Protein AF-A0A7T7BI98-F1 (afdb_monomer)

Solvent-accessible surface area (backbone atoms only — not comparable to full-atom values): 76224 Å² total; per-residue (Å²): 129,89,78,90,89,87,87,90,80,85,87,84,83,88,86,87,84,90,81,88,90,86,82,90,83,86,87,81,90,84,87,88,87,83,91,82,90,87,92,83,88,89,83,87,88,83,87,87,90,88,89,89,88,86,88,81,89,86,86,87,87,84,83,90,89,86,89,82,87,89,88,84,88,87,90,85,83,88,85,88,86,83,82,86,87,86,80,90,86,86,86,84,86,90,82,92,82,85,88,87,90,86,88,87,87,87,83,88,80,91,82,90,87,87,90,81,90,88,87,77,88,83,83,88,85,84,86,85,89,82,90,83,90,83,91,91,87,79,94,84,77,86,86,80,89,82,90,83,79,89,86,81,96,76,88,88,85,91,82,87,77,86,88,85,82,88,81,89,82,87,90,88,83,86,87,86,87,83,89,86,87,88,91,88,81,89,83,91,83,81,90,83,85,88,89,87,89,84,89,85,91,89,85,90,84,90,88,79,92,83,90,86,84,87,88,81,91,82,87,83,87,86,89,86,77,89,84,81,90,83,83,88,79,92,78,83,88,85,87,86,82,82,88,84,84,89,82,88,86,85,90,89,73,59,67,65,52,52,51,54,50,50,54,50,46,51,54,50,49,52,51,50,49,51,52,44,55,50,50,50,54,50,48,50,52,48,45,65,61,62,70,75,75,82,80,87,88,86,74,68,59,66,63,48,50,57,47,47,54,51,50,52,52,48,50,52,50,51,50,52,51,51,52,48,52,49,55,49,48,54,49,48,56,50,50,52,51,51,52,48,53,51,46,55,51,49,57,48,49,56,46,53,50,32,54,51,29,54,77,71,68,37,64,66,60,31,50,54,47,49,51,51,52,51,51,54,47,54,50,49,58,46,52,52,48,51,52,51,51,52,51,52,51,50,54,52,50,54,48,51,52,52,50,54,51,52,51,54,52,50,53,49,50,53,58,52,50,50,49,51,52,51,52,49,50,51,50,53,50,51,53,51,50,48,54,50,52,50,53,50,50,55,47,53,53,50,53,50,54,50,50,58,48,52,50,49,54,51,53,54,53,51,54,51,54,56,52,56,55,59,55,55,55,60,58,54,62,63,55,65,77,69,73,85,82,86,87,90,92,91,91,89,83,72,80,45,65,70,46,46,54,56,45,50,56,48,44,54,51,47,50,49,53,49,48,55,51,47,52,55,46,52,51,52,49,50,53,49,49,52,53,48,52,51,50,50,50,50,49,54,49,52,55,49,50,53,49,52,53,50,50,51,51,53,50,50,52,50,50,54,49,52,54,51,50,54,49,53,49,52,54,52,50,49,54,51,50,51,52,51,49,51,55,49,50,53,47,55,53,47,52,51,50,48,53,52,51,51,47,52,50,52,53,52,54,48,50,55,48,53,52,50,53,49,50,51,50,58,48,48,53,53,46,54,53,49,52,48,56,49,51,50,54,47,53,54,48,53,51,49,51,49,52,53,48,53,51,51,50,52,50,51,50,52,50,48,54,51,48,53,51,48,52,51,50,48,53,51,46,50,51,51,52,49,52,51,48,54,48,48,53,50,50,48,58,47,41,64,52,41,69,60,49,47,76,68,39,64,76,52,54,78,66,53,64,80,57,52,68,66,53,54,57,66,50,57,57,53,52,52,56,54,50,55,56,51,53,53,50,52,54,52,52,49,59,50,53,52,52,52,51,50,52,51,51,52,51,49,51,52,52,52,52,49,52,52,53,52,61,46,54,50,48,54,51,47,56,53,49,54,49,52,54,46,58,50,48,53,51,51,53,50,50,55,49,52,50,53,51,49,52,50,50,50,53,53,49,52,54,49,50,54,51,49,53,50,50,49,51,54,48,50,54,50,49,51,50,55,50,49,56,46,52,51,50,51,52,51,52,53,52,48,52,51,52,51,50,51,50,48,54,54,49,50,55,52,47,52,58,48,50,56,46,53,52,49,54,50,48,52,49,50,52,52,51,53,54,50,52,49,54,56,49,53,55,48,54,62,53,54,69,70,66,73,83,76,88,83,91,84,92,82,92,92,79,68,87,72,62,55,66,70,48,58,62,55,46,57,60,52,50,58,52,50,52,55,52,51,52,50,51,50,54,53,51,50,57,49,50,53,53,49,51,50,52,53,48,52,52,52,50,53,53,48,52,52,52,54,49,52,54,48,54,51,49,51,53,51,49,53,47,51,50,51,55,50,50,52,50,49,55,51,50,52,50,50,55,53,48,53,54,48,52,52,48,52,60,75,62,60,50,59,74,60,50,51,49,50,48,56,50,51,52,53,51,50,54,47,53,55,49,51,52,49,51,47,50,53,52,49,54,50,50,49,51,53,48,48,55,52,50,49,52,52,48,54,50,47,53,50,49,53,50,50,52,52,50,53,51,51,53,49,51,50,52,53,50,54,46,50,49,53,54,48,52,52,50,49,55,50,50,53,51,50,52,48,53,53,50,54,51,49,51,50,53,52,47,53,51,51,54,49,48,55,50,50,52,52,51,50,52,52,49,52,50,53,50,52,52,48,57,50,48,56,47,52,53,48,55,48,51,60,47,49,55,53,52,52,54,51,53,52,54,50,52,54,50,55,50,50,53,52,54,49,59,48,53,49,54,52,51,52,50,55,49,53,53,58,53,58,53,52,66,66,39,66,86,74,80,61,89,66,70,68,64,61,55,54,52,53,48,51,51,52,51,53,55,48,54,49,49,56,50,51,53,49,51,52,47,51,52,53,46,53,59,42,50,76,62,56,83,58,81,86,78,89,68,97,71,82,91,67,89,76,84,82,80,80,84,90,80,79,89,85,82,88,81,94,83,86,89,75,88,80,89,80,90,130

Structure (mmCIF, N/CA/C/O backbone):
data_AF-A0A7T7BI98-F1
#
_entry.id   AF-A0A7T7BI98-F1
#
loop_
_atom_site.group_PDB
_atom_site.id
_atom_site.type_symbol
_atom_site.label_atom_id
_atom_site.label_alt_id
_atom_site.label_comp_id
_atom_site.label_asym_id
_atom_site.label_entity_id
_atom_site.label_seq_id
_atom_site.pdbx_PDB_ins_code
_atom_site.Cartn_x
_atom_site.Cartn_y
_atom_site.Cartn_z
_atom_site.occupancy
_atom_site.B_iso_or_equiv
_atom_site.auth_seq_id
_atom_site.auth_comp_id
_atom_site.auth_asym_id
_atom_site.auth_atom_id
_atom_site.pdbx_PDB_model_num
ATOM 1 N N . MET A 1 1 ? 9.635 57.128 47.567 1.00 34.16 1 MET A N 1
ATOM 2 C CA . MET A 1 1 ? 10.634 57.684 48.514 1.00 34.16 1 MET A CA 1
ATOM 3 C C . MET A 1 1 ? 10.691 56.751 49.718 1.00 34.16 1 MET A C 1
ATOM 5 O O . MET A 1 1 ? 9.684 56.095 49.921 1.00 34.16 1 MET A O 1
ATOM 9 N N . SER A 1 2 ? 11.836 56.686 50.413 1.00 34.00 2 SER A N 1
ATOM 10 C CA . SER A 1 2 ? 12.144 56.116 51.752 1.00 34.00 2 SER A CA 1
ATOM 11 C C . SER A 1 2 ? 11.163 55.150 52.455 1.00 34.00 2 SER A C 1
ATOM 13 O O . SER A 1 2 ? 9.980 55.447 52.539 1.00 34.00 2 SER A O 1
ATOM 15 N N . SER A 1 3 ? 11.604 54.101 53.162 1.00 37.25 3 SER A N 1
ATOM 16 C CA . SER A 1 3 ? 12.895 53.371 53.229 1.00 37.25 3 SER A CA 1
ATOM 17 C C . SER A 1 3 ? 12.686 52.098 54.078 1.00 37.25 3 SER A C 1
ATOM 19 O O . SER A 1 3 ? 11.679 52.033 54.768 1.00 37.25 3 SER A O 1
ATOM 21 N N . ASN A 1 4 ? 13.640 51.156 54.040 1.00 39.03 4 ASN A N 1
ATOM 22 C CA . ASN A 1 4 ? 13.934 50.070 55.005 1.00 39.03 4 ASN A CA 1
ATOM 23 C C . ASN A 1 4 ? 12.836 49.563 55.969 1.00 39.03 4 ASN A C 1
ATOM 25 O O . ASN A 1 4 ? 12.432 50.303 56.858 1.00 39.03 4 ASN A O 1
ATOM 29 N N . ASP A 1 5 ? 12.605 48.243 55.972 1.00 36.16 5 ASP A N 1
ATOM 30 C CA . ASP A 1 5 ? 12.852 47.443 57.190 1.00 36.16 5 ASP A CA 1
ATOM 31 C C . ASP A 1 5 ? 13.011 45.936 56.893 1.00 36.16 5 ASP A C 1
ATOM 33 O O . ASP A 1 5 ? 12.254 45.386 56.094 1.00 36.16 5 ASP A O 1
ATOM 37 N N . GLU A 1 6 ? 14.003 45.288 57.520 1.00 34.03 6 GLU A N 1
ATOM 38 C CA . GLU A 1 6 ? 14.258 43.829 57.532 1.00 34.03 6 GLU A CA 1
ATOM 39 C C . GLU A 1 6 ? 15.456 43.513 58.469 1.00 34.03 6 GLU A C 1
ATOM 41 O O . GLU A 1 6 ? 16.393 44.317 58.501 1.00 34.03 6 GLU A O 1
ATOM 46 N N . PRO A 1 7 ? 15.569 42.329 59.112 1.00 54.72 7 PRO A N 1
ATOM 47 C CA . PRO A 1 7 ? 14.572 41.493 59.797 1.00 54.72 7 PRO A CA 1
ATOM 48 C C . PRO A 1 7 ? 14.815 41.440 61.332 1.00 54.72 7 PRO A C 1
ATOM 50 O O . PRO A 1 7 ? 15.815 41.946 61.840 1.00 54.72 7 PRO A O 1
ATOM 53 N N . VAL A 1 8 ? 13.948 40.746 62.088 1.00 34.97 8 VAL A N 1
ATOM 54 C CA . VAL A 1 8 ? 14.184 40.385 63.508 1.00 34.97 8 VAL A CA 1
ATOM 55 C C . VAL A 1 8 ? 13.932 38.888 63.733 1.00 34.97 8 VAL A C 1
ATOM 57 O O . VAL A 1 8 ? 13.012 38.316 63.154 1.00 34.97 8 VAL A O 1
ATOM 60 N N . VAL A 1 9 ? 14.764 38.258 64.570 1.00 32.44 9 VAL A N 1
ATOM 61 C CA . VAL A 1 9 ? 14.797 36.809 64.860 1.00 32.44 9 VAL A CA 1
ATOM 62 C C . VAL A 1 9 ? 14.371 36.537 66.318 1.00 32.44 9 VAL A C 1
ATOM 64 O O . VAL A 1 9 ? 14.504 37.410 67.174 1.00 32.44 9 VAL A O 1
ATOM 67 N N . ALA A 1 10 ? 13.852 35.336 66.604 1.00 36.88 10 ALA A N 1
ATOM 68 C CA . ALA A 1 10 ? 13.504 34.868 67.957 1.00 36.88 10 ALA A CA 1
ATOM 69 C C . ALA A 1 10 ? 14.745 34.629 68.856 1.00 36.88 10 ALA A C 1
ATOM 71 O O . ALA A 1 10 ? 15.856 34.471 68.348 1.00 36.88 10 ALA A O 1
ATOM 72 N N . PRO A 1 11 ? 14.581 34.610 70.193 1.00 49.00 11 PRO A N 1
ATOM 73 C CA . PRO A 1 11 ? 14.543 33.330 70.936 1.00 49.00 11 PRO A CA 1
ATOM 74 C C . PRO A 1 11 ? 13.383 33.340 71.978 1.00 49.00 11 PRO A C 1
ATOM 76 O O . PRO A 1 11 ? 12.512 34.199 71.877 1.00 49.00 11 PRO A O 1
ATOM 79 N N . ALA A 1 12 ? 13.213 32.457 72.976 1.00 36.22 12 ALA A N 1
ATOM 80 C CA . ALA A 1 12 ? 13.980 31.330 73.550 1.00 36.22 12 ALA A CA 1
ATOM 81 C C . ALA A 1 12 ? 12.977 30.243 74.080 1.00 36.22 12 ALA A C 1
ATOM 83 O O . ALA A 1 12 ? 11.775 30.462 73.901 1.00 36.22 12 ALA A O 1
ATOM 84 N N . PRO A 1 13 ? 13.379 29.097 74.698 1.00 41.41 13 PRO A N 1
ATOM 85 C CA . PRO A 1 13 ? 14.048 29.089 76.016 1.00 41.41 13 PRO A CA 1
ATOM 86 C C . PRO A 1 13 ? 15.211 28.077 76.219 1.00 41.41 13 PRO A C 1
ATOM 88 O O . PRO A 1 13 ? 15.078 26.899 75.913 1.00 41.41 13 PRO A O 1
ATOM 91 N N . VAL A 1 14 ? 16.308 28.590 76.804 1.00 35.66 14 VAL A N 1
ATOM 92 C CA . VAL A 1 14 ? 17.232 28.031 77.840 1.00 35.66 14 VAL A CA 1
ATOM 93 C C . VAL A 1 14 ? 17.188 26.498 78.076 1.00 35.66 14 VAL A C 1
ATOM 95 O O . VAL A 1 14 ? 16.133 26.000 78.458 1.00 35.66 14 VAL A O 1
ATOM 98 N N . GLU A 1 15 ? 18.227 25.669 77.856 1.00 35.81 15 GLU A N 1
ATOM 99 C CA . GLU A 1 15 ? 19.674 25.652 78.255 1.00 35.81 15 GLU A CA 1
ATOM 100 C C . GLU A 1 15 ? 19.994 24.998 79.628 1.00 35.81 15 GLU A C 1
ATOM 102 O O . GLU A 1 15 ? 19.085 24.752 80.418 1.00 35.81 15 GLU A O 1
ATOM 107 N N . VAL A 1 16 ? 21.301 24.748 79.876 1.00 35.94 16 VAL A N 1
ATOM 108 C CA . VAL A 1 16 ? 21.979 23.952 80.942 1.00 35.94 16 VAL A CA 1
ATOM 109 C C . VAL A 1 16 ? 22.175 22.460 80.555 1.00 35.94 16 VAL A C 1
ATOM 111 O O . VAL A 1 16 ? 21.194 21.750 80.363 1.00 35.94 16 VAL A O 1
ATOM 114 N N . ASP A 1 17 ? 23.392 21.899 80.422 1.00 31.11 17 ASP A N 1
ATOM 115 C CA . ASP A 1 17 ? 24.736 22.485 80.607 1.00 31.11 17 ASP A CA 1
ATOM 116 C C . ASP A 1 17 ? 25.853 21.871 79.720 1.00 31.11 17 ASP A C 1
ATOM 118 O O . ASP A 1 17 ? 25.735 20.771 79.181 1.00 31.11 17 ASP A O 1
ATOM 122 N N . GLU A 1 18 ? 26.937 22.644 79.650 1.00 36.31 18 GLU A N 1
ATOM 123 C CA . GLU A 1 18 ? 28.333 22.455 79.195 1.00 36.31 18 GLU A CA 1
ATOM 124 C C . GLU A 1 18 ? 29.068 21.108 79.532 1.00 36.31 18 GLU A C 1
ATOM 126 O O . GLU A 1 18 ? 28.597 20.334 80.359 1.00 36.31 18 GLU A O 1
ATOM 131 N N . ASN A 1 19 ? 30.274 20.745 79.025 1.00 33.53 19 ASN A N 1
ATOM 132 C CA . ASN A 1 19 ? 31.137 21.260 77.935 1.00 33.53 19 ASN A CA 1
ATOM 133 C C . ASN A 1 19 ? 32.155 20.211 77.379 1.00 33.53 19 ASN A C 1
ATOM 135 O O . ASN A 1 19 ? 32.528 19.247 78.043 1.00 33.53 19 ASN A O 1
ATOM 139 N N . GLU A 1 20 ? 32.624 20.520 76.165 1.00 32.97 20 GLU A N 1
ATOM 140 C CA . GLU A 1 20 ? 33.885 20.254 75.417 1.00 32.97 20 GLU A CA 1
ATOM 141 C C . GLU A 1 20 ? 35.267 20.102 76.163 1.00 32.97 20 GLU A C 1
ATOM 143 O O . GLU A 1 20 ? 35.305 20.267 77.382 1.00 32.97 20 GLU A O 1
ATOM 148 N N . PRO A 1 21 ? 36.469 19.970 75.498 1.00 49.84 21 PRO A N 1
ATOM 149 C CA . PRO A 1 21 ? 36.859 19.447 74.157 1.00 49.84 21 PRO A CA 1
ATOM 150 C C . PRO A 1 21 ? 38.079 18.424 74.178 1.00 49.84 21 PRO A C 1
ATOM 152 O O . PRO A 1 21 ? 37.940 17.391 74.826 1.00 49.84 21 PRO A O 1
ATOM 155 N N . PRO A 1 22 ? 39.239 18.558 73.457 1.00 56.25 22 PRO A N 1
ATOM 156 C CA . PRO A 1 22 ? 39.509 17.932 72.141 1.00 56.25 22 PRO A CA 1
ATOM 157 C C . PRO A 1 22 ? 40.817 17.087 71.965 1.00 56.25 22 PRO A C 1
ATOM 159 O O . PRO A 1 22 ? 41.752 17.149 72.752 1.00 56.25 22 PRO A O 1
ATOM 162 N N . ALA A 1 23 ? 40.892 16.384 70.821 1.00 31.28 23 ALA A N 1
ATOM 163 C CA . ALA A 1 23 ? 42.052 16.118 69.927 1.00 31.28 23 ALA A CA 1
ATOM 164 C C . ALA A 1 23 ? 43.497 15.792 70.445 1.00 31.28 23 ALA A C 1
ATOM 166 O O . ALA A 1 23 ? 44.226 16.680 70.860 1.00 31.28 23 ALA A O 1
ATOM 167 N N . THR A 1 24 ? 43.949 14.542 70.185 1.00 35.84 24 THR A N 1
ATOM 168 C CA . THR A 1 24 ? 45.214 14.083 69.499 1.00 35.84 24 THR A CA 1
ATOM 169 C C . THR A 1 24 ? 46.609 14.738 69.739 1.00 35.84 24 THR A C 1
ATOM 171 O O . THR A 1 24 ? 46.680 15.962 69.760 1.00 35.84 24 THR A O 1
ATOM 174 N N . PRO A 1 25 ? 47.758 14.024 69.532 1.00 54.06 25 PRO A N 1
ATOM 175 C CA . PRO A 1 25 ? 48.088 12.586 69.702 1.00 54.06 25 PRO A CA 1
ATOM 176 C C . PRO A 1 25 ? 49.542 12.313 70.262 1.00 54.06 25 PRO A C 1
ATOM 178 O O . PRO A 1 25 ? 50.186 13.217 70.777 1.00 54.06 25 PRO A O 1
ATOM 181 N N . ILE A 1 26 ? 50.057 11.077 70.055 1.00 33.62 26 ILE A N 1
ATOM 182 C CA . ILE A 1 26 ? 51.463 10.542 70.020 1.00 33.62 26 ILE A CA 1
ATOM 183 C C . ILE A 1 26 ? 52.362 10.330 71.278 1.00 33.62 26 ILE A C 1
ATOM 185 O O . ILE A 1 26 ? 52.586 11.227 72.076 1.00 33.62 26 ILE A O 1
ATOM 189 N N . GLU A 1 27 ? 52.985 9.125 71.289 1.00 27.31 27 GLU A N 1
ATOM 190 C CA . GLU A 1 27 ? 54.260 8.668 71.925 1.00 27.31 27 GLU A CA 1
ATOM 191 C C . GLU A 1 27 ? 54.361 8.636 73.485 1.00 27.31 27 GLU A C 1
ATOM 193 O O . GLU A 1 27 ? 53.810 9.483 74.167 1.00 27.31 27 GLU A O 1
ATOM 198 N N . SER A 1 28 ? 55.009 7.674 74.180 1.00 28.72 28 SER A N 1
ATOM 199 C CA . SER A 1 28 ? 55.997 6.625 73.823 1.00 28.72 28 SER A CA 1
ATOM 200 C C . SER A 1 28 ? 55.852 5.289 74.605 1.00 28.72 28 SER A C 1
ATOM 202 O O . SER A 1 28 ? 55.446 5.274 75.762 1.00 28.72 28 SER A O 1
ATOM 204 N N . SER A 1 29 ? 56.284 4.190 73.963 1.00 30.19 29 SER A N 1
ATOM 205 C CA . SER A 1 29 ? 57.191 3.088 74.411 1.00 30.19 29 SER A CA 1
ATOM 206 C C . SER A 1 29 ? 57.802 3.156 75.848 1.00 30.19 29 SER A C 1
ATOM 208 O O . SER A 1 29 ? 58.178 4.243 76.275 1.00 30.19 29 SER A O 1
ATOM 210 N N . VAL A 1 30 ? 57.998 2.067 76.637 1.00 30.41 30 VAL A N 1
ATOM 211 C CA . VAL A 1 30 ? 59.111 1.064 76.531 1.00 30.41 30 VAL A CA 1
ATOM 212 C C . VAL A 1 30 ? 58.994 -0.135 77.549 1.00 30.41 30 VAL A C 1
ATOM 214 O O . VAL A 1 30 ? 58.983 0.101 78.749 1.00 30.41 30 VAL A O 1
ATOM 217 N N . VAL A 1 31 ? 59.032 -1.398 77.053 1.00 30.45 31 VAL A N 1
ATOM 218 C CA . VAL A 1 31 ? 59.733 -2.652 77.539 1.00 30.45 31 VAL A CA 1
ATOM 219 C C . VAL A 1 31 ? 59.429 -3.413 78.882 1.00 30.45 31 VAL A C 1
ATOM 221 O O . VAL A 1 31 ? 59.241 -2.827 79.938 1.00 30.45 31 VAL A O 1
ATOM 224 N N . SER A 1 32 ? 59.589 -4.763 78.803 1.00 32.44 32 SER A N 1
ATOM 225 C CA . SER A 1 32 ? 59.750 -5.839 79.841 1.00 32.44 32 SER A CA 1
ATOM 226 C C . SER A 1 32 ? 58.526 -6.309 80.658 1.00 32.44 32 SER A C 1
ATOM 228 O O . SER A 1 32 ? 57.662 -5.510 80.984 1.00 32.44 32 SER A O 1
ATOM 230 N N . GLY A 1 33 ? 58.388 -7.588 81.070 1.00 33.81 33 GLY A N 1
ATOM 231 C CA . GLY A 1 33 ? 59.203 -8.822 80.880 1.00 33.81 33 GLY A CA 1
ATOM 232 C C . GLY A 1 33 ? 59.295 -9.668 82.182 1.00 33.81 33 GLY A C 1
ATOM 233 O O . GLY A 1 33 ? 59.370 -9.069 83.248 1.00 33.81 33 GLY A O 1
ATOM 234 N N . GLY A 1 34 ? 59.295 -11.015 82.211 1.00 32.03 34 GLY A N 1
ATOM 235 C CA . GLY A 1 34 ? 59.170 -12.037 81.152 1.00 32.03 34 GLY A CA 1
ATOM 236 C C . GLY A 1 34 ? 59.202 -13.498 81.692 1.00 32.03 34 GLY A C 1
ATOM 237 O O . GLY A 1 34 ? 59.255 -13.697 82.898 1.00 32.03 34 GLY A O 1
ATOM 238 N N . GLU A 1 35 ? 59.146 -14.470 80.766 1.00 37.03 35 GLU A N 1
ATOM 239 C CA . GLU A 1 35 ? 59.653 -15.877 80.764 1.00 37.03 35 GLU A CA 1
ATOM 240 C C . GLU A 1 35 ? 59.594 -16.824 81.999 1.00 37.03 35 GLU A C 1
ATOM 242 O O . GLU A 1 35 ? 60.268 -16.595 82.994 1.00 37.03 35 GLU A O 1
ATOM 247 N N . GLU A 1 36 ? 58.994 -18.022 81.821 1.00 30.09 36 GLU A N 1
ATOM 248 C CA . GLU A 1 36 ? 59.683 -19.334 81.982 1.00 30.09 36 GLU A CA 1
ATOM 249 C C . GLU A 1 36 ? 58.912 -20.520 81.319 1.00 30.09 36 GLU A C 1
ATOM 251 O O . GLU A 1 36 ? 57.708 -20.648 81.501 1.00 30.09 36 GLU A O 1
ATOM 256 N N . LEU A 1 37 ? 59.645 -21.381 80.581 1.00 31.31 37 LEU A N 1
ATOM 257 C CA . LEU A 1 37 ? 59.506 -22.849 80.330 1.00 31.31 37 LEU A CA 1
ATOM 258 C C . LEU A 1 37 ? 58.150 -23.549 79.946 1.00 31.31 37 LEU A C 1
ATOM 260 O O . LEU A 1 37 ? 57.118 -23.280 80.539 1.00 31.31 37 LEU A O 1
ATOM 264 N N . VAL A 1 38 ? 58.068 -24.618 79.108 1.00 33.62 38 VAL A N 1
ATOM 265 C CA . VAL A 1 38 ? 58.882 -25.134 77.962 1.00 33.62 38 VAL A CA 1
ATOM 266 C C . VAL A 1 38 ? 58.188 -26.340 77.225 1.00 33.62 38 VAL A C 1
ATOM 268 O O . VAL A 1 38 ? 57.371 -27.021 77.831 1.00 33.62 38 VAL A O 1
ATOM 271 N N . MET A 1 39 ? 58.599 -26.655 75.971 1.00 32.72 39 MET A N 1
ATOM 272 C CA . MET A 1 39 ? 58.350 -27.873 75.116 1.00 32.72 39 MET A CA 1
ATOM 273 C C . MET A 1 39 ? 57.118 -28.031 74.159 1.00 32.72 39 MET A C 1
ATOM 275 O O . MET A 1 39 ? 55.968 -27.952 74.563 1.00 32.72 39 MET A O 1
ATOM 279 N N . ALA A 1 40 ? 57.446 -28.479 72.922 1.00 28.83 40 ALA A N 1
ATOM 280 C CA . ALA A 1 40 ? 56.739 -29.428 72.013 1.00 28.83 40 ALA A CA 1
ATOM 281 C C . ALA A 1 40 ? 55.593 -28.999 71.035 1.00 28.83 40 ALA A C 1
ATOM 283 O O . ALA A 1 40 ? 54.422 -29.265 71.267 1.00 28.83 40 ALA A O 1
ATOM 284 N N . SER A 1 41 ? 55.979 -28.415 69.885 1.00 38.41 41 SER A N 1
ATOM 285 C CA . SER A 1 41 ? 55.990 -28.986 68.497 1.00 38.41 41 SER A CA 1
ATOM 286 C C . SER A 1 41 ? 54.941 -30.043 68.003 1.00 38.41 41 SER A C 1
ATOM 288 O O . SER A 1 41 ? 54.504 -30.864 68.799 1.00 38.41 41 SER A O 1
ATOM 290 N N . PRO A 1 42 ? 54.782 -30.274 66.666 1.00 62.59 42 PRO A N 1
ATOM 291 C CA . PRO A 1 42 ? 54.350 -29.341 65.588 1.00 62.59 42 PRO A CA 1
ATOM 292 C C . PRO A 1 42 ? 53.453 -30.000 64.476 1.00 62.59 42 PRO A C 1
ATOM 294 O O . PRO A 1 42 ? 53.388 -31.219 64.419 1.00 62.59 42 PRO A O 1
ATOM 297 N N . GLU A 1 43 ? 52.918 -29.243 63.491 1.00 26.52 43 GLU A N 1
ATOM 298 C CA . GLU A 1 43 ? 53.109 -29.558 62.042 1.00 26.52 43 GLU A CA 1
ATOM 299 C C . GLU A 1 43 ? 52.775 -28.384 61.066 1.00 26.52 43 GLU A C 1
ATOM 301 O O . GLU A 1 43 ? 51.729 -27.755 61.164 1.00 26.52 43 GLU A O 1
ATOM 306 N N . VAL A 1 44 ? 53.726 -28.095 60.158 1.00 33.88 44 VAL A N 1
ATOM 307 C CA . VAL A 1 44 ? 53.691 -27.489 58.788 1.00 33.88 44 VAL A CA 1
ATOM 308 C C . VAL A 1 44 ? 52.481 -26.587 58.372 1.00 33.88 44 VAL A C 1
ATOM 310 O O . VAL A 1 44 ? 51.366 -27.078 58.289 1.00 33.88 44 VAL A O 1
ATOM 313 N N . SER A 1 45 ? 52.583 -25.264 58.097 1.00 32.62 45 SER A N 1
ATOM 314 C CA . SER A 1 45 ? 53.380 -24.484 57.086 1.00 32.62 45 SER A CA 1
ATOM 315 C C . SER A 1 45 ? 52.780 -24.437 55.648 1.00 32.62 45 SER A C 1
ATOM 317 O O . SER A 1 45 ? 52.292 -25.459 55.191 1.00 32.62 45 SER A O 1
ATOM 319 N N . LYS A 1 46 ? 52.845 -23.360 54.823 1.00 35.44 46 LYS A N 1
ATOM 320 C CA . LYS A 1 46 ? 53.186 -21.911 54.989 1.00 35.44 46 LYS A CA 1
ATOM 321 C C . LYS A 1 46 ? 52.948 -21.121 53.661 1.00 35.44 46 LYS A C 1
ATOM 323 O O . LYS A 1 46 ? 52.666 -21.732 52.640 1.00 35.44 46 LYS A O 1
ATOM 328 N N . GLU A 1 47 ? 53.210 -19.804 53.694 1.00 28.92 47 GLU A N 1
ATOM 329 C CA . GLU A 1 47 ? 53.599 -18.890 52.581 1.00 28.92 47 GLU A CA 1
ATOM 330 C C . GLU A 1 47 ? 52.584 -18.405 51.499 1.00 28.92 47 GLU A C 1
ATOM 332 O O . GLU A 1 47 ? 52.013 -19.169 50.728 1.00 28.92 47 GLU A O 1
ATOM 337 N N . SER A 1 48 ? 52.508 -17.070 51.373 1.00 29.36 48 SER A N 1
ATOM 338 C CA . SER A 1 48 ? 52.137 -16.268 50.175 1.00 29.36 48 SER A CA 1
ATOM 339 C C . SER A 1 48 ? 53.452 -15.801 49.466 1.00 29.36 48 SER A C 1
ATOM 341 O O . SER A 1 48 ? 54.498 -16.333 49.843 1.00 29.36 48 SER A O 1
ATOM 343 N N . PRO A 1 49 ? 53.542 -14.793 48.548 1.00 50.53 49 PRO A N 1
ATOM 344 C CA . PRO A 1 49 ? 52.554 -13.960 47.842 1.00 50.53 49 PRO A CA 1
ATOM 345 C C . PRO A 1 49 ? 52.808 -13.913 46.298 1.00 50.53 49 PRO A C 1
ATOM 347 O O . PRO A 1 49 ? 53.113 -14.937 45.697 1.00 50.53 49 PRO A O 1
ATOM 350 N N . ALA A 1 50 ? 52.644 -12.755 45.634 1.00 31.77 50 ALA A N 1
ATOM 351 C CA . ALA A 1 50 ? 52.604 -12.588 44.166 1.00 31.77 50 ALA A CA 1
ATOM 352 C C . ALA A 1 50 ? 53.752 -11.720 43.571 1.00 31.77 50 ALA A C 1
ATOM 354 O O . ALA A 1 50 ? 54.616 -11.265 44.316 1.00 31.77 50 ALA A O 1
ATOM 355 N N . VAL A 1 51 ? 53.648 -11.415 42.254 1.00 32.88 51 VAL A N 1
ATOM 356 C CA . VAL A 1 51 ? 54.193 -10.252 41.481 1.00 32.88 51 VAL A CA 1
ATOM 357 C C . VAL A 1 51 ? 55.221 -10.556 40.348 1.00 32.88 51 VAL A C 1
ATOM 359 O O . VAL A 1 51 ? 56.388 -10.831 40.605 1.00 32.88 51 VAL A O 1
ATOM 362 N N . SER A 1 52 ? 54.798 -10.297 39.088 1.00 33.66 52 SER A N 1
ATOM 363 C CA . SER A 1 52 ? 55.603 -9.797 37.929 1.00 33.66 52 SER A CA 1
ATOM 364 C C . SER A 1 52 ? 56.338 -10.770 36.941 1.00 33.66 52 SER A C 1
ATOM 366 O O . SER A 1 52 ? 56.343 -11.976 37.176 1.00 33.66 52 SER A O 1
ATOM 368 N N . PRO A 1 53 ? 56.800 -10.302 35.736 1.00 58.22 53 PRO A N 1
ATOM 369 C CA . PRO A 1 53 ? 56.556 -11.018 34.452 1.00 58.22 53 PRO A CA 1
ATOM 370 C C . PRO A 1 53 ? 57.786 -11.227 33.515 1.00 58.22 53 PRO A C 1
ATOM 372 O O . PRO A 1 53 ? 58.871 -10.750 33.842 1.00 58.22 53 PRO A O 1
ATOM 375 N N . SER A 1 54 ? 57.608 -11.799 32.293 1.00 26.72 54 SER A N 1
ATOM 376 C CA . SER A 1 54 ? 58.206 -11.287 31.013 1.00 26.72 54 SER A CA 1
ATOM 377 C C . SER A 1 54 ? 57.967 -12.093 29.703 1.00 26.72 54 SER A C 1
ATOM 379 O O . SER A 1 54 ? 57.684 -13.285 29.703 1.00 26.72 54 SER A O 1
ATOM 381 N N . LYS A 1 55 ? 58.137 -11.363 28.582 1.00 29.62 55 LYS A N 1
ATOM 382 C CA . LYS A 1 55 ? 58.286 -11.696 27.132 1.00 29.62 55 LYS A CA 1
ATOM 383 C C . LYS A 1 55 ? 59.480 -12.634 26.785 1.00 29.62 55 LYS A C 1
ATOM 385 O O . LYS A 1 55 ? 60.385 -12.712 27.603 1.00 29.62 55 LYS A O 1
ATOM 390 N N . VAL A 1 56 ? 59.689 -13.204 25.573 1.00 31.03 56 VAL A N 1
ATOM 391 C CA . VAL A 1 56 ? 58.858 -13.675 24.413 1.00 31.03 56 VAL A CA 1
ATOM 392 C C . VAL A 1 56 ? 59.786 -14.335 23.344 1.00 31.03 56 VAL A C 1
ATOM 394 O O . VAL A 1 56 ? 60.897 -13.843 23.164 1.00 31.03 56 VAL A O 1
ATOM 397 N N . SER A 1 57 ? 59.305 -15.321 22.553 1.00 29.19 57 SER A N 1
ATOM 398 C CA . SER A 1 57 ? 59.898 -15.816 21.265 1.00 29.19 57 SER A CA 1
ATOM 399 C C . SER A 1 57 ? 61.308 -16.474 21.286 1.00 29.19 57 SER A C 1
ATOM 401 O O . SER A 1 57 ? 61.940 -16.473 22.340 1.00 29.19 57 SER A O 1
ATOM 403 N N . PRO A 1 58 ? 61.858 -17.016 20.155 1.00 46.12 58 PRO A N 1
ATOM 404 C CA . PRO A 1 58 ? 61.292 -17.282 18.806 1.00 46.12 58 PRO A CA 1
ATOM 405 C C . PRO A 1 58 ? 61.520 -18.725 18.249 1.00 46.12 58 PRO A C 1
ATOM 407 O O . PRO A 1 58 ? 62.300 -19.497 18.793 1.00 46.12 58 PRO A O 1
ATOM 410 N N . GLY A 1 59 ? 60.974 -19.019 17.052 1.00 27.56 59 GLY A N 1
ATOM 411 C CA . GLY A 1 59 ? 61.707 -19.797 16.024 1.00 27.56 59 GLY A CA 1
ATOM 412 C C . GLY A 1 59 ? 61.087 -21.104 15.491 1.00 27.56 59 GLY A C 1
ATOM 413 O O . GLY A 1 59 ? 61.167 -22.142 16.135 1.00 27.56 59 GLY A O 1
ATOM 414 N N . ALA A 1 60 ? 60.586 -21.077 14.249 1.00 32.38 60 ALA A N 1
ATOM 415 C CA . ALA A 1 60 ? 60.390 -22.260 13.384 1.00 32.38 60 ALA A CA 1
ATOM 416 C C . ALA A 1 60 ? 61.566 -22.367 12.371 1.00 32.38 60 ALA A C 1
ATOM 418 O O . ALA A 1 60 ? 62.323 -21.394 12.277 1.00 32.38 60 ALA A O 1
ATOM 419 N N . PRO A 1 61 ? 61.767 -23.479 11.617 1.00 39.78 61 PRO A N 1
ATOM 420 C CA . PRO A 1 61 ? 60.926 -23.805 10.440 1.00 39.78 61 PRO A CA 1
ATOM 421 C C . PRO A 1 61 ? 60.793 -25.325 10.113 1.00 39.78 61 PRO A C 1
ATOM 423 O O . PRO A 1 61 ? 61.363 -26.160 10.805 1.00 39.78 61 PRO A O 1
ATOM 426 N N . GLY A 1 62 ? 60.132 -25.694 8.994 1.00 27.81 62 GLY A N 1
ATOM 427 C CA . GLY A 1 62 ? 60.600 -26.864 8.207 1.00 27.81 62 GLY A CA 1
ATOM 428 C C . GLY A 1 62 ? 59.656 -28.022 7.810 1.00 27.81 62 GLY A C 1
ATOM 429 O O . GLY A 1 62 ? 60.022 -29.173 7.991 1.00 27.81 62 GLY A O 1
ATOM 430 N N . THR A 1 63 ? 58.526 -27.745 7.147 1.00 26.92 63 THR A N 1
ATOM 431 C CA . THR A 1 63 ? 58.024 -28.498 5.954 1.00 26.92 63 THR A CA 1
ATOM 432 C C . THR A 1 63 ? 57.874 -30.052 5.906 1.00 26.92 63 THR A C 1
ATOM 434 O O . THR A 1 63 ? 58.848 -30.786 5.802 1.00 26.92 63 THR A O 1
ATOM 437 N N . VAL A 1 64 ? 56.631 -30.485 5.598 1.00 29.34 64 VAL A N 1
ATOM 438 C CA . VAL A 1 64 ? 56.262 -31.431 4.494 1.00 29.34 64 VAL A CA 1
ATOM 439 C C . VAL A 1 64 ? 56.428 -32.967 4.676 1.00 29.34 64 VAL A C 1
ATOM 441 O O . VAL A 1 64 ? 57.460 -33.536 4.330 1.00 29.34 64 VAL A O 1
ATOM 444 N N . LYS A 1 65 ? 55.317 -33.674 4.999 1.00 30.25 65 LYS A N 1
ATOM 445 C CA . LYS A 1 65 ? 54.622 -34.668 4.115 1.00 30.25 65 LYS A CA 1
ATOM 446 C C . LYS A 1 65 ? 53.364 -35.314 4.745 1.00 30.25 65 LYS A C 1
ATOM 448 O O . LYS A 1 65 ? 53.250 -35.422 5.958 1.00 30.25 65 LYS A O 1
ATOM 453 N N . ARG A 1 66 ? 52.445 -35.781 3.885 1.00 41.81 66 ARG A N 1
ATOM 454 C CA . ARG A 1 66 ? 51.217 -36.564 4.175 1.00 41.81 66 ARG A CA 1
ATOM 455 C C . ARG A 1 66 ? 51.293 -37.910 3.428 1.00 41.81 66 ARG A C 1
ATOM 457 O O . ARG A 1 66 ? 51.864 -37.929 2.338 1.00 41.81 66 ARG A O 1
ATOM 464 N N . PRO A 1 67 ? 50.711 -39.001 3.956 1.00 39.06 67 PRO A N 1
ATOM 465 C CA . PRO A 1 67 ? 50.008 -39.970 3.097 1.00 39.06 67 PRO A CA 1
ATOM 466 C C . PRO A 1 67 ? 48.695 -40.509 3.722 1.00 39.06 67 PRO A C 1
ATOM 468 O O . PRO A 1 67 ? 48.241 -40.013 4.752 1.00 39.06 67 PRO A O 1
ATOM 471 N N . LEU A 1 68 ? 48.064 -41.497 3.069 1.00 40.53 68 LEU A N 1
ATOM 472 C CA . LEU A 1 68 ? 46.780 -42.125 3.430 1.00 40.53 68 LEU A CA 1
ATOM 473 C C . LEU A 1 68 ? 46.814 -43.662 3.224 1.00 40.53 68 LEU A C 1
ATOM 475 O O . LEU A 1 68 ? 47.439 -44.126 2.278 1.00 40.53 68 LEU A O 1
ATOM 479 N N . SER A 1 69 ? 46.042 -44.383 4.052 1.00 32.75 69 SER A N 1
ATOM 480 C CA . SER A 1 69 ? 45.347 -45.677 3.813 1.00 32.75 69 SER A CA 1
ATOM 481 C C . SER A 1 69 ? 46.077 -47.020 3.541 1.00 32.75 69 SER A C 1
ATOM 483 O O . SER A 1 69 ? 46.778 -47.182 2.550 1.00 32.75 69 SER A O 1
ATOM 485 N N . GLY A 1 70 ? 45.662 -48.049 4.311 1.00 32.09 70 GLY A N 1
ATOM 486 C CA . GLY A 1 70 ? 45.463 -49.455 3.874 1.00 32.09 70 GLY A CA 1
ATOM 487 C C . GLY A 1 70 ? 46.541 -50.508 4.222 1.00 32.09 70 GLY A C 1
ATOM 488 O O . GLY A 1 70 ? 47.693 -50.146 4.420 1.00 32.09 70 GLY A O 1
ATOM 489 N N . THR A 1 71 ? 46.284 -51.833 4.293 1.00 32.53 71 THR A N 1
ATOM 490 C CA . THR A 1 71 ? 45.040 -52.662 4.358 1.00 32.53 71 THR A CA 1
ATOM 491 C C . THR A 1 71 ? 45.413 -54.135 4.671 1.00 32.53 71 THR A C 1
ATOM 493 O O . THR A 1 71 ? 46.338 -54.626 4.032 1.00 32.53 71 THR A O 1
ATOM 496 N N . THR A 1 72 ? 44.652 -54.889 5.495 1.00 29.62 72 THR A N 1
ATOM 497 C CA . THR A 1 72 ? 44.491 -56.368 5.335 1.00 29.62 72 THR A CA 1
ATOM 498 C C . THR A 1 72 ? 43.264 -56.980 6.050 1.00 29.62 72 THR A C 1
ATOM 500 O O . THR A 1 72 ? 42.952 -56.668 7.190 1.00 29.62 72 THR A O 1
ATOM 503 N N . THR A 1 73 ? 42.607 -57.899 5.333 1.00 32.84 73 THR A N 1
ATOM 504 C CA . THR A 1 73 ? 41.514 -58.857 5.656 1.00 32.84 73 THR A CA 1
ATOM 505 C C . THR A 1 73 ? 41.513 -59.505 7.058 1.00 32.84 73 THR A C 1
ATOM 507 O O . THR A 1 73 ? 42.581 -59.801 7.578 1.00 32.84 73 THR A O 1
ATOM 510 N N . THR A 1 74 ? 40.384 -59.905 7.682 1.00 30.11 74 THR A N 1
ATOM 511 C CA . THR A 1 74 ? 39.003 -60.254 7.199 1.00 30.11 74 THR A CA 1
ATOM 512 C C . THR A 1 74 ? 37.951 -59.983 8.334 1.00 30.11 74 THR A C 1
ATOM 514 O O . THR A 1 74 ? 38.312 -59.266 9.255 1.00 30.11 74 THR A O 1
ATOM 517 N N . LYS A 1 75 ? 36.674 -60.438 8.437 1.00 34.81 75 LYS A N 1
ATOM 518 C CA . LYS A 1 75 ? 35.845 -61.529 7.835 1.00 34.81 75 LYS A CA 1
ATOM 519 C C . LYS A 1 75 ? 34.316 -61.185 7.834 1.00 34.81 75 LYS A C 1
ATOM 521 O O . LYS A 1 75 ? 33.963 -60.018 7.754 1.00 34.81 75 LYS A O 1
ATOM 526 N N . ARG A 1 76 ? 33.425 -62.197 7.883 1.00 34.84 76 ARG A N 1
ATOM 527 C CA . ARG A 1 76 ? 31.930 -62.178 7.943 1.00 34.84 76 ARG A CA 1
ATOM 528 C C . ARG A 1 76 ? 31.433 -63.398 8.780 1.00 34.84 76 ARG A C 1
ATOM 530 O O . ARG A 1 76 ? 32.313 -64.225 9.061 1.00 34.84 76 ARG A O 1
ATOM 537 N N . PRO A 1 77 ? 30.133 -63.580 9.158 1.00 47.19 77 PRO A N 1
ATOM 538 C CA . PRO A 1 77 ? 28.907 -63.041 8.518 1.00 47.19 77 PRO A CA 1
ATOM 539 C C . PRO A 1 77 ? 27.744 -62.496 9.419 1.00 47.19 77 PRO A C 1
ATOM 541 O O . PRO A 1 77 ? 27.575 -62.940 10.544 1.00 47.19 77 PRO A O 1
ATOM 544 N N . ASP A 1 78 ? 26.944 -61.580 8.838 1.00 27.09 78 ASP A N 1
ATOM 545 C CA . ASP A 1 78 ? 25.456 -61.562 8.669 1.00 27.09 78 ASP A CA 1
ATOM 546 C C . ASP A 1 78 ? 24.485 -61.585 9.893 1.00 27.09 78 ASP A C 1
ATOM 548 O O . ASP A 1 78 ? 24.752 -62.258 10.877 1.00 27.09 78 ASP A O 1
ATOM 552 N N . SER A 1 79 ? 23.301 -60.925 9.905 1.00 27.70 79 SER A N 1
ATOM 553 C CA . SER A 1 79 ? 22.637 -59.978 8.965 1.00 27.70 79 SER A CA 1
ATOM 554 C C . SER A 1 79 ? 21.486 -59.151 9.612 1.00 27.70 79 SER A C 1
ATOM 556 O O . SER A 1 79 ? 21.009 -59.478 10.691 1.00 27.70 79 SER A O 1
ATOM 558 N N . SER A 1 80 ? 20.964 -58.177 8.839 1.00 30.64 80 SER A N 1
ATOM 559 C CA . SER A 1 80 ? 19.545 -57.735 8.719 1.00 30.64 80 SER A CA 1
ATOM 560 C C . SER A 1 80 ? 18.806 -56.899 9.801 1.00 30.64 80 SER A C 1
ATOM 562 O O . SER A 1 80 ? 18.557 -57.347 10.911 1.00 30.64 80 SER A O 1
ATOM 564 N N . SER A 1 81 ? 18.287 -55.755 9.310 1.00 29.11 81 SER A N 1
ATOM 565 C CA . SER A 1 81 ? 16.921 -55.182 9.463 1.00 29.11 81 SER A CA 1
ATOM 566 C C . SER A 1 81 ? 16.413 -54.491 10.753 1.00 29.11 81 SER A C 1
ATOM 568 O O . SER A 1 81 ? 16.008 -55.148 11.702 1.00 29.11 81 SER A O 1
ATOM 570 N N . ALA A 1 82 ? 16.204 -53.172 10.598 1.00 27.62 82 ALA A N 1
ATOM 571 C CA . ALA A 1 82 ? 14.914 -52.451 10.701 1.00 27.62 82 ALA A CA 1
ATOM 572 C C . ALA A 1 82 ? 14.303 -51.991 12.057 1.00 27.62 82 ALA A C 1
ATOM 574 O O . ALA A 1 82 ? 14.083 -52.759 12.981 1.00 27.62 82 ALA A O 1
ATOM 575 N N . SER A 1 83 ? 13.929 -50.699 12.050 1.00 27.80 83 SER A N 1
ATOM 576 C CA . SER A 1 83 ? 12.716 -50.051 12.604 1.00 27.80 83 SER A CA 1
ATOM 577 C C . SER A 1 83 ? 12.196 -50.335 14.030 1.00 27.80 83 SER A C 1
ATOM 579 O O . SER A 1 83 ? 11.656 -51.395 14.314 1.00 27.80 83 SER A O 1
ATOM 581 N N . HIS A 1 84 ? 12.140 -49.245 14.807 1.00 32.22 84 HIS A N 1
ATOM 582 C CA . HIS A 1 84 ? 11.019 -48.792 15.653 1.00 32.22 84 HIS A CA 1
ATOM 583 C C . HIS A 1 84 ? 10.376 -49.694 16.739 1.00 32.22 84 HIS A C 1
ATOM 585 O O . HIS A 1 84 ? 9.610 -50.608 16.466 1.00 32.22 84 HIS A O 1
ATOM 591 N N . SER A 1 85 ? 10.453 -49.150 17.963 1.00 28.66 85 SER A N 1
ATOM 592 C CA . SER A 1 85 ? 9.359 -49.009 18.948 1.00 28.66 85 SER A CA 1
ATOM 593 C C . SER A 1 85 ? 8.949 -50.150 19.900 1.00 28.66 85 SER A C 1
ATOM 595 O O . SER A 1 85 ? 8.343 -51.142 19.519 1.00 28.66 85 SER A O 1
ATOM 597 N N . MET A 1 86 ? 9.061 -49.790 21.189 1.00 30.27 86 MET A N 1
ATOM 598 C CA . MET A 1 86 ? 8.102 -50.003 22.291 1.00 30.27 86 MET A CA 1
ATOM 599 C C . MET A 1 86 ? 8.098 -51.272 23.176 1.00 30.27 86 MET A C 1
ATOM 601 O O . MET A 1 86 ? 8.148 -52.418 22.747 1.00 30.27 86 MET A O 1
ATOM 605 N N . THR A 1 87 ? 7.919 -50.966 24.472 1.00 31.80 87 THR A N 1
ATOM 606 C CA . THR A 1 87 ? 7.251 -51.725 25.555 1.00 31.80 87 THR A CA 1
ATOM 607 C C . THR A 1 87 ? 7.693 -53.154 25.914 1.00 31.80 87 THR A C 1
ATOM 609 O O . THR A 1 87 ? 7.166 -54.131 25.401 1.00 31.80 87 THR A O 1
ATOM 612 N N . GLY A 1 88 ? 8.470 -53.248 27.003 1.00 38.78 88 GLY A N 1
ATOM 613 C CA . GLY A 1 88 ? 7.895 -53.554 28.331 1.00 38.78 88 GLY A CA 1
ATOM 614 C C . GLY A 1 88 ? 7.643 -55.023 28.725 1.00 38.78 88 GLY A C 1
ATOM 615 O O . GLY A 1 88 ? 7.117 -55.825 27.961 1.00 38.78 88 GLY A O 1
ATOM 616 N N . THR A 1 89 ? 7.977 -55.374 29.977 1.00 29.64 89 THR A N 1
ATOM 617 C CA . THR A 1 89 ? 7.617 -56.653 30.633 1.00 29.64 89 THR A CA 1
ATOM 618 C C . THR A 1 89 ? 8.070 -56.661 32.102 1.00 29.64 89 THR A C 1
ATOM 620 O O . THR A 1 89 ? 9.082 -56.036 32.396 1.00 29.64 89 THR A O 1
ATOM 623 N N . THR A 1 90 ? 7.491 -57.372 33.084 1.00 32.69 90 THR A N 1
ATOM 624 C CA . THR A 1 90 ? 6.158 -57.985 33.359 1.00 32.69 90 THR A CA 1
ATOM 625 C C . THR A 1 90 ? 6.249 -58.556 34.797 1.00 32.69 90 THR A C 1
ATOM 627 O O . THR A 1 90 ? 7.359 -58.829 35.259 1.00 32.69 90 THR A O 1
ATOM 630 N N . ARG A 1 91 ? 5.138 -58.864 35.496 1.00 41.12 91 ARG A N 1
ATOM 631 C CA . ARG A 1 91 ? 5.178 -59.924 36.533 1.00 41.12 91 ARG A CA 1
ATOM 632 C C . ARG A 1 91 ? 4.063 -60.977 36.401 1.00 41.12 91 ARG A C 1
ATOM 634 O O . ARG A 1 91 ? 2.907 -60.715 36.699 1.00 41.12 91 ARG A O 1
ATOM 641 N N . THR A 1 92 ? 4.489 -62.192 36.036 1.00 43.62 92 THR A N 1
ATOM 642 C CA . THR A 1 92 ? 3.867 -63.515 36.300 1.00 43.62 92 THR A CA 1
ATOM 643 C C . THR A 1 92 ? 2.480 -63.886 35.718 1.00 43.62 92 THR A C 1
ATOM 645 O O . THR A 1 92 ? 1.453 -63.685 36.349 1.00 43.62 92 THR A O 1
ATOM 648 N N . THR A 1 93 ? 2.532 -64.627 34.596 1.00 37.84 93 THR A N 1
ATOM 649 C CA . THR A 1 93 ? 1.886 -65.952 34.333 1.00 37.84 93 THR A CA 1
ATOM 650 C C . THR A 1 93 ? 0.351 -66.158 34.225 1.00 37.84 93 THR A C 1
ATOM 652 O O . THR A 1 93 ? -0.355 -66.232 35.223 1.00 37.84 93 THR A O 1
ATOM 655 N N . THR A 1 94 ? -0.062 -66.527 32.994 1.00 34.72 94 THR A N 1
ATOM 656 C CA . THR A 1 94 ? -1.005 -67.616 32.579 1.00 34.72 94 THR A CA 1
ATOM 657 C C . THR A 1 94 ? -2.530 -67.567 32.848 1.00 34.72 94 THR A C 1
ATOM 659 O O . THR A 1 94 ? -2.966 -67.922 33.936 1.00 34.72 94 THR A O 1
ATOM 662 N N . SER A 1 95 ? -3.327 -67.394 31.767 1.00 36.16 95 SER A N 1
ATOM 663 C CA . SER A 1 95 ? -4.302 -68.384 31.199 1.00 36.16 95 SER A CA 1
ATOM 664 C C . SER A 1 95 ? -5.686 -67.831 30.755 1.00 36.16 95 SER A C 1
ATOM 666 O O . SER A 1 95 ? -6.447 -67.396 31.603 1.00 36.16 95 SER A O 1
ATOM 668 N N . THR A 1 96 ? -6.042 -68.000 29.458 1.00 36.75 96 THR A N 1
ATOM 669 C CA . THR A 1 96 ? -7.402 -68.246 28.848 1.00 36.75 96 THR A CA 1
ATOM 670 C C . THR A 1 96 ? -8.647 -67.384 29.204 1.00 36.75 96 THR A C 1
ATOM 672 O O . THR A 1 96 ? -8.888 -67.129 30.369 1.00 36.75 96 THR A O 1
ATOM 675 N N . LEU A 1 97 ? -9.629 -67.074 28.328 1.00 35.50 97 LEU A N 1
ATOM 676 C CA . LEU A 1 97 ? -9.788 -67.008 26.852 1.00 35.50 97 LEU A CA 1
ATOM 677 C C . LEU A 1 97 ? -11.176 -66.344 26.524 1.00 35.50 97 LEU A C 1
ATOM 679 O O . LEU A 1 97 ? -12.106 -66.518 27.298 1.00 35.50 97 LEU A O 1
ATOM 683 N N . ASN A 1 98 ? -11.346 -65.696 25.354 1.00 35.28 98 ASN A N 1
ATOM 684 C CA . ASN A 1 98 ? -12.622 -65.286 24.685 1.00 35.28 98 ASN A CA 1
ATOM 685 C C . ASN A 1 98 ? -13.524 -64.118 25.214 1.00 35.28 98 ASN A C 1
ATOM 687 O O . ASN A 1 98 ? -14.372 -64.290 26.078 1.00 35.28 98 ASN A O 1
ATOM 691 N N . LYS A 1 99 ? -13.399 -62.965 24.522 1.00 37.50 99 LYS A N 1
ATOM 692 C CA . LYS A 1 99 ? -14.396 -62.013 23.920 1.00 37.50 99 LYS A CA 1
ATOM 693 C C . LYS A 1 99 ? -15.924 -62.359 23.933 1.00 37.50 99 LYS A C 1
ATOM 695 O O . LYS A 1 99 ? -16.223 -63.548 23.844 1.00 37.50 99 LYS A O 1
ATOM 700 N N . PRO A 1 100 ? -16.872 -61.399 23.678 1.00 53.75 100 PRO A N 1
ATOM 701 C CA . PRO A 1 100 ? -16.876 -59.925 23.839 1.00 53.75 100 PRO A CA 1
ATOM 702 C C . PRO A 1 100 ? -18.126 -59.381 24.647 1.00 53.75 100 PRO A C 1
ATOM 704 O O . PRO A 1 100 ? -18.208 -59.783 25.801 1.00 53.75 100 PRO A O 1
ATOM 707 N N . PRO A 1 101 ? -19.025 -58.430 24.239 1.00 62.41 101 PRO A N 1
ATOM 708 C CA . PRO A 1 101 ? -19.339 -57.262 25.092 1.00 62.41 101 PRO A CA 1
ATOM 709 C C . PRO A 1 101 ? -20.820 -57.040 25.531 1.00 62.41 101 PRO A C 1
ATOM 711 O O . PRO A 1 101 ? -21.746 -57.683 25.048 1.00 62.41 101 PRO A O 1
ATOM 714 N N . THR A 1 102 ? -21.021 -55.979 26.337 1.00 31.97 102 THR A N 1
ATOM 715 C CA . THR A 1 102 ? -22.266 -55.222 26.672 1.00 31.97 102 THR A CA 1
ATOM 716 C C . THR A 1 102 ? -23.145 -55.610 27.891 1.00 31.97 102 THR A C 1
ATOM 718 O O . THR A 1 102 ? -23.738 -56.679 27.954 1.00 31.97 102 THR A O 1
ATOM 721 N N . ARG A 1 103 ? -23.367 -54.594 28.756 1.00 32.19 103 ARG A N 1
ATOM 722 C CA . ARG A 1 103 ? -24.581 -54.309 29.575 1.00 32.19 103 ARG A CA 1
ATOM 723 C C . ARG A 1 103 ? -24.913 -55.304 30.750 1.00 32.19 103 ARG A C 1
ATOM 725 O O . ARG A 1 103 ? -24.010 -56.046 31.118 1.00 32.19 103 ARG A O 1
ATOM 732 N N . PRO A 1 104 ? -26.004 -55.155 31.560 1.00 49.78 104 PRO A N 1
ATOM 733 C CA . PRO A 1 104 ? -25.814 -54.642 32.935 1.00 49.78 104 PRO A CA 1
ATOM 734 C C . PRO A 1 104 ? -26.528 -55.379 34.111 1.00 49.78 104 PRO A C 1
ATOM 736 O O . PRO A 1 104 ? -27.471 -56.136 33.915 1.00 49.78 104 PRO A O 1
ATOM 739 N N . SER A 1 105 ? -26.219 -54.914 35.336 1.00 28.88 105 SER A N 1
ATOM 740 C CA . SER A 1 105 ? -27.139 -54.737 36.492 1.00 28.88 105 SER A CA 1
ATOM 741 C C . SER A 1 105 ? -27.472 -55.885 37.480 1.00 28.88 105 SER A C 1
ATOM 743 O O . SER A 1 105 ? -27.512 -57.066 37.155 1.00 28.88 105 SER A O 1
ATOM 745 N N . THR A 1 106 ? -27.895 -55.425 38.672 1.00 28.45 106 THR A N 1
ATOM 746 C CA . THR A 1 106 ? -28.845 -55.995 39.666 1.00 28.45 106 THR A CA 1
ATOM 747 C C . THR A 1 106 ? -28.449 -56.990 40.790 1.00 28.45 106 THR A C 1
ATOM 749 O O . THR A 1 106 ? -27.945 -58.085 40.574 1.00 28.45 106 THR A O 1
ATOM 752 N N . THR A 1 107 ? -28.921 -56.611 41.998 1.00 30.12 107 THR A N 1
ATOM 753 C CA . THR A 1 107 ? -29.491 -57.401 43.132 1.00 30.12 107 THR A CA 1
ATOM 754 C C . THR A 1 107 ? -28.642 -58.145 44.192 1.00 30.12 107 THR A C 1
ATOM 756 O O . THR A 1 107 ? -28.080 -59.198 43.935 1.00 30.12 107 THR A O 1
ATOM 759 N N . THR A 1 108 ? -28.813 -57.680 45.451 1.00 32.25 108 THR A N 1
ATOM 760 C CA . THR A 1 108 ? -28.935 -58.420 46.750 1.00 32.25 108 THR A CA 1
ATOM 761 C C . THR A 1 108 ? -27.779 -59.293 47.292 1.00 32.25 108 THR A C 1
ATOM 763 O O . THR A 1 108 ? -27.166 -60.043 46.554 1.00 32.25 108 THR A O 1
ATOM 766 N N . GLY A 1 109 ? -27.493 -59.343 48.609 1.00 30.30 109 GLY A N 1
ATOM 767 C CA . GLY A 1 109 ? -27.996 -58.532 49.738 1.00 30.30 109 GLY A CA 1
ATOM 768 C C . GLY A 1 109 ? -27.787 -59.159 51.142 1.00 30.30 109 GLY A C 1
ATOM 769 O O . GLY A 1 109 ? -28.159 -60.306 51.355 1.00 30.30 109 GLY A O 1
ATOM 770 N N . THR A 1 110 ? -27.316 -58.367 52.128 1.00 29.97 110 THR A N 1
ATOM 771 C CA . THR A 1 110 ? -27.128 -58.692 53.583 1.00 29.97 110 THR A CA 1
ATOM 772 C C . THR A 1 110 ? -26.049 -59.768 53.918 1.00 29.97 110 THR A C 1
ATOM 774 O O . THR A 1 110 ? -25.849 -60.680 53.134 1.00 29.97 110 THR A O 1
ATOM 777 N N . ARG A 1 111 ? -25.290 -59.767 55.044 1.00 31.34 111 ARG A N 1
ATOM 778 C CA . ARG A 1 111 ? -25.525 -59.196 56.401 1.00 31.34 111 ARG A CA 1
ATOM 779 C C . ARG A 1 111 ? -24.247 -59.187 57.326 1.00 31.34 111 ARG A C 1
ATOM 781 O O . ARG A 1 111 ? -23.874 -60.254 57.790 1.00 31.34 111 ARG A O 1
ATOM 788 N N . LYS A 1 112 ? -23.712 -58.006 57.734 1.00 40.47 112 LYS A N 1
ATOM 789 C CA . LYS A 1 112 ? -22.821 -57.724 58.931 1.00 40.47 112 LYS A CA 1
ATOM 790 C C . LYS A 1 112 ? -21.434 -58.463 59.032 1.00 40.47 112 LYS A C 1
ATOM 792 O O . LYS A 1 112 ? -21.231 -59.370 58.235 1.00 40.47 112 LYS A O 1
ATOM 797 N N . PRO A 1 113 ? -20.485 -58.155 59.977 1.00 48.97 113 PRO A N 1
ATOM 798 C CA . PRO A 1 113 ? -20.402 -57.093 61.016 1.00 48.97 113 PRO A CA 1
ATOM 799 C C . PRO A 1 113 ? -19.067 -56.259 61.137 1.00 48.97 113 PRO A C 1
ATOM 801 O O . PRO A 1 113 ? -17.993 -56.726 60.794 1.00 48.97 113 PRO A O 1
ATOM 804 N N . LEU A 1 114 ? -19.173 -55.071 61.767 1.00 33.09 114 LEU A N 1
ATOM 805 C CA . LEU A 1 114 ? -18.289 -54.399 62.771 1.00 33.09 114 LEU A CA 1
ATOM 806 C C . LEU A 1 114 ? -16.761 -54.081 62.563 1.00 33.09 114 LEU A C 1
ATOM 808 O O . LEU A 1 114 ? -15.905 -54.943 62.706 1.00 33.09 114 LEU A O 1
ATOM 812 N N . SER A 1 115 ? -16.476 -52.765 62.470 1.00 32.19 115 SER A N 1
ATOM 813 C CA . SER A 1 115 ? -15.355 -51.936 63.016 1.00 32.19 115 SER A CA 1
ATOM 814 C C . SER A 1 115 ? -13.853 -52.181 62.744 1.00 32.19 115 SER A C 1
ATOM 816 O O . SER A 1 115 ? -13.261 -53.123 63.262 1.00 32.19 115 SER A O 1
ATOM 818 N N . THR A 1 116 ? -13.182 -51.149 62.192 1.00 29.14 116 THR A N 1
ATOM 819 C CA . THR A 1 116 ? -12.134 -50.301 62.846 1.00 29.14 116 THR A CA 1
ATOM 820 C C . THR A 1 116 ? -11.932 -48.997 62.019 1.00 29.14 116 THR A C 1
ATOM 822 O O . THR A 1 116 ? -12.442 -48.918 60.905 1.00 29.14 116 THR A O 1
ATOM 825 N N . SER A 1 117 ? -11.294 -47.961 62.591 1.00 26.16 117 SER A N 1
ATOM 826 C CA . SER A 1 117 ? -11.015 -46.589 62.082 1.00 26.16 117 SER A CA 1
ATOM 827 C C . SER A 1 117 ? -10.586 -46.464 60.597 1.00 26.16 117 SER A C 1
ATOM 829 O O . SER A 1 117 ? -9.995 -47.398 60.067 1.00 26.16 117 SER A O 1
ATOM 831 N N . THR A 1 118 ? -10.766 -45.333 59.887 1.00 31.53 118 THR A N 1
ATOM 832 C CA . THR A 1 118 ? -10.922 -43.913 60.312 1.00 31.53 118 THR A CA 1
ATOM 833 C C . THR A 1 118 ? -12.108 -43.140 59.675 1.00 31.53 118 THR A C 1
ATOM 835 O O . THR A 1 118 ? -12.711 -43.557 58.693 1.00 31.53 118 THR A O 1
ATOM 838 N N . VAL A 1 119 ? -12.431 -41.996 60.295 1.00 30.45 119 VAL A N 1
ATOM 839 C CA . VAL A 1 119 ? -13.516 -40.995 60.071 1.00 30.45 119 VAL A CA 1
ATOM 840 C C . VAL A 1 119 ? -12.967 -39.807 59.240 1.00 30.45 119 VAL A C 1
ATOM 842 O O . VAL A 1 119 ? -11.760 -39.593 59.320 1.00 30.45 119 VAL A O 1
ATOM 845 N N . SER A 1 120 ? -13.691 -38.936 58.505 1.00 28.58 120 SER A N 1
ATOM 846 C CA . SER A 1 120 ? -15.056 -38.825 57.900 1.00 28.58 120 SER A CA 1
ATOM 847 C C . SER A 1 120 ? -15.052 -37.522 57.035 1.00 28.58 120 SER A C 1
ATOM 849 O O . SER A 1 120 ? -14.212 -36.670 57.295 1.00 28.58 120 SER A O 1
ATOM 851 N N . SER A 1 121 ? -15.768 -37.338 55.906 1.00 32.28 121 SER A N 1
ATOM 852 C CA . SER A 1 121 ? -17.173 -36.842 55.750 1.00 32.28 121 SER A CA 1
ATOM 853 C C . SER A 1 121 ? -17.613 -35.741 56.741 1.00 32.28 121 SER A C 1
ATOM 855 O O . SER A 1 121 ? -17.224 -35.796 57.902 1.00 32.28 121 SER A O 1
ATOM 857 N N . HIS A 1 122 ? -18.456 -34.752 56.403 1.00 34.25 122 HIS A N 1
ATOM 858 C CA . HIS A 1 122 ? -19.577 -34.673 55.431 1.00 34.25 122 HIS A CA 1
ATOM 859 C C . HIS A 1 122 ? -19.569 -33.292 54.712 1.00 34.25 122 HIS A C 1
ATOM 861 O O . HIS A 1 122 ? -18.922 -32.388 55.219 1.00 34.25 122 HIS A O 1
ATOM 867 N N . ARG A 1 123 ? -20.189 -32.980 53.556 1.00 32.38 123 ARG A N 1
ATOM 868 C CA . ARG A 1 123 ? -21.229 -33.559 52.658 1.00 32.38 123 ARG A CA 1
ATOM 869 C C . ARG A 1 123 ? -22.721 -33.280 52.988 1.00 32.38 123 ARG A C 1
ATOM 871 O O . ARG A 1 123 ? -23.252 -33.838 53.942 1.00 32.38 123 ARG A O 1
ATOM 878 N N . SER A 1 124 ? -23.434 -32.648 52.032 1.00 39.22 124 SER A N 1
ATOM 879 C CA . SER A 1 124 ? -24.898 -32.335 52.012 1.00 39.22 124 SER A CA 1
ATOM 880 C C . SER A 1 124 ? -25.329 -31.287 53.067 1.00 39.22 124 SER A C 1
ATOM 882 O O . SER A 1 124 ? -24.660 -31.148 54.080 1.00 39.22 124 SER A O 1
ATOM 884 N N . HIS A 1 125 ? -26.351 -30.443 52.864 1.00 31.02 125 HIS A N 1
ATOM 885 C CA . HIS A 1 125 ? -27.761 -30.764 52.569 1.00 31.02 125 HIS A CA 1
ATOM 886 C C . HIS A 1 125 ? -28.546 -29.648 51.834 1.00 31.02 125 HIS A C 1
ATOM 888 O O . HIS A 1 125 ? -28.159 -28.484 51.855 1.00 31.02 125 HIS A O 1
ATOM 894 N N . MET A 1 126 ? -29.712 -30.016 51.286 1.00 30.14 126 MET A N 1
ATOM 895 C CA . MET A 1 126 ? -30.850 -29.129 50.976 1.00 30.14 126 MET A CA 1
ATOM 896 C C . MET A 1 126 ? -32.017 -29.365 51.972 1.00 30.14 126 MET A C 1
ATOM 898 O O . MET A 1 126 ? -32.028 -30.388 52.657 1.00 30.14 126 MET A O 1
ATOM 902 N N . SER A 1 127 ? -33.022 -28.469 51.938 1.00 32.50 127 SER A N 1
ATOM 903 C CA . SER A 1 127 ? -34.454 -28.702 52.277 1.00 32.50 127 SER A CA 1
ATOM 904 C C . SER A 1 127 ? -35.006 -28.443 53.711 1.00 32.50 127 SER A C 1
ATOM 906 O O . SER A 1 127 ? -35.009 -29.332 54.550 1.00 32.50 127 SER A O 1
ATOM 908 N N . VAL A 1 128 ? -35.630 -27.251 53.852 1.00 30.58 128 VAL A N 1
ATOM 909 C CA . VAL A 1 128 ? -36.897 -26.830 54.547 1.00 30.58 128 VAL A CA 1
ATOM 910 C C . VAL A 1 128 ? -37.216 -26.894 56.061 1.00 30.58 128 VAL A C 1
ATOM 912 O O . VAL A 1 128 ? -36.963 -27.884 56.728 1.00 30.58 128 VAL A O 1
ATOM 915 N N . SER A 1 129 ? -37.988 -25.848 56.454 1.00 27.56 129 SER A N 1
ATOM 916 C CA . SER A 1 129 ? -39.146 -25.785 57.394 1.00 27.56 129 SER A CA 1
ATOM 917 C C . SER A 1 129 ? -38.957 -26.063 58.900 1.00 27.56 129 SER A C 1
ATOM 919 O O . SER A 1 129 ? -37.999 -26.714 59.289 1.00 27.56 129 SER A O 1
ATOM 921 N N . SER A 1 130 ? -39.849 -25.652 59.827 1.00 31.58 130 SER A N 1
ATOM 922 C CA . SER A 1 130 ? -40.861 -24.557 59.930 1.00 31.58 130 SER A CA 1
ATOM 923 C C . SER A 1 130 ? -41.362 -24.464 61.404 1.00 31.58 130 SER A C 1
ATOM 925 O O . SER A 1 130 ? -41.078 -25.372 62.181 1.00 31.58 130 SER A O 1
ATOM 927 N N . SER A 1 131 ? -42.165 -23.438 61.770 1.00 32.56 131 SER A N 1
ATOM 928 C CA . SER A 1 131 ? -42.850 -23.207 63.087 1.00 32.56 131 SER A CA 1
ATOM 929 C C . SER A 1 131 ? -41.971 -22.722 64.276 1.00 32.56 131 SER A C 1
ATOM 931 O O . SER A 1 131 ? -40.784 -23.025 64.298 1.00 32.56 131 SER A O 1
ATOM 933 N N . ALA A 1 132 ? -42.451 -21.978 65.299 1.00 35.25 132 ALA A N 1
ATOM 934 C CA . ALA A 1 132 ? -43.636 -21.095 65.459 1.00 35.25 132 ALA A CA 1
ATOM 935 C C . ALA A 1 132 ? -43.534 -20.193 66.736 1.00 35.25 132 ALA A C 1
ATOM 937 O O . ALA A 1 132 ? -42.836 -20.569 67.671 1.00 35.25 132 ALA A O 1
ATOM 938 N N . ASP A 1 133 ? -44.306 -19.083 66.768 1.00 32.78 133 ASP A N 1
ATOM 939 C CA . ASP A 1 133 ? -44.583 -18.123 67.885 1.00 32.78 133 ASP A CA 1
ATOM 940 C C . ASP A 1 133 ? -43.371 -17.384 68.545 1.00 32.78 133 ASP A C 1
ATOM 942 O O . ASP A 1 133 ? -42.231 -17.812 68.422 1.00 32.78 133 ASP A O 1
ATOM 946 N N . GLU A 1 134 ? -43.488 -16.210 69.198 1.00 35.28 134 GLU A N 1
ATOM 947 C CA . GLU A 1 134 ? -44.663 -15.432 69.653 1.00 35.28 134 GLU A CA 1
ATOM 948 C C . GLU A 1 134 ? -44.740 -13.956 69.172 1.00 35.28 134 GLU A C 1
ATOM 950 O O . GLU A 1 134 ? -43.815 -13.175 69.373 1.00 35.28 134 GLU A O 1
ATOM 955 N N . LYS A 1 135 ? -45.954 -13.571 68.736 1.00 36.19 135 LYS A N 1
ATOM 956 C CA . LYS A 1 135 ? -46.718 -12.320 69.029 1.00 36.19 135 LYS A CA 1
ATOM 957 C C . LYS A 1 135 ? -46.224 -10.894 68.606 1.00 36.19 135 LYS A C 1
ATOM 959 O O . LYS A 1 135 ? -45.056 -10.687 68.300 1.00 36.19 135 LYS A O 1
ATOM 964 N N . PRO A 1 136 ? -47.145 -9.887 68.494 1.00 57.78 136 PRO A N 1
ATOM 965 C CA . PRO A 1 136 ? -46.979 -8.768 67.540 1.00 57.78 136 PRO A CA 1
ATOM 966 C C . PRO A 1 136 ? -47.276 -7.328 68.045 1.00 57.78 136 PRO A C 1
ATOM 968 O O . PRO A 1 136 ? -47.939 -7.137 69.064 1.00 57.78 136 PRO A O 1
ATOM 971 N N . ARG A 1 137 ? -46.896 -6.316 67.236 1.00 32.56 137 ARG A N 1
ATOM 972 C CA . ARG A 1 137 ? -47.513 -4.964 67.049 1.00 32.56 137 ARG A CA 1
ATOM 973 C C . ARG A 1 137 ? -46.641 -4.125 66.085 1.00 32.56 137 ARG A C 1
ATOM 975 O O . ARG A 1 137 ? -45.436 -4.324 66.079 1.00 32.56 137 ARG A O 1
ATOM 982 N N . SER A 1 138 ? -47.116 -3.141 65.310 1.00 31.02 138 SER A N 1
ATOM 983 C CA . SER A 1 138 ? -48.439 -2.869 64.701 1.00 31.02 138 SER A CA 1
ATOM 984 C C . SER A 1 138 ? -48.314 -1.702 63.694 1.00 31.02 138 SER A C 1
ATOM 986 O O . SER A 1 138 ? -47.479 -0.825 63.880 1.00 31.02 138 SER A O 1
ATOM 988 N N . VAL A 1 139 ? -49.164 -1.679 62.661 1.00 31.08 139 VAL A N 1
ATOM 989 C CA . VAL A 1 139 ? -49.217 -0.695 61.549 1.00 31.08 139 VAL A CA 1
ATOM 990 C C . VAL A 1 139 ? -49.252 0.803 61.930 1.00 31.08 139 VAL A C 1
ATOM 992 O O . VAL A 1 139 ? -50.043 1.190 62.785 1.00 31.08 139 VAL A O 1
ATOM 995 N N . ALA A 1 140 ? -48.463 1.632 61.219 1.00 26.36 140 ALA A N 1
ATOM 996 C CA . ALA A 1 140 ? -48.563 3.100 61.004 1.00 26.36 140 ALA A CA 1
ATOM 997 C C . ALA A 1 140 ? -47.284 3.601 60.269 1.00 26.36 140 ALA A C 1
ATOM 999 O O . ALA A 1 140 ? -46.299 2.869 60.260 1.00 26.36 140 ALA A O 1
ATOM 1000 N N . SER A 1 141 ? -47.140 4.825 59.732 1.00 30.00 141 SER A N 1
ATOM 1001 C CA . SER A 1 141 ? -48.029 5.790 59.036 1.00 30.00 141 SER A CA 1
ATOM 1002 C C . SER A 1 141 ? -47.170 7.013 58.617 1.00 30.00 141 SER A C 1
ATOM 1004 O O . SER A 1 141 ? -46.187 7.294 59.303 1.00 30.00 141 SER A O 1
ATOM 1006 N N . SER A 1 142 ? -47.558 7.794 57.589 1.00 33.03 142 SER A N 1
ATOM 1007 C CA . SER A 1 142 ? -46.849 9.016 57.091 1.00 33.03 142 SER A CA 1
ATOM 1008 C C . SER A 1 142 ? -45.386 8.771 56.612 1.00 33.03 142 SER A C 1
ATOM 1010 O O . SER A 1 142 ? -44.884 7.660 56.737 1.00 33.03 142 SER A O 1
ATOM 1012 N N . GLY A 1 143 ? -44.660 9.660 55.914 1.00 28.41 143 GLY A N 1
ATOM 1013 C CA . GLY A 1 143 ? -44.720 11.132 55.789 1.00 28.41 143 GLY A CA 1
ATOM 1014 C C . GLY A 1 143 ? -43.845 11.805 56.870 1.00 28.41 143 GLY A C 1
ATOM 1015 O O . GLY A 1 143 ? -43.757 11.275 57.970 1.00 28.41 143 GLY A O 1
ATOM 1016 N N . ASP A 1 144 ? -43.176 12.942 56.665 1.00 31.81 144 ASP A N 1
ATOM 1017 C CA . ASP A 1 144 ? -43.007 13.812 55.486 1.00 31.81 144 ASP A CA 1
ATOM 1018 C C . ASP A 1 144 ? -41.753 14.712 55.694 1.00 31.81 144 ASP A C 1
ATOM 1020 O O . ASP A 1 144 ? -41.290 14.868 56.824 1.00 31.81 144 ASP A O 1
ATOM 1024 N N . GLU A 1 145 ? -41.242 15.340 54.626 1.00 40.75 145 GLU A N 1
ATOM 1025 C CA . GLU A 1 145 ? -40.082 16.256 54.582 1.00 40.75 145 GLU A CA 1
ATOM 1026 C C . GLU A 1 145 ? -38.696 15.635 54.990 1.00 40.75 145 GLU A C 1
ATOM 1028 O O . GLU A 1 145 ? -38.627 14.571 55.590 1.00 40.75 145 GLU A O 1
ATOM 1033 N N . ARG A 1 146 ? -37.494 16.170 54.675 1.00 43.78 146 ARG A N 1
ATOM 1034 C CA . ARG A 1 146 ? -37.051 17.542 54.325 1.00 43.78 146 ARG A CA 1
ATOM 1035 C C . ARG A 1 146 ? -36.031 17.638 53.176 1.00 43.78 146 ARG A C 1
ATOM 1037 O O . ARG A 1 146 ? -35.259 16.734 52.891 1.00 43.78 146 ARG A O 1
ATOM 1044 N N . ARG A 1 147 ? -36.033 18.823 52.548 1.00 37.75 147 ARG A N 1
ATOM 1045 C CA . ARG A 1 147 ? -35.168 19.295 51.442 1.00 37.75 147 ARG A CA 1
ATOM 1046 C C . ARG A 1 147 ? -33.661 19.277 51.774 1.00 37.75 147 ARG A C 1
ATOM 1048 O O . ARG A 1 147 ? -33.298 19.643 52.886 1.00 37.75 147 ARG A O 1
ATOM 1055 N N . GLY A 1 148 ? -32.802 19.021 50.770 1.00 34.69 148 GLY A N 1
ATOM 1056 C CA . GLY A 1 148 ? -31.332 18.959 50.950 1.00 34.69 148 GLY A CA 1
ATOM 1057 C C . GLY A 1 148 ? -30.399 19.362 49.782 1.00 34.69 148 GLY A C 1
ATOM 1058 O O . GLY A 1 148 ? -29.211 19.125 49.901 1.00 34.69 148 GLY A O 1
ATOM 1059 N N . ILE A 1 149 ? -30.904 19.980 48.700 1.00 38.34 149 ILE A N 1
ATOM 1060 C CA . ILE A 1 149 ? -30.179 20.657 47.580 1.00 38.34 149 ILE A CA 1
ATOM 1061 C C . ILE A 1 149 ? -29.052 19.939 46.771 1.00 38.34 149 ILE A C 1
ATOM 1063 O O . ILE A 1 149 ? -28.030 19.511 47.282 1.00 38.34 149 ILE A O 1
ATOM 1067 N N . SER A 1 150 ? -29.236 19.962 45.438 1.00 37.66 150 SER A N 1
ATOM 1068 C CA . SER A 1 150 ? -28.257 20.075 44.321 1.00 37.66 150 SER A CA 1
ATOM 1069 C C . SER A 1 150 ? -26.755 20.216 44.681 1.00 37.66 150 SER A C 1
ATOM 1071 O O . SER A 1 150 ? -26.409 21.089 45.468 1.00 37.66 150 SER A O 1
ATOM 1073 N N . SER A 1 151 ? -25.775 19.535 44.063 1.00 34.09 151 SER A N 1
ATOM 1074 C CA . SER A 1 151 ? -25.706 18.788 42.781 1.00 34.09 151 SER A CA 1
ATOM 1075 C C . SER A 1 151 ? -24.568 17.718 42.854 1.00 34.09 151 SER A C 1
ATOM 1077 O O . SER A 1 151 ? -24.069 17.489 43.947 1.00 34.09 151 SER A O 1
ATOM 1079 N N . THR A 1 152 ? -24.071 16.997 41.830 1.00 33.38 152 THR A N 1
ATOM 1080 C CA . THR A 1 152 ? -24.119 17.114 40.352 1.00 33.38 152 THR A CA 1
ATOM 1081 C C . THR A 1 152 ? -23.945 15.735 39.676 1.00 33.38 152 THR A C 1
ATOM 1083 O O . THR A 1 152 ? -23.543 14.769 40.320 1.00 33.38 152 THR A O 1
ATOM 1086 N N . ALA A 1 153 ? -24.238 15.612 38.374 1.00 35.22 153 ALA A N 1
ATOM 1087 C CA . ALA A 1 153 ? -24.252 14.323 37.669 1.00 35.22 153 ALA A CA 1
ATOM 1088 C C . ALA A 1 153 ? -22.864 13.730 37.328 1.00 35.22 153 ALA A C 1
ATOM 1090 O O . ALA A 1 153 ? -22.124 14.299 36.522 1.00 35.22 153 ALA A O 1
ATOM 1091 N N . LYS A 1 154 ? -22.593 12.499 37.801 1.00 37.34 154 LYS A N 1
ATOM 1092 C CA . LYS A 1 154 ? -21.876 11.452 37.036 1.00 37.34 154 LYS A CA 1
ATOM 1093 C C . LYS A 1 154 ? -22.018 10.049 37.658 1.00 37.34 154 LYS A C 1
ATOM 1095 O O . LYS A 1 154 ? -21.582 9.821 38.773 1.00 37.34 154 LYS A O 1
ATOM 1100 N N . ARG A 1 155 ? -22.513 9.108 36.840 1.00 36.34 155 ARG A N 1
ATOM 1101 C CA . ARG A 1 155 ? -22.265 7.647 36.875 1.00 36.34 155 ARG A CA 1
ATOM 1102 C C . ARG A 1 155 ? -22.549 6.890 38.188 1.00 36.34 155 ARG A C 1
ATOM 1104 O O . ARG A 1 155 ? -21.653 6.668 38.991 1.00 36.34 155 ARG A O 1
ATOM 1111 N N . MET A 1 156 ? -23.738 6.288 38.261 1.00 28.86 156 MET A N 1
ATOM 1112 C CA . MET A 1 156 ? -23.928 4.998 38.934 1.00 28.86 156 MET A CA 1
ATOM 1113 C C . MET A 1 156 ? -24.385 3.953 37.915 1.00 28.86 156 MET A C 1
ATOM 1115 O O . MET A 1 156 ? -25.420 4.103 37.271 1.00 28.86 156 MET A O 1
ATOM 1119 N N . SER A 1 157 ? -23.596 2.894 37.761 1.00 39.28 157 SER A N 1
ATOM 1120 C CA . SER A 1 157 ? -23.985 1.648 37.097 1.00 39.28 157 SER A CA 1
ATOM 1121 C C . SER A 1 157 ? -23.170 0.538 37.753 1.00 39.28 157 SER A C 1
ATOM 1123 O O . SER A 1 157 ? -21.967 0.450 37.532 1.00 39.28 157 SER A O 1
ATOM 1125 N N . MET A 1 158 ? -23.813 -0.245 38.620 1.00 34.31 158 MET A N 1
ATOM 1126 C CA . MET A 1 158 ? -23.202 -1.359 39.348 1.00 34.31 158 MET A CA 1
ATOM 1127 C C . MET A 1 158 ? -24.043 -2.615 39.138 1.00 34.31 158 MET A C 1
ATOM 1129 O O . MET A 1 158 ? -24.954 -2.913 39.901 1.00 34.31 158 MET A O 1
ATOM 1133 N N . ALA A 1 159 ? -23.723 -3.329 38.067 1.00 32.53 159 ALA A N 1
ATOM 1134 C CA . ALA A 1 159 ? -24.084 -4.717 37.827 1.00 32.53 159 ALA A CA 1
ATOM 1135 C C . ALA A 1 159 ? -23.064 -5.253 36.819 1.00 32.53 159 ALA A C 1
ATOM 1137 O O . ALA A 1 159 ? -22.756 -4.574 35.840 1.00 32.53 159 ALA A O 1
ATOM 1138 N N . GLY A 1 160 ? -22.511 -6.436 37.060 1.00 29.62 160 GLY A N 1
ATOM 1139 C CA . GLY A 1 160 ? -21.530 -7.029 36.161 1.00 29.62 160 GLY A CA 1
ATOM 1140 C C . GLY A 1 160 ? -21.623 -8.543 36.156 1.00 29.62 160 GLY A C 1
ATOM 1141 O O . GLY A 1 160 ? -22.016 -9.152 37.147 1.00 29.62 160 GLY A O 1
ATOM 1142 N N . THR A 1 161 ? -21.231 -9.142 35.038 1.00 29.72 161 THR A N 1
ATOM 1143 C CA . THR A 1 161 ? -20.815 -10.544 34.943 1.00 29.72 161 THR A CA 1
ATOM 1144 C C . THR A 1 161 ? -19.885 -10.694 33.738 1.00 29.72 161 THR A C 1
ATOM 1146 O O . THR A 1 161 ? -20.131 -10.108 32.691 1.00 29.72 161 THR A O 1
ATOM 1149 N N . THR A 1 162 ? -18.789 -11.431 33.946 1.00 32.84 162 THR A N 1
ATOM 1150 C CA . THR A 1 162 ? -17.986 -12.199 32.964 1.00 32.84 162 THR A CA 1
ATOM 1151 C C . THR A 1 162 ? -18.031 -11.755 31.487 1.00 32.84 162 THR A C 1
ATOM 1153 O O . THR A 1 162 ? -19.025 -11.969 30.805 1.00 32.84 162 THR A O 1
ATOM 1156 N N . SER A 1 163 ? -16.996 -11.132 30.915 1.00 31.27 163 SER A N 1
ATOM 1157 C CA . SER A 1 163 ? -15.624 -11.645 30.692 1.00 31.27 163 SER A CA 1
ATOM 1158 C C . SER A 1 163 ? -15.525 -12.823 29.711 1.00 31.27 163 SER A C 1
ATOM 1160 O O . SER A 1 163 ? -15.766 -13.973 30.074 1.00 31.27 163 SER A O 1
ATOM 1162 N N . THR A 1 164 ? -15.033 -12.546 28.500 1.00 32.69 164 THR A N 1
ATOM 1163 C CA . THR A 1 164 ? -14.089 -13.425 27.781 1.00 32.69 164 THR A CA 1
ATOM 1164 C C . THR A 1 164 ? -13.188 -12.569 26.873 1.00 32.69 164 THR A C 1
ATOM 1166 O O . THR A 1 164 ? -13.466 -11.391 26.646 1.00 32.69 164 THR A O 1
ATOM 1169 N N . ARG A 1 165 ? -12.052 -13.121 26.430 1.00 29.62 165 ARG A N 1
ATOM 1170 C CA . ARG A 1 165 ? -10.885 -12.400 25.882 1.00 29.62 165 ARG A CA 1
ATOM 1171 C C . ARG A 1 165 ? -10.716 -12.662 24.376 1.00 29.62 165 ARG A C 1
ATOM 1173 O O . ARG A 1 165 ? -11.024 -13.751 23.908 1.00 29.62 165 ARG A O 1
ATOM 1180 N N . ALA A 1 166 ? -10.211 -11.674 23.635 1.00 32.53 166 ALA A N 1
ATOM 1181 C CA . ALA A 1 166 ? -9.928 -11.779 22.196 1.00 32.53 166 ALA A CA 1
ATOM 1182 C C . ALA A 1 166 ? -8.688 -12.642 21.875 1.00 32.53 166 ALA A C 1
ATOM 1184 O O . ALA A 1 166 ? -7.837 -12.840 22.748 1.00 32.53 166 ALA A O 1
ATOM 1185 N N . PRO A 1 167 ? -8.526 -13.033 20.597 1.00 44.88 167 PRO A N 1
ATOM 1186 C CA . PRO A 1 167 ? -7.248 -12.757 19.927 1.00 44.88 167 PRO A CA 1
ATOM 1187 C C . PRO A 1 167 ? -7.359 -12.167 18.496 1.00 44.88 167 PRO A C 1
ATOM 1189 O O . PRO A 1 167 ? -8.319 -12.407 17.773 1.00 44.88 167 PRO A O 1
ATOM 1192 N N . LEU A 1 168 ? -6.356 -11.342 18.152 1.00 29.27 168 LEU A N 1
ATOM 1193 C CA . LEU A 1 168 ? -5.466 -11.340 16.959 1.00 29.27 168 LEU A CA 1
ATOM 1194 C C . LEU A 1 168 ? -5.917 -12.122 15.682 1.00 29.27 168 LEU A C 1
ATOM 1196 O O . LEU A 1 168 ? -6.440 -13.219 15.802 1.00 29.27 168 LEU A O 1
ATOM 1200 N N . LYS A 1 169 ? -5.646 -11.707 14.422 1.00 31.03 169 LYS A N 1
ATOM 1201 C CA . LYS A 1 169 ? -4.822 -10.607 13.837 1.00 31.03 169 LYS A CA 1
ATOM 1202 C C . LYS A 1 169 ? -5.116 -10.431 12.315 1.00 31.03 169 LYS A C 1
ATOM 1204 O O . LYS A 1 169 ? -5.861 -11.219 11.751 1.00 31.03 169 LYS A O 1
ATOM 1209 N N . SER A 1 170 ? -4.425 -9.481 11.659 1.00 25.19 170 SER A N 1
ATOM 1210 C CA . SER A 1 170 ? -4.120 -9.422 10.198 1.00 25.19 170 SER A CA 1
ATOM 1211 C C . SER A 1 170 ? -5.286 -9.179 9.202 1.00 25.19 170 SER A C 1
ATOM 1213 O O . SER A 1 170 ? -6.053 -10.081 8.907 1.00 25.19 170 SER A O 1
ATOM 1215 N N . THR A 1 171 ? -5.562 -7.956 8.712 1.00 29.05 171 THR A N 1
ATOM 1216 C CA . THR A 1 171 ? -4.854 -7.109 7.700 1.00 29.05 171 THR A CA 1
ATOM 1217 C C . THR A 1 171 ? -5.116 -7.428 6.216 1.00 29.05 171 THR A C 1
ATOM 1219 O O . THR A 1 171 ? -4.525 -8.353 5.667 1.00 29.05 171 THR A O 1
ATOM 1222 N N . SER A 1 172 ? -5.815 -6.530 5.511 1.00 28.22 172 SER A N 1
ATOM 1223 C CA . SER A 1 172 ? -5.235 -5.731 4.405 1.00 28.22 172 SER A CA 1
ATOM 1224 C C . SER A 1 172 ? -6.257 -4.740 3.822 1.00 28.22 172 SER A C 1
ATOM 1226 O O . SER A 1 172 ? -7.437 -5.044 3.690 1.00 28.22 172 SER A O 1
ATOM 1228 N N . SER A 1 173 ? -5.800 -3.538 3.468 1.00 32.22 173 SER A N 1
ATOM 1229 C CA . SER A 1 173 ? -6.572 -2.541 2.717 1.00 32.22 173 SER A CA 1
ATOM 1230 C C . SER A 1 173 ? -5.658 -1.928 1.659 1.00 32.22 173 SER A C 1
ATOM 1232 O O . SER A 1 173 ? -4.605 -1.394 2.014 1.00 32.22 173 SER A O 1
ATOM 1234 N N . SER A 1 174 ? -6.031 -2.005 0.382 1.00 32.06 174 SER A N 1
ATOM 1235 C CA . SER A 1 174 ? -5.250 -1.383 -0.693 1.00 32.06 174 SER A CA 1
ATOM 1236 C C . SER A 1 174 ? -5.585 0.104 -0.873 1.00 32.06 174 SER A C 1
ATOM 1238 O O . SER A 1 174 ? -6.639 0.580 -0.456 1.00 32.06 174 SER A O 1
ATOM 1240 N N . SER A 1 175 ? -4.652 0.831 -1.488 1.00 38.56 175 SER A N 1
ATOM 1241 C CA . SER A 1 175 ? -4.769 2.249 -1.877 1.00 38.56 175 SER A CA 1
ATOM 1242 C C . SER A 1 175 ? -5.645 2.386 -3.156 1.00 38.56 175 SER A C 1
ATOM 1244 O O . SER A 1 175 ? -6.097 1.379 -3.688 1.00 38.56 175 SER A O 1
ATOM 1246 N N . ASP A 1 176 ? -5.957 3.553 -3.737 1.00 31.19 176 ASP A N 1
ATOM 1247 C CA . ASP A 1 176 ? -5.190 4.807 -3.822 1.00 31.19 176 ASP A CA 1
ATOM 1248 C C . ASP A 1 176 ? -6.058 6.004 -4.331 1.00 31.19 176 ASP A C 1
ATOM 1250 O O . ASP A 1 176 ? -7.119 5.813 -4.917 1.00 31.19 176 ASP A O 1
ATOM 1254 N N . ARG A 1 177 ? -5.499 7.224 -4.224 1.00 34.62 177 ARG A N 1
ATOM 1255 C CA . ARG A 1 177 ? -5.732 8.463 -5.022 1.00 34.62 177 ARG A CA 1
ATOM 1256 C C . ARG A 1 177 ? -6.722 9.560 -4.567 1.00 34.62 177 ARG A C 1
ATOM 1258 O O . ARG A 1 177 ? -7.882 9.576 -4.949 1.00 34.62 177 ARG A O 1
ATOM 1265 N N . ARG A 1 178 ? -6.074 10.649 -4.093 1.00 33.59 178 ARG A N 1
ATOM 1266 C CA . ARG A 1 178 ? -6.346 12.106 -4.304 1.00 33.59 178 ARG A CA 1
ATOM 1267 C C . ARG A 1 178 ? -7.377 12.766 -3.352 1.00 33.59 178 ARG A C 1
ATOM 1269 O O . ARG A 1 178 ? -8.482 12.279 -3.226 1.00 33.59 178 ARG A O 1
ATOM 1276 N N . SER A 1 179 ? -7.042 13.796 -2.546 1.00 30.52 179 SER A N 1
ATOM 1277 C CA . SER A 1 179 ? -6.465 15.155 -2.804 1.00 30.52 179 SER A CA 1
ATOM 1278 C C . SER A 1 179 ? -7.575 16.209 -3.044 1.00 30.52 179 SER A C 1
ATOM 1280 O O . SER A 1 179 ? -8.395 15.973 -3.918 1.00 30.52 179 SER A O 1
ATOM 1282 N N . SER A 1 180 ? -7.655 17.390 -2.392 1.00 36.88 180 SER A N 1
ATOM 1283 C CA . SER A 1 180 ? -6.804 18.059 -1.367 1.00 36.88 180 SER A CA 1
ATOM 1284 C C . SER A 1 180 ? -7.449 19.358 -0.781 1.00 36.88 180 SER A C 1
ATOM 1286 O O . SER A 1 180 ? -8.493 19.778 -1.264 1.00 36.88 180 SER A O 1
ATOM 1288 N N . VAL A 1 181 ? -6.746 20.029 0.165 1.00 31.09 181 VAL A N 1
ATOM 1289 C CA . VAL A 1 181 ? -6.811 21.473 0.578 1.00 31.09 181 VAL A CA 1
ATOM 1290 C C . VAL A 1 181 ? -7.635 21.894 1.831 1.00 31.09 181 VAL A C 1
ATOM 1292 O O . VAL A 1 181 ? -8.842 21.729 1.879 1.00 31.09 181 VAL A O 1
ATOM 1295 N N . ALA A 1 182 ? -6.926 22.586 2.755 1.00 31.12 182 ALA A N 1
ATOM 1296 C CA . ALA A 1 182 ? -7.332 23.507 3.854 1.00 31.12 182 ALA A CA 1
ATOM 1297 C C . ALA A 1 182 ? -8.228 23.011 5.031 1.00 31.12 182 ALA A C 1
ATOM 1299 O O . ALA A 1 182 ? -9.177 22.273 4.826 1.00 31.12 182 ALA A O 1
ATOM 1300 N N . GLY A 1 183 ? -8.045 23.434 6.302 1.00 30.42 183 GLY A N 1
ATOM 1301 C CA . GLY A 1 183 ? -6.868 24.031 6.979 1.00 30.42 183 GLY A CA 1
ATOM 1302 C C . GLY A 1 183 ? -7.137 25.195 7.967 1.00 30.42 183 GLY A C 1
ATOM 1303 O O . GLY A 1 183 ? -7.580 26.240 7.517 1.00 30.42 183 GLY A O 1
ATOM 1304 N N . ILE A 1 184 ? -6.781 25.038 9.261 1.00 36.50 184 ILE A N 1
ATOM 1305 C CA . ILE A 1 184 ? -6.496 26.047 10.338 1.00 36.50 184 ILE A CA 1
ATOM 1306 C C . ILE A 1 184 ? -6.053 25.290 11.629 1.00 36.50 184 ILE A C 1
ATOM 1308 O O . ILE A 1 184 ? -6.350 24.104 11.715 1.00 36.50 184 ILE A O 1
ATOM 1312 N N . THR A 1 185 ? -5.430 25.818 12.704 1.00 28.88 185 THR A N 1
ATOM 1313 C CA . THR A 1 185 ? -4.336 26.808 12.935 1.00 28.88 185 THR A CA 1
ATOM 1314 C C . THR A 1 185 ? -3.774 26.610 14.367 1.00 28.88 185 THR A C 1
ATOM 1316 O O . THR A 1 185 ? -4.575 26.445 15.279 1.00 28.88 185 THR A O 1
ATOM 1319 N N . ALA A 1 186 ? -2.453 26.787 14.570 1.00 32.91 186 ALA A N 1
ATOM 1320 C CA . ALA A 1 186 ? -1.729 26.842 15.869 1.00 32.91 186 ALA A CA 1
ATOM 1321 C C . ALA A 1 186 ? -1.677 25.524 16.706 1.00 32.91 186 ALA A C 1
ATOM 1323 O O . ALA A 1 186 ? -2.547 24.677 16.572 1.00 32.91 186 ALA A O 1
ATOM 1324 N N . GLU A 1 187 ? -0.668 25.244 17.553 1.00 32.41 187 GLU A N 1
ATOM 1325 C CA . GLU A 1 187 ? 0.577 25.972 17.886 1.00 32.41 187 GLU A CA 1
ATOM 1326 C C . GLU A 1 187 ? 1.766 25.008 18.192 1.00 32.41 187 GLU A C 1
ATOM 1328 O O . GLU A 1 187 ? 1.558 23.866 18.586 1.00 32.41 187 GLU A O 1
ATOM 1333 N N . ARG A 1 188 ? 3.008 25.526 18.102 1.00 35.22 188 ARG A N 1
ATOM 1334 C CA . ARG A 1 188 ? 4.311 24.973 18.577 1.00 35.22 188 ARG A CA 1
ATOM 1335 C C . ARG A 1 188 ? 4.999 23.822 17.794 1.00 35.22 188 ARG A C 1
ATOM 1337 O O . ARG A 1 188 ? 4.401 23.048 17.061 1.00 35.22 188 ARG A O 1
ATOM 1344 N N . LYS A 1 189 ? 6.336 23.805 17.930 1.00 30.72 189 LYS A N 1
ATOM 1345 C CA . LYS A 1 189 ? 7.409 22.953 17.338 1.00 30.72 189 LYS A CA 1
ATOM 1346 C C . LYS A 1 189 ? 8.490 22.736 18.433 1.00 30.72 189 LYS A C 1
ATOM 1348 O O . LYS A 1 189 ? 8.400 23.479 19.417 1.00 30.72 189 LYS A O 1
ATOM 1353 N N . PRO A 1 190 ? 9.553 21.899 18.280 1.00 37.97 190 PRO A N 1
ATOM 1354 C CA . PRO A 1 190 ? 10.014 21.039 17.154 1.00 37.97 190 PRO A CA 1
ATOM 1355 C C . PRO A 1 190 ? 9.778 19.516 17.420 1.00 37.97 190 PRO A C 1
ATOM 1357 O O . PRO A 1 190 ? 9.270 19.189 18.481 1.00 37.97 190 PRO A O 1
ATOM 1360 N N . ALA A 1 191 ? 9.903 18.549 16.486 1.00 28.34 191 ALA A N 1
ATOM 1361 C CA . ALA A 1 191 ? 11.090 17.983 15.778 1.00 28.34 191 ALA A CA 1
ATOM 1362 C C . ALA A 1 191 ? 12.166 17.390 16.740 1.00 28.34 191 ALA A C 1
ATOM 1364 O O . ALA A 1 191 ? 12.444 18.032 17.746 1.00 28.34 191 ALA A O 1
ATOM 1365 N N . THR A 1 192 ? 12.805 16.216 16.558 1.00 26.42 192 THR A N 1
ATOM 1366 C CA . THR A 1 192 ? 13.058 15.298 15.403 1.00 26.42 192 THR A CA 1
ATOM 1367 C C . THR A 1 192 ? 13.315 13.868 15.967 1.00 26.42 192 THR A C 1
ATOM 1369 O O . THR A 1 192 ? 14.017 13.775 16.963 1.00 26.42 192 THR A O 1
ATOM 1372 N N . THR A 1 193 ? 12.636 12.772 15.585 1.00 28.72 193 THR A N 1
ATOM 1373 C CA . THR A 1 193 ? 12.889 11.791 14.481 1.00 28.72 193 THR A CA 1
ATOM 1374 C C . THR A 1 193 ? 14.204 10.961 14.525 1.00 28.72 193 THR A C 1
ATOM 1376 O O . THR A 1 193 ? 15.274 11.545 14.387 1.00 28.72 193 THR A O 1
ATOM 1379 N N . THR A 1 194 ? 14.103 9.611 14.443 1.00 29.48 194 THR A N 1
ATOM 1380 C CA . THR A 1 194 ? 15.134 8.605 13.984 1.00 29.48 194 THR A CA 1
ATOM 1381 C C . THR A 1 194 ? 16.424 8.396 14.827 1.00 29.48 194 THR A C 1
ATOM 1383 O O . THR A 1 194 ? 16.852 9.343 15.465 1.00 29.48 194 THR A O 1
ATOM 1386 N N . ALA A 1 195 ? 17.139 7.241 14.844 1.00 31.25 195 ALA A N 1
ATOM 1387 C CA . ALA A 1 195 ? 17.026 5.930 14.130 1.00 31.25 195 ALA A CA 1
ATOM 1388 C C . ALA A 1 195 ? 17.575 4.749 15.009 1.00 31.25 195 ALA A C 1
ATOM 1390 O O . ALA A 1 195 ? 17.150 4.680 16.142 1.00 31.25 195 ALA A O 1
ATOM 1391 N N . ARG A 1 196 ? 18.429 3.746 14.675 1.00 35.75 196 ARG A N 1
ATOM 1392 C CA . ARG A 1 196 ? 19.435 3.424 13.611 1.00 35.75 196 ARG A CA 1
ATOM 1393 C C . ARG A 1 196 ? 19.886 1.935 13.789 1.00 35.75 196 ARG A C 1
ATOM 1395 O O . ARG A 1 196 ? 19.655 1.382 14.848 1.00 35.75 196 ARG A O 1
ATOM 1402 N N . THR A 1 197 ? 20.576 1.184 12.906 1.00 31.92 197 THR A N 1
ATOM 1403 C CA . THR A 1 197 ? 21.252 1.460 11.613 1.00 31.92 197 THR A CA 1
ATOM 1404 C C . THR A 1 197 ? 20.801 0.496 10.463 1.00 31.92 197 THR A C 1
ATOM 1406 O O . THR A 1 197 ? 19.774 0.809 9.886 1.00 31.92 197 THR A O 1
ATOM 1409 N N . ALA A 1 198 ? 21.423 -0.619 9.998 1.00 30.27 198 ALA A N 1
ATOM 1410 C CA . ALA A 1 198 ? 22.704 -1.312 10.284 1.00 30.27 198 ALA A CA 1
ATOM 1411 C C . ALA A 1 198 ? 23.307 -2.154 9.104 1.00 30.27 198 ALA A C 1
ATOM 1413 O O . ALA A 1 198 ? 23.095 -3.351 8.994 1.00 30.27 198 ALA A O 1
ATOM 1414 N N . THR A 1 199 ? 24.145 -1.505 8.279 1.00 32.72 199 THR A N 1
ATOM 1415 C CA . THR A 1 199 ? 25.476 -1.957 7.762 1.00 32.72 199 THR A CA 1
ATOM 1416 C C . THR A 1 199 ? 25.704 -3.336 7.090 1.00 32.72 199 THR A C 1
ATOM 1418 O O . THR A 1 199 ? 25.754 -4.348 7.781 1.00 32.72 199 THR A O 1
ATOM 1421 N N . THR A 1 200 ? 26.194 -3.349 5.830 1.00 34.44 200 THR A N 1
ATOM 1422 C CA . THR A 1 200 ? 27.648 -3.534 5.508 1.00 34.44 200 THR A CA 1
ATOM 1423 C C . THR A 1 200 ? 28.044 -3.375 4.010 1.00 34.44 200 THR A C 1
ATOM 1425 O O . THR A 1 200 ? 27.390 -3.877 3.109 1.00 34.44 200 THR A O 1
ATOM 1428 N N . THR A 1 201 ? 29.155 -2.653 3.784 1.00 31.48 201 THR A N 1
ATOM 1429 C CA . THR A 1 201 ? 30.194 -2.720 2.710 1.00 31.48 201 THR A CA 1
ATOM 1430 C C . THR A 1 201 ? 29.941 -3.257 1.277 1.00 31.48 201 THR A C 1
ATOM 1432 O O . THR A 1 201 ? 29.817 -4.462 1.078 1.00 31.48 201 THR A O 1
ATOM 1435 N N . SER A 1 202 ? 30.219 -2.421 0.257 1.00 31.92 202 SER A N 1
ATOM 1436 C CA . SER A 1 202 ? 31.355 -2.578 -0.707 1.00 31.92 202 SER A CA 1
ATOM 1437 C C . SER A 1 202 ? 31.480 -1.366 -1.682 1.00 31.92 202 SER A C 1
ATOM 1439 O O . SER A 1 202 ? 30.666 -0.449 -1.619 1.00 31.92 202 SER A O 1
ATOM 1441 N N . LYS A 1 203 ? 32.556 -1.284 -2.494 1.00 31.67 203 LYS A N 1
ATOM 1442 C CA . LYS A 1 203 ? 32.920 -0.194 -3.460 1.00 31.67 203 LYS A CA 1
ATOM 1443 C C . LYS A 1 203 ? 33.290 -0.832 -4.841 1.00 31.67 203 LYS A C 1
ATOM 1445 O O . LYS A 1 203 ? 33.339 -2.063 -4.844 1.00 31.67 203 LYS A O 1
ATOM 1450 N N . PRO A 1 204 ? 33.703 -0.125 -5.941 1.00 55.75 204 PRO A N 1
ATOM 1451 C CA . PRO A 1 204 ? 33.868 1.332 -6.198 1.00 55.75 204 PRO A CA 1
ATOM 1452 C C . PRO A 1 204 ? 33.407 1.849 -7.613 1.00 55.75 204 PRO A C 1
ATOM 1454 O O . PRO A 1 204 ? 32.860 1.095 -8.405 1.00 55.75 204 PRO A O 1
ATOM 1457 N N . VAL A 1 205 ? 33.778 3.111 -7.945 1.00 30.34 205 VAL A N 1
ATOM 1458 C CA . VAL A 1 205 ? 34.115 3.698 -9.291 1.00 30.34 205 VAL A CA 1
ATOM 1459 C C . VAL A 1 205 ? 33.174 4.767 -9.921 1.00 30.34 205 VAL A C 1
ATOM 1461 O O . VAL A 1 205 ? 32.313 4.440 -10.721 1.00 30.34 205 VAL A O 1
ATOM 1464 N N . SER A 1 206 ? 33.541 6.057 -9.726 1.00 28.67 206 SER A N 1
ATOM 1465 C CA . SER A 1 206 ? 33.365 7.229 -10.648 1.00 28.67 206 SER A CA 1
ATOM 1466 C C . SER A 1 206 ? 31.922 7.707 -10.990 1.00 28.67 206 SER A C 1
ATOM 1468 O O . SER A 1 206 ? 30.998 6.920 -10.894 1.00 28.67 206 SER A O 1
ATOM 1470 N N . ARG A 1 207 ? 31.582 8.941 -11.428 1.00 31.42 207 ARG A N 1
ATOM 1471 C CA . ARG A 1 207 ? 32.126 10.339 -11.556 1.00 31.42 207 ARG A CA 1
ATOM 1472 C C . ARG A 1 207 ? 30.892 11.217 -12.005 1.00 31.42 207 ARG A C 1
ATOM 1474 O O . ARG A 1 207 ? 29.858 10.628 -12.280 1.00 31.42 207 ARG A O 1
ATOM 1481 N N . LEU A 1 208 ? 30.796 12.558 -12.122 1.00 32.66 208 LEU A N 1
ATOM 1482 C CA . LEU A 1 208 ? 31.639 13.769 -11.975 1.00 32.66 208 LEU A CA 1
ATOM 1483 C C . LEU A 1 208 ? 30.701 15.030 -11.858 1.00 32.66 208 LEU A C 1
ATOM 1485 O O . LEU A 1 208 ? 29.767 15.110 -12.639 1.00 32.66 208 LEU A O 1
ATOM 1489 N N . THR A 1 209 ? 30.994 16.021 -10.982 1.00 33.91 209 THR A N 1
ATOM 1490 C CA . THR A 1 209 ? 30.767 17.519 -11.096 1.00 33.91 209 THR A CA 1
ATOM 1491 C C . THR A 1 209 ? 29.418 18.172 -11.549 1.00 33.91 209 THR A C 1
ATOM 1493 O O . THR A 1 209 ? 28.761 17.673 -12.445 1.00 33.91 209 THR A O 1
ATOM 1496 N N . SER A 1 210 ? 28.987 19.381 -11.104 1.00 36.53 210 SER A N 1
ATOM 1497 C CA . SER A 1 210 ? 29.493 20.355 -10.089 1.00 36.53 210 SER A CA 1
ATOM 1498 C C . SER A 1 210 ? 28.589 21.604 -9.844 1.00 36.53 210 SER A C 1
ATOM 1500 O O . SER A 1 210 ? 28.085 22.155 -10.814 1.00 36.53 210 SER A O 1
ATOM 1502 N N . SER A 1 211 ? 28.604 22.128 -8.593 1.00 34.94 211 SER A N 1
ATOM 1503 C CA . SER A 1 211 ? 28.562 23.569 -8.158 1.00 34.94 211 SER A CA 1
ATOM 1504 C C . SER A 1 211 ? 27.296 24.447 -8.442 1.00 34.94 211 SER A C 1
ATOM 1506 O O . SER A 1 211 ? 26.433 24.024 -9.194 1.00 34.94 211 SER A O 1
ATOM 1508 N N . THR A 1 212 ? 27.010 25.626 -7.825 1.00 32.16 212 THR A N 1
ATOM 1509 C CA . THR A 1 212 ? 27.736 26.607 -6.948 1.00 32.16 212 THR A CA 1
ATOM 1510 C C . THR A 1 212 ? 26.855 27.341 -5.877 1.00 32.16 212 THR A C 1
ATOM 1512 O O . THR A 1 212 ? 25.710 27.678 -6.146 1.00 32.16 212 THR A O 1
ATOM 1515 N N . THR A 1 213 ? 27.472 27.740 -4.742 1.00 30.75 213 THR A N 1
ATOM 1516 C CA . THR A 1 213 ? 27.279 28.980 -3.903 1.00 30.75 213 THR A CA 1
ATOM 1517 C C . THR A 1 213 ? 25.941 29.419 -3.238 1.00 30.75 213 THR A C 1
ATOM 1519 O O . THR A 1 213 ? 25.086 30.034 -3.860 1.00 30.75 213 THR A O 1
ATOM 1522 N N . SER A 1 214 ? 25.921 29.331 -1.897 1.00 28.78 214 SER A N 1
ATOM 1523 C CA . SER A 1 214 ? 25.858 30.433 -0.891 1.00 28.78 214 SER A CA 1
ATOM 1524 C C . SER A 1 214 ? 24.826 31.603 -0.905 1.00 28.78 214 SER A C 1
ATOM 1526 O O . SER A 1 214 ? 25.050 32.631 -1.530 1.00 28.78 214 SER A O 1
ATOM 1528 N N . ALA A 1 215 ? 23.901 31.536 0.072 1.00 30.50 215 ALA A N 1
ATOM 1529 C CA . ALA A 1 215 ? 23.630 32.525 1.152 1.00 30.50 215 ALA A CA 1
ATOM 1530 C C . ALA A 1 215 ? 22.826 33.858 0.972 1.00 30.50 215 ALA A C 1
ATOM 1532 O O . ALA A 1 215 ? 23.226 34.780 0.273 1.00 30.50 215 ALA A O 1
ATOM 1533 N N . SER A 1 216 ? 21.847 34.017 1.893 1.00 29.33 216 SER A N 1
ATOM 1534 C CA . SER A 1 216 ? 21.336 35.254 2.555 1.00 29.33 216 SER A CA 1
ATOM 1535 C C . SER A 1 216 ? 20.062 35.984 2.050 1.00 29.33 216 SER A C 1
ATOM 1537 O O . SER A 1 216 ? 20.092 36.672 1.042 1.00 29.33 216 SER A O 1
ATOM 1539 N N . ARG A 1 217 ? 18.999 35.930 2.891 1.00 32.25 217 ARG A N 1
ATOM 1540 C CA . ARG A 1 217 ? 18.029 36.989 3.336 1.00 32.25 217 ARG A CA 1
ATOM 1541 C C . ARG A 1 217 ? 17.688 38.119 2.315 1.00 32.25 217 ARG A C 1
ATOM 1543 O O . ARG A 1 217 ? 18.587 38.859 1.949 1.00 32.25 217 ARG A O 1
ATOM 1550 N N . THR A 1 218 ? 16.437 38.429 1.923 1.00 28.89 218 THR A N 1
ATOM 1551 C CA . THR A 1 218 ? 15.196 38.635 2.726 1.00 28.89 218 THR A CA 1
ATOM 1552 C C . THR A 1 218 ? 13.889 38.730 1.889 1.00 28.89 218 THR A C 1
ATOM 1554 O O . THR A 1 218 ? 13.907 39.368 0.846 1.00 28.89 218 THR A O 1
ATOM 1557 N N . ALA A 1 219 ? 12.753 38.307 2.478 1.00 29.66 219 ALA A N 1
ATOM 1558 C CA . ALA A 1 219 ? 11.390 38.904 2.412 1.00 29.66 219 ALA A CA 1
ATOM 1559 C C . ALA A 1 219 ? 10.544 39.018 1.100 1.00 29.66 219 ALA A C 1
ATOM 1561 O O . ALA A 1 219 ? 11.029 39.238 -0.000 1.00 29.66 219 ALA A O 1
ATOM 1562 N N . THR A 1 220 ? 9.212 38.990 1.313 1.00 30.08 220 THR A N 1
ATOM 1563 C CA . THR A 1 220 ? 8.097 39.549 0.493 1.00 30.08 220 THR A CA 1
ATOM 1564 C C . THR A 1 220 ? 7.762 38.999 -0.913 1.00 30.08 220 THR A C 1
ATOM 1566 O O . THR A 1 220 ? 8.052 39.612 -1.930 1.00 30.08 220 THR A O 1
ATOM 1569 N N . THR A 1 221 ? 6.954 37.928 -0.912 1.00 31.86 221 THR A N 1
ATOM 1570 C CA . THR A 1 221 ? 5.591 37.824 -1.515 1.00 31.86 221 THR A CA 1
ATOM 1571 C C . THR A 1 221 ? 5.266 38.154 -2.991 1.00 31.86 221 THR A C 1
ATOM 1573 O O . THR A 1 221 ? 5.380 39.290 -3.437 1.00 31.86 221 THR A O 1
ATOM 1576 N N . ARG A 1 222 ? 4.497 37.202 -3.559 1.00 32.12 222 ARG A N 1
ATOM 1577 C CA . ARG A 1 222 ? 3.543 37.229 -4.700 1.00 32.12 222 ARG A CA 1
ATOM 1578 C C . ARG A 1 222 ? 4.093 37.058 -6.134 1.00 32.12 222 ARG A C 1
ATOM 1580 O O . ARG A 1 222 ? 5.207 37.480 -6.418 1.00 32.12 222 ARG A O 1
ATOM 1587 N N . PRO A 1 223 ? 3.324 36.376 -7.018 1.00 32.94 223 PRO A N 1
ATOM 1588 C CA . PRO A 1 223 ? 3.835 35.843 -8.280 1.00 32.94 223 PRO A CA 1
ATOM 1589 C C . PRO A 1 223 ? 3.528 36.720 -9.500 1.00 32.94 223 PRO A C 1
ATOM 1591 O O . PRO A 1 223 ? 2.614 37.546 -9.482 1.00 32.94 223 PRO A O 1
ATOM 1594 N N . THR A 1 224 ? 4.208 36.402 -10.600 1.00 28.38 224 THR A N 1
ATOM 1595 C CA . THR A 1 224 ? 3.808 36.745 -11.970 1.00 28.38 224 THR A CA 1
ATOM 1596 C C . THR A 1 224 ? 3.632 35.452 -12.763 1.00 28.38 224 THR A C 1
ATOM 1598 O O . THR A 1 224 ? 4.533 34.616 -12.789 1.00 28.38 224 THR A O 1
ATOM 1601 N N . SER A 1 225 ? 2.499 35.295 -13.442 1.00 31.14 225 SER A N 1
ATOM 1602 C CA . SER A 1 225 ? 2.293 34.293 -14.492 1.00 31.14 225 SER A CA 1
ATOM 1603 C C . SER A 1 225 ? 2.308 34.978 -15.863 1.00 31.14 225 SER A C 1
ATOM 1605 O O . SER A 1 225 ? 1.855 36.113 -15.948 1.00 31.14 225 SER A O 1
ATOM 1607 N N . THR A 1 226 ? 2.817 34.283 -16.894 1.00 31.14 226 THR A N 1
ATOM 1608 C CA . THR A 1 226 ? 2.405 34.330 -18.328 1.00 31.14 226 THR A CA 1
ATOM 1609 C C . THR A 1 226 ? 1.908 35.676 -18.899 1.00 31.14 226 THR A C 1
ATOM 1611 O O . THR A 1 226 ? 0.904 36.213 -18.452 1.00 31.14 226 THR A O 1
ATOM 1614 N N . THR A 1 227 ? 2.425 36.244 -19.993 1.00 30.42 227 THR A N 1
ATOM 1615 C CA . THR A 1 227 ? 3.047 35.703 -21.233 1.00 30.42 227 THR A CA 1
ATOM 1616 C C . THR A 1 227 ? 3.596 36.931 -22.012 1.00 30.42 227 THR A C 1
ATOM 1618 O O . THR A 1 227 ? 3.254 38.050 -21.652 1.00 30.42 227 THR A O 1
ATOM 1621 N N . GLY A 1 228 ? 4.397 36.897 -23.083 1.00 33.28 228 GLY A N 1
ATOM 1622 C CA . GLY A 1 228 ? 4.985 35.839 -23.911 1.00 33.28 228 GLY A CA 1
ATOM 1623 C C . GLY A 1 228 ? 5.465 36.430 -25.263 1.00 33.28 228 GLY A C 1
ATOM 1624 O O . GLY A 1 228 ? 4.987 37.484 -25.670 1.00 33.28 228 GLY A O 1
ATOM 1625 N N . THR A 1 229 ? 6.331 35.702 -25.984 1.00 29.80 229 THR A N 1
ATOM 1626 C CA . THR A 1 229 ? 6.555 35.814 -27.454 1.00 29.80 229 THR A CA 1
ATOM 1627 C C . THR A 1 229 ? 7.402 36.991 -28.020 1.00 29.80 229 THR A C 1
ATOM 1629 O O . THR A 1 229 ? 7.424 38.097 -27.503 1.00 29.80 229 THR A O 1
ATOM 1632 N N . VAL A 1 230 ? 8.029 36.721 -29.185 1.00 32.91 230 VAL A N 1
ATOM 1633 C CA . VAL A 1 230 ? 8.656 37.632 -30.189 1.00 32.91 230 VAL A CA 1
ATOM 1634 C C . VAL A 1 230 ? 10.149 38.025 -30.037 1.00 32.91 230 VAL A C 1
ATOM 1636 O O . VAL A 1 230 ? 10.503 39.067 -29.509 1.00 32.91 230 VAL A O 1
ATOM 1639 N N . ARG A 1 231 ? 10.999 37.198 -30.677 1.00 31.92 231 ARG A N 1
ATOM 1640 C CA . ARG A 1 231 ? 12.138 37.515 -31.587 1.00 31.92 231 ARG A CA 1
ATOM 1641 C C . ARG A 1 231 ? 13.098 38.705 -31.328 1.00 31.92 231 ARG A C 1
ATOM 1643 O O . ARG A 1 231 ? 12.713 39.852 -31.506 1.00 31.92 231 ARG A O 1
ATOM 1650 N N . SER A 1 232 ? 14.397 38.351 -31.341 1.00 29.91 232 SER A N 1
ATOM 1651 C CA . SER A 1 232 ? 15.512 39.048 -32.040 1.00 29.91 232 SER A CA 1
ATOM 1652 C C . SER A 1 232 ? 15.970 40.435 -31.539 1.00 29.91 232 SER A C 1
ATOM 1654 O O . SER A 1 232 ? 15.199 41.183 -30.964 1.00 29.91 232 SER A O 1
ATOM 1656 N N . ALA A 1 233 ? 17.196 40.911 -31.805 1.00 28.88 233 ALA A N 1
ATOM 1657 C CA . ALA A 1 233 ? 18.517 40.293 -32.048 1.00 28.88 233 ALA A CA 1
ATOM 1658 C C . ALA A 1 233 ? 19.572 41.432 -32.093 1.00 28.88 233 ALA A C 1
ATOM 1660 O O . ALA A 1 233 ? 19.209 42.538 -32.480 1.00 28.88 233 ALA A O 1
ATOM 1661 N N . THR A 1 234 ? 20.866 41.148 -31.837 1.00 31.16 234 THR A N 1
ATOM 1662 C CA . THR A 1 234 ? 22.037 42.063 -32.039 1.00 31.16 234 THR A CA 1
ATOM 1663 C C . THR A 1 234 ? 22.043 43.358 -31.178 1.00 31.16 234 THR A C 1
ATOM 1665 O O . THR A 1 234 ? 20.992 43.801 -30.741 1.00 31.16 234 THR A O 1
ATOM 1668 N N . THR A 1 235 ? 23.148 44.036 -30.813 1.00 29.42 235 THR A N 1
ATOM 1669 C CA . THR A 1 235 ? 24.621 43.802 -30.847 1.00 29.42 235 THR A CA 1
ATOM 1670 C C . THR A 1 235 ? 25.316 44.786 -29.875 1.00 29.42 235 THR A C 1
ATOM 1672 O O . THR A 1 235 ? 24.721 45.812 -29.572 1.00 29.42 235 THR A O 1
ATOM 1675 N N . THR A 1 236 ? 26.588 44.530 -29.500 1.00 37.72 236 THR A N 1
ATOM 1676 C CA . THR A 1 236 ? 27.616 45.489 -28.970 1.00 37.72 236 THR A CA 1
ATOM 1677 C C . THR A 1 236 ? 27.249 46.353 -27.745 1.00 37.72 236 THR A C 1
ATOM 1679 O O . THR A 1 236 ? 26.325 47.148 -27.783 1.00 37.72 236 THR A O 1
ATOM 1682 N N . GLU A 1 237 ? 27.893 46.217 -26.581 1.00 30.48 237 GLU A N 1
ATOM 1683 C CA . GLU A 1 237 ? 29.299 46.539 -26.220 1.00 30.48 237 GLU A CA 1
ATOM 1684 C C . GLU A 1 237 ? 29.621 48.056 -26.081 1.00 30.48 237 GLU A C 1
ATOM 1686 O O . GLU A 1 237 ? 29.113 48.892 -26.814 1.00 30.48 237 GLU A O 1
ATOM 1691 N N . ALA A 1 238 ? 30.543 48.356 -25.147 1.00 35.34 238 ALA A N 1
ATOM 1692 C CA . ALA A 1 238 ? 31.202 49.620 -24.790 1.00 35.34 238 ALA A CA 1
ATOM 1693 C C . ALA A 1 238 ? 30.434 50.466 -23.752 1.00 35.34 238 ALA A C 1
ATOM 1695 O O . ALA A 1 238 ? 29.420 51.080 -24.042 1.00 35.34 238 ALA A O 1
ATOM 1696 N N . LYS A 1 239 ? 30.766 50.398 -22.454 1.00 35.31 239 LYS A N 1
ATOM 1697 C CA . LYS A 1 239 ? 31.997 50.806 -21.722 1.00 35.31 239 LYS A CA 1
ATOM 1698 C C . LYS A 1 239 ? 32.030 52.292 -21.317 1.00 35.31 239 LYS A C 1
ATOM 1700 O O . LYS A 1 239 ? 32.249 53.170 -22.136 1.00 35.31 239 LYS A O 1
ATOM 1705 N N . LYS A 1 240 ? 32.105 52.465 -19.988 1.00 38.94 240 LYS A N 1
ATOM 1706 C CA . LYS A 1 240 ? 32.808 53.519 -19.222 1.00 38.94 240 LYS A CA 1
ATOM 1707 C C . LYS A 1 240 ? 32.149 54.902 -19.005 1.00 38.94 240 LYS A C 1
ATOM 1709 O O . LYS A 1 240 ? 32.339 55.825 -19.779 1.00 38.94 240 LYS A O 1
ATOM 1714 N N . ARG A 1 241 ? 31.752 55.061 -17.730 1.00 34.03 241 ARG A N 1
ATOM 1715 C CA . ARG A 1 241 ? 32.203 56.100 -16.766 1.00 34.03 241 ARG A CA 1
ATOM 1716 C C . ARG A 1 241 ? 31.452 57.446 -16.682 1.00 34.03 241 ARG A C 1
ATOM 1718 O O . ARG A 1 241 ? 31.709 58.359 -17.448 1.00 34.03 241 ARG A O 1
ATOM 1725 N N . LEU A 1 242 ? 30.818 57.587 -15.509 1.00 29.72 242 LEU A N 1
ATOM 1726 C CA . LEU A 1 242 ? 31.118 58.618 -14.494 1.00 29.72 242 LEU A CA 1
ATOM 1727 C C . LEU A 1 242 ? 30.485 60.017 -14.681 1.00 29.72 242 LEU A C 1
ATOM 1729 O O . LEU A 1 242 ? 30.954 60.813 -15.478 1.00 29.72 242 LEU A O 1
ATOM 1733 N N . SER A 1 243 ? 29.464 60.277 -13.847 1.00 30.53 243 SER A N 1
ATOM 1734 C CA . SER A 1 243 ? 29.072 61.537 -13.160 1.00 30.53 243 SER A CA 1
ATOM 1735 C C . SER A 1 243 ? 29.735 62.865 -13.593 1.00 30.53 243 SER A C 1
ATOM 1737 O O . SER A 1 243 ? 30.954 62.926 -13.702 1.00 30.53 243 SER A O 1
ATOM 1739 N N . THR A 1 244 ? 29.024 64.002 -13.640 1.00 30.47 244 THR A N 1
ATOM 1740 C CA . THR A 1 244 ? 28.371 64.616 -12.454 1.00 30.47 244 THR A CA 1
ATOM 1741 C C . THR A 1 244 ? 27.242 65.632 -12.750 1.00 30.47 244 THR A C 1
ATOM 1743 O O . THR A 1 244 ? 27.161 66.200 -13.831 1.00 30.47 244 THR A O 1
ATOM 1746 N N . THR A 1 245 ? 26.496 65.970 -11.681 1.00 27.92 245 THR A N 1
ATOM 1747 C CA . THR A 1 245 ? 25.867 67.283 -11.362 1.00 27.92 245 THR A CA 1
ATOM 1748 C C . THR A 1 245 ? 24.657 67.823 -12.152 1.00 27.92 245 THR A C 1
ATOM 1750 O O . THR A 1 245 ? 24.796 68.369 -13.237 1.00 27.92 245 THR A O 1
ATOM 1753 N N . SER A 1 246 ? 23.533 67.891 -11.416 1.00 25.77 246 SER A N 1
ATOM 1754 C CA . SER A 1 246 ? 22.665 69.078 -11.229 1.00 25.77 246 SER A CA 1
ATOM 1755 C C . SER A 1 246 ? 21.692 69.545 -12.327 1.00 25.77 246 SER A C 1
ATOM 1757 O O . SER A 1 246 ? 22.105 70.152 -13.307 1.00 25.77 246 SER A O 1
ATOM 1759 N N . GLY A 1 247 ? 20.383 69.511 -12.012 1.00 28.23 247 GLY A N 1
ATOM 1760 C CA . GLY A 1 247 ? 19.473 70.607 -12.400 1.00 28.23 247 GLY A CA 1
ATOM 1761 C C . GLY A 1 247 ? 18.009 70.278 -12.743 1.00 28.23 247 GLY A C 1
ATOM 1762 O O . GLY A 1 247 ? 17.691 70.095 -13.905 1.00 28.23 247 GLY A O 1
ATOM 1763 N N . SER A 1 248 ? 17.115 70.403 -11.752 1.00 33.53 248 SER A N 1
ATOM 1764 C CA . SER A 1 248 ? 15.767 71.011 -11.874 1.00 33.53 248 SER A CA 1
ATOM 1765 C C . SER A 1 248 ? 14.623 70.432 -12.754 1.00 33.53 248 SER A C 1
ATOM 1767 O O . SER A 1 248 ? 14.653 70.477 -13.974 1.00 33.53 248 SER A O 1
ATOM 1769 N N . ILE A 1 249 ? 13.484 70.214 -12.066 1.00 36.53 249 ILE A N 1
ATOM 1770 C CA . ILE A 1 249 ? 12.122 70.720 -12.406 1.00 36.53 249 ILE A CA 1
ATOM 1771 C C . ILE A 1 249 ? 11.219 69.902 -13.380 1.00 36.53 249 ILE A C 1
ATOM 1773 O O . ILE A 1 249 ? 11.111 70.174 -14.567 1.00 36.53 249 ILE A O 1
ATOM 1777 N N . SER A 1 250 ? 10.402 69.039 -12.748 1.00 38.38 250 SER A N 1
ATOM 1778 C CA . SER A 1 250 ? 8.915 69.031 -12.787 1.00 38.38 250 SER A CA 1
ATOM 1779 C C . SER A 1 250 ? 8.074 68.396 -13.920 1.00 38.38 250 SER A C 1
ATOM 1781 O O . SER A 1 250 ? 8.308 68.568 -15.107 1.00 38.38 250 SER A O 1
ATOM 1783 N N . ARG A 1 251 ? 6.924 67.847 -13.470 1.00 48.72 251 ARG A N 1
ATOM 1784 C CA . ARG A 1 251 ? 5.622 67.700 -14.171 1.00 48.72 251 ARG A CA 1
ATOM 1785 C C . ARG A 1 251 ? 5.492 66.717 -15.354 1.00 48.72 251 ARG A C 1
ATOM 1787 O O . ARG A 1 251 ? 4.987 67.082 -16.409 1.00 48.72 251 ARG A O 1
ATOM 1794 N N . VAL A 1 252 ? 5.716 65.425 -15.093 1.00 47.31 252 VAL A N 1
ATOM 1795 C CA . VAL A 1 252 ? 4.970 64.324 -15.752 1.00 47.31 252 VAL A CA 1
ATOM 1796 C C . VAL A 1 252 ? 4.661 63.247 -14.699 1.00 47.31 252 VAL A C 1
ATOM 1798 O O . VAL A 1 252 ? 5.469 62.360 -14.466 1.00 47.31 252 VAL A O 1
ATOM 1801 N N . GLY A 1 253 ? 3.547 63.373 -13.965 1.00 49.50 253 GLY A N 1
ATOM 1802 C CA . GLY A 1 253 ? 3.240 62.430 -12.867 1.00 49.50 253 GLY A CA 1
ATOM 1803 C C . GLY A 1 253 ? 1.896 62.586 -12.140 1.00 49.50 253 GLY A C 1
ATOM 1804 O O . GLY A 1 253 ? 1.647 61.877 -11.165 1.00 49.50 253 GLY A O 1
ATOM 1805 N N . GLU A 1 254 ? 1.033 63.504 -12.584 1.00 55.28 254 GLU A N 1
ATOM 1806 C CA . GLU A 1 254 ? -0.329 63.686 -12.050 1.00 55.28 254 GLU A CA 1
ATOM 1807 C C . GLU A 1 254 ? -1.390 63.087 -12.993 1.00 55.28 254 GLU A C 1
ATOM 1809 O O . GLU A 1 254 ? -2.360 62.502 -12.521 1.00 55.28 254 GLU A O 1
ATOM 1814 N N . SER A 1 255 ? -1.167 63.124 -14.316 1.00 63.03 255 SER A N 1
ATOM 1815 C CA . SER A 1 255 ? -2.093 62.561 -15.317 1.00 63.03 255 SER A CA 1
ATOM 1816 C C . SER A 1 255 ? -2.248 61.041 -15.196 1.00 63.03 255 SER A C 1
ATOM 1818 O O . SER A 1 255 ? -3.367 60.537 -15.180 1.00 63.03 255 SER A O 1
ATOM 1820 N N . GLU A 1 256 ? -1.142 60.307 -15.042 1.00 68.88 256 GLU A N 1
ATOM 1821 C CA . GLU A 1 256 ? -1.168 58.847 -14.853 1.00 68.88 256 GLU A CA 1
ATOM 1822 C C . GLU A 1 256 ? -1.842 58.456 -13.533 1.00 68.88 256 GLU A C 1
ATOM 1824 O O . GLU A 1 256 ? -2.540 57.450 -13.467 1.00 68.88 256 GLU A O 1
ATOM 1829 N N . LYS A 1 257 ? -1.700 59.278 -12.482 1.00 73.31 257 LYS A N 1
ATOM 1830 C CA . LYS A 1 257 ? -2.393 59.061 -11.204 1.00 73.31 257 LYS A CA 1
ATOM 1831 C C . LYS A 1 257 ? -3.892 59.309 -11.322 1.00 73.31 257 LYS A C 1
ATOM 1833 O O . LYS A 1 257 ? -4.656 58.553 -10.735 1.00 73.31 257 LYS A O 1
ATOM 1838 N N . LEU A 1 258 ? -4.318 60.311 -12.093 1.00 75.25 258 LEU A N 1
ATOM 1839 C CA . LEU A 1 258 ? -5.735 60.530 -12.387 1.00 75.25 258 LEU A CA 1
ATOM 1840 C C . LEU A 1 258 ? -6.322 59.377 -13.211 1.00 75.25 258 LEU A C 1
ATOM 1842 O O . LEU A 1 258 ? -7.373 58.870 -12.839 1.00 75.25 258 LEU A O 1
ATOM 1846 N N . GLN A 1 259 ? -5.628 58.884 -14.244 1.00 74.75 259 GLN A N 1
ATOM 1847 C CA . GLN A 1 259 ? -6.077 57.696 -14.985 1.00 74.75 259 GLN A CA 1
ATOM 1848 C C . GLN A 1 259 ? -6.091 56.426 -14.121 1.00 74.75 259 GLN A C 1
ATOM 1850 O O . GLN A 1 259 ? -7.052 55.668 -14.190 1.00 74.75 259 GLN A O 1
ATOM 1855 N N . ALA A 1 260 ? -5.091 56.207 -13.263 1.00 74.31 260 ALA A N 1
ATOM 1856 C CA . ALA A 1 260 ? -5.069 55.063 -12.349 1.00 74.31 260 ALA A CA 1
ATOM 1857 C C . ALA A 1 260 ? -6.161 55.139 -11.265 1.00 74.31 260 ALA A C 1
ATOM 1859 O O . ALA A 1 260 ? -6.689 54.108 -10.855 1.00 74.31 260 ALA A O 1
ATOM 1860 N N . LEU A 1 261 ? -6.526 56.343 -10.808 1.00 77.62 261 LEU A N 1
ATOM 1861 C CA . LEU A 1 261 ? -7.667 56.550 -9.913 1.00 77.62 261 LEU A CA 1
ATOM 1862 C C . LEU A 1 261 ? -9.003 56.381 -10.646 1.00 77.62 261 LEU A C 1
ATOM 1864 O O . LEU A 1 261 ? -9.914 55.798 -10.076 1.00 77.62 261 LEU A O 1
ATOM 1868 N N . GLN A 1 262 ? -9.113 56.825 -11.900 1.00 80.31 262 GLN A N 1
ATOM 1869 C CA . GLN A 1 262 ? -10.317 56.643 -12.712 1.00 80.31 262 GLN A CA 1
ATOM 1870 C C . GLN A 1 262 ? -10.548 55.168 -13.069 1.00 80.31 262 GLN A C 1
ATOM 1872 O O . GLN A 1 262 ? -11.670 54.695 -12.946 1.00 80.31 262 GLN A O 1
ATOM 1877 N N . ALA A 1 263 ? -9.494 54.422 -13.418 1.00 77.06 263 ALA A N 1
ATOM 1878 C CA . ALA A 1 263 ? -9.572 52.979 -13.653 1.00 77.06 263 ALA A CA 1
ATOM 1879 C C . ALA A 1 263 ? -9.992 52.211 -12.386 1.00 77.06 263 ALA A C 1
ATOM 1881 O O . ALA A 1 263 ? -10.817 51.303 -12.454 1.00 77.06 263 ALA A O 1
ATOM 1882 N N . LYS A 1 264 ? -9.484 52.620 -11.214 1.00 82.31 264 LYS A N 1
ATOM 1883 C CA . LYS A 1 264 ? -9.922 52.074 -9.920 1.00 82.31 264 LYS A CA 1
ATOM 1884 C C . LYS A 1 264 ? -11.330 52.501 -9.522 1.00 82.31 264 LYS A C 1
ATOM 1886 O O . LYS A 1 264 ? -11.995 51.757 -8.811 1.00 82.31 264 LYS A O 1
ATOM 1891 N N . LEU A 1 265 ? -11.792 53.669 -9.971 1.00 83.56 265 LEU A N 1
ATOM 1892 C CA . LEU A 1 265 ? -13.180 54.073 -9.792 1.00 83.56 265 LEU A CA 1
ATOM 1893 C C . LEU A 1 265 ? -14.089 53.151 -10.609 1.00 83.56 265 LEU A C 1
ATOM 1895 O O . LEU A 1 265 ? -14.985 52.561 -10.022 1.00 83.56 265 LEU A O 1
ATOM 1899 N N . THR A 1 266 ? -13.794 52.916 -11.892 1.00 80.31 266 THR A N 1
ATOM 1900 C CA . THR A 1 266 ? -14.577 51.984 -12.722 1.00 80.31 266 THR A CA 1
ATOM 1901 C C . THR A 1 266 ? -14.516 50.541 -12.209 1.00 80.31 266 THR A C 1
ATOM 1903 O O . THR A 1 266 ? -15.543 49.881 -12.157 1.00 80.31 266 THR A O 1
ATOM 1906 N N . GLU A 1 267 ? -13.363 50.071 -11.716 1.00 81.62 267 GLU A N 1
ATOM 1907 C CA . GLU A 1 267 ? -13.223 48.764 -11.040 1.00 81.62 267 GLU A CA 1
ATOM 1908 C C . GLU A 1 267 ? -14.077 48.694 -9.750 1.00 81.62 267 GLU A C 1
ATOM 1910 O O . GLU A 1 267 ? -14.708 47.676 -9.451 1.00 81.62 267 GLU A O 1
ATOM 1915 N N . SER A 1 268 ? -14.169 49.800 -8.997 1.00 77.88 268 SER A N 1
ATOM 1916 C CA . SER A 1 268 ? -15.060 49.908 -7.832 1.00 77.88 268 SER A CA 1
ATOM 1917 C C . SER A 1 268 ? -16.544 50.018 -8.210 1.00 77.88 268 SER A C 1
ATOM 1919 O O . SER A 1 268 ? -17.399 49.525 -7.482 1.00 77.88 268 SER A O 1
ATOM 1921 N N . GLU A 1 269 ? -16.868 50.612 -9.359 1.00 85.06 269 GLU A N 1
ATOM 1922 C CA . GLU A 1 269 ? -18.234 50.730 -9.876 1.00 85.06 269 GLU A CA 1
ATOM 1923 C C . GLU A 1 269 ? -18.734 49.389 -10.432 1.00 85.06 269 GLU A C 1
ATOM 1925 O O . GLU A 1 269 ? -19.868 49.011 -10.147 1.00 85.06 269 GLU A O 1
ATOM 1930 N N . GLU A 1 270 ? -17.887 48.620 -11.127 1.00 80.62 270 GLU A N 1
ATOM 1931 C CA . GLU A 1 270 ? -18.192 47.253 -11.572 1.00 80.62 270 GLU A CA 1
ATOM 1932 C C . GLU A 1 270 ? -18.342 46.288 -10.388 1.00 80.62 270 GLU A C 1
ATOM 1934 O O . GLU A 1 270 ? -19.293 45.507 -10.349 1.00 80.62 270 GLU A O 1
ATOM 1939 N N . THR A 1 271 ? -17.477 46.369 -9.370 1.00 78.31 271 THR A N 1
ATOM 1940 C CA . THR A 1 271 ? -17.642 45.545 -8.157 1.00 78.31 271 THR A CA 1
ATOM 1941 C C . THR A 1 271 ? -18.860 45.957 -7.325 1.00 78.31 271 THR A C 1
ATOM 1943 O O . THR A 1 271 ? -19.554 45.083 -6.810 1.00 78.31 271 THR A O 1
ATOM 1946 N N . VAL A 1 272 ? -19.214 47.246 -7.255 1.00 82.75 272 VAL A N 1
ATOM 1947 C CA . VAL A 1 272 ? -20.486 47.699 -6.654 1.00 82.75 272 VAL A CA 1
ATOM 1948 C C . VAL A 1 272 ? -21.700 47.292 -7.498 1.00 82.75 272 VAL A C 1
ATOM 1950 O O . VAL A 1 272 ? -22.749 47.000 -6.927 1.00 82.75 272 VAL A O 1
ATOM 1953 N N . ALA A 1 273 ? -21.591 47.219 -8.827 1.00 81.88 273 ALA A N 1
ATOM 1954 C CA . ALA A 1 273 ? -22.643 46.677 -9.686 1.00 81.88 273 ALA A CA 1
ATOM 1955 C C . ALA A 1 273 ? -22.826 45.165 -9.463 1.00 81.88 273 ALA A C 1
ATOM 1957 O O . ALA A 1 273 ? -23.954 44.720 -9.266 1.00 81.88 273 ALA A O 1
ATOM 1958 N N . SER A 1 274 ? -21.729 44.404 -9.380 1.00 80.75 274 SER A N 1
ATOM 1959 C CA . SER A 1 274 ? -21.742 42.976 -9.038 1.00 80.75 274 SER A CA 1
ATOM 1960 C C . SER A 1 274 ? -22.383 42.734 -7.668 1.00 80.75 274 SER A C 1
ATOM 1962 O O . SER A 1 274 ? -23.318 41.944 -7.557 1.00 80.75 274 SER A O 1
ATOM 1964 N N . LEU A 1 275 ? -21.955 43.473 -6.637 1.00 81.75 275 LEU A N 1
ATOM 1965 C CA . LEU A 1 275 ? -22.529 43.390 -5.290 1.00 81.75 275 LEU A CA 1
ATOM 1966 C C . LEU A 1 275 ? -23.995 43.841 -5.244 1.00 81.75 275 LEU A C 1
ATOM 1968 O O . LEU A 1 275 ? -24.754 43.331 -4.426 1.00 81.75 275 LEU A O 1
ATOM 1972 N N . LYS A 1 276 ? -24.432 44.750 -6.127 1.00 86.56 276 LYS A N 1
ATOM 1973 C CA . LYS A 1 276 ? -25.859 45.056 -6.296 1.00 86.56 276 LYS A CA 1
ATOM 1974 C C . LYS A 1 276 ? -26.619 43.882 -6.895 1.00 86.56 276 LYS A C 1
ATOM 1976 O O . LYS A 1 276 ? -27.622 43.508 -6.311 1.00 86.56 276 LYS A O 1
ATOM 1981 N N . THR A 1 277 ? -26.144 43.261 -7.976 1.00 82.69 277 THR A N 1
ATOM 1982 C CA . THR A 1 277 ? -26.811 42.073 -8.546 1.00 82.69 277 THR A CA 1
ATOM 1983 C C . THR A 1 277 ? -26.811 40.878 -7.585 1.00 82.69 277 THR A C 1
ATOM 1985 O O . THR A 1 277 ? -27.760 40.097 -7.559 1.00 82.69 277 THR A O 1
ATOM 1988 N N . GLU A 1 278 ? -25.787 40.755 -6.740 1.00 78.38 278 GLU A N 1
ATOM 1989 C CA . GLU A 1 278 ? -25.706 39.729 -5.698 1.00 78.38 278 GLU A CA 1
ATOM 1990 C C . GLU A 1 278 ? -26.665 40.029 -4.532 1.00 78.38 278 GLU A C 1
ATOM 1992 O O . GLU A 1 278 ? -27.398 39.145 -4.099 1.00 78.38 278 GLU A O 1
ATOM 1997 N N . LEU A 1 279 ? -26.773 41.288 -4.088 1.00 82.62 279 LEU A N 1
ATOM 1998 C CA . LEU A 1 279 ? -27.799 41.712 -3.125 1.00 82.62 279 LEU A CA 1
ATOM 1999 C C . LEU A 1 279 ? -29.222 41.601 -3.687 1.00 82.62 279 LEU A C 1
ATOM 2001 O O . LEU A 1 279 ? -30.132 41.252 -2.945 1.00 82.62 279 LEU A O 1
ATOM 2005 N N . GLU A 1 280 ? -29.428 41.879 -4.971 1.00 81.69 280 GLU A N 1
ATOM 2006 C CA . GLU A 1 280 ? -30.737 41.838 -5.627 1.00 81.69 280 GLU A CA 1
ATOM 2007 C C . GLU A 1 280 ? -31.208 40.387 -5.809 1.00 81.69 280 GLU A C 1
ATOM 2009 O O . GLU A 1 280 ? -32.340 40.074 -5.451 1.00 81.69 280 GLU A O 1
ATOM 2014 N N . THR A 1 281 ? -30.315 39.463 -6.191 1.00 79.00 281 THR A N 1
ATOM 2015 C CA . THR A 1 281 ? -30.612 38.015 -6.218 1.00 79.00 281 THR A CA 1
ATOM 2016 C C . THR A 1 281 ? -30.707 37.379 -4.824 1.00 79.00 281 THR A C 1
ATOM 2018 O O . THR A 1 281 ? -31.475 36.433 -4.636 1.00 79.00 281 THR A O 1
ATOM 2021 N N . VAL A 1 282 ? -29.994 37.886 -3.810 1.00 76.69 282 VAL A N 1
ATOM 2022 C CA . VAL A 1 282 ? -30.216 37.495 -2.402 1.00 76.69 282 VAL A CA 1
ATOM 2023 C C . VAL A 1 282 ? -31.563 38.018 -1.894 1.00 76.69 282 VAL A C 1
ATOM 2025 O O . VAL A 1 282 ? -32.273 37.281 -1.217 1.00 76.69 282 VAL A O 1
ATOM 2028 N N . ASN A 1 283 ? -31.957 39.240 -2.253 1.00 74.12 283 ASN A N 1
ATOM 2029 C CA . ASN A 1 283 ? -33.252 39.822 -1.899 1.00 74.12 283 ASN A CA 1
ATOM 2030 C C . ASN A 1 283 ? -34.418 39.128 -2.626 1.00 74.12 283 ASN A C 1
ATOM 2032 O O . ASN A 1 283 ? -35.473 38.931 -2.034 1.00 74.12 283 ASN A O 1
ATOM 2036 N N . GLU A 1 284 ? -34.225 38.686 -3.869 1.00 76.56 284 GLU A N 1
ATOM 2037 C CA . GLU A 1 284 ? -35.189 37.869 -4.616 1.00 76.56 284 GLU A CA 1
ATOM 2038 C C . GLU A 1 284 ? -35.382 36.487 -3.964 1.00 76.56 284 GLU A C 1
ATOM 2040 O O . GLU A 1 284 ? -36.516 36.073 -3.721 1.00 76.56 284 GLU A O 1
ATOM 2045 N N . LYS A 1 285 ? -34.292 35.822 -3.551 1.00 78.00 285 LYS A N 1
ATOM 2046 C CA . LYS A 1 285 ? -34.349 34.589 -2.738 1.00 78.00 285 LYS A CA 1
ATOM 2047 C C . LYS A 1 285 ? -35.009 34.820 -1.372 1.00 78.00 285 LYS A C 1
ATOM 2049 O O . LYS A 1 285 ? -35.792 33.986 -0.920 1.00 78.00 285 LYS A O 1
ATOM 2054 N N . LEU A 1 286 ? -34.743 35.957 -0.725 1.00 71.62 286 LEU A N 1
ATOM 2055 C CA . LEU A 1 286 ? -35.402 36.340 0.526 1.00 71.62 286 LEU A CA 1
ATOM 2056 C C . LEU A 1 286 ? -36.899 36.615 0.317 1.00 71.62 286 LEU A C 1
ATOM 2058 O O . LEU A 1 286 ? -37.693 36.306 1.198 1.00 71.62 286 LEU A O 1
ATOM 2062 N N . GLY A 1 287 ? -37.292 37.125 -0.853 1.00 69.88 287 GLY A N 1
ATOM 2063 C CA . GLY A 1 287 ? -38.684 37.273 -1.278 1.00 69.88 287 GLY A CA 1
ATOM 2064 C C . GLY A 1 287 ? -39.380 35.923 -1.458 1.00 69.88 287 GLY A C 1
ATOM 2065 O O . GLY A 1 287 ? -40.450 35.716 -0.895 1.00 69.88 287 GLY A O 1
ATOM 2066 N N . GLN A 1 288 ? -38.744 34.975 -2.154 1.00 62.03 288 GLN A N 1
ATOM 2067 C CA . GLN A 1 288 ? -39.256 33.605 -2.323 1.00 62.03 288 GLN A CA 1
ATOM 2068 C C . GLN A 1 288 ? -39.474 32.896 -0.970 1.00 62.03 288 GLN A C 1
ATOM 2070 O O . GLN A 1 288 ? -40.495 32.237 -0.770 1.00 62.03 288 GLN A O 1
ATOM 2075 N N . LEU A 1 289 ? -38.565 33.096 -0.008 1.00 51.25 289 LEU A N 1
ATOM 2076 C CA . LEU A 1 289 ? -38.709 32.602 1.368 1.00 51.25 289 LEU A CA 1
ATOM 2077 C C . LEU A 1 289 ? -39.782 33.356 2.178 1.00 51.25 289 LEU A C 1
ATOM 2079 O O . LEU A 1 289 ? -40.525 32.731 2.930 1.00 51.25 289 LEU A O 1
ATOM 2083 N N . SER A 1 290 ? -39.892 34.678 2.020 1.00 52.38 290 SER A N 1
ATOM 2084 C CA . SER A 1 290 ? -40.815 35.525 2.799 1.00 52.38 290 SER A CA 1
ATOM 2085 C C . SER A 1 290 ? -42.277 35.464 2.338 1.00 52.38 290 SER A C 1
ATOM 2087 O O . SER A 1 290 ? -43.168 35.761 3.126 1.00 52.38 290 SER A O 1
ATOM 2089 N N . VAL A 1 291 ? -42.553 35.079 1.088 1.00 46.78 291 VAL A N 1
ATOM 2090 C CA . VAL A 1 291 ? -43.929 34.984 0.547 1.00 46.78 291 VAL A CA 1
ATOM 2091 C C . VAL A 1 291 ? -44.660 33.706 0.999 1.00 46.78 291 VAL A C 1
ATOM 2093 O O . VAL A 1 291 ? -45.884 33.643 0.927 1.00 46.78 291 VAL A O 1
ATOM 2096 N N . SER A 1 292 ? -43.946 32.708 1.531 1.00 46.38 292 SER A N 1
ATOM 2097 C CA . SER A 1 292 ? -44.494 31.368 1.813 1.00 46.38 292 SER A CA 1
ATOM 2098 C C . SER A 1 292 ? -44.949 31.128 3.268 1.00 46.38 292 SER A C 1
ATOM 2100 O O . SER A 1 292 ? -45.145 29.976 3.649 1.00 46.38 292 SER A O 1
ATOM 2102 N N . VAL A 1 293 ? -45.073 32.169 4.110 1.00 47.53 293 VAL A N 1
ATOM 2103 C CA . VAL A 1 293 ? -45.232 32.004 5.580 1.00 47.53 293 VAL A CA 1
ATOM 2104 C C . VAL A 1 293 ? -46.492 32.660 6.187 1.00 47.53 293 VAL A C 1
ATOM 2106 O O . VAL A 1 293 ? -46.857 32.312 7.307 1.00 47.53 293 VAL A O 1
ATOM 2109 N N . GLU A 1 294 ? -47.231 33.523 5.474 1.00 42.91 294 GLU A N 1
ATOM 2110 C CA . GLU A 1 294 ? -48.460 34.156 6.007 1.00 42.91 294 GLU A CA 1
ATOM 2111 C C . GLU A 1 294 ? -49.679 34.049 5.068 1.00 42.91 294 GLU A C 1
ATOM 2113 O O . GLU A 1 294 ? -49.937 34.906 4.225 1.00 42.91 294 GLU A O 1
ATOM 2118 N N . GLY A 1 295 ? -50.483 32.998 5.272 1.00 33.19 295 GLY A N 1
ATOM 2119 C CA . GLY A 1 295 ? -51.796 32.793 4.645 1.00 33.19 295 GLY A CA 1
ATOM 2120 C C . GLY A 1 295 ? -52.505 31.552 5.223 1.00 33.19 295 GLY A C 1
ATOM 2121 O O . GLY A 1 295 ? -51.872 30.502 5.319 1.00 33.19 295 GLY A O 1
ATOM 2122 N N . PRO A 1 296 ? -53.776 31.626 5.671 1.00 45.59 296 PRO A N 1
ATOM 2123 C CA . PRO A 1 296 ? -54.394 30.531 6.421 1.00 45.59 296 PRO A CA 1
ATOM 2124 C C . PRO A 1 296 ? -55.055 29.456 5.539 1.00 45.59 296 PRO A C 1
ATOM 2126 O O . PRO A 1 296 ? -55.921 29.762 4.728 1.00 45.59 296 PRO A O 1
ATOM 2129 N N . LEU A 1 297 ? -54.710 28.192 5.815 1.00 52.88 297 LEU A N 1
ATOM 2130 C CA . LEU A 1 297 ? -55.507 26.968 5.607 1.00 52.88 297 LEU A CA 1
ATOM 2131 C C . LEU A 1 297 ? -56.424 26.902 4.362 1.00 52.88 297 LEU A C 1
ATOM 2133 O O . LEU A 1 297 ? -57.622 27.173 4.462 1.00 52.88 297 LEU A O 1
ATOM 2137 N N . GLY A 1 298 ? -55.917 26.313 3.269 1.00 47.00 298 GLY A N 1
ATOM 2138 C CA . GLY A 1 298 ? -56.744 25.392 2.473 1.00 47.00 298 GLY A CA 1
ATOM 2139 C C . GLY A 1 298 ? -56.636 25.433 0.948 1.00 47.00 298 GLY A C 1
ATOM 2140 O O . GLY A 1 298 ? -57.569 25.888 0.298 1.00 47.00 298 GLY A O 1
ATOM 2141 N N . ASP A 1 299 ? -55.618 24.774 0.389 1.00 41.69 299 ASP A N 1
ATOM 2142 C CA . ASP A 1 299 ? -55.830 23.807 -0.700 1.00 41.69 299 ASP A CA 1
ATOM 2143 C C . ASP A 1 299 ? -54.791 22.672 -0.575 1.00 41.69 299 ASP A C 1
ATOM 2145 O O . ASP A 1 299 ? -53.694 22.870 -0.051 1.00 41.69 299 ASP A O 1
ATOM 2149 N N . ALA A 1 300 ? -55.141 21.464 -1.013 1.00 54.47 300 ALA A N 1
ATOM 2150 C CA . ALA A 1 300 ? -54.201 20.357 -1.165 1.00 54.47 300 ALA A CA 1
ATOM 2151 C C . ALA A 1 300 ? -53.397 20.466 -2.477 1.00 54.47 300 ALA A C 1
ATOM 2153 O O . ALA A 1 300 ? -52.265 19.974 -2.535 1.00 54.47 300 ALA A O 1
ATOM 2154 N N . GLY A 1 301 ? -53.967 21.126 -3.497 1.00 57.25 301 GLY A N 1
ATOM 2155 C CA . GLY A 1 301 ? -53.448 21.189 -4.866 1.00 57.25 301 GLY A CA 1
ATOM 2156 C C . GLY A 1 301 ? -52.012 21.700 -4.987 1.00 57.25 301 GLY A C 1
ATOM 2157 O O . GLY A 1 301 ? -51.203 21.053 -5.644 1.00 57.25 301 GLY A O 1
ATOM 2158 N N . ASP A 1 302 ? -51.649 22.786 -4.302 1.00 54.88 302 ASP A N 1
ATOM 2159 C CA . ASP A 1 302 ? -50.304 23.376 -4.430 1.00 54.88 302 ASP A CA 1
ATOM 2160 C C . ASP A 1 302 ? -49.206 22.457 -3.868 1.00 54.88 302 ASP A C 1
ATOM 2162 O O . ASP A 1 302 ? -48.105 22.366 -4.414 1.00 54.88 302 ASP A O 1
ATOM 2166 N N . THR A 1 303 ? -49.520 21.690 -2.817 1.00 60.69 303 THR A N 1
ATOM 2167 C CA . THR A 1 303 ? -48.594 20.668 -2.302 1.00 60.69 303 THR A CA 1
ATOM 2168 C C . THR A 1 303 ? -48.482 19.467 -3.240 1.00 60.69 303 THR A C 1
ATOM 2170 O O . THR A 1 303 ? -47.441 18.814 -3.261 1.00 60.69 303 THR A O 1
ATOM 2173 N N . GLU A 1 304 ? -49.527 19.181 -4.021 1.00 68.06 304 GLU A N 1
ATOM 2174 C CA . GLU A 1 304 ? -49.519 18.136 -5.045 1.00 68.06 304 GLU A CA 1
ATOM 2175 C C . GLU A 1 304 ? -48.741 18.583 -6.289 1.00 68.06 304 GLU A C 1
ATOM 2177 O O . GLU A 1 304 ? -47.988 17.788 -6.836 1.00 68.06 304 GLU A O 1
ATOM 2182 N N . ALA A 1 305 ? -48.829 19.859 -6.679 1.00 72.50 305 ALA A N 1
ATOM 2183 C CA . ALA A 1 305 ? -48.038 20.439 -7.765 1.00 72.50 305 ALA A CA 1
ATOM 2184 C C . ALA A 1 305 ? -46.532 20.418 -7.451 1.00 72.50 305 ALA A C 1
ATOM 2186 O O . ALA A 1 305 ? -45.748 19.904 -8.243 1.00 72.50 305 ALA A O 1
ATOM 2187 N N . ILE A 1 306 ? -46.125 20.868 -6.256 1.00 72.44 306 ILE A N 1
ATOM 2188 C CA . ILE A 1 306 ? -44.713 20.821 -5.833 1.00 72.44 306 ILE A CA 1
ATOM 2189 C C . ILE A 1 306 ? -44.219 19.367 -5.712 1.00 72.44 306 ILE A C 1
ATOM 2191 O O . ILE A 1 306 ? -43.078 19.070 -6.066 1.00 72.44 306 ILE A O 1
ATOM 2195 N N . ARG A 1 307 ? -45.071 18.430 -5.261 1.00 77.12 307 ARG A N 1
ATOM 2196 C CA . ARG A 1 307 ? -44.751 16.991 -5.306 1.00 77.12 307 ARG A CA 1
ATOM 2197 C C . ARG A 1 307 ? -44.586 16.495 -6.743 1.00 77.12 307 ARG A C 1
ATOM 2199 O O . ARG A 1 307 ? -43.610 15.800 -6.998 1.00 77.12 307 ARG A O 1
ATOM 2206 N N . ALA A 1 308 ? -45.485 16.865 -7.655 1.00 80.12 308 ALA A N 1
ATOM 2207 C CA . ALA A 1 308 ? -45.456 16.457 -9.057 1.00 80.12 308 ALA A CA 1
ATOM 2208 C C . ALA A 1 308 ? -44.181 16.940 -9.765 1.00 80.12 308 ALA A C 1
ATOM 2210 O O . ALA A 1 308 ? -43.481 16.121 -10.361 1.00 80.12 308 ALA A O 1
ATOM 2211 N N . ASP A 1 309 ? -43.825 18.220 -9.620 1.00 78.88 309 ASP A N 1
ATOM 2212 C CA . ASP A 1 309 ? -42.603 18.799 -10.190 1.00 78.88 309 ASP A CA 1
ATOM 2213 C C . ASP A 1 309 ? -41.341 18.136 -9.614 1.00 78.88 309 ASP A C 1
ATOM 2215 O O . ASP A 1 309 ? -40.433 17.769 -10.362 1.00 78.88 309 ASP A O 1
ATOM 2219 N N . HIS A 1 310 ? -41.294 17.888 -8.298 1.00 78.56 310 HIS A N 1
ATOM 2220 C CA . HIS A 1 310 ? -40.190 17.138 -7.692 1.00 78.56 310 HIS A CA 1
ATOM 2221 C C . HIS A 1 310 ? -40.129 15.683 -8.180 1.00 78.56 310 HIS A C 1
ATOM 2223 O O . HIS A 1 310 ? -39.034 15.187 -8.436 1.00 78.56 310 HIS A O 1
ATOM 2229 N N . THR A 1 311 ? -41.259 14.987 -8.353 1.00 85.75 311 THR A N 1
ATOM 2230 C CA . THR A 1 311 ? -41.252 13.626 -8.918 1.00 85.75 311 THR A CA 1
ATOM 2231 C C . THR A 1 311 ? -40.839 13.606 -10.385 1.00 85.75 311 THR A C 1
ATOM 2233 O O . THR A 1 311 ? -40.094 12.712 -10.768 1.00 85.75 311 THR A O 1
ATOM 2236 N N . ALA A 1 312 ? -41.232 14.605 -11.181 1.00 85.50 312 ALA A N 1
ATOM 2237 C CA . ALA A 1 312 ? -40.829 14.727 -12.578 1.00 85.50 312 ALA A CA 1
ATOM 2238 C C . ALA A 1 312 ? -39.328 15.031 -12.715 1.00 85.50 312 ALA A C 1
ATOM 2240 O O . ALA A 1 312 ? -38.661 14.451 -13.569 1.00 85.50 312 ALA A O 1
ATOM 2241 N N . GLU A 1 313 ? -38.764 15.882 -11.851 1.00 87.38 313 GLU A N 1
ATOM 2242 C CA . GLU A 1 313 ? -37.320 16.143 -11.838 1.00 87.38 313 GLU A CA 1
ATOM 2243 C C . GLU A 1 313 ? -36.523 14.936 -11.306 1.00 87.38 313 GLU A C 1
ATOM 2245 O O . GLU A 1 313 ? -35.450 14.641 -11.826 1.00 87.38 313 GLU A O 1
ATOM 2250 N N . ILE A 1 314 ? -37.059 14.171 -10.344 1.00 82.25 314 ILE A N 1
ATOM 2251 C CA . ILE A 1 314 ? -36.472 12.893 -9.899 1.00 82.25 314 ILE A CA 1
ATOM 2252 C C . ILE A 1 314 ? -36.523 11.838 -11.015 1.00 82.25 314 ILE A C 1
ATOM 2254 O O . ILE A 1 314 ? -35.528 11.151 -11.232 1.00 82.25 314 ILE A O 1
ATOM 2258 N N . GLU A 1 315 ? -37.633 11.716 -11.747 1.00 87.75 315 GLU A N 1
ATOM 2259 C CA . GLU A 1 315 ? -37.765 10.796 -12.887 1.00 87.75 315 GLU A CA 1
ATOM 2260 C C . GLU A 1 315 ? -36.809 11.183 -14.027 1.00 87.75 315 GLU A C 1
ATOM 2262 O O . GLU A 1 315 ? -36.130 10.322 -14.582 1.00 87.75 315 GLU A O 1
ATOM 2267 N N . LYS A 1 316 ? -36.659 12.485 -14.296 1.00 89.81 316 LYS A N 1
ATOM 2268 C CA . LYS A 1 316 ? -35.698 13.057 -15.252 1.00 89.81 316 LYS A CA 1
ATOM 2269 C C . LYS A 1 316 ? -34.234 12.860 -14.839 1.00 89.81 316 LYS A C 1
ATOM 2271 O O . LYS A 1 316 ? -33.390 12.591 -15.691 1.00 89.81 316 LYS A O 1
ATOM 2276 N N . LEU A 1 317 ? -33.912 12.957 -13.548 1.00 85.12 317 LEU A N 1
ATOM 2277 C CA . LEU A 1 317 ? -32.583 12.610 -13.030 1.00 85.12 317 LEU A CA 1
ATOM 2278 C C . LEU A 1 317 ? -32.336 11.097 -13.100 1.00 85.12 317 LEU A C 1
ATOM 2280 O O . LEU A 1 317 ? -31.245 10.674 -13.472 1.00 85.12 317 LEU A O 1
ATOM 2284 N N . ALA A 1 318 ? -33.346 10.273 -12.815 1.00 86.81 318 ALA A N 1
ATOM 2285 C CA . ALA A 1 318 ? -33.257 8.822 -12.949 1.00 86.81 318 ALA A CA 1
ATOM 2286 C C . ALA A 1 318 ? -33.074 8.386 -14.414 1.00 86.81 318 ALA A C 1
ATOM 2288 O O . ALA A 1 318 ? -32.255 7.506 -14.678 1.00 86.81 318 ALA A O 1
ATOM 2289 N N . SER A 1 319 ? -33.761 9.021 -15.372 1.00 86.94 319 SER A N 1
ATOM 2290 C CA . SER A 1 319 ? -33.560 8.758 -16.800 1.00 86.94 319 SER A CA 1
ATOM 2291 C C . SER A 1 319 ? -32.184 9.231 -17.272 1.00 86.94 319 SER A C 1
ATOM 2293 O O . SER A 1 319 ? -31.505 8.482 -17.964 1.00 86.94 319 SER A O 1
ATOM 2295 N N . ALA A 1 320 ? -31.718 10.408 -16.835 1.00 89.38 320 ALA A N 1
ATOM 2296 C CA . ALA A 1 320 ? -30.373 10.894 -17.149 1.00 89.38 320 ALA A CA 1
ATOM 2297 C C . ALA A 1 320 ? -29.272 9.969 -16.595 1.00 89.38 320 ALA A C 1
ATOM 2299 O O . ALA A 1 320 ? -28.330 9.640 -17.313 1.00 89.38 320 ALA A O 1
ATOM 2300 N N . HIS A 1 321 ? -29.409 9.479 -15.358 1.00 85.50 321 HIS A N 1
ATOM 2301 C CA . HIS A 1 321 ? -28.486 8.487 -14.795 1.00 85.50 321 HIS A CA 1
ATOM 2302 C C . HIS A 1 321 ? -28.574 7.132 -15.520 1.00 85.50 321 HIS A C 1
ATOM 2304 O O . HIS A 1 321 ? -27.555 6.467 -15.689 1.00 85.50 321 HIS A O 1
ATOM 2310 N N . ALA A 1 322 ? -29.758 6.709 -15.978 1.00 90.00 322 ALA A N 1
ATOM 2311 C CA . ALA A 1 322 ? -29.909 5.485 -16.768 1.00 90.00 322 ALA A CA 1
ATOM 2312 C C . ALA A 1 322 ? -29.261 5.608 -18.161 1.00 90.00 322 ALA A C 1
ATOM 2314 O O . ALA A 1 322 ? -28.603 4.671 -18.612 1.00 90.00 322 ALA A O 1
ATOM 2315 N N . GLU A 1 323 ? -29.394 6.763 -18.819 1.00 91.94 323 GLU A N 1
ATOM 2316 C CA . GLU A 1 323 ? -28.706 7.085 -20.075 1.00 91.94 323 GLU A CA 1
ATOM 2317 C C . GLU A 1 323 ? -27.183 7.166 -19.882 1.00 91.94 323 GLU A C 1
ATOM 2319 O O . GLU A 1 323 ? -26.437 6.614 -20.692 1.00 91.94 323 GLU A O 1
ATOM 2324 N N . GLU A 1 324 ? -26.700 7.771 -18.791 1.00 92.06 324 GLU A N 1
ATOM 2325 C CA . GLU A 1 324 ? -25.268 7.813 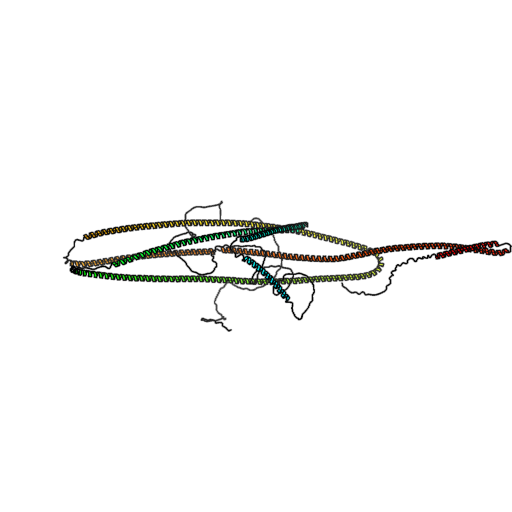-18.468 1.00 92.06 324 GLU A CA 1
ATOM 2326 C C . GLU A 1 324 ? -24.706 6.413 -18.175 1.00 92.06 324 GLU A C 1
ATOM 2328 O O . GLU A 1 324 ? -23.651 6.059 -18.702 1.00 92.06 324 GLU A O 1
ATOM 2333 N N . LEU A 1 325 ? -25.427 5.570 -17.427 1.00 89.19 325 LEU A N 1
ATOM 2334 C CA . LEU A 1 325 ? -25.042 4.173 -17.200 1.00 89.19 325 LEU A CA 1
ATOM 2335 C C . LEU A 1 325 ? -25.012 3.362 -18.505 1.00 89.19 325 LEU A C 1
ATOM 2337 O O . LEU A 1 325 ? -24.074 2.594 -18.711 1.00 89.19 325 LEU A O 1
ATOM 2341 N N . GLN A 1 326 ? -25.967 3.559 -19.420 1.00 90.31 326 GLN A N 1
ATOM 2342 C CA . GLN A 1 326 ? -25.929 2.926 -20.745 1.00 90.31 326 GLN A CA 1
ATOM 2343 C C . GLN A 1 326 ? -24.766 3.444 -21.606 1.00 90.31 326 GLN A C 1
ATOM 2345 O O . GLN A 1 326 ? -24.114 2.655 -22.289 1.00 90.31 326 GLN A O 1
ATOM 2350 N N . ALA A 1 327 ? -24.450 4.740 -21.546 1.00 89.44 327 ALA A N 1
ATOM 2351 C CA . ALA A 1 327 ? -23.307 5.321 -22.250 1.00 89.44 327 ALA A CA 1
ATOM 2352 C C . ALA A 1 327 ? -21.955 4.849 -21.678 1.00 89.44 327 ALA A C 1
ATOM 2354 O O . ALA A 1 327 ? -20.993 4.679 -22.429 1.00 89.44 327 ALA A O 1
ATOM 2355 N N . LEU A 1 328 ? -21.873 4.612 -20.365 1.00 88.50 328 LEU A N 1
ATOM 2356 C CA . LEU A 1 328 ? -20.710 4.010 -19.711 1.00 88.50 328 LEU A CA 1
ATOM 2357 C C . LEU A 1 328 ? -20.577 2.520 -20.049 1.00 88.50 328 LEU A C 1
ATOM 2359 O O . LEU A 1 328 ? -19.471 2.086 -20.358 1.00 88.50 328 LEU A O 1
ATOM 2363 N N . GLN A 1 329 ? -21.680 1.765 -20.078 1.00 89.00 329 GLN A N 1
ATOM 2364 C CA . GLN A 1 329 ? -21.688 0.365 -20.513 1.00 89.00 329 GLN A CA 1
ATOM 2365 C C . GLN A 1 329 ? -21.226 0.235 -21.971 1.00 89.00 329 GLN A C 1
ATOM 2367 O O . GLN A 1 329 ? -20.296 -0.510 -22.251 1.00 89.00 329 GLN A O 1
ATOM 2372 N N . ALA A 1 330 ? -21.779 1.035 -22.889 1.00 89.88 330 ALA A N 1
ATOM 2373 C CA . ALA A 1 330 ? -21.372 1.019 -24.295 1.00 89.88 330 ALA A CA 1
ATOM 2374 C C . ALA A 1 330 ? -19.886 1.388 -24.490 1.00 89.88 330 ALA A C 1
ATOM 2376 O O . ALA A 1 330 ? -19.216 0.814 -25.346 1.00 89.88 330 ALA A O 1
ATOM 2377 N N . ARG A 1 331 ? -19.346 2.307 -23.674 1.00 87.19 331 ARG A N 1
ATOM 2378 C CA . ARG A 1 331 ? -17.907 2.629 -23.655 1.00 87.19 331 ARG A CA 1
ATOM 2379 C C . ARG A 1 331 ? -17.046 1.515 -23.067 1.00 87.19 331 ARG A C 1
ATOM 2381 O O . ARG A 1 331 ? -15.904 1.373 -23.496 1.00 87.19 331 ARG A O 1
ATOM 2388 N N . LEU A 1 332 ? -17.556 0.753 -22.099 1.00 87.75 332 LEU A N 1
ATOM 2389 C CA . LEU A 1 332 ? -16.882 -0.437 -21.582 1.00 87.75 332 LEU A CA 1
ATOM 2390 C C . LEU A 1 332 ? -16.788 -1.491 -22.690 1.00 87.75 332 LEU A C 1
ATOM 2392 O O . LEU A 1 332 ? -15.688 -1.923 -23.017 1.00 87.75 332 LEU A O 1
ATOM 2396 N N . ASP A 1 333 ? -17.916 -1.818 -23.322 1.00 89.75 333 ASP A N 1
ATOM 2397 C CA . ASP A 1 333 ? -18.008 -2.811 -24.395 1.00 89.75 333 ASP A CA 1
ATOM 2398 C C . ASP A 1 333 ? -17.120 -2.422 -25.603 1.00 89.75 333 ASP A C 1
ATOM 2400 O O . ASP A 1 333 ? -16.406 -3.260 -26.160 1.00 89.75 333 ASP A O 1
ATOM 2404 N N . GLU A 1 334 ? -17.090 -1.134 -25.978 1.00 89.50 334 GLU A N 1
ATOM 2405 C CA . GLU A 1 334 ? -16.191 -0.607 -27.016 1.00 89.50 334 GLU A CA 1
ATOM 2406 C C . GLU A 1 334 ? -14.710 -0.710 -26.608 1.00 89.50 334 GLU A C 1
ATOM 2408 O O . GLU A 1 334 ? -13.882 -1.156 -27.406 1.00 89.50 334 GLU A O 1
ATOM 2413 N N . ALA A 1 335 ? -14.359 -0.357 -25.366 1.00 80.88 335 ALA A N 1
ATOM 2414 C CA . ALA A 1 335 ? -12.989 -0.460 -24.865 1.00 80.88 335 ALA A CA 1
ATOM 2415 C C . ALA A 1 335 ? -12.510 -1.918 -24.746 1.00 80.88 335 ALA A C 1
ATOM 2417 O O . ALA A 1 335 ? -11.345 -2.203 -25.031 1.00 80.88 335 ALA A O 1
ATOM 2418 N N . GLU A 1 336 ? -13.384 -2.859 -24.378 1.00 86.94 336 GLU A N 1
ATOM 2419 C CA . GLU A 1 336 ? -13.067 -4.291 -24.383 1.00 86.94 336 GLU A CA 1
ATOM 2420 C C . GLU A 1 336 ? -12.888 -4.827 -25.808 1.00 86.94 336 GLU A C 1
ATOM 2422 O O . GLU A 1 336 ? -11.942 -5.578 -26.060 1.00 86.94 336 GLU A O 1
ATOM 2427 N N . SER A 1 337 ? -13.713 -4.384 -26.765 1.00 85.25 337 SER A N 1
ATOM 2428 C CA . SER A 1 337 ? -13.532 -4.717 -28.183 1.00 85.25 337 SER A CA 1
ATOM 2429 C C . SER A 1 337 ? -12.200 -4.185 -28.728 1.00 85.25 337 SER A C 1
ATOM 2431 O O . SER A 1 337 ? -11.476 -4.926 -29.393 1.00 85.25 337 SER A O 1
ATOM 2433 N N . GLN A 1 338 ? -11.831 -2.939 -28.410 1.00 85.44 338 GLN A N 1
ATOM 2434 C CA . GLN A 1 338 ? -10.540 -2.354 -28.802 1.00 85.44 338 GLN A CA 1
ATOM 2435 C C . GLN A 1 338 ? -9.355 -3.060 -28.124 1.00 85.44 338 GLN A C 1
ATOM 2437 O O . GLN A 1 338 ? -8.339 -3.311 -28.775 1.00 85.44 338 GLN A O 1
ATOM 2442 N N . ARG A 1 339 ? -9.479 -3.442 -26.840 1.00 81.19 339 ARG A N 1
ATOM 2443 C CA . ARG A 1 339 ? -8.466 -4.246 -26.130 1.00 81.19 339 ARG A CA 1
ATOM 2444 C C . ARG A 1 339 ? -8.248 -5.582 -26.834 1.00 81.19 339 ARG A C 1
ATOM 2446 O O . ARG A 1 339 ? -7.103 -5.968 -27.049 1.00 81.19 339 ARG A O 1
ATOM 2453 N N . LYS A 1 340 ? -9.332 -6.254 -27.229 1.00 85.62 340 LYS A N 1
ATOM 2454 C CA . LYS A 1 340 ? -9.281 -7.548 -27.912 1.00 85.62 340 LYS A CA 1
ATOM 2455 C C . LYS A 1 340 ? -8.699 -7.451 -29.326 1.00 85.62 340 LYS A C 1
ATOM 2457 O O . LYS A 1 340 ? -7.882 -8.286 -29.694 1.00 85.62 340 LYS A O 1
ATOM 2462 N N . GLU A 1 341 ? -9.058 -6.428 -30.102 1.00 89.44 341 GLU A N 1
ATOM 2463 C CA . GLU A 1 341 ? -8.470 -6.199 -31.431 1.00 89.44 341 GLU A CA 1
ATOM 2464 C C . GLU A 1 341 ? -6.962 -5.907 -31.336 1.00 89.44 341 GLU A C 1
ATOM 2466 O O . GLU A 1 341 ? -6.168 -6.470 -32.094 1.00 89.44 341 GLU A O 1
ATOM 2471 N N . LEU A 1 342 ? -6.540 -5.099 -30.354 1.00 80.38 342 LEU A N 1
ATOM 2472 C CA . LEU A 1 342 ? -5.122 -4.881 -30.058 1.00 80.38 342 LEU A CA 1
ATOM 2473 C C . LEU A 1 342 ? -4.421 -6.183 -29.653 1.00 80.38 342 LEU A C 1
ATOM 2475 O O . LEU A 1 342 ? -3.343 -6.470 -30.176 1.00 80.38 342 LEU A O 1
ATOM 2479 N N . GLU A 1 343 ? -5.034 -6.993 -28.789 1.00 81.31 343 GLU A N 1
ATOM 2480 C CA . GLU A 1 343 ? -4.497 -8.287 -28.367 1.00 81.31 343 GLU A CA 1
ATOM 2481 C C . GLU A 1 343 ? -4.311 -9.236 -29.563 1.00 81.31 343 GLU A C 1
ATOM 2483 O O . GLU A 1 343 ? -3.184 -9.665 -29.820 1.00 81.31 343 GLU A O 1
ATOM 2488 N N . GLU A 1 344 ? -5.362 -9.479 -30.356 1.00 86.94 344 GLU A N 1
ATOM 2489 C CA . GLU A 1 344 ? -5.316 -10.312 -31.568 1.00 86.94 344 GLU A CA 1
ATOM 2490 C C . GLU A 1 344 ? -4.271 -9.785 -32.575 1.00 86.94 344 GLU A C 1
ATOM 2492 O O . GLU A 1 344 ? -3.510 -10.568 -33.153 1.00 86.94 344 GLU A O 1
ATOM 2497 N N . SER A 1 345 ? -4.149 -8.459 -32.739 1.00 84.12 345 SER A N 1
ATOM 2498 C CA . SER A 1 345 ? -3.125 -7.855 -33.604 1.00 84.12 345 SER A CA 1
ATOM 2499 C C . SER A 1 345 ? -1.696 -8.075 -33.087 1.00 84.12 345 SER A C 1
ATOM 2501 O O . SER A 1 345 ? -0.795 -8.358 -33.880 1.00 84.12 345 SER A O 1
ATOM 2503 N N . SER A 1 346 ? -1.483 -8.014 -31.768 1.00 78.62 346 SER A N 1
ATOM 2504 C CA . SER A 1 346 ? -0.172 -8.207 -31.136 1.00 78.62 346 SER A CA 1
ATOM 2505 C C . SER A 1 346 ? 0.266 -9.673 -31.158 1.00 78.62 346 SER A C 1
ATOM 2507 O O . SER A 1 346 ? 1.407 -9.969 -31.514 1.00 78.62 346 SER A O 1
ATOM 2509 N N . GLN A 1 347 ? -0.655 -10.607 -30.890 1.00 83.69 347 GLN A N 1
ATOM 2510 C CA . GLN A 1 347 ? -0.416 -12.044 -31.022 1.00 83.69 347 GLN A CA 1
ATOM 2511 C C . GLN A 1 347 ? -0.058 -12.395 -32.471 1.00 83.69 347 GLN A C 1
ATOM 2513 O O . GLN A 1 347 ? 0.906 -13.125 -32.709 1.00 83.69 347 GLN A O 1
ATOM 2518 N N . LYS A 1 348 ? -0.769 -11.811 -33.447 1.00 87.31 348 LYS A N 1
ATOM 2519 C CA . LYS A 1 348 ? -0.479 -11.980 -34.875 1.00 87.31 348 LYS A CA 1
ATOM 2520 C C . LYS A 1 348 ? 0.892 -11.424 -35.270 1.00 87.31 348 LYS A C 1
ATOM 2522 O O . LYS A 1 348 ? 1.623 -12.114 -35.970 1.00 87.31 348 LYS A O 1
ATOM 2527 N N . GLN A 1 349 ? 1.280 -10.238 -34.797 1.00 84.38 349 GLN A N 1
ATOM 2528 C CA . GLN A 1 349 ? 2.615 -9.676 -35.060 1.00 84.38 349 GLN A CA 1
ATOM 2529 C C . GLN A 1 349 ? 3.734 -10.520 -34.430 1.00 84.38 349 GLN A C 1
ATOM 2531 O O . GLN A 1 349 ? 4.747 -10.771 -35.077 1.00 84.38 349 GLN A O 1
ATOM 2536 N N . LEU A 1 350 ? 3.542 -11.030 -33.208 1.00 82.00 350 LEU A N 1
ATOM 2537 C CA . LEU A 1 350 ? 4.483 -11.955 -32.562 1.00 82.00 350 LEU A CA 1
ATOM 2538 C C . LEU A 1 350 ? 4.528 -13.335 -33.248 1.00 82.00 350 LEU A C 1
ATOM 2540 O O . LEU A 1 350 ? 5.501 -14.076 -33.097 1.00 82.00 350 LEU A O 1
ATOM 2544 N N . GLU A 1 351 ? 3.492 -13.720 -33.992 1.00 85.06 351 GLU A N 1
ATOM 2545 C CA . GLU A 1 351 ? 3.471 -14.933 -34.815 1.00 85.06 351 GLU A CA 1
ATOM 2546 C C . GLU A 1 351 ? 4.131 -14.722 -36.185 1.00 85.06 351 GLU A C 1
ATOM 2548 O O . GLU A 1 351 ? 4.940 -15.542 -36.607 1.00 85.06 351 GLU A O 1
ATOM 2553 N N . GLU A 1 352 ? 3.906 -13.580 -36.830 1.00 87.25 352 GLU A N 1
ATOM 2554 C CA . GLU A 1 352 ? 4.571 -13.194 -38.080 1.00 87.25 352 GLU A CA 1
ATOM 2555 C C . GLU A 1 352 ? 6.081 -12.950 -37.874 1.00 87.25 352 GLU A C 1
ATOM 2557 O O . GLU A 1 352 ? 6.905 -13.398 -38.677 1.00 87.25 352 GLU A O 1
ATOM 2562 N N . ALA A 1 353 ? 6.473 -12.351 -36.742 1.00 82.88 353 ALA A N 1
ATOM 2563 C CA . ALA A 1 353 ? 7.870 -12.230 -36.320 1.00 82.88 353 ALA A CA 1
ATOM 2564 C C . ALA A 1 353 ? 8.512 -13.602 -36.046 1.00 82.88 353 ALA A C 1
ATOM 2566 O O . ALA A 1 353 ? 9.622 -13.863 -36.510 1.00 82.88 353 ALA A O 1
ATOM 2567 N N . ARG A 1 354 ? 7.798 -14.512 -35.366 1.00 86.94 354 ARG A N 1
ATOM 2568 C CA . ARG A 1 354 ? 8.245 -15.898 -35.131 1.00 86.94 354 ARG A CA 1
ATOM 2569 C C . ARG A 1 354 ? 8.464 -16.655 -36.437 1.00 86.94 354 ARG A C 1
ATOM 2571 O O . ARG A 1 354 ? 9.490 -17.307 -36.598 1.00 86.94 354 ARG A O 1
ATOM 2578 N N . GLN A 1 355 ? 7.515 -16.575 -37.366 1.00 85.56 355 GLN A N 1
ATOM 2579 C CA . GLN A 1 355 ? 7.612 -17.252 -38.660 1.00 85.56 355 GLN A CA 1
ATOM 2580 C C . GLN A 1 355 ? 8.739 -16.657 -39.515 1.00 85.56 355 GLN A C 1
ATOM 2582 O O . GLN A 1 355 ? 9.447 -17.401 -40.190 1.00 85.56 355 GLN A O 1
ATOM 2587 N N . SER A 1 356 ? 8.980 -15.347 -39.412 1.00 81.06 356 SER A N 1
ATOM 2588 C CA . SER A 1 356 ? 10.124 -14.677 -40.044 1.00 81.06 356 SER A CA 1
ATOM 2589 C C . SER A 1 356 ? 11.469 -15.129 -39.460 1.00 81.06 356 SER A C 1
ATOM 2591 O O . SER A 1 356 ? 12.396 -15.389 -40.223 1.00 81.06 356 SER A O 1
ATOM 2593 N N . ALA A 1 357 ? 11.570 -15.270 -38.135 1.00 81.31 357 ALA A N 1
ATOM 2594 C CA . ALA A 1 357 ? 12.755 -15.787 -37.447 1.00 81.31 357 ALA A CA 1
ATOM 2595 C C . ALA A 1 357 ? 13.043 -17.256 -37.806 1.00 81.31 357 ALA A C 1
ATOM 2597 O O . ALA A 1 357 ? 14.161 -17.600 -38.193 1.00 81.31 357 ALA A O 1
ATOM 2598 N N . ALA A 1 358 ? 12.013 -18.108 -37.784 1.00 81.12 358 ALA A N 1
ATOM 2599 C CA . ALA A 1 358 ? 12.116 -19.512 -38.181 1.00 81.12 358 ALA A CA 1
ATOM 2600 C C . ALA A 1 358 ? 12.512 -19.669 -39.662 1.00 81.12 358 ALA A C 1
ATOM 2602 O O . ALA A 1 358 ? 13.336 -20.516 -39.997 1.00 81.12 358 ALA A O 1
ATOM 2603 N N . ALA A 1 359 ? 11.993 -18.815 -40.552 1.00 81.25 359 ALA A N 1
ATOM 2604 C CA . ALA A 1 359 ? 12.386 -18.784 -41.963 1.00 81.25 359 ALA A CA 1
ATOM 2605 C C . ALA A 1 359 ? 13.829 -18.285 -42.195 1.00 81.25 359 ALA A C 1
ATOM 2607 O O . ALA A 1 359 ? 14.396 -18.543 -43.257 1.00 81.25 359 ALA A O 1
ATOM 2608 N N . GLN A 1 360 ? 14.425 -17.590 -41.221 1.00 82.00 360 GLN A N 1
ATOM 2609 C CA . GLN A 1 360 ? 15.832 -17.167 -41.228 1.00 82.00 360 GLN A CA 1
ATOM 2610 C C . GLN A 1 360 ? 16.767 -18.172 -40.528 1.00 82.00 360 GLN A C 1
ATOM 2612 O O . GLN A 1 360 ? 17.983 -18.043 -40.649 1.00 82.00 360 GLN A O 1
ATOM 2617 N N . GLY A 1 361 ? 16.222 -19.190 -39.850 1.00 75.19 361 GLY A N 1
ATOM 2618 C CA . GLY A 1 361 ? 16.992 -20.203 -39.123 1.00 75.19 361 GLY A CA 1
ATOM 2619 C C . GLY A 1 361 ? 17.553 -19.730 -37.777 1.00 75.19 361 GLY A C 1
ATOM 2620 O O . GLY A 1 361 ? 18.507 -20.324 -37.281 1.00 75.19 361 GLY A O 1
ATOM 2621 N N . ASP A 1 362 ? 16.997 -18.665 -37.190 1.00 81.62 362 ASP A N 1
ATOM 2622 C CA . ASP A 1 362 ? 17.392 -18.187 -35.861 1.00 81.62 362 ASP A CA 1
ATOM 2623 C C . ASP A 1 362 ? 16.519 -18.832 -34.772 1.00 81.62 362 ASP A C 1
ATOM 2625 O O . ASP A 1 362 ? 15.589 -18.229 -34.228 1.00 81.62 362 ASP A O 1
ATOM 2629 N N . ASP A 1 363 ? 16.846 -20.083 -34.441 1.00 83.00 363 ASP A N 1
ATOM 2630 C CA . ASP A 1 363 ? 16.172 -20.857 -33.390 1.00 83.00 363 ASP A CA 1
ATOM 2631 C C . ASP A 1 363 ? 16.200 -20.152 -32.015 1.00 83.00 363 ASP A C 1
ATOM 2633 O O . ASP A 1 363 ? 15.329 -20.387 -31.174 1.00 83.00 363 ASP A O 1
ATOM 2637 N N . THR A 1 364 ? 17.165 -19.252 -31.776 1.00 82.25 364 THR A N 1
ATOM 2638 C CA . THR A 1 364 ? 17.288 -18.534 -30.497 1.00 82.25 364 THR A CA 1
ATOM 2639 C C . THR A 1 364 ? 16.205 -17.469 -30.346 1.00 82.25 364 THR A C 1
ATOM 2641 O O . THR A 1 364 ? 15.527 -17.414 -29.319 1.00 82.25 364 THR A O 1
ATOM 2644 N N . THR A 1 365 ? 15.955 -16.680 -31.393 1.00 80.62 365 THR A N 1
ATOM 2645 C CA . THR A 1 365 ? 14.858 -15.701 -31.406 1.00 80.62 365 THR A CA 1
ATOM 2646 C C . THR A 1 365 ? 13.488 -16.376 -31.484 1.00 80.62 365 THR A C 1
ATOM 2648 O O . THR A 1 365 ? 12.543 -15.892 -30.863 1.00 80.62 365 THR A O 1
ATOM 2651 N N . VAL A 1 366 ? 13.375 -17.534 -32.149 1.00 85.75 366 VAL A N 1
ATOM 2652 C CA . VAL A 1 366 ? 12.163 -18.375 -32.117 1.00 85.75 366 VAL A CA 1
ATOM 2653 C C . VAL A 1 366 ? 11.844 -18.816 -30.682 1.00 85.75 366 VAL A C 1
ATOM 2655 O O . VAL A 1 366 ? 10.702 -18.649 -30.250 1.00 85.75 366 VAL A O 1
ATOM 2658 N N . SER A 1 367 ? 12.839 -19.295 -29.925 1.00 84.25 367 SER A N 1
ATOM 2659 C CA . SER A 1 367 ? 12.672 -19.700 -28.520 1.00 84.25 367 SER A CA 1
ATOM 2660 C C . SER A 1 367 ? 12.301 -18.527 -27.605 1.00 84.25 367 SER A C 1
ATOM 2662 O O . SER A 1 367 ? 11.390 -18.652 -26.791 1.00 84.25 367 SER A O 1
ATOM 2664 N N . LEU A 1 368 ? 12.947 -17.366 -27.760 1.00 85.50 368 LEU A N 1
ATOM 2665 C CA . LEU A 1 368 ? 12.617 -16.164 -26.978 1.00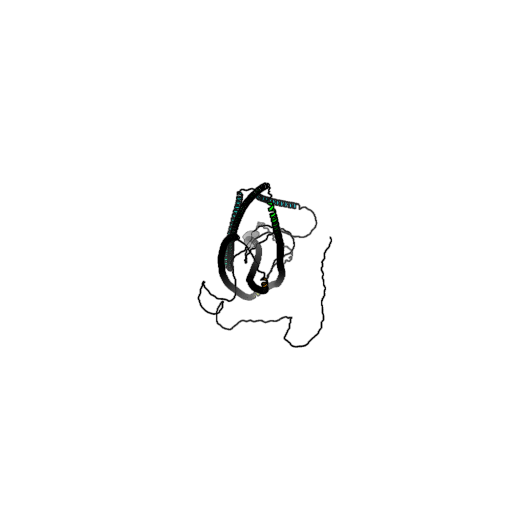 85.50 368 LEU A CA 1
ATOM 2666 C C . LEU A 1 368 ? 11.201 -15.638 -27.285 1.00 85.50 368 LEU A C 1
ATOM 2668 O O . LEU A 1 368 ? 10.538 -15.092 -26.404 1.00 85.50 368 LEU A O 1
ATOM 2672 N N . LEU A 1 369 ? 10.702 -15.832 -28.512 1.00 86.62 369 LEU A N 1
ATOM 2673 C CA . LEU A 1 369 ? 9.326 -15.490 -28.891 1.00 86.62 369 LEU A CA 1
ATOM 2674 C C . LEU A 1 369 ? 8.283 -16.515 -28.404 1.00 86.62 369 LEU A C 1
ATOM 2676 O O . LEU A 1 369 ? 7.129 -16.130 -28.214 1.00 86.62 369 LEU A O 1
ATOM 2680 N N . ASP A 1 370 ? 8.650 -17.783 -28.176 1.00 85.75 370 ASP A N 1
ATOM 2681 C CA . ASP A 1 370 ? 7.811 -18.729 -27.416 1.00 85.75 370 ASP A CA 1
ATOM 2682 C C . ASP A 1 370 ? 7.741 -18.331 -25.940 1.00 85.75 370 ASP A C 1
ATOM 2684 O O . ASP A 1 370 ? 6.654 -18.252 -25.369 1.00 85.75 370 ASP A O 1
ATOM 2688 N N . GLU A 1 371 ? 8.891 -18.043 -25.328 1.00 88.19 371 GLU A N 1
ATOM 2689 C CA . GLU A 1 371 ? 8.989 -17.682 -23.913 1.00 88.19 371 GLU A CA 1
ATOM 2690 C C . GLU A 1 371 ? 8.216 -16.391 -23.607 1.00 88.19 371 GLU A C 1
ATOM 2692 O O . GLU A 1 371 ? 7.428 -16.356 -22.662 1.00 88.19 371 GLU A O 1
ATOM 2697 N N . LEU A 1 372 ? 8.319 -15.372 -24.470 1.00 85.75 372 LEU A N 1
ATOM 2698 C CA . LEU A 1 372 ? 7.538 -14.136 -24.357 1.00 85.75 372 LEU A CA 1
ATOM 2699 C C . LEU A 1 372 ? 6.023 -14.374 -24.503 1.00 85.75 372 LEU A C 1
ATOM 2701 O O . LEU A 1 372 ? 5.239 -13.804 -23.744 1.00 85.75 372 LEU A O 1
ATOM 2705 N N . LYS A 1 373 ? 5.588 -15.242 -25.430 1.00 86.00 373 LYS A N 1
ATOM 2706 C CA . LYS A 1 373 ? 4.166 -15.625 -25.558 1.00 86.00 373 LYS A CA 1
ATOM 2707 C C . LYS A 1 373 ? 3.672 -16.393 -24.335 1.00 86.00 373 LYS A C 1
ATOM 2709 O O . LYS A 1 373 ? 2.557 -16.151 -23.883 1.00 86.00 373 LYS A O 1
ATOM 2714 N N . SER A 1 374 ? 4.497 -17.284 -23.788 1.00 86.00 374 SER A N 1
ATOM 2715 C CA . SER A 1 374 ? 4.206 -18.025 -22.557 1.00 86.00 374 SER A CA 1
ATOM 2716 C C . SER A 1 374 ? 4.074 -17.080 -21.355 1.00 86.00 374 SER A C 1
ATOM 2718 O O . SER A 1 374 ? 3.106 -17.167 -20.601 1.00 86.00 374 SER A O 1
ATOM 2720 N N . ALA A 1 375 ? 4.981 -16.108 -21.222 1.00 85.31 375 ALA A N 1
ATOM 2721 C CA . ALA A 1 375 ? 4.937 -15.085 -20.178 1.00 85.31 375 ALA A CA 1
ATOM 2722 C C . ALA A 1 375 ? 3.703 -14.173 -20.296 1.00 85.31 375 ALA A C 1
ATOM 2724 O O . ALA A 1 375 ? 3.004 -13.961 -19.309 1.00 85.31 375 ALA A O 1
ATOM 2725 N N . HIS A 1 376 ? 3.371 -13.687 -21.498 1.00 85.88 376 HIS A N 1
ATOM 2726 C CA . HIS A 1 376 ? 2.140 -12.914 -21.712 1.00 85.88 376 HIS A CA 1
ATOM 2727 C C . HIS A 1 376 ? 0.888 -13.747 -21.402 1.00 85.88 376 HIS A C 1
ATOM 2729 O O . HIS A 1 376 ? -0.062 -13.240 -20.811 1.00 85.88 376 HIS A O 1
ATOM 2735 N N . ARG A 1 377 ? 0.888 -15.041 -21.749 1.00 88.12 377 ARG A N 1
ATOM 2736 C CA . ARG A 1 377 ? -0.231 -15.940 -21.453 1.00 88.12 377 ARG A CA 1
ATOM 2737 C C . ARG A 1 377 ? -0.413 -16.169 -19.952 1.00 88.12 377 ARG A C 1
ATOM 2739 O O . ARG A 1 377 ? -1.537 -16.070 -19.475 1.00 88.12 377 ARG A O 1
ATOM 2746 N N . THR A 1 378 ? 0.659 -16.427 -19.203 1.00 87.75 378 THR A N 1
ATOM 2747 C CA . THR A 1 378 ? 0.563 -16.605 -17.742 1.00 87.75 378 THR A CA 1
ATOM 2748 C C . THR A 1 378 ? 0.196 -15.306 -17.022 1.00 87.75 378 THR A C 1
ATOM 2750 O O . THR A 1 378 ? -0.518 -15.355 -16.025 1.00 87.75 378 THR A O 1
ATOM 2753 N N . GLN A 1 379 ? 0.587 -14.142 -17.553 1.00 87.50 379 GLN A N 1
ATOM 2754 C CA . GLN A 1 379 ? 0.115 -12.837 -17.070 1.00 87.50 379 GLN A CA 1
ATOM 2755 C C . GLN A 1 379 ? -1.385 -12.622 -17.325 1.00 87.50 379 GLN A C 1
ATOM 2757 O O . GLN A 1 379 ? -2.081 -12.137 -16.436 1.00 87.50 379 GLN A O 1
ATOM 2762 N N . LEU A 1 380 ? -1.909 -13.016 -18.492 1.00 84.12 380 LEU A N 1
ATOM 2763 C CA . LEU A 1 380 ? -3.351 -12.973 -18.770 1.00 84.12 380 LEU A CA 1
ATOM 2764 C C . LEU A 1 380 ? -4.130 -13.932 -17.859 1.00 84.12 380 LEU A C 1
ATOM 2766 O O . LEU A 1 380 ? -5.094 -13.513 -17.227 1.00 84.12 380 LEU A O 1
ATOM 2770 N N . GLU A 1 381 ? -3.679 -15.181 -17.713 1.00 88.94 381 GLU A N 1
ATOM 2771 C CA . GLU A 1 381 ? -4.313 -16.177 -16.833 1.00 88.94 381 GLU A CA 1
ATOM 2772 C C . GLU A 1 381 ? -4.255 -15.755 -15.342 1.00 88.94 381 GLU A C 1
ATOM 2774 O O . GLU A 1 381 ? -5.180 -16.043 -14.578 1.00 88.94 381 GLU A O 1
ATOM 2779 N N . ALA A 1 382 ? -3.232 -14.995 -14.925 1.00 88.38 382 ALA A N 1
ATOM 2780 C CA . ALA A 1 382 ? -3.174 -14.364 -13.604 1.00 88.38 382 ALA A CA 1
ATOM 2781 C C . ALA A 1 382 ? -4.173 -13.199 -13.453 1.00 88.38 382 ALA A C 1
ATOM 2783 O O . ALA A 1 382 ? -4.910 -13.158 -12.468 1.00 88.38 382 ALA A O 1
ATOM 2784 N N . LEU A 1 383 ? -4.259 -12.290 -14.431 1.00 86.38 383 LEU A N 1
ATOM 2785 C CA . LEU A 1 383 ? -5.201 -11.160 -14.410 1.00 86.38 383 LEU A CA 1
ATOM 2786 C C . LEU A 1 383 ? -6.670 -11.611 -14.502 1.00 86.38 383 LEU A C 1
ATOM 2788 O O . LEU A 1 383 ? -7.540 -11.015 -13.868 1.00 86.38 383 LEU A O 1
ATOM 2792 N N . GLU A 1 384 ? -6.966 -12.687 -15.238 1.00 88.50 384 GLU A N 1
ATOM 2793 C CA . GLU A 1 384 ? -8.291 -13.319 -15.236 1.00 88.50 384 GLU A CA 1
ATOM 2794 C C . GLU A 1 384 ? -8.644 -13.889 -13.854 1.00 88.50 384 GLU A C 1
ATOM 2796 O O . GLU A 1 384 ? -9.782 -13.737 -13.399 1.00 88.50 384 GLU A O 1
ATOM 2801 N N . LYS A 1 385 ? -7.671 -14.486 -13.151 1.00 90.50 385 LYS A N 1
ATOM 2802 C CA . LYS A 1 385 ? -7.847 -14.973 -11.776 1.00 90.50 385 LYS A CA 1
ATOM 2803 C C . LYS A 1 385 ? -8.057 -13.827 -10.784 1.00 90.50 385 LYS A C 1
ATOM 2805 O O . LYS A 1 385 ? -8.984 -13.908 -9.983 1.00 90.50 385 LYS A O 1
ATOM 2810 N N . GLU A 1 386 ? -7.283 -12.746 -10.870 1.00 89.31 386 GLU A N 1
ATOM 2811 C CA . GLU A 1 386 ? -7.498 -11.539 -10.057 1.00 89.31 386 GLU A CA 1
ATOM 2812 C C . GLU A 1 386 ? -8.891 -10.938 -10.306 1.00 89.31 386 GLU A C 1
ATOM 2814 O O . GLU A 1 386 ? -9.609 -10.624 -9.358 1.00 89.31 386 GLU A O 1
ATOM 2819 N N . LEU A 1 387 ? -9.344 -10.851 -11.564 1.00 88.25 387 LEU A N 1
ATOM 2820 C CA . LEU A 1 387 ? -10.702 -10.399 -11.892 1.00 88.25 387 LEU A CA 1
ATOM 2821 C C . LEU A 1 387 ? -11.798 -11.344 -11.372 1.00 88.25 387 LEU A C 1
ATOM 2823 O O . LEU A 1 387 ? -12.876 -10.871 -11.003 1.00 88.25 387 LEU A O 1
ATOM 2827 N N . ALA A 1 388 ? -11.559 -12.656 -11.329 1.00 87.44 388 ALA A N 1
ATOM 2828 C CA . ALA A 1 388 ? -12.479 -13.613 -10.715 1.00 87.44 388 ALA A CA 1
ATOM 2829 C C . ALA A 1 388 ? -12.537 -13.443 -9.185 1.00 87.44 388 ALA A C 1
ATOM 2831 O O . ALA A 1 388 ? -13.626 -13.438 -8.608 1.00 87.44 388 ALA A O 1
ATOM 2832 N N . GLU A 1 389 ? -11.392 -13.221 -8.537 1.00 89.12 389 GLU A N 1
ATOM 2833 C CA . GLU A 1 389 ? -11.303 -12.938 -7.102 1.00 89.12 389 GLU A CA 1
ATOM 2834 C C . GLU A 1 389 ? -12.001 -11.616 -6.750 1.00 89.12 389 GLU A C 1
ATOM 2836 O O . GLU A 1 389 ? -12.869 -11.610 -5.874 1.00 89.12 389 GLU A O 1
ATOM 2841 N N . TYR A 1 390 ? -11.759 -10.534 -7.501 1.00 86.38 390 TYR A N 1
ATOM 2842 C CA . TYR A 1 390 ? -12.482 -9.265 -7.346 1.00 86.38 390 TYR A CA 1
ATOM 2843 C C . TYR A 1 390 ? -13.997 -9.409 -7.546 1.00 86.38 390 TYR A C 1
ATOM 2845 O O . TYR A 1 390 ? -14.766 -8.828 -6.779 1.00 86.38 390 TYR A O 1
ATOM 2853 N N . LYS A 1 391 ? -14.452 -10.207 -8.523 1.00 90.00 391 LYS A N 1
ATOM 2854 C CA . LYS A 1 391 ? -15.887 -10.494 -8.712 1.00 90.00 391 LYS A CA 1
ATOM 2855 C C . LYS A 1 391 ? -16.477 -11.258 -7.522 1.00 90.00 391 LYS A C 1
ATOM 2857 O O . LYS A 1 391 ? -17.566 -10.908 -7.078 1.00 90.00 391 LYS A O 1
ATOM 2862 N N . SER A 1 392 ? -15.751 -12.232 -6.966 1.00 88.75 392 SER A N 1
ATOM 2863 C CA . SER A 1 392 ? -16.189 -12.975 -5.773 1.00 88.75 392 SER A CA 1
ATOM 2864 C C . SER A 1 392 ? -16.256 -12.095 -4.515 1.00 88.75 392 SER A C 1
ATOM 2866 O O . SER A 1 392 ? -17.210 -12.186 -3.739 1.00 88.75 392 SER A O 1
ATOM 2868 N N . ALA A 1 393 ? -15.303 -11.170 -4.356 1.00 86.38 393 ALA A N 1
ATOM 2869 C CA . ALA A 1 393 ? -15.317 -10.179 -3.287 1.00 86.38 393 ALA A CA 1
ATOM 2870 C C . ALA A 1 393 ? -16.494 -9.202 -3.442 1.00 86.38 393 ALA A C 1
ATOM 2872 O O . ALA A 1 393 ? -17.175 -8.907 -2.462 1.00 86.38 393 ALA A O 1
ATOM 2873 N N . ALA A 1 394 ? -16.789 -8.755 -4.668 1.00 85.56 394 ALA A N 1
ATOM 2874 C CA . ALA A 1 394 ? -17.946 -7.908 -4.951 1.00 85.56 394 ALA A CA 1
ATOM 2875 C C . ALA A 1 394 ? -19.274 -8.603 -4.598 1.00 85.56 394 ALA A C 1
ATOM 2877 O O . ALA A 1 394 ? -20.102 -7.999 -3.919 1.00 85.56 394 ALA A O 1
ATOM 2878 N N . THR A 1 395 ? -19.461 -9.880 -4.961 1.00 90.19 395 THR A N 1
ATOM 2879 C CA . THR A 1 395 ? -20.663 -10.638 -4.562 1.00 90.19 395 THR A CA 1
ATOM 2880 C C . THR A 1 395 ? -20.770 -10.817 -3.047 1.00 90.19 395 THR A C 1
ATOM 2882 O O . THR A 1 395 ? -21.857 -10.679 -2.497 1.00 90.19 395 THR A O 1
ATOM 2885 N N . HIS A 1 396 ? -19.653 -11.031 -2.348 1.00 90.12 396 HIS A N 1
ATOM 2886 C CA . HIS A 1 396 ? -19.637 -11.106 -0.885 1.00 90.12 396 HIS A CA 1
ATOM 2887 C C . HIS A 1 396 ? -20.006 -9.760 -0.227 1.00 90.12 396 HIS A C 1
ATOM 2889 O O . HIS A 1 396 ? -20.737 -9.740 0.763 1.00 90.12 396 HIS A O 1
ATOM 2895 N N . PHE A 1 397 ? -19.583 -8.621 -0.789 1.00 87.81 397 PHE A N 1
ATOM 2896 C CA . PHE A 1 397 ? -20.031 -7.305 -0.315 1.00 87.81 397 PHE A CA 1
ATOM 2897 C C . PHE A 1 397 ? -21.516 -7.035 -0.622 1.00 87.81 397 PHE A C 1
ATOM 2899 O O . PHE A 1 397 ? -22.210 -6.485 0.231 1.00 87.81 397 PHE A O 1
ATOM 2906 N N . GLU A 1 398 ? -22.036 -7.463 -1.776 1.00 91.81 398 GLU A N 1
ATOM 2907 C CA . GLU A 1 398 ? -23.474 -7.406 -2.106 1.00 91.81 398 GLU A CA 1
ATOM 2908 C C . GLU A 1 398 ? -24.312 -8.218 -1.093 1.00 91.81 398 GLU A C 1
ATOM 2910 O O . GLU A 1 398 ? -25.328 -7.741 -0.576 1.00 91.81 398 GLU A O 1
ATOM 2915 N N . GLU A 1 399 ? -23.848 -9.418 -0.727 1.00 92.50 399 GLU A N 1
ATOM 2916 C CA . GLU A 1 399 ? -24.459 -10.255 0.311 1.00 92.50 399 GLU A CA 1
ATOM 2917 C C . GLU A 1 399 ? -24.415 -9.588 1.694 1.00 92.50 399 GLU A C 1
ATOM 2919 O O . GLU A 1 399 ? -25.450 -9.513 2.362 1.00 92.50 399 GLU A O 1
ATOM 2924 N N . GLN A 1 400 ? -23.272 -9.024 2.107 1.00 92.12 400 GLN A N 1
ATOM 2925 C CA . GLN A 1 400 ? -23.168 -8.257 3.357 1.00 92.12 400 GLN A CA 1
ATOM 2926 C C . GLN A 1 400 ? -24.122 -7.055 3.376 1.00 92.12 400 GLN A C 1
ATOM 2928 O O . GLN A 1 400 ? -24.796 -6.819 4.380 1.00 92.12 400 GLN A O 1
ATOM 2933 N N . ILE A 1 401 ? -24.249 -6.328 2.263 1.00 87.94 401 ILE A N 1
ATOM 2934 C CA . ILE A 1 401 ? -25.206 -5.223 2.115 1.00 87.94 401 ILE A CA 1
ATOM 2935 C C . ILE A 1 401 ? -26.653 -5.737 2.221 1.00 87.94 401 ILE A C 1
ATOM 2937 O O . ILE A 1 401 ? -27.487 -5.074 2.840 1.00 87.94 401 ILE A O 1
ATOM 2941 N N . SER A 1 402 ? -26.974 -6.919 1.680 1.00 91.75 402 SER A N 1
ATOM 2942 C CA . SER A 1 402 ? -28.297 -7.547 1.842 1.00 91.75 402 SER A CA 1
ATOM 2943 C C . SER A 1 402 ? -28.585 -7.953 3.292 1.00 91.75 402 SER A C 1
ATOM 2945 O O . SER A 1 402 ? -29.704 -7.754 3.769 1.00 91.75 402 SER A O 1
ATOM 2947 N N . VAL A 1 403 ? -27.594 -8.491 4.009 1.00 93.31 403 VAL A N 1
ATOM 2948 C CA . VAL A 1 403 ? -27.722 -8.860 5.429 1.00 93.31 403 VAL A CA 1
ATOM 2949 C C . VAL A 1 403 ? -27.908 -7.614 6.295 1.00 93.31 403 VAL A C 1
ATOM 2951 O O . VAL A 1 403 ? -28.862 -7.556 7.065 1.00 93.31 403 VAL A O 1
ATOM 2954 N N . LEU A 1 404 ? -27.082 -6.580 6.112 1.00 89.50 404 LEU A N 1
ATOM 2955 C CA . LEU A 1 404 ? -27.192 -5.320 6.855 1.00 89.50 404 LEU A CA 1
ATOM 2956 C C . LEU A 1 404 ? -28.515 -4.586 6.583 1.00 89.50 404 LEU A C 1
ATOM 2958 O O . LEU A 1 404 ? -29.080 -4.002 7.504 1.00 89.50 404 LEU A O 1
ATOM 2962 N N . LYS A 1 405 ? -29.056 -4.645 5.356 1.00 92.06 405 LYS A N 1
ATOM 2963 C CA . LYS A 1 405 ? -30.400 -4.121 5.048 1.00 92.06 405 LYS A CA 1
ATOM 2964 C C . LYS A 1 405 ? -31.491 -4.857 5.837 1.00 92.06 405 LYS A C 1
ATOM 2966 O O . LYS A 1 405 ? -32.318 -4.196 6.458 1.00 92.06 405 LYS A O 1
ATOM 2971 N N . LYS A 1 406 ? -31.459 -6.196 5.865 1.00 91.94 406 LYS A N 1
ATOM 2972 C CA . LYS A 1 406 ? -32.426 -7.023 6.616 1.00 91.94 406 LYS A CA 1
ATOM 2973 C C . LYS A 1 406 ? -32.329 -6.805 8.126 1.00 91.94 406 LYS A C 1
ATOM 2975 O O . LYS A 1 406 ? -33.357 -6.720 8.784 1.00 91.94 406 LYS A O 1
ATOM 2980 N N . GLU A 1 407 ? -31.118 -6.668 8.660 1.00 89.38 407 GLU A N 1
ATOM 2981 C CA . GLU A 1 407 ? -30.888 -6.350 10.074 1.00 89.38 407 GLU A CA 1
ATOM 2982 C C . GLU A 1 407 ? -31.451 -4.965 10.437 1.00 89.38 407 GLU A C 1
ATOM 2984 O O . GLU A 1 407 ? -32.132 -4.812 11.446 1.00 89.38 407 GLU A O 1
ATOM 2989 N N . LEU A 1 408 ? -31.256 -3.958 9.579 1.00 87.62 408 LEU A N 1
ATOM 2990 C CA . LEU A 1 408 ? -31.798 -2.609 9.781 1.00 87.62 408 LEU A CA 1
ATOM 2991 C C . LEU A 1 408 ? -33.340 -2.594 9.691 1.00 87.62 408 LEU A C 1
ATOM 2993 O O . LEU A 1 408 ? -34.001 -1.884 10.449 1.00 87.62 408 LEU A O 1
ATOM 2997 N N . GLU A 1 409 ? -33.937 -3.400 8.809 1.00 91.06 409 GLU A N 1
ATOM 2998 C CA . GLU A 1 409 ? -35.392 -3.615 8.759 1.00 91.06 409 GLU A CA 1
ATOM 2999 C C . GLU A 1 409 ? -35.916 -4.359 9.999 1.00 91.06 409 GLU A C 1
ATOM 3001 O O . GLU A 1 409 ? -36.934 -3.955 10.561 1.00 91.06 409 GLU A O 1
ATOM 3006 N N . PHE A 1 410 ? -35.200 -5.375 10.489 1.00 90.94 410 PHE A N 1
ATOM 3007 C CA . PHE A 1 410 ? -35.546 -6.095 11.716 1.00 90.94 410 PHE A CA 1
ATOM 3008 C C . PHE A 1 410 ? -35.476 -5.191 12.956 1.00 90.94 410 PHE A C 1
ATOM 3010 O O . PHE A 1 410 ? -36.429 -5.143 13.732 1.00 90.94 410 PHE A O 1
ATOM 3017 N N . GLN A 1 411 ? -34.411 -4.396 13.106 1.00 87.25 411 GLN A N 1
ATOM 3018 C CA . GLN A 1 411 ? -34.275 -3.426 14.200 1.00 87.25 411 GLN A CA 1
ATOM 3019 C C . GLN A 1 411 ? -35.353 -2.334 14.155 1.00 87.25 411 GLN A C 1
ATOM 3021 O O . GLN A 1 411 ? -35.836 -1.912 15.205 1.00 87.25 411 GLN A O 1
ATOM 3026 N N . LYS A 1 412 ? -35.780 -1.896 12.960 1.00 89.44 412 LYS A N 1
ATOM 3027 C CA . LYS A 1 412 ? -36.932 -0.989 12.814 1.00 89.44 412 LYS A CA 1
ATOM 3028 C C . LYS A 1 412 ? -38.225 -1.626 13.313 1.00 89.44 412 LYS A C 1
ATOM 3030 O O . LYS A 1 412 ? -38.927 -0.990 14.089 1.00 89.44 412 LYS A O 1
ATOM 3035 N N . LEU A 1 413 ? -38.517 -2.861 12.896 1.00 89.06 413 LEU A N 1
ATOM 3036 C CA . LEU A 1 413 ? -39.717 -3.585 13.323 1.00 89.06 413 LEU A CA 1
ATOM 3037 C C . LEU A 1 413 ? -39.724 -3.817 14.839 1.00 89.06 413 LEU A C 1
ATOM 3039 O O . LEU A 1 413 ? -40.724 -3.518 15.483 1.00 89.06 413 LEU A O 1
ATOM 3043 N N . ALA A 1 414 ? -38.601 -4.246 15.421 1.00 88.25 414 ALA A N 1
ATOM 3044 C CA . ALA A 1 414 ? -38.469 -4.440 16.865 1.00 88.25 414 ALA A CA 1
ATOM 3045 C C . ALA A 1 414 ? -38.688 -3.136 17.659 1.00 88.25 414 ALA A C 1
ATOM 3047 O O . ALA A 1 414 ? -39.387 -3.137 18.667 1.00 88.25 414 ALA A O 1
ATOM 3048 N N . LEU A 1 415 ? -38.151 -2.008 17.179 1.00 87.56 415 LEU A N 1
ATOM 3049 C CA . LEU A 1 415 ? -38.310 -0.690 17.808 1.00 87.56 415 LEU A CA 1
ATOM 3050 C C . LEU A 1 415 ? -39.717 -0.088 17.602 1.00 87.56 415 LEU A C 1
ATOM 3052 O O . LEU A 1 415 ? -40.148 0.780 18.362 1.00 87.56 415 LEU A O 1
ATOM 3056 N N . GLU A 1 416 ? -40.452 -0.526 16.579 1.00 86.06 416 GLU A N 1
ATOM 3057 C CA . GLU A 1 416 ? -41.856 -0.162 16.356 1.00 86.06 416 GLU A CA 1
ATOM 3058 C C . GLU A 1 416 ? -42.812 -1.038 17.193 1.00 86.06 416 GLU A C 1
ATOM 3060 O O . GLU A 1 416 ? -43.787 -0.525 17.745 1.00 86.06 416 GLU A O 1
ATOM 3065 N N . GLU A 1 417 ? -42.476 -2.315 17.402 1.00 87.62 417 GLU A N 1
ATOM 3066 C CA . GLU A 1 417 ? -43.146 -3.220 18.348 1.00 87.62 417 GLU A CA 1
ATOM 3067 C C . GLU A 1 417 ? -42.920 -2.795 19.812 1.00 87.62 417 GLU A C 1
ATOM 3069 O O . GLU A 1 417 ? -43.878 -2.718 20.582 1.00 87.62 417 GLU A O 1
ATOM 3074 N N . GLU A 1 418 ? -41.695 -2.409 20.189 1.00 87.19 418 GLU A N 1
ATOM 3075 C CA . GLU A 1 418 ? -41.372 -1.855 21.514 1.00 87.19 418 GLU A CA 1
ATOM 3076 C C . GLU A 1 418 ? -42.230 -0.619 21.830 1.00 87.19 418 GLU A C 1
ATOM 3078 O O . GLU A 1 418 ? -42.862 -0.550 22.886 1.00 87.19 418 GLU A O 1
ATOM 3083 N N . LYS A 1 419 ? -42.353 0.318 20.880 1.00 87.75 419 LYS A N 1
ATOM 3084 C CA . LYS A 1 419 ? -43.233 1.493 21.013 1.00 87.75 419 LYS A CA 1
ATOM 3085 C C . LYS A 1 419 ? -44.710 1.124 21.121 1.00 87.75 419 LYS A C 1
ATOM 3087 O O . LYS A 1 419 ? -45.444 1.790 21.851 1.00 87.75 419 LYS A O 1
ATOM 3092 N N . ALA A 1 420 ? -45.168 0.094 20.409 1.00 87.50 420 ALA A N 1
ATOM 3093 C CA . ALA A 1 420 ? -46.545 -0.380 20.525 1.00 87.50 420 ALA A CA 1
ATOM 3094 C C . ALA A 1 420 ? -46.823 -0.947 21.930 1.00 87.50 420 ALA A C 1
ATOM 3096 O O . ALA A 1 420 ? -47.851 -0.622 22.529 1.00 87.50 420 ALA A O 1
ATOM 3097 N N . LEU A 1 421 ? -45.882 -1.717 22.487 1.00 88.44 421 LEU A N 1
ATOM 3098 C CA . LEU A 1 421 ? -45.951 -2.250 23.851 1.00 88.44 421 LEU A CA 1
ATOM 3099 C C . LEU A 1 421 ? -45.860 -1.144 24.916 1.00 88.44 421 LEU A C 1
ATOM 3101 O O . LEU A 1 421 ? -46.600 -1.181 25.900 1.00 88.44 421 LEU A O 1
ATOM 3105 N N . GLU A 1 422 ? -45.006 -0.136 24.725 1.00 88.81 422 GLU A N 1
ATOM 3106 C CA . GLU A 1 422 ? -44.896 1.014 25.632 1.00 88.81 422 GLU A CA 1
ATOM 3107 C C . GLU A 1 422 ? -46.181 1.862 25.627 1.00 88.81 422 GLU A C 1
ATOM 3109 O O . GLU A 1 422 ? -46.701 2.203 26.692 1.00 88.81 422 GLU A O 1
ATOM 3114 N N . LEU A 1 423 ? -46.776 2.109 24.451 1.00 88.06 423 LEU A N 1
ATOM 3115 C CA . LEU A 1 423 ? -48.082 2.766 24.323 1.00 88.06 423 LEU A CA 1
ATOM 3116 C C . LEU A 1 423 ? -49.221 1.949 24.952 1.00 88.06 423 LEU A C 1
ATOM 3118 O O . LEU A 1 423 ? -50.110 2.526 25.586 1.00 88.06 423 LEU A O 1
ATOM 3122 N N . GLU A 1 424 ? -49.215 0.620 24.813 1.00 89.81 424 GLU A N 1
ATOM 3123 C CA . GLU A 1 424 ? -50.209 -0.242 25.461 1.00 89.81 424 GLU A CA 1
ATOM 3124 C C . GLU A 1 424 ? -50.058 -0.223 26.990 1.00 89.81 424 GLU A C 1
ATOM 3126 O O . GLU A 1 424 ? -51.053 -0.110 27.710 1.00 89.81 424 GLU A O 1
ATOM 3131 N N . ASN A 1 425 ? -48.824 -0.260 27.497 1.00 89.69 425 ASN A N 1
ATOM 3132 C CA . ASN A 1 425 ? -48.539 -0.166 28.926 1.00 89.69 425 ASN A CA 1
ATOM 3133 C C . ASN A 1 425 ? -48.916 1.202 29.504 1.00 89.69 425 ASN A C 1
ATOM 3135 O O . ASN A 1 425 ? -49.567 1.246 30.546 1.00 89.69 425 ASN A O 1
ATOM 3139 N N . PHE A 1 426 ? -48.616 2.303 28.811 1.00 89.12 426 PHE A N 1
ATOM 3140 C CA . PHE A 1 426 ? -49.060 3.637 29.219 1.00 89.12 426 PHE A CA 1
ATOM 3141 C C . PHE A 1 426 ? -50.593 3.740 29.242 1.00 89.12 426 PHE A C 1
ATOM 3143 O O . PHE A 1 426 ? -51.172 4.250 30.199 1.00 89.12 426 PHE A O 1
ATOM 3150 N N . LYS A 1 427 ? -51.280 3.182 28.235 1.00 91.00 427 LYS A N 1
ATOM 3151 C CA . LYS A 1 427 ? -52.750 3.123 28.192 1.00 91.00 427 LYS A CA 1
ATOM 3152 C C . LYS A 1 427 ? -53.333 2.300 29.349 1.00 91.00 427 LYS A C 1
ATOM 3154 O O . LYS A 1 427 ? -54.292 2.740 29.980 1.00 91.00 427 LYS A O 1
ATOM 3159 N N . ARG A 1 428 ? -52.740 1.142 29.654 1.00 90.50 428 ARG A N 1
ATOM 3160 C CA . ARG A 1 428 ? -53.097 0.271 30.788 1.00 90.50 428 ARG A CA 1
ATOM 3161 C C . ARG A 1 428 ? -52.883 0.976 32.131 1.00 90.50 428 ARG A C 1
ATOM 3163 O O . ARG A 1 428 ? -53.745 0.898 33.002 1.00 90.50 428 ARG A O 1
ATOM 3170 N N . GLU A 1 429 ? -51.774 1.695 32.292 1.00 90.56 429 GLU A N 1
ATOM 3171 C CA . GLU A 1 429 ? -51.481 2.483 33.493 1.00 90.56 429 GLU A CA 1
ATOM 3172 C C . GLU A 1 429 ? -52.468 3.652 33.658 1.00 90.56 429 GLU A C 1
ATOM 3174 O O . GLU A 1 429 ? -52.953 3.903 34.761 1.00 90.56 429 GLU A O 1
ATOM 3179 N N . LEU A 1 430 ? -52.820 4.338 32.566 1.00 90.19 430 LEU A N 1
ATOM 3180 C CA . LEU A 1 430 ? -53.777 5.445 32.571 1.00 90.19 430 LEU A CA 1
ATOM 3181 C C . LEU A 1 430 ? -55.191 4.963 32.940 1.00 90.19 430 LEU A C 1
ATOM 3183 O O . LEU A 1 430 ? -55.824 5.573 33.798 1.00 90.19 430 LEU A O 1
ATOM 3187 N N . GLN A 1 431 ? -55.634 3.817 32.409 1.00 91.69 431 GLN A N 1
ATOM 3188 C CA . GLN A 1 431 ? -56.879 3.156 32.833 1.00 91.69 431 GLN A CA 1
ATOM 3189 C C . GLN A 1 431 ? -56.839 2.706 34.304 1.00 91.69 431 GLN A C 1
ATOM 3191 O O . GLN A 1 431 ? -57.830 2.838 35.020 1.00 91.69 431 GLN A O 1
ATOM 3196 N N . GLY A 1 432 ? -55.690 2.223 34.791 1.00 91.38 432 GLY A N 1
ATOM 3197 C CA . GLY A 1 432 ? -55.496 1.904 36.208 1.00 91.38 432 GLY A CA 1
ATOM 3198 C C . GLY A 1 432 ? -55.604 3.137 37.114 1.00 91.38 432 GLY A C 1
ATOM 3199 O O . GLY A 1 432 ? -56.263 3.085 38.152 1.00 91.38 432 GLY A O 1
ATOM 3200 N N . ARG A 1 433 ? -55.021 4.273 36.704 1.00 89.56 433 ARG A N 1
ATOM 3201 C CA . ARG A 1 433 ? -55.173 5.566 37.396 1.00 89.56 433 ARG A CA 1
ATOM 3202 C C . ARG A 1 433 ? -56.625 6.041 37.398 1.00 89.56 433 ARG A C 1
ATOM 3204 O O . ARG A 1 433 ? -57.099 6.486 38.437 1.00 89.56 433 ARG A O 1
ATOM 3211 N N . GLU A 1 434 ? -57.324 5.925 36.273 1.00 92.56 434 GLU A N 1
ATOM 3212 C CA . GLU A 1 434 ? -58.745 6.272 36.136 1.00 92.56 434 GLU A CA 1
ATOM 3213 C C . GLU A 1 434 ? -59.612 5.448 37.103 1.00 92.56 434 GLU A C 1
ATOM 3215 O O . GLU A 1 434 ? -60.324 6.020 37.926 1.00 92.56 434 GLU A O 1
ATOM 3220 N N . GLN A 1 435 ? -59.431 4.122 37.139 1.00 92.38 435 GLN A N 1
ATOM 3221 C CA . GLN A 1 435 ? -60.126 3.241 38.084 1.00 92.38 435 GLN A CA 1
ATOM 3222 C C . GLN A 1 435 ? -59.806 3.560 39.559 1.00 92.38 435 GLN A C 1
ATOM 3224 O O . GLN A 1 435 ? -60.679 3.461 40.423 1.00 92.38 435 GLN A O 1
ATOM 3229 N N . VAL A 1 436 ? -58.566 3.951 39.879 1.00 93.25 436 VAL A N 1
ATOM 3230 C CA . VAL A 1 436 ? -58.188 4.385 41.237 1.00 93.25 436 VAL A CA 1
ATOM 3231 C C . VAL A 1 436 ? -58.843 5.721 41.604 1.00 93.25 436 VAL A C 1
ATOM 3233 O O . VAL A 1 436 ? -59.306 5.863 42.736 1.00 93.25 436 VAL A O 1
ATOM 3236 N N . MET A 1 437 ? -58.940 6.673 40.669 1.00 89.12 437 MET A N 1
ATOM 3237 C CA . MET A 1 437 ? -59.652 7.940 40.885 1.00 89.12 437 MET A CA 1
ATOM 3238 C C . MET A 1 437 ? -61.154 7.721 41.092 1.00 89.12 437 MET A C 1
ATOM 3240 O O . MET A 1 437 ? -61.710 8.292 42.029 1.00 89.12 437 MET A O 1
ATOM 3244 N N . ASP A 1 438 ? -61.792 6.853 40.304 1.00 91.69 438 ASP A N 1
ATOM 3245 C CA . ASP A 1 438 ? -63.198 6.480 40.494 1.00 91.69 438 ASP A CA 1
ATOM 3246 C C . ASP A 1 438 ? -63.429 5.819 41.857 1.00 91.69 438 ASP A C 1
ATOM 3248 O O . ASP A 1 438 ? -64.307 6.242 42.611 1.00 91.69 438 ASP A O 1
ATOM 3252 N N . ASN A 1 439 ? -62.603 4.835 42.229 1.00 92.12 439 ASN A N 1
ATOM 3253 C CA . ASN A 1 439 ? -62.685 4.188 43.540 1.00 92.12 439 ASN A CA 1
ATOM 3254 C C . ASN A 1 439 ? -62.558 5.213 44.681 1.00 92.12 439 ASN A C 1
ATOM 3256 O O . ASN A 1 439 ? -63.415 5.241 45.569 1.00 92.12 439 ASN A O 1
ATOM 3260 N N . LEU A 1 440 ? -61.552 6.096 44.625 1.00 92.88 440 LEU A N 1
ATOM 3261 C CA . LEU A 1 440 ? -61.347 7.167 45.606 1.00 92.88 440 LEU A CA 1
ATOM 3262 C C . LEU A 1 440 ? -62.558 8.111 45.674 1.00 92.88 440 LEU A C 1
ATOM 3264 O O . LEU A 1 440 ? -63.010 8.456 46.763 1.00 92.88 440 LEU A O 1
ATOM 3268 N N . ASN A 1 441 ? -63.120 8.490 44.525 1.00 92.25 441 ASN A N 1
ATOM 3269 C CA . ASN A 1 441 ? -64.291 9.357 44.437 1.00 92.25 441 ASN A CA 1
ATOM 3270 C C . ASN A 1 441 ? -65.539 8.693 45.051 1.00 92.25 441 ASN A C 1
ATOM 3272 O O . ASN A 1 441 ? -66.248 9.328 45.833 1.00 92.25 441 ASN A O 1
ATOM 3276 N N . THR A 1 442 ? -65.779 7.397 44.800 1.00 92.88 442 THR A N 1
ATOM 3277 C CA . THR A 1 442 ? -66.880 6.677 45.473 1.00 92.88 442 THR A CA 1
ATOM 3278 C C . THR A 1 442 ? -66.684 6.597 46.986 1.00 92.88 442 THR A C 1
ATOM 3280 O O . THR A 1 442 ? -67.667 6.664 47.723 1.00 92.88 442 THR A O 1
ATOM 3283 N N . GLU A 1 443 ? -65.444 6.483 47.471 1.00 90.44 443 GLU A N 1
ATOM 3284 C CA . GLU A 1 443 ? -65.161 6.449 48.907 1.00 90.44 443 GLU A CA 1
ATOM 3285 C C . GLU A 1 443 ? -65.329 7.830 49.552 1.00 90.44 443 GLU A C 1
ATOM 3287 O O . GLU A 1 443 ? -65.933 7.931 50.614 1.00 90.44 443 GLU A O 1
ATOM 3292 N N . ILE A 1 444 ? -64.921 8.912 48.879 1.00 90.44 444 ILE A N 1
ATOM 3293 C CA . ILE A 1 444 ? -65.195 10.295 49.310 1.00 90.44 444 ILE A CA 1
ATOM 3294 C C . ILE A 1 444 ? -66.710 10.542 49.419 1.00 90.44 444 ILE A C 1
ATOM 3296 O O . ILE A 1 444 ? -67.172 11.130 50.398 1.00 90.44 444 ILE A O 1
ATOM 3300 N N . VAL A 1 445 ? -67.504 10.053 48.459 1.00 93.25 445 VAL A N 1
ATOM 3301 C CA . VAL A 1 445 ? -68.975 10.139 48.509 1.00 93.25 445 VAL A CA 1
ATOM 3302 C C . VAL A 1 445 ? -69.551 9.334 49.684 1.00 93.25 445 VAL A C 1
ATOM 3304 O O . VAL A 1 445 ? -70.400 9.858 50.406 1.00 93.25 445 VAL A O 1
ATOM 3307 N N . LYS A 1 446 ? -69.066 8.108 49.940 1.00 92.50 446 LYS A N 1
ATOM 3308 C CA . LYS A 1 446 ? -69.462 7.309 51.120 1.00 92.50 446 LYS A CA 1
ATOM 3309 C C . LYS A 1 446 ? -69.104 8.005 52.434 1.00 92.50 446 LYS A C 1
ATOM 3311 O O . LYS A 1 446 ? -69.942 8.066 53.330 1.00 92.50 446 LYS A O 1
ATOM 3316 N N . LEU A 1 447 ? -67.894 8.555 52.544 1.00 90.88 447 LEU A N 1
ATOM 3317 C CA . LEU A 1 447 ? -67.407 9.218 53.754 1.00 90.88 447 LEU A CA 1
ATOM 3318 C C . LEU A 1 447 ? -68.232 10.472 54.079 1.00 90.88 447 LEU A C 1
ATOM 3320 O O . LEU A 1 447 ? -68.582 10.699 55.236 1.00 90.88 447 LEU A O 1
ATOM 3324 N N . ASN A 1 448 ? -68.604 11.250 53.057 1.00 89.44 448 ASN A N 1
ATOM 3325 C CA . ASN A 1 448 ? -69.510 12.388 53.214 1.00 89.44 448 ASN A CA 1
ATOM 3326 C C . ASN A 1 448 ? -70.919 11.941 53.639 1.00 89.44 448 ASN A C 1
ATOM 3328 O O . ASN A 1 448 ? -71.465 12.507 54.581 1.00 89.44 448 ASN A O 1
ATOM 3332 N N . ALA A 1 449 ? -71.480 10.894 53.023 1.00 90.88 449 ALA A N 1
ATOM 3333 C CA . ALA A 1 449 ? -72.797 10.368 53.396 1.00 90.88 449 ALA A CA 1
ATOM 3334 C C . ALA A 1 449 ? -72.838 9.822 54.839 1.00 90.88 449 ALA A C 1
ATOM 3336 O O . ALA A 1 449 ? -73.805 10.066 55.563 1.00 90.88 449 ALA A O 1
ATOM 3337 N N . LEU A 1 450 ? -71.776 9.137 55.282 1.00 92.56 450 LEU A N 1
ATOM 3338 C CA . LEU A 1 450 ? -71.611 8.690 56.670 1.00 92.56 450 LEU A CA 1
ATOM 3339 C C . LEU A 1 450 ? -71.515 9.876 57.634 1.00 92.56 450 LEU A C 1
ATOM 3341 O O . LEU A 1 450 ? -72.219 9.899 58.640 1.00 92.56 450 LEU A O 1
ATOM 3345 N N . LYS A 1 451 ? -70.717 10.897 57.302 1.00 90.25 451 LYS A N 1
ATOM 3346 C CA . LYS A 1 451 ? -70.594 12.119 58.108 1.00 90.25 451 LYS A CA 1
ATOM 3347 C C . LYS A 1 451 ? -71.922 12.875 58.223 1.00 90.25 451 LYS A C 1
ATOM 3349 O O . LYS A 1 451 ? -72.276 13.331 59.305 1.00 90.25 451 LYS A O 1
ATOM 3354 N N . GLU A 1 452 ? -72.688 12.980 57.138 1.00 90.62 452 GLU A N 1
ATOM 3355 C CA . GLU A 1 452 ? -74.036 13.563 57.163 1.00 90.62 452 GLU A CA 1
ATOM 3356 C C . GLU A 1 452 ? -75.029 12.732 57.986 1.00 90.62 452 GLU A C 1
ATOM 3358 O O . GLU A 1 452 ? -75.993 13.286 58.511 1.00 90.62 452 GLU A O 1
ATOM 3363 N N . GLN A 1 453 ? -74.843 11.413 58.088 1.00 88.69 453 GLN A N 1
ATOM 3364 C CA . GLN A 1 453 ? -75.656 10.546 58.946 1.00 88.69 453 GLN A CA 1
ATOM 3365 C C . GLN A 1 453 ? -75.268 10.685 60.427 1.00 88.69 453 GLN A C 1
ATOM 3367 O O . GLN A 1 453 ? -76.152 10.788 61.273 1.00 88.69 453 GLN A O 1
ATOM 3372 N N . GLU A 1 454 ? -73.971 10.734 60.736 1.00 87.38 454 GLU A N 1
ATOM 3373 C CA . GLU A 1 454 ?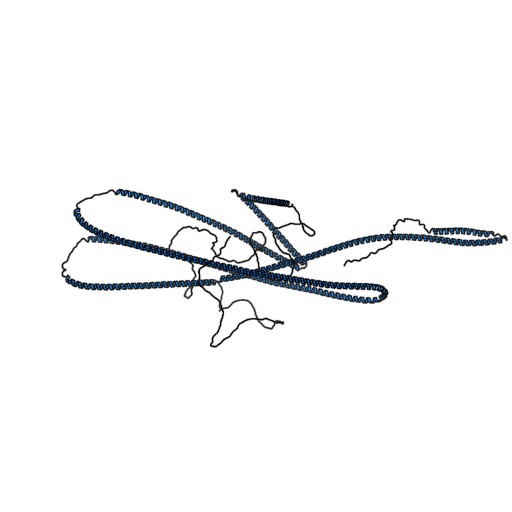 -73.448 10.917 62.096 1.00 87.38 454 GLU A CA 1
ATOM 3374 C C . GLU A 1 454 ? -73.842 12.282 62.680 1.00 87.38 454 GLU A C 1
ATOM 3376 O O . GLU A 1 454 ? -74.318 12.348 63.812 1.00 87.38 454 GLU A O 1
ATOM 3381 N N . VAL A 1 455 ? -73.743 13.360 61.888 1.00 87.31 455 VAL A N 1
ATOM 3382 C CA . VAL A 1 455 ? -74.197 14.702 62.297 1.00 87.31 455 VAL A CA 1
ATOM 3383 C C . VAL A 1 455 ? -75.690 14.702 62.638 1.00 87.31 455 VAL A C 1
ATOM 3385 O O . VAL A 1 455 ? -76.054 15.184 63.706 1.00 87.31 455 VAL A O 1
ATOM 3388 N N . ARG A 1 456 ? -76.547 14.097 61.802 1.00 89.25 456 ARG A N 1
ATOM 3389 C CA . ARG A 1 456 ? -77.992 14.006 62.084 1.00 89.25 456 ARG A CA 1
ATOM 3390 C C . ARG A 1 456 ? -78.298 13.191 63.342 1.00 89.25 456 ARG A C 1
ATOM 3392 O O . ARG A 1 456 ? -79.103 13.627 64.155 1.00 89.25 456 ARG A O 1
ATOM 3399 N N . ALA A 1 457 ? -77.621 12.062 63.550 1.00 87.75 457 ALA A N 1
ATOM 3400 C CA . ALA A 1 457 ? -77.789 11.262 64.765 1.00 87.75 457 ALA A CA 1
ATOM 3401 C C . ALA A 1 457 ? -77.349 12.023 66.036 1.00 87.75 457 ALA A C 1
ATOM 3403 O O . ALA A 1 457 ? -77.970 11.886 67.092 1.00 87.75 457 ALA A O 1
ATOM 3404 N N . ALA A 1 458 ? -76.308 12.857 65.939 1.00 83.94 458 ALA A N 1
ATOM 3405 C CA . ALA A 1 458 ? -75.873 13.728 67.028 1.00 83.94 458 ALA A CA 1
ATOM 3406 C C . ALA A 1 458 ? -76.865 14.880 67.297 1.00 83.94 458 ALA A C 1
ATOM 3408 O O . ALA A 1 458 ? -77.127 15.194 68.458 1.00 83.94 458 ALA A O 1
ATOM 3409 N N . GLU A 1 459 ? -77.449 15.479 66.253 1.00 85.06 459 GLU A N 1
ATOM 3410 C CA . GLU A 1 459 ? -78.507 16.497 66.368 1.00 85.06 459 GLU A CA 1
ATOM 3411 C C . GLU A 1 459 ? -79.777 15.925 67.026 1.00 85.06 459 GLU A C 1
ATOM 3413 O O . GLU A 1 459 ? -80.294 16.514 67.977 1.00 85.06 459 GLU A O 1
ATOM 3418 N N . GLU A 1 460 ? -80.231 14.745 66.590 1.00 87.31 460 GLU A N 1
ATOM 3419 C CA . GLU A 1 460 ? -81.382 14.032 67.162 1.00 87.31 460 GLU A CA 1
ATOM 3420 C C . GLU A 1 460 ? -81.157 13.705 68.652 1.00 87.31 460 GLU A C 1
ATOM 3422 O O . GLU A 1 460 ? -81.983 14.056 69.499 1.00 87.31 460 GLU A O 1
ATOM 3427 N N . SER A 1 461 ? -79.998 13.132 69.003 1.00 84.69 461 SER A N 1
ATOM 3428 C CA . SER A 1 461 ? -79.644 12.806 70.394 1.00 84.69 461 SER A CA 1
ATOM 3429 C C . SER A 1 461 ? -79.532 14.048 71.294 1.00 84.69 461 SER A C 1
ATOM 3431 O O . SER A 1 461 ? -80.005 14.047 72.437 1.00 84.69 461 SER A O 1
ATOM 3433 N N . ALA A 1 462 ? -78.969 15.148 70.782 1.00 82.69 462 ALA A N 1
ATOM 3434 C CA . ALA A 1 462 ? -78.930 16.414 71.506 1.00 82.69 462 ALA A CA 1
ATOM 3435 C C . ALA A 1 462 ? -80.350 16.939 71.791 1.00 82.69 462 ALA A C 1
ATOM 3437 O O . ALA A 1 462 ? -80.633 17.372 72.913 1.00 82.69 462 ALA A O 1
ATOM 3438 N N . GLN A 1 463 ? -81.259 16.848 70.817 1.00 85.19 463 GLN A N 1
ATOM 3439 C CA . GLN A 1 463 ? -82.635 17.329 70.939 1.00 85.19 463 GLN A CA 1
ATOM 3440 C C . GLN A 1 463 ? -83.479 16.508 71.937 1.00 85.19 463 GLN A C 1
ATOM 3442 O O . GLN A 1 463 ? -84.283 17.088 72.678 1.00 85.19 463 GLN A O 1
ATOM 3447 N N . GLU A 1 464 ? -83.254 15.194 72.046 1.00 85.75 464 GLU A N 1
ATOM 3448 C CA . GLU A 1 464 ? -83.831 14.376 73.127 1.00 85.75 464 GLU A CA 1
ATOM 3449 C C . GLU A 1 464 ? -83.336 14.832 74.512 1.00 85.75 464 GLU A C 1
ATOM 3451 O O . GLU A 1 464 ? -84.141 15.044 75.425 1.00 85.75 464 GLU A O 1
ATOM 3456 N N . SER A 1 465 ? -82.025 15.062 74.668 1.00 80.94 465 SER A N 1
ATOM 3457 C CA . SER A 1 465 ? -81.431 15.443 75.961 1.00 80.94 465 SER A CA 1
ATOM 3458 C C . SER A 1 465 ? -81.944 16.790 76.497 1.00 80.94 465 SER A C 1
ATOM 3460 O O . SER A 1 465 ? -82.233 16.917 77.690 1.00 80.94 465 SER A O 1
ATOM 3462 N N . VAL A 1 466 ? -82.139 17.777 75.613 1.00 83.94 466 VAL A N 1
ATOM 3463 C CA . VAL A 1 466 ? -82.720 19.087 75.957 1.00 83.94 466 VAL A CA 1
ATOM 3464 C C . VAL A 1 466 ? -84.167 18.933 76.431 1.00 83.94 466 VAL A C 1
ATOM 3466 O O . VAL A 1 466 ? -84.560 19.547 77.425 1.00 83.94 466 VAL A O 1
ATOM 3469 N N . SER A 1 467 ? -84.940 18.070 75.767 1.00 83.06 467 SER A N 1
ATOM 3470 C CA . SER A 1 467 ? -86.344 17.815 76.106 1.00 83.06 467 SER A CA 1
ATOM 3471 C C . SER A 1 467 ? -86.490 17.202 77.507 1.00 83.06 467 SER A C 1
ATOM 3473 O O . SER A 1 467 ? -87.313 17.658 78.302 1.00 83.06 467 SER A O 1
ATOM 3475 N N . GLY A 1 468 ? -85.643 16.224 77.855 1.00 84.56 468 GLY A N 1
ATOM 3476 C CA . GLY A 1 468 ? -85.660 15.578 79.175 1.00 84.56 468 GLY A CA 1
ATOM 3477 C C . GLY A 1 468 ? -85.276 16.510 80.334 1.00 84.56 468 GLY A C 1
ATOM 3478 O O . GLY A 1 468 ? -85.853 16.420 81.419 1.00 84.56 468 GLY A O 1
ATOM 3479 N N . LEU A 1 469 ? -84.348 17.450 80.116 1.00 83.69 469 LEU A N 1
ATOM 3480 C CA . LEU A 1 469 ? -84.003 18.468 81.120 1.00 83.69 469 LEU A CA 1
ATOM 3481 C C . LEU A 1 469 ? -85.168 19.436 81.380 1.00 83.69 469 LEU A C 1
ATOM 3483 O O . LEU A 1 469 ? -85.399 19.833 82.523 1.00 83.69 469 LEU A O 1
ATOM 3487 N N . GLN A 1 470 ? -85.924 19.790 80.338 1.00 82.69 470 GLN A N 1
ATOM 3488 C CA . GLN A 1 470 ? -87.048 20.721 80.433 1.00 82.69 470 GLN A CA 1
ATOM 3489 C C . GLN A 1 470 ? -88.208 20.164 81.283 1.00 82.69 470 GLN A C 1
ATOM 3491 O O . GLN A 1 470 ? -88.853 20.919 82.012 1.00 82.69 470 GLN A O 1
ATOM 3496 N N . GLU A 1 471 ? -88.434 18.847 81.260 1.00 83.19 471 GLU A N 1
ATOM 3497 C CA . GLU A 1 471 ? -89.455 18.177 82.080 1.00 83.19 471 GLU A CA 1
ATOM 3498 C C . GLU A 1 471 ? -89.074 18.110 83.575 1.00 83.19 471 GLU A C 1
ATOM 3500 O O . GLU A 1 471 ? -89.924 18.293 84.452 1.00 83.19 471 GLU A O 1
ATOM 3505 N N . GLN A 1 472 ? -87.785 17.929 83.894 1.00 82.12 472 GLN A N 1
ATOM 3506 C CA . GLN A 1 472 ? -87.312 17.879 85.286 1.00 82.12 472 GLN A CA 1
ATOM 3507 C C . GLN A 1 472 ? -87.513 19.206 86.033 1.00 82.12 472 GLN A C 1
ATOM 3509 O O . GLN A 1 472 ? -87.884 19.189 87.210 1.00 82.12 472 GLN A O 1
ATOM 3514 N N . VAL A 1 473 ? -87.323 20.345 85.354 1.00 81.00 473 VAL A N 1
ATOM 3515 C CA . VAL A 1 473 ? -87.536 21.686 85.931 1.00 81.00 473 VAL A CA 1
ATOM 3516 C C . VAL A 1 473 ? -88.973 21.833 86.446 1.00 81.00 473 VAL A C 1
ATOM 3518 O O . VAL A 1 473 ? -89.175 22.184 87.610 1.00 81.00 473 VAL A O 1
ATOM 3521 N N . ALA A 1 474 ? -89.966 21.454 85.635 1.00 79.06 474 ALA A N 1
ATOM 3522 C CA . ALA A 1 474 ? -91.382 21.539 86.002 1.00 79.06 474 ALA A CA 1
ATOM 3523 C C . ALA A 1 474 ? -91.754 20.667 87.224 1.00 79.06 474 ALA A C 1
ATOM 3525 O O . ALA A 1 474 ? -92.632 21.029 88.011 1.00 79.06 474 ALA A O 1
ATOM 3526 N N . SER A 1 475 ? -91.073 19.531 87.437 1.00 81.19 475 SER A N 1
ATOM 3527 C CA . SER A 1 475 ? -91.316 18.659 88.601 1.00 81.19 475 SER A CA 1
ATOM 3528 C C . SER A 1 475 ? -90.840 19.259 89.933 1.00 81.19 475 SER A C 1
ATOM 3530 O O . SER A 1 475 ? -91.368 18.907 90.993 1.00 81.19 475 SER A O 1
ATOM 3532 N N . LEU A 1 476 ? -89.833 20.138 89.908 1.00 80.06 476 LEU A N 1
ATOM 3533 C CA . LEU A 1 476 ? -89.261 20.732 91.120 1.00 80.06 476 LEU A CA 1
ATOM 3534 C C . LEU A 1 476 ? -90.111 21.897 91.638 1.00 80.06 476 LEU A C 1
ATOM 3536 O O . LEU A 1 476 ? -90.369 21.968 92.842 1.00 80.06 476 LEU A O 1
ATOM 3540 N N . GLU A 1 477 ? -90.619 22.744 90.740 1.00 74.69 477 GLU A N 1
ATOM 3541 C CA . GLU A 1 477 ? -91.512 23.862 91.081 1.00 74.69 477 GLU A CA 1
ATOM 3542 C C . GLU A 1 477 ? -92.774 23.379 91.820 1.00 74.69 477 GLU A C 1
ATOM 3544 O O . GLU A 1 477 ? -93.167 23.949 92.840 1.00 74.69 477 GLU A O 1
ATOM 3549 N N . ALA A 1 478 ? -93.355 22.258 91.378 1.00 74.00 478 ALA A N 1
ATOM 3550 C CA . ALA A 1 478 ? -94.554 21.674 91.980 1.00 74.00 478 ALA A CA 1
ATOM 3551 C C . ALA A 1 478 ? -94.363 21.171 93.428 1.00 74.00 478 ALA A C 1
ATOM 3553 O O . ALA A 1 478 ? -95.328 21.127 94.193 1.00 74.00 478 ALA A O 1
ATOM 3554 N N . LYS A 1 479 ? -93.143 20.778 93.826 1.00 76.19 479 LYS A N 1
ATOM 3555 C CA . LYS A 1 479 ? -92.878 20.193 95.157 1.00 76.19 479 LYS A CA 1
ATOM 3556 C C . LYS A 1 479 ? -92.725 21.244 96.254 1.00 76.19 479 LYS A C 1
ATOM 3558 O O . LYS A 1 479 ? -93.123 20.987 97.388 1.00 76.19 479 LYS A O 1
ATOM 3563 N N . LEU A 1 480 ? -92.195 22.423 95.925 1.00 66.06 480 LEU A N 1
ATOM 3564 C CA . LEU A 1 480 ? -92.041 23.527 96.881 1.00 66.06 480 LEU A CA 1
ATOM 3565 C C . LEU A 1 480 ? -93.396 24.033 97.401 1.00 66.06 480 LEU A C 1
ATOM 3567 O O . LEU A 1 480 ? -93.537 24.280 98.595 1.00 66.06 480 LEU A O 1
ATOM 3571 N N . ALA A 1 481 ? -94.414 24.086 96.538 1.00 60.38 481 ALA A N 1
ATOM 3572 C CA . ALA A 1 481 ? -95.755 24.567 96.883 1.00 60.38 481 ALA A CA 1
ATOM 3573 C C . ALA A 1 481 ? -96.523 23.694 97.904 1.00 60.38 481 ALA A C 1
ATOM 3575 O O . ALA A 1 481 ? -97.560 24.121 98.407 1.00 60.38 481 ALA A O 1
ATOM 3576 N N . ALA A 1 482 ? -96.055 22.476 98.206 1.00 58.19 482 ALA A N 1
ATOM 3577 C CA . ALA A 1 482 ? -96.768 21.516 99.056 1.00 58.19 482 ALA A CA 1
ATOM 3578 C C . ALA A 1 482 ? -96.291 21.474 100.524 1.00 58.19 482 ALA A C 1
ATOM 3580 O O . ALA A 1 482 ? -96.935 20.834 101.355 1.00 58.19 482 ALA A O 1
ATOM 3581 N N . ALA A 1 483 ? -95.164 22.112 100.858 1.00 56.00 483 ALA A N 1
ATOM 3582 C CA . ALA A 1 483 ? -94.497 21.935 102.154 1.00 56.00 483 ALA A CA 1
ATOM 3583 C C . ALA A 1 483 ? -94.969 22.894 103.272 1.00 56.00 483 ALA A C 1
ATOM 3585 O O . ALA A 1 483 ? -94.601 22.718 104.432 1.00 56.00 483 ALA A O 1
ATOM 3586 N N . GLU A 1 484 ? -95.767 23.914 102.953 1.00 45.38 484 GLU A N 1
ATOM 3587 C CA . GLU A 1 484 ? -95.868 25.148 103.754 1.00 45.38 484 GLU A CA 1
ATOM 3588 C C . GLU A 1 484 ? -97.139 25.243 104.644 1.00 45.38 484 GLU A C 1
ATOM 3590 O O . GLU A 1 484 ? -97.645 26.335 104.891 1.00 45.38 484 GLU A O 1
ATOM 3595 N N . SER A 1 485 ? -97.739 24.118 105.082 1.00 41.69 485 SER A N 1
ATOM 3596 C CA . SER A 1 485 ? -99.176 24.092 105.478 1.00 41.69 485 SER A CA 1
ATOM 3597 C C . SER A 1 485 ? -99.608 23.367 106.790 1.00 41.69 485 SER A C 1
ATOM 3599 O O . SER A 1 485 ? -100.785 23.024 106.901 1.00 41.69 485 SER A O 1
ATOM 3601 N N . ALA A 1 486 ? -98.748 23.117 107.799 1.00 43.50 486 ALA A N 1
ATOM 3602 C CA . ALA A 1 486 ? -99.107 22.365 109.040 1.00 43.50 486 ALA A CA 1
ATOM 3603 C C . ALA A 1 486 ? -98.162 22.629 110.254 1.00 43.50 486 ALA A C 1
ATOM 3605 O O . ALA A 1 486 ? -97.044 23.078 110.030 1.00 43.50 486 ALA A O 1
ATOM 3606 N N . SER A 1 487 ? -98.436 22.296 111.539 1.00 41.03 487 SER A N 1
ATOM 3607 C CA . SER A 1 487 ? -99.665 22.120 112.373 1.00 41.03 487 SER A CA 1
ATOM 3608 C C . SER A 1 487 ? -99.267 21.926 113.878 1.00 41.03 487 SER A C 1
ATOM 3610 O O . SER A 1 487 ? -98.088 21.702 114.150 1.00 41.03 487 SER A O 1
ATOM 3612 N N . GLN A 1 488 ? -100.186 22.008 114.868 1.00 42.97 488 GLN A N 1
ATOM 3613 C CA . GLN A 1 488 ? -99.910 21.880 116.334 1.00 42.97 488 GLN A CA 1
ATOM 3614 C C . GLN A 1 488 ? -101.117 21.368 117.191 1.00 42.97 488 GLN A C 1
ATOM 3616 O O . GLN A 1 488 ? -102.256 21.639 116.819 1.00 42.97 488 GLN A O 1
ATOM 3621 N N . GLY A 1 489 ? -100.889 20.740 118.377 1.00 40.31 489 GLY A N 1
ATOM 3622 C CA . GLY A 1 489 ? -101.886 20.624 119.495 1.00 40.31 489 GLY A CA 1
ATOM 3623 C C . GLY A 1 489 ? -101.939 19.322 120.373 1.00 40.31 489 GLY A C 1
ATOM 3624 O O . GLY A 1 489 ? -102.106 18.249 119.798 1.00 40.31 489 GLY A O 1
ATOM 3625 N N . PRO A 1 490 ? -101.848 19.383 121.738 1.00 53.97 490 PRO A N 1
ATOM 3626 C CA . PRO A 1 490 ? -101.991 18.221 122.679 1.00 53.97 490 PRO A CA 1
ATOM 3627 C C . PRO A 1 490 ? -102.705 18.468 124.064 1.00 53.97 490 PRO A C 1
ATOM 3629 O O . PRO A 1 490 ? -102.840 19.622 124.453 1.00 53.97 490 PRO A O 1
ATOM 3632 N N . GLU A 1 491 ? -103.051 17.424 124.869 1.00 42.28 491 GLU A N 1
ATOM 3633 C CA . GLU A 1 491 ? -103.155 17.462 126.377 1.00 42.28 491 GLU A CA 1
ATOM 3634 C C . GLU A 1 491 ? -103.440 16.088 127.088 1.00 42.28 491 GLU A C 1
ATOM 3636 O O . GLU A 1 491 ? -104.073 15.236 126.469 1.00 42.28 491 GLU A O 1
ATOM 3641 N N . GLN A 1 492 ? -103.020 15.868 128.367 1.00 39.78 492 GLN A N 1
ATOM 3642 C CA . GLN A 1 492 ? -103.871 15.562 129.573 1.00 39.78 492 GLN A CA 1
ATOM 3643 C C . GLN A 1 492 ? -103.111 15.014 130.839 1.00 39.78 492 GLN A C 1
ATOM 3645 O O . GLN A 1 492 ? -102.415 14.003 130.808 1.00 39.78 492 GLN A O 1
ATOM 3650 N N . ASN A 1 493 ? -103.375 15.648 131.997 1.00 50.22 493 ASN A N 1
ATOM 3651 C CA . ASN A 1 493 ? -102.635 15.704 133.285 1.00 50.22 493 ASN A CA 1
ATOM 3652 C C . ASN A 1 493 ? -102.252 14.485 134.195 1.00 50.22 493 ASN A C 1
ATOM 3654 O O . ASN A 1 493 ? -101.194 14.540 134.816 1.00 50.22 493 ASN A O 1
ATOM 3658 N N . THR A 1 494 ? -103.130 13.506 134.495 1.00 52.12 494 THR A N 1
ATOM 3659 C CA . THR A 1 494 ? -103.181 12.943 135.890 1.00 52.12 494 THR A CA 1
ATOM 3660 C C . THR A 1 494 ? -102.760 11.491 136.149 1.00 52.12 494 THR A C 1
ATOM 3662 O O . THR A 1 494 ? -102.447 11.173 137.295 1.00 52.12 494 THR A O 1
ATOM 3665 N N . LEU A 1 495 ? -102.652 10.619 135.139 1.00 58.06 495 LEU A N 1
ATOM 3666 C CA . LEU A 1 495 ? -102.018 9.284 135.296 1.00 58.06 495 LEU A CA 1
ATOM 3667 C C . LEU A 1 495 ? -100.511 9.412 135.636 1.00 58.06 495 LEU A C 1
ATOM 3669 O O . LEU A 1 495 ? -99.839 8.458 136.016 1.00 58.06 495 LEU A O 1
ATOM 3673 N N . ILE A 1 496 ? -99.997 10.633 135.496 1.00 57.88 496 ILE A N 1
ATOM 3674 C CA . ILE A 1 496 ? -98.601 11.031 135.564 1.00 57.88 496 ILE A CA 1
ATOM 3675 C C . ILE A 1 496 ? -98.033 11.044 136.987 1.00 57.88 496 ILE A C 1
ATOM 3677 O O . ILE A 1 496 ? -96.841 10.869 137.099 1.00 57.88 496 ILE A O 1
ATOM 3681 N N . ALA A 1 497 ? -98.801 11.144 138.080 1.00 57.53 497 ALA A N 1
ATOM 3682 C CA . ALA A 1 497 ? -98.191 11.271 139.420 1.00 57.53 497 ALA A CA 1
ATOM 3683 C C . ALA A 1 497 ? -97.496 9.987 139.938 1.00 57.53 497 ALA A C 1
ATOM 3685 O O . ALA A 1 497 ? -96.347 10.035 140.372 1.00 57.53 497 ALA A O 1
ATOM 3686 N N . GLU A 1 498 ? -98.157 8.824 139.878 1.00 57.25 498 GLU A N 1
ATOM 3687 C CA . GLU A 1 498 ? -97.510 7.541 140.221 1.00 57.25 498 GLU A CA 1
ATOM 3688 C C . GLU A 1 498 ? -96.558 7.089 139.112 1.00 57.25 498 GLU A C 1
ATOM 3690 O O . GLU A 1 498 ? -95.477 6.563 139.390 1.00 57.25 498 GLU A O 1
ATOM 3695 N N . LYS A 1 499 ? -96.922 7.370 137.851 1.00 67.12 499 LYS A N 1
ATOM 3696 C CA . LYS A 1 499 ? -96.012 7.168 136.727 1.00 67.12 499 LYS A CA 1
ATOM 3697 C C . LYS A 1 499 ? -94.753 8.006 136.866 1.00 67.12 499 LYS A C 1
ATOM 3699 O O . LYS A 1 499 ? -93.718 7.482 136.513 1.00 67.12 499 LYS A O 1
ATOM 3704 N N . ASP A 1 500 ? -94.787 9.220 137.407 1.00 70.81 500 ASP A N 1
ATOM 3705 C CA . ASP A 1 500 ? -93.618 10.088 137.570 1.00 70.81 500 ASP A CA 1
ATOM 3706 C C . ASP A 1 500 ? -92.619 9.477 138.543 1.00 70.81 500 ASP A C 1
ATOM 3708 O O . ASP A 1 500 ? -91.431 9.511 138.253 1.00 70.81 500 ASP A O 1
ATOM 3712 N N . GLN A 1 501 ? -93.055 8.859 139.645 1.00 75.12 501 GLN A N 1
ATOM 3713 C CA . GLN A 1 501 ? -92.116 8.195 140.553 1.00 75.12 501 GLN A CA 1
ATOM 3714 C C . GLN A 1 501 ? -91.449 6.993 139.867 1.00 75.12 501 GLN A C 1
ATOM 3716 O O . GLN A 1 501 ? -90.220 6.937 139.807 1.00 75.12 501 GLN A O 1
ATOM 3721 N N . GLU A 1 502 ? -92.236 6.100 139.255 1.00 76.00 502 GLU A N 1
ATOM 3722 C CA . GLU A 1 502 ? -91.719 4.962 138.478 1.00 76.00 502 GLU A CA 1
ATOM 3723 C C . GLU A 1 502 ? -90.827 5.432 137.310 1.00 76.00 502 GLU A C 1
ATOM 3725 O O . GLU A 1 502 ? -89.762 4.871 137.067 1.00 76.00 502 GLU A O 1
ATOM 3730 N N . ILE A 1 503 ? -91.199 6.528 136.646 1.00 72.25 503 ILE A N 1
ATOM 3731 C CA . ILE A 1 503 ? -90.430 7.208 135.601 1.00 72.25 503 ILE A CA 1
ATOM 3732 C C . ILE A 1 503 ? -89.179 7.876 136.176 1.00 72.25 503 ILE A C 1
ATOM 3734 O O . ILE A 1 503 ? -88.207 7.947 135.446 1.00 72.25 503 ILE A O 1
ATOM 3738 N N . THR A 1 504 ? -89.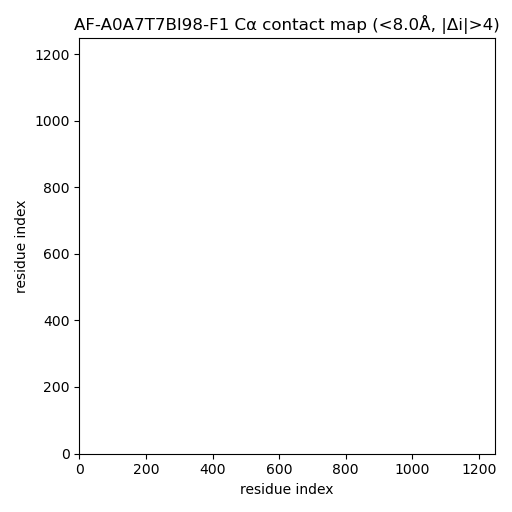117 8.354 137.423 1.00 78.38 504 THR A N 1
ATOM 3739 C CA . THR A 1 504 ? -87.866 8.901 137.991 1.00 78.38 504 THR A CA 1
ATOM 3740 C C . THR A 1 504 ? -86.868 7.800 138.317 1.00 78.38 504 THR A C 1
ATOM 3742 O O . THR A 1 504 ? -85.673 7.986 138.101 1.00 78.38 504 THR A O 1
ATOM 3745 N N . ASP A 1 505 ? -87.336 6.642 138.781 1.00 79.56 505 ASP A N 1
ATOM 3746 C CA . ASP A 1 505 ? -86.473 5.496 139.062 1.00 79.56 505 ASP A CA 1
ATOM 3747 C C . ASP A 1 505 ? -86.044 4.792 137.760 1.00 79.56 505 ASP A C 1
ATOM 3749 O O . ASP A 1 505 ? -84.861 4.482 137.595 1.00 79.56 505 ASP A O 1
ATOM 3753 N N . LEU A 1 506 ? -86.944 4.668 136.774 1.00 81.19 506 LEU A N 1
ATOM 3754 C CA . LEU A 1 506 ? -86.607 4.236 135.413 1.00 81.19 506 LEU A CA 1
ATOM 3755 C C . LEU A 1 506 ? -85.749 5.262 134.660 1.00 81.19 506 LEU A C 1
ATOM 3757 O O . LEU A 1 506 ? -84.847 4.844 133.946 1.00 81.19 506 LEU A O 1
ATOM 3761 N N . LYS A 1 507 ? -85.950 6.577 134.834 1.00 82.94 507 LYS A N 1
ATOM 3762 C CA . LYS A 1 507 ? -85.050 7.619 134.299 1.00 82.94 507 LYS A CA 1
ATOM 3763 C C . LYS A 1 507 ? -83.670 7.474 134.907 1.00 82.94 507 LYS A C 1
ATOM 3765 O O . LYS A 1 507 ? -82.724 7.451 134.150 1.00 82.94 507 LYS A O 1
ATOM 3770 N N . ARG A 1 508 ? -83.534 7.281 136.222 1.00 84.69 508 ARG A N 1
ATOM 3771 C CA . ARG A 1 508 ? -82.216 7.101 136.857 1.00 84.69 508 ARG A CA 1
ATOM 3772 C C . ARG A 1 508 ? -81.510 5.825 136.385 1.00 84.69 508 ARG A C 1
ATOM 3774 O O . ARG A 1 508 ? -80.292 5.815 136.227 1.00 84.69 508 ARG A O 1
ATOM 3781 N N . ALA A 1 509 ? -82.265 4.752 136.134 1.00 81.19 509 ALA A N 1
ATOM 3782 C CA . ALA A 1 509 ? -81.738 3.530 135.529 1.00 81.19 509 ALA A CA 1
ATOM 3783 C C . ALA A 1 509 ? -81.346 3.733 134.053 1.00 81.19 509 ALA A C 1
ATOM 3785 O O . ALA A 1 509 ? -80.272 3.298 133.646 1.00 81.19 509 ALA A O 1
ATOM 3786 N N . LEU A 1 510 ? -82.174 4.431 133.268 1.00 79.69 510 LEU A N 1
ATOM 3787 C CA . LEU A 1 510 ? -81.897 4.779 131.874 1.00 79.69 510 LEU A CA 1
ATOM 3788 C C . LEU A 1 510 ? -80.738 5.768 131.748 1.00 79.69 510 LEU A C 1
ATOM 3790 O O . LEU A 1 510 ? -79.912 5.567 130.882 1.00 79.69 510 LEU A O 1
ATOM 3794 N N . GLU A 1 511 ? -80.617 6.768 132.618 1.00 85.88 511 GLU A N 1
ATOM 3795 C CA . GLU A 1 511 ? -79.490 7.705 132.695 1.00 85.88 511 GLU A CA 1
ATOM 3796 C C . GLU A 1 511 ? -78.194 6.963 133.021 1.00 85.88 511 GLU A C 1
ATOM 3798 O O . GLU A 1 511 ? -77.174 7.235 132.396 1.00 85.88 511 GLU A O 1
ATOM 3803 N N . LYS A 1 512 ? -78.226 5.976 133.929 1.00 86.19 512 LYS A N 1
ATOM 3804 C CA . LYS A 1 512 ? -77.064 5.123 134.215 1.00 86.19 512 LYS A CA 1
ATOM 3805 C C . LYS A 1 512 ? -76.687 4.246 133.017 1.00 86.19 512 LYS A C 1
ATOM 3807 O O . LYS A 1 512 ? -75.528 4.245 132.625 1.00 86.19 512 LYS A O 1
ATOM 3812 N N . ILE A 1 513 ? -77.651 3.558 132.403 1.00 81.81 513 ILE A N 1
ATOM 3813 C CA . ILE A 1 513 ? -77.416 2.725 131.209 1.00 81.81 513 ILE A CA 1
ATOM 3814 C C . ILE A 1 513 ? -76.990 3.588 130.012 1.00 81.81 513 ILE A C 1
ATOM 3816 O O . ILE A 1 513 ? -76.153 3.172 129.221 1.00 81.81 513 ILE A O 1
ATOM 3820 N N . GLN A 1 514 ? -77.529 4.798 129.874 1.00 83.19 514 GLN A N 1
ATOM 3821 C CA . GLN A 1 514 ? -77.184 5.748 128.821 1.00 83.19 514 GLN A CA 1
ATOM 3822 C C . GLN A 1 514 ? -75.804 6.362 129.057 1.00 83.19 514 GLN A C 1
ATOM 3824 O O . GLN A 1 514 ? -75.094 6.563 128.082 1.00 83.19 514 GLN A O 1
ATOM 3829 N N . ALA A 1 515 ? -75.392 6.598 130.306 1.00 84.62 515 ALA A N 1
ATOM 3830 C CA . ALA A 1 515 ? -74.021 6.976 130.643 1.00 84.62 515 ALA A CA 1
ATOM 3831 C C . ALA A 1 515 ? -73.039 5.835 130.339 1.00 84.62 515 ALA A C 1
ATOM 3833 O O . ALA A 1 515 ? -72.070 6.061 129.628 1.00 84.62 515 ALA A O 1
ATOM 3834 N N . GLU A 1 516 ? -73.330 4.602 130.766 1.00 85.25 516 GLU A N 1
ATOM 3835 C CA . GLU A 1 516 ? -72.512 3.413 130.465 1.00 85.25 516 GLU A CA 1
ATOM 3836 C C . GLU A 1 516 ? -72.422 3.142 128.951 1.00 85.25 516 GLU A C 1
ATOM 3838 O O . GLU A 1 516 ? -71.367 2.784 128.434 1.00 85.25 516 GLU A O 1
ATOM 3843 N N . LEU A 1 517 ? -73.509 3.365 128.207 1.00 84.25 517 LEU A N 1
ATOM 3844 C CA . LEU A 1 517 ? -73.556 3.223 126.749 1.00 84.25 517 LEU A CA 1
ATOM 3845 C C . LEU A 1 517 ? -72.870 4.394 126.024 1.00 84.25 517 LEU A C 1
ATOM 3847 O O . LEU A 1 517 ? -72.304 4.194 124.950 1.00 84.25 517 LEU A O 1
ATOM 3851 N N . GLN A 1 518 ? -72.892 5.599 126.594 1.00 86.50 518 GLN A N 1
ATOM 3852 C CA . GLN A 1 518 ? -72.150 6.759 126.096 1.00 86.50 518 GLN A CA 1
ATOM 3853 C C . GLN A 1 518 ? -70.642 6.574 126.328 1.00 86.50 518 GLN A C 1
ATOM 3855 O O . GLN A 1 518 ? -69.869 6.751 125.395 1.00 86.50 518 GLN A O 1
ATOM 3860 N N . GLU A 1 519 ? -70.232 6.105 127.507 1.00 86.81 519 GLU A N 1
ATOM 3861 C CA . GLU A 1 519 ? -68.849 5.741 127.840 1.00 86.81 519 GLU A CA 1
ATOM 3862 C C . GLU A 1 519 ? -68.346 4.598 126.938 1.00 86.81 519 GLU A C 1
ATOM 3864 O O . GLU A 1 519 ? -67.262 4.692 126.359 1.00 86.81 519 GLU A O 1
ATOM 3869 N N . ALA A 1 520 ? -69.167 3.566 126.698 1.00 82.44 520 ALA A N 1
ATOM 3870 C CA . ALA A 1 520 ? -68.865 2.494 125.743 1.00 82.44 520 ALA A CA 1
ATOM 3871 C C . ALA A 1 520 ? -68.757 2.991 124.285 1.00 82.44 520 ALA A C 1
ATOM 3873 O O . ALA A 1 520 ? -67.991 2.444 123.494 1.00 82.44 520 ALA A O 1
ATOM 3874 N N . ARG A 1 521 ? -69.501 4.041 123.908 1.00 82.38 521 ARG A N 1
ATOM 3875 C CA . ARG A 1 521 ? -69.382 4.688 122.591 1.00 82.38 521 ARG A CA 1
ATOM 3876 C C . ARG A 1 521 ? -68.149 5.573 122.482 1.00 82.38 521 ARG A C 1
ATOM 3878 O O . ARG A 1 521 ? -67.517 5.564 121.435 1.00 82.38 521 ARG A O 1
ATOM 3885 N N . GLU A 1 522 ? -67.802 6.322 123.520 1.00 87.81 522 GLU A N 1
ATOM 3886 C CA . GLU A 1 522 ? -66.646 7.226 123.526 1.00 87.81 522 GLU A CA 1
ATOM 3887 C C . GLU A 1 522 ? -65.325 6.443 123.593 1.00 87.81 522 GLU A C 1
ATOM 3889 O O . GLU A 1 522 ? -64.377 6.773 122.879 1.00 87.81 522 GLU A O 1
ATOM 3894 N N . THR A 1 523 ? -65.285 5.328 124.328 1.00 86.25 523 THR A N 1
ATOM 3895 C CA . THR A 1 523 ? -64.170 4.362 124.282 1.00 86.25 523 THR A CA 1
ATOM 3896 C C . THR A 1 523 ? -64.067 3.665 122.920 1.00 86.25 523 THR A C 1
ATOM 3898 O O . THR A 1 523 ? -62.992 3.659 122.324 1.00 86.25 523 THR A O 1
ATOM 3901 N N . ALA A 1 524 ? -65.172 3.176 122.343 1.00 83.38 524 ALA A N 1
ATOM 3902 C CA . ALA A 1 524 ? -65.146 2.602 120.992 1.00 83.38 524 ALA A CA 1
ATOM 3903 C C . ALA A 1 524 ? -64.764 3.629 119.902 1.00 83.38 524 ALA A C 1
ATOM 3905 O O . ALA A 1 524 ? -64.071 3.284 118.944 1.00 83.38 524 ALA A O 1
ATOM 3906 N N . ALA A 1 525 ? -65.183 4.891 120.040 1.00 84.62 525 ALA A N 1
ATOM 3907 C CA . ALA A 1 525 ? -64.844 5.970 119.113 1.00 84.62 525 ALA A CA 1
ATOM 3908 C C . ALA A 1 525 ? -63.372 6.391 119.222 1.00 84.62 525 ALA A C 1
ATOM 3910 O O . ALA A 1 525 ? -62.738 6.634 118.198 1.00 84.62 525 ALA A O 1
ATOM 3911 N N . THR A 1 526 ? -62.808 6.437 120.433 1.00 84.94 526 THR A N 1
ATOM 3912 C CA . THR A 1 526 ? -61.377 6.725 120.633 1.00 84.94 526 THR A CA 1
ATOM 3913 C C . THR A 1 526 ? -60.492 5.570 120.160 1.00 84.94 526 THR A C 1
ATOM 3915 O O . THR A 1 526 ? -59.496 5.825 119.485 1.00 84.94 526 THR A O 1
ATOM 3918 N N . GLU A 1 527 ? -60.889 4.309 120.374 1.00 88.12 527 GLU A N 1
ATOM 3919 C CA . GLU A 1 527 ? -60.228 3.154 119.748 1.00 88.12 527 GLU A CA 1
ATOM 3920 C C . GLU A 1 527 ? -60.271 3.204 118.213 1.00 88.12 527 GLU A C 1
ATOM 3922 O O . GLU A 1 527 ? -59.266 2.915 117.562 1.00 88.12 527 GLU A O 1
ATOM 3927 N N . LEU A 1 528 ? -61.417 3.559 117.620 1.00 86.62 528 LEU A N 1
ATOM 3928 C CA . LEU A 1 528 ? -61.536 3.721 116.169 1.00 86.62 528 LEU A CA 1
ATOM 3929 C C . LEU A 1 528 ? -60.675 4.879 115.655 1.00 86.62 528 LEU A C 1
ATOM 3931 O O . LEU A 1 528 ? -60.020 4.712 114.631 1.00 86.62 528 LEU A O 1
ATOM 3935 N N . SER A 1 529 ? -60.615 6.006 116.370 1.00 87.50 529 SER A N 1
ATOM 3936 C CA . SER A 1 529 ? -59.738 7.132 116.020 1.00 87.50 529 SER A CA 1
ATOM 3937 C C . SER A 1 529 ? -58.264 6.720 116.044 1.00 87.50 529 SER A C 1
ATOM 3939 O O . SER A 1 529 ? -57.559 6.972 115.072 1.00 87.50 529 SER A O 1
ATOM 3941 N N . SER A 1 530 ? -57.815 5.999 117.084 1.00 89.44 530 SER A N 1
ATOM 3942 C CA . SER A 1 530 ? -56.444 5.460 117.162 1.00 89.44 530 SER A CA 1
ATOM 3943 C C . SER A 1 530 ? -56.134 4.545 115.977 1.00 89.44 530 SER A C 1
ATOM 3945 O O . SER A 1 530 ? -55.130 4.726 115.297 1.00 89.44 530 SER A O 1
ATOM 3947 N N . LYS A 1 531 ? -57.040 3.612 115.655 1.00 89.88 531 LYS A N 1
ATOM 3948 C CA . LYS A 1 531 ? -56.875 2.676 114.528 1.00 89.88 531 LYS A CA 1
ATOM 3949 C C . LYS A 1 531 ? -56.885 3.384 113.166 1.00 89.88 531 LYS A C 1
ATOM 3951 O O . LYS A 1 531 ? -56.188 2.948 112.254 1.00 89.88 531 LYS A O 1
ATOM 3956 N N . VAL A 1 532 ? -57.633 4.479 113.016 1.00 86.81 532 VAL A N 1
ATOM 3957 C CA . VAL A 1 532 ? -57.604 5.324 111.809 1.00 86.81 532 VAL A CA 1
ATOM 3958 C C . VAL A 1 532 ? -56.292 6.107 111.714 1.00 86.81 532 VAL A C 1
ATOM 3960 O O . VAL A 1 532 ? -55.702 6.138 110.639 1.00 86.81 532 VAL A O 1
ATOM 3963 N N . GLU A 1 533 ? -55.781 6.674 112.809 1.00 89.75 533 GLU A N 1
ATOM 3964 C CA . GLU A 1 533 ? -54.485 7.371 112.828 1.00 89.75 533 GLU A CA 1
ATOM 3965 C C . GLU A 1 533 ? -53.300 6.412 112.591 1.00 89.75 533 GLU A C 1
ATOM 3967 O O . GLU A 1 533 ? -52.370 6.744 111.850 1.00 89.75 533 GLU A O 1
ATOM 3972 N N . GLU A 1 534 ? -53.352 5.192 113.131 1.00 89.12 534 GLU A N 1
ATOM 3973 C CA . GLU A 1 534 ? -52.399 4.107 112.854 1.00 89.12 534 GLU A CA 1
ATOM 3974 C C . GLU A 1 534 ? -52.425 3.691 111.373 1.00 89.12 534 GLU A C 1
ATOM 3976 O O . GLU A 1 534 ? -51.374 3.596 110.738 1.00 89.12 534 GLU A O 1
ATOM 3981 N N . LEU A 1 535 ? -53.609 3.514 110.774 1.00 86.56 535 LEU A N 1
ATOM 3982 C CA . LEU A 1 535 ? -53.737 3.203 109.345 1.00 86.56 535 LEU A CA 1
ATOM 3983 C C . LEU A 1 535 ? -53.314 4.376 108.449 1.00 86.56 535 LEU A C 1
ATOM 3985 O O . LEU A 1 535 ? -52.646 4.167 107.437 1.00 86.56 535 LEU A O 1
ATOM 3989 N N . GLU A 1 536 ? -53.639 5.617 108.815 1.00 90.06 536 GLU A N 1
ATOM 3990 C CA . GLU A 1 536 ? -53.189 6.804 108.089 1.00 90.06 536 GLU A CA 1
ATOM 3991 C C . GLU A 1 536 ? -51.668 6.973 108.147 1.00 90.06 536 GLU A C 1
ATOM 3993 O O . GLU A 1 536 ? -51.057 7.333 107.140 1.00 90.06 536 GLU A O 1
ATOM 3998 N N . THR A 1 537 ? -51.039 6.734 109.299 1.00 90.31 537 THR A N 1
ATOM 3999 C CA . THR A 1 537 ? -49.577 6.810 109.431 1.00 90.31 537 THR A CA 1
ATOM 4000 C C . THR A 1 537 ? -48.893 5.660 108.695 1.00 90.31 537 THR A C 1
ATOM 4002 O O . THR A 1 537 ? -47.949 5.921 107.948 1.00 90.31 537 THR A O 1
ATOM 4005 N N . ALA A 1 538 ? -49.417 4.433 108.772 1.00 89.50 538 ALA A N 1
ATOM 4006 C CA . ALA A 1 538 ? -48.947 3.303 107.970 1.00 89.50 538 ALA A CA 1
ATOM 4007 C C . ALA A 1 538 ? -49.054 3.574 106.456 1.00 89.50 538 ALA A C 1
ATOM 4009 O O . ALA A 1 538 ? -48.084 3.369 105.726 1.00 89.50 538 ALA A O 1
ATOM 4010 N N . HIS A 1 539 ? -50.180 4.114 105.973 1.00 86.88 539 HIS A N 1
ATOM 4011 C CA . HIS A 1 539 ? -50.337 4.509 104.568 1.00 86.88 539 HIS A CA 1
ATOM 4012 C C . HIS A 1 539 ? -49.392 5.651 104.165 1.00 86.88 539 HIS A C 1
ATOM 4014 O O . HIS A 1 539 ? -48.801 5.596 103.087 1.00 86.88 539 HIS A O 1
ATOM 4020 N N . LYS A 1 540 ? -49.188 6.667 105.016 1.00 92.19 540 LYS A N 1
ATOM 4021 C CA . LYS A 1 540 ? -48.223 7.754 104.753 1.00 92.19 540 LYS A CA 1
ATOM 4022 C C . LYS A 1 540 ? -46.787 7.222 104.653 1.00 92.19 540 LYS A C 1
ATOM 4024 O O . LYS A 1 540 ? -46.049 7.668 103.778 1.00 92.19 540 LYS A O 1
ATOM 4029 N N . ILE A 1 541 ? -46.415 6.239 105.479 1.00 90.56 541 ILE A N 1
ATOM 4030 C CA . ILE A 1 541 ? -45.115 5.550 105.419 1.00 90.56 541 ILE A CA 1
ATOM 4031 C C . ILE A 1 541 ? -44.996 4.701 104.143 1.00 90.56 541 ILE A C 1
ATOM 4033 O O . ILE A 1 541 ? -44.000 4.818 103.435 1.00 90.56 541 ILE A O 1
ATOM 4037 N N . ALA A 1 542 ? -46.015 3.912 103.788 1.00 89.12 542 ALA A N 1
ATOM 4038 C CA . ALA A 1 542 ? -46.008 3.097 102.569 1.00 89.12 542 ALA A CA 1
ATOM 4039 C C . ALA A 1 542 ? -45.906 3.952 101.289 1.00 89.12 542 ALA A C 1
ATOM 4041 O O . ALA A 1 542 ? -45.125 3.643 100.391 1.00 89.12 542 ALA A O 1
ATOM 4042 N N . ILE A 1 543 ? -46.629 5.078 101.231 1.00 88.19 543 ILE A N 1
ATOM 4043 C CA . ILE A 1 543 ? -46.543 6.052 100.131 1.00 88.19 543 ILE A CA 1
ATOM 4044 C C . ILE A 1 543 ? -45.162 6.729 100.090 1.00 88.19 543 ILE A C 1
ATOM 4046 O O . ILE A 1 543 ? -44.682 7.057 99.005 1.00 88.19 543 ILE A O 1
ATOM 4050 N N . ALA A 1 544 ? -44.508 6.941 101.236 1.00 89.62 544 ALA A N 1
ATOM 4051 C CA . ALA A 1 544 ? -43.141 7.459 101.280 1.00 89.62 544 ALA A CA 1
ATOM 4052 C C . ALA A 1 544 ? -42.112 6.426 100.783 1.00 89.62 544 ALA A C 1
ATOM 4054 O O . ALA A 1 544 ? -41.218 6.806 100.029 1.00 89.62 544 ALA A O 1
ATOM 4055 N N . SER A 1 545 ? -42.274 5.142 101.131 1.00 90.25 545 SER A N 1
ATOM 4056 C CA . SER A 1 545 ? -41.432 4.043 100.628 1.00 90.25 545 SER A CA 1
ATOM 4057 C C . SER A 1 545 ? -41.535 3.927 99.108 1.00 90.25 545 SER A C 1
ATOM 4059 O O . SER A 1 545 ? -40.538 4.115 98.418 1.00 90.25 545 SER A O 1
ATOM 4061 N N . LEU A 1 546 ? -42.756 3.799 98.571 1.00 87.88 546 LEU A N 1
ATOM 4062 C CA . LEU A 1 546 ? -42.995 3.744 97.124 1.00 87.88 546 LEU A CA 1
ATOM 4063 C C . LEU A 1 546 ? -42.433 4.963 96.380 1.00 87.88 546 LEU A C 1
ATOM 4065 O O . LEU A 1 546 ? -41.898 4.821 95.286 1.00 87.88 546 LEU A O 1
ATOM 4069 N N . LYS A 1 547 ? -42.508 6.168 96.960 1.00 90.56 547 LYS A N 1
ATOM 4070 C CA . LYS A 1 547 ? -41.889 7.360 96.358 1.00 90.56 547 LYS A CA 1
ATOM 4071 C C . LYS A 1 547 ? -40.364 7.299 96.361 1.00 90.56 547 LYS A C 1
ATOM 4073 O O . LYS A 1 547 ? -39.769 7.684 95.363 1.00 90.56 547 LYS A O 1
ATOM 4078 N N . ALA A 1 548 ? -39.741 6.819 97.436 1.00 88.12 548 ALA A N 1
ATOM 4079 C CA . ALA A 1 548 ? -38.293 6.634 97.487 1.00 88.12 548 ALA A CA 1
ATOM 4080 C C . ALA A 1 548 ? -37.829 5.558 96.490 1.00 88.12 548 ALA A C 1
ATOM 4082 O O . ALA A 1 548 ? -36.890 5.797 95.740 1.00 88.12 548 ALA A O 1
ATOM 4083 N N . GLU A 1 549 ? -38.534 4.426 96.423 1.00 89.00 549 GLU A N 1
ATOM 40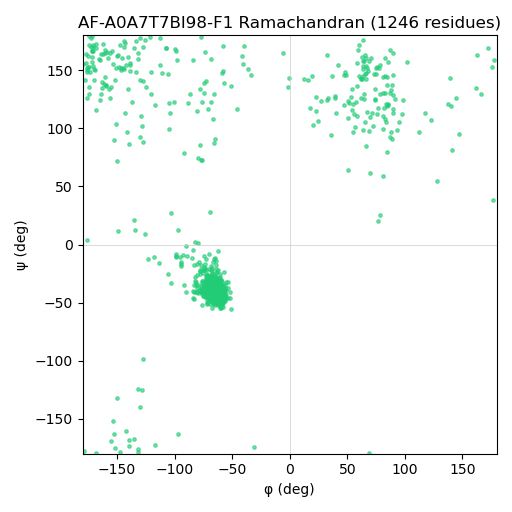84 C CA . GLU A 1 549 ? -38.285 3.330 95.478 1.00 89.00 549 GLU A CA 1
ATOM 4085 C C . GLU A 1 549 ? -38.403 3.804 94.019 1.00 89.00 549 GLU A C 1
ATOM 4087 O O . GLU A 1 549 ? -37.506 3.560 93.209 1.00 89.00 549 GLU A O 1
ATOM 4092 N N . HIS A 1 550 ? -39.464 4.552 93.691 1.00 87.19 550 HIS A N 1
ATOM 4093 C CA . HIS A 1 550 ? -39.643 5.152 92.367 1.00 87.19 550 HIS A CA 1
ATOM 4094 C C . HIS A 1 550 ? -38.549 6.176 92.036 1.00 87.19 550 HIS A C 1
ATOM 4096 O O . HIS A 1 550 ? -38.041 6.158 90.917 1.00 87.19 550 HIS A O 1
ATOM 4102 N N . GLU A 1 551 ? -38.154 7.037 92.980 1.00 91.06 551 GLU A N 1
ATOM 4103 C CA . GLU A 1 551 ? -37.068 8.001 92.766 1.00 91.06 551 GLU A CA 1
ATOM 4104 C C . GLU A 1 551 ? -35.738 7.274 92.508 1.00 91.06 551 GLU A C 1
ATOM 4106 O O . GLU A 1 551 ? -35.048 7.601 91.545 1.00 91.06 551 GLU A O 1
ATOM 4111 N N . THR A 1 552 ? -35.418 6.222 93.278 1.00 88.81 552 THR A N 1
ATOM 4112 C CA . THR A 1 552 ? -34.216 5.401 93.038 1.00 88.81 552 THR A CA 1
ATOM 4113 C C . THR A 1 552 ? -34.251 4.689 91.686 1.00 88.81 552 THR A C 1
ATOM 4115 O O . THR A 1 552 ? -33.260 4.697 90.961 1.00 88.81 552 THR A O 1
ATOM 4118 N N . ALA A 1 553 ? -35.404 4.153 91.273 1.00 88.12 553 ALA A N 1
ATOM 4119 C CA . ALA A 1 553 ? -35.551 3.549 89.951 1.00 88.12 553 ALA A CA 1
ATOM 4120 C C . ALA A 1 553 ? -35.372 4.584 88.823 1.00 88.12 553 ALA A C 1
ATOM 4122 O O . ALA A 1 553 ? -34.763 4.281 87.798 1.00 88.12 553 ALA A O 1
ATOM 4123 N N . ILE A 1 554 ? -35.851 5.819 89.012 1.00 87.06 554 ILE A N 1
ATOM 4124 C CA . ILE A 1 554 ? -35.653 6.922 88.063 1.00 87.06 554 ILE A CA 1
ATOM 4125 C C . ILE A 1 554 ? -34.176 7.336 88.005 1.00 87.06 554 ILE A C 1
ATOM 4127 O O . ILE A 1 554 ? -33.661 7.540 86.900 1.00 87.06 554 ILE A O 1
ATOM 4131 N N . THR A 1 555 ? -33.463 7.418 89.136 1.00 88.44 555 THR A N 1
ATOM 4132 C CA . THR A 1 555 ? -32.021 7.719 89.129 1.00 88.44 555 THR A CA 1
ATOM 4133 C C . THR A 1 555 ? -31.202 6.604 88.488 1.00 88.44 555 THR A C 1
ATOM 4135 O O . THR A 1 555 ? -30.322 6.906 87.687 1.00 88.44 555 THR A O 1
ATOM 4138 N N . ASP A 1 556 ? -31.527 5.337 88.748 1.00 86.44 556 ASP A N 1
ATOM 4139 C CA . ASP A 1 556 ? -30.798 4.184 88.205 1.00 86.44 556 ASP A CA 1
ATOM 4140 C C . ASP A 1 556 ? -31.031 4.020 86.695 1.00 86.44 556 ASP A C 1
ATOM 4142 O O . ASP A 1 556 ? -30.090 3.780 85.934 1.00 86.44 556 ASP A O 1
ATOM 4146 N N . ILE A 1 557 ? -32.265 4.234 86.222 1.00 85.31 557 ILE A N 1
ATOM 4147 C CA . ILE A 1 557 ? -32.579 4.283 84.785 1.00 85.31 557 ILE A CA 1
ATOM 4148 C C . ILE A 1 557 ? -31.859 5.463 84.118 1.00 85.31 557 ILE A C 1
ATOM 4150 O O . ILE A 1 557 ? -31.298 5.297 83.034 1.00 85.31 557 ILE A O 1
ATOM 4154 N N . SER A 1 558 ? -31.818 6.632 84.765 1.00 86.56 558 SER A N 1
ATOM 4155 C CA . SER A 1 558 ? -31.118 7.815 84.241 1.00 86.56 558 SER A CA 1
ATOM 4156 C C . SER A 1 558 ? -29.601 7.607 84.178 1.00 86.56 558 SER A C 1
ATOM 4158 O O . SER A 1 558 ? -28.978 7.968 83.179 1.00 86.56 558 SER A O 1
ATOM 4160 N N . ALA A 1 559 ? -29.009 6.975 85.196 1.00 87.19 559 ALA A N 1
ATOM 4161 C CA . ALA A 1 559 ? -27.596 6.610 85.227 1.00 87.19 559 ALA A CA 1
ATOM 4162 C C . ALA A 1 559 ? -27.261 5.570 84.147 1.00 87.19 559 ALA A C 1
ATOM 4164 O O . ALA A 1 559 ? -26.339 5.782 83.363 1.00 87.19 559 ALA A O 1
ATOM 4165 N N . SER A 1 560 ? -28.062 4.505 84.024 1.00 86.00 560 SER A N 1
ATOM 4166 C CA . SER A 1 560 ? -27.881 3.491 82.978 1.00 86.00 560 SER A CA 1
ATOM 4167 C C . SER A 1 560 ? -28.065 4.064 81.569 1.00 86.00 560 SER A C 1
ATOM 4169 O O . SER A 1 560 ? -27.388 3.635 80.636 1.00 86.00 560 SER A O 1
ATOM 4171 N N . HIS A 1 561 ? -28.959 5.041 81.386 1.00 82.75 561 HIS A N 1
ATOM 4172 C CA . HIS A 1 561 ? -29.100 5.746 80.113 1.00 82.75 561 HIS A CA 1
ATOM 4173 C C . HIS A 1 561 ? -27.876 6.623 79.816 1.00 82.75 561 HIS A C 1
ATOM 4175 O O . HIS A 1 561 ? -27.380 6.592 78.694 1.00 82.75 561 HIS A O 1
ATOM 4181 N N . ALA A 1 562 ? -27.355 7.358 80.804 1.00 86.00 562 ALA A N 1
ATOM 4182 C CA . ALA A 1 562 ? -26.141 8.161 80.648 1.00 86.00 562 ALA A CA 1
ATOM 4183 C C . ALA A 1 562 ? -24.911 7.298 80.307 1.00 86.00 562 ALA A C 1
ATOM 4185 O O . ALA A 1 562 ? -24.175 7.639 79.385 1.00 86.00 562 ALA A O 1
ATOM 4186 N N . GLU A 1 563 ? -24.736 6.159 80.983 1.00 87.19 563 GLU A N 1
ATOM 4187 C CA . GLU A 1 563 ? -23.658 5.191 80.732 1.00 87.19 563 GLU A CA 1
ATOM 4188 C C . GLU A 1 563 ? -23.755 4.548 79.337 1.00 87.19 563 GLU A C 1
ATOM 4190 O O . GLU A 1 563 ? -22.754 4.408 78.637 1.00 87.19 563 GLU A O 1
ATOM 4195 N N . LYS A 1 564 ? -24.970 4.221 78.874 1.00 84.50 564 LYS A N 1
ATOM 4196 C CA . LYS A 1 564 ? -25.195 3.753 77.494 1.00 84.50 564 LYS A CA 1
ATOM 4197 C C . LYS A 1 564 ? -24.904 4.838 76.458 1.00 84.50 564 LYS A C 1
ATOM 4199 O O . LYS A 1 564 ? -24.401 4.522 75.384 1.00 84.50 564 LYS A O 1
ATOM 4204 N N . LEU A 1 565 ? -25.188 6.102 76.774 1.00 84.25 565 LEU A N 1
ATOM 4205 C CA . LEU A 1 565 ? -24.892 7.233 75.894 1.00 84.25 565 LEU A CA 1
ATOM 4206 C C . LEU A 1 565 ? -23.379 7.463 75.777 1.00 84.25 565 LEU A C 1
ATOM 4208 O O . LEU A 1 565 ? -22.877 7.601 74.665 1.00 84.25 565 LEU A O 1
ATOM 4212 N N . THR A 1 566 ? -22.632 7.433 76.887 1.00 84.31 566 THR A N 1
ATOM 4213 C CA . THR A 1 566 ? -21.165 7.561 76.847 1.00 84.31 566 THR A CA 1
ATOM 4214 C C . THR A 1 566 ? -20.495 6.362 76.178 1.00 84.31 566 THR A C 1
ATOM 4216 O O . THR A 1 566 ? -19.545 6.561 75.426 1.00 84.31 566 THR A O 1
ATOM 4219 N N . ALA A 1 567 ? -21.006 5.140 76.370 1.00 83.62 567 ALA A N 1
ATOM 4220 C CA . ALA A 1 567 ? -20.532 3.958 75.650 1.00 83.62 567 ALA A CA 1
ATOM 4221 C C . ALA A 1 567 ? -20.743 4.086 74.129 1.00 83.62 567 ALA A C 1
ATOM 4223 O O . ALA A 1 567 ? -19.793 3.922 73.366 1.00 83.62 567 ALA A O 1
ATOM 4224 N N . ALA A 1 568 ? -21.949 4.464 73.688 1.00 76.94 568 ALA A N 1
ATOM 4225 C CA . ALA A 1 568 ? -22.252 4.663 72.269 1.00 76.94 568 ALA A CA 1
ATOM 4226 C C . ALA A 1 568 ? -21.443 5.815 71.640 1.00 76.94 568 ALA A C 1
ATOM 4228 O O . ALA A 1 568 ? -21.039 5.727 70.482 1.00 76.94 568 ALA A O 1
ATOM 4229 N N . MET A 1 569 ? -21.162 6.884 72.396 1.00 80.44 569 MET A N 1
ATOM 4230 C CA . MET A 1 569 ? -20.271 7.957 71.941 1.00 80.44 569 MET A CA 1
ATOM 4231 C C . MET A 1 569 ? -18.819 7.478 71.812 1.00 80.44 569 MET A C 1
ATOM 4233 O O . MET A 1 569 ? -18.191 7.767 70.800 1.00 80.44 569 MET A O 1
ATOM 4237 N N . ALA A 1 570 ? -18.302 6.690 72.759 1.00 78.88 570 ALA A N 1
ATOM 4238 C CA . ALA A 1 570 ? -16.951 6.131 72.671 1.00 78.88 570 ALA A CA 1
ATOM 4239 C C . ALA A 1 570 ? -16.792 5.137 71.500 1.00 78.88 570 ALA A C 1
ATOM 4241 O O . ALA A 1 570 ? -15.771 5.140 70.817 1.00 78.88 570 ALA A O 1
ATOM 4242 N N . GLU A 1 571 ? -17.812 4.321 71.220 1.00 77.56 571 GLU A N 1
ATOM 4243 C CA . GLU A 1 571 ? -17.842 3.399 70.074 1.00 77.56 571 GLU A CA 1
ATOM 4244 C C . GLU A 1 571 ? -17.937 4.159 68.730 1.00 77.56 571 GLU A C 1
ATOM 4246 O O . GLU A 1 571 ? -17.246 3.834 67.757 1.00 77.56 571 GLU A O 1
ATOM 4251 N N . SER A 1 572 ? -18.703 5.258 68.696 1.00 73.38 572 SER A N 1
ATOM 4252 C CA . SER A 1 572 ? -18.728 6.208 67.575 1.00 73.38 572 SER A CA 1
ATOM 4253 C C . SER A 1 572 ? -17.379 6.910 67.364 1.00 73.38 572 SER A C 1
ATOM 4255 O O . SER A 1 572 ? -16.961 7.101 66.223 1.00 73.38 572 SER A O 1
ATOM 4257 N N . GLU A 1 573 ? -16.688 7.317 68.429 1.00 79.31 573 GLU A N 1
ATOM 4258 C CA . GLU A 1 573 ? -15.376 7.969 68.336 1.00 79.31 573 GLU A CA 1
ATOM 4259 C C . GLU A 1 573 ? -14.280 6.975 67.918 1.00 79.31 573 GLU A C 1
ATOM 4261 O O . GLU A 1 573 ? -13.427 7.326 67.101 1.00 79.31 573 GLU A O 1
ATOM 4266 N N . SER A 1 574 ? -14.346 5.717 68.375 1.00 76.81 574 SER A N 1
ATOM 4267 C CA . SER A 1 574 ? -13.433 4.646 67.947 1.00 76.81 574 SER A CA 1
ATOM 4268 C C . SER A 1 574 ? -13.577 4.337 66.454 1.00 76.81 574 SER A C 1
ATOM 4270 O O . SER A 1 574 ? -12.589 4.369 65.722 1.00 76.81 574 SER A O 1
ATOM 4272 N N . SER A 1 575 ? -14.804 4.126 65.965 1.00 77.81 575 SER A N 1
ATOM 4273 C CA . SER A 1 575 ? -15.053 3.892 64.530 1.00 77.81 575 SER A CA 1
ATOM 4274 C C . SER A 1 575 ? -14.693 5.110 63.663 1.00 77.81 575 SER A C 1
ATOM 4276 O O . SER A 1 575 ? -14.165 4.959 62.558 1.00 77.81 575 SER A O 1
ATOM 4278 N N . GLY A 1 576 ? -14.876 6.332 64.179 1.00 80.38 576 GLY A N 1
ATOM 4279 C CA . GLY A 1 576 ? -14.379 7.557 63.549 1.00 80.38 576 GLY A CA 1
ATOM 4280 C C . GLY A 1 576 ? -12.848 7.614 63.458 1.00 80.38 576 GLY A C 1
ATOM 4281 O O . GLY A 1 576 ? -12.302 7.998 62.418 1.00 80.38 576 GLY A O 1
ATOM 4282 N N . ALA A 1 577 ? -12.138 7.192 64.508 1.00 78.62 577 ALA A N 1
ATOM 4283 C CA . ALA A 1 577 ? -10.680 7.099 64.517 1.00 78.62 577 ALA A CA 1
ATOM 4284 C C . ALA A 1 577 ? -10.164 6.024 63.542 1.00 78.62 577 ALA A C 1
ATOM 4286 O O . ALA A 1 577 ? -9.224 6.289 62.792 1.00 78.62 577 ALA A O 1
ATOM 4287 N N . GLU A 1 578 ? -10.812 4.859 63.478 1.00 80.00 578 GLU A N 1
ATOM 4288 C CA . GLU A 1 578 ? -10.489 3.779 62.534 1.00 80.00 578 GLU A CA 1
ATOM 4289 C C . GLU A 1 578 ? -10.671 4.213 61.072 1.00 80.00 578 GLU A C 1
ATOM 4291 O O . GLU A 1 578 ? -9.755 4.049 60.263 1.00 80.00 578 GLU A O 1
ATOM 4296 N N . HIS A 1 579 ? -11.791 4.855 60.725 1.00 78.69 579 HIS A N 1
ATOM 4297 C CA . HIS A 1 579 ? -11.972 5.426 59.385 1.00 78.69 579 HIS A CA 1
ATOM 4298 C C . HIS A 1 579 ? -10.963 6.540 59.074 1.00 78.69 579 HIS A C 1
ATOM 4300 O O . HIS A 1 579 ? -10.499 6.656 57.937 1.00 78.69 579 HIS A O 1
ATOM 4306 N N . THR A 1 580 ? -10.569 7.340 60.068 1.00 83.44 580 THR A N 1
ATOM 4307 C CA . THR A 1 580 ? -9.526 8.364 59.892 1.00 83.44 580 THR A CA 1
ATOM 4308 C C . THR A 1 580 ? -8.155 7.725 59.639 1.00 83.44 580 THR A C 1
ATOM 4310 O O . THR A 1 580 ? -7.416 8.197 58.774 1.00 83.44 580 THR A O 1
ATOM 4313 N N . ALA A 1 581 ? -7.836 6.619 60.319 1.00 86.75 581 ALA A N 1
ATOM 4314 C CA . ALA A 1 581 ? -6.619 5.842 60.091 1.00 86.75 581 ALA A CA 1
ATOM 4315 C C . ALA A 1 581 ? -6.600 5.200 58.692 1.00 86.75 581 ALA A C 1
ATOM 4317 O O . ALA A 1 581 ? -5.612 5.355 57.979 1.00 86.75 581 ALA A O 1
ATOM 4318 N N . GLN A 1 582 ? -7.704 4.585 58.250 1.00 86.75 582 GLN A N 1
ATOM 4319 C CA . GLN A 1 582 ? -7.845 4.034 56.891 1.00 86.75 582 GLN A CA 1
ATOM 4320 C C . GLN A 1 582 ? -7.669 5.113 55.809 1.00 86.75 582 GLN A C 1
ATOM 4322 O O . GLN A 1 582 ? -6.975 4.899 54.816 1.00 86.75 582 GLN A O 1
ATOM 4327 N N . LEU A 1 583 ? -8.243 6.307 56.004 1.00 85.81 583 LEU A N 1
ATOM 4328 C CA . LEU A 1 583 ? -8.046 7.442 55.094 1.00 85.81 583 LEU A CA 1
ATOM 4329 C C . LEU A 1 583 ? -6.598 7.952 55.082 1.00 85.81 583 LEU A C 1
ATOM 4331 O O . LEU A 1 583 ? -6.149 8.472 54.061 1.00 85.81 583 LEU A O 1
ATOM 4335 N N . GLN A 1 584 ? -5.864 7.816 56.187 1.00 89.06 584 GLN A N 1
ATOM 4336 C CA . GLN A 1 584 ? -4.447 8.165 56.244 1.00 89.06 584 GLN A CA 1
ATOM 4337 C C . GLN A 1 584 ? -3.571 7.095 55.576 1.00 89.06 584 GLN A C 1
ATOM 4339 O O . GLN A 1 584 ? -2.666 7.438 54.822 1.00 89.06 584 GLN A O 1
ATOM 4344 N N . GLU A 1 585 ? -3.872 5.812 55.775 1.00 89.62 585 GLU A N 1
ATOM 4345 C CA . GLU A 1 585 ? -3.192 4.694 55.112 1.00 89.62 585 GLU A CA 1
ATOM 4346 C C . GLU A 1 585 ? -3.369 4.747 53.588 1.00 89.62 585 GLU A C 1
ATOM 4348 O O . GLU A 1 585 ? -2.386 4.665 52.853 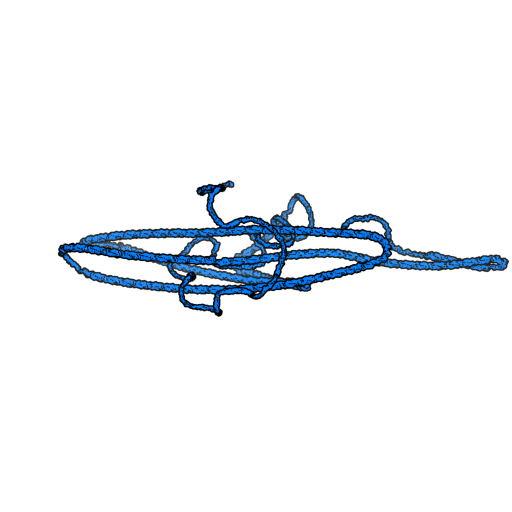1.00 89.62 585 GLU A O 1
ATOM 4353 N N . LEU A 1 586 ? -4.590 5.001 53.101 1.00 88.69 586 LEU A N 1
ATOM 4354 C CA . LEU A 1 586 ? -4.866 5.171 51.671 1.00 88.69 586 LEU A CA 1
ATOM 4355 C C . LEU A 1 586 ? -4.146 6.387 51.062 1.00 88.69 586 LEU A C 1
ATOM 4357 O O . LEU A 1 586 ? -3.716 6.315 49.912 1.00 88.69 586 LEU A O 1
ATOM 4361 N N . ARG A 1 587 ? -3.964 7.484 51.815 1.00 89.56 587 ARG A N 1
ATOM 4362 C CA . ARG A 1 587 ? -3.136 8.624 51.374 1.00 89.56 587 ARG A CA 1
ATOM 4363 C C . ARG A 1 587 ? -1.662 8.250 51.290 1.00 89.56 587 ARG A C 1
ATOM 4365 O O . ARG A 1 587 ? -1.051 8.499 50.259 1.00 89.56 587 ARG A O 1
ATOM 4372 N N . ASN A 1 588 ? -1.118 7.608 52.323 1.00 91.12 588 ASN A N 1
ATOM 4373 C CA . ASN A 1 588 ? 0.277 7.167 52.340 1.00 91.12 588 ASN A CA 1
ATOM 4374 C C . ASN A 1 588 ? 0.562 6.165 51.199 1.00 91.12 588 ASN A C 1
ATOM 4376 O O . ASN A 1 588 ? 1.619 6.218 50.573 1.00 91.12 588 ASN A O 1
ATOM 4380 N N . ALA A 1 589 ? -0.388 5.272 50.898 1.00 87.94 589 ALA A N 1
ATOM 4381 C CA . ALA A 1 589 ? -0.299 4.326 49.786 1.00 87.94 589 ALA A CA 1
ATOM 4382 C C . ALA A 1 589 ? -0.377 5.019 48.413 1.00 87.94 589 ALA A C 1
ATOM 4384 O O . ALA A 1 589 ? 0.373 4.655 47.506 1.00 87.94 589 ALA A O 1
ATOM 4385 N N . LEU A 1 590 ? -1.235 6.037 48.264 1.00 87.06 590 LEU A N 1
ATOM 4386 C CA . LEU A 1 590 ? -1.296 6.866 47.057 1.00 87.06 590 LEU A CA 1
ATOM 4387 C C . LEU A 1 590 ? 0.017 7.632 46.848 1.00 87.06 590 LEU A C 1
ATOM 4389 O O . LEU A 1 590 ? 0.600 7.538 45.776 1.00 87.06 590 LEU A O 1
ATOM 4393 N N . GLU A 1 591 ? 0.523 8.313 47.876 1.00 91.31 591 GLU A N 1
ATOM 4394 C CA . GLU A 1 591 ? 1.768 9.093 47.823 1.00 91.31 591 GLU A CA 1
ATOM 4395 C C . GLU A 1 591 ? 2.989 8.200 47.527 1.00 91.31 591 GLU A C 1
ATOM 4397 O O . GLU A 1 591 ? 3.843 8.555 46.715 1.00 91.31 591 GLU A O 1
ATOM 4402 N N . ALA A 1 592 ? 3.037 6.980 48.077 1.00 89.88 592 ALA A N 1
ATOM 4403 C CA . ALA A 1 592 ? 4.044 5.979 47.716 1.00 89.88 592 ALA A CA 1
ATOM 4404 C C . ALA A 1 592 ? 3.899 5.473 46.264 1.00 89.88 592 ALA A C 1
ATOM 4406 O O . ALA A 1 592 ? 4.904 5.242 45.580 1.00 89.88 592 ALA A O 1
ATOM 4407 N N . SER A 1 593 ? 2.669 5.320 45.763 1.00 81.81 593 SER A N 1
ATOM 4408 C CA . SER A 1 593 ? 2.406 4.961 44.363 1.00 81.81 593 SER A CA 1
ATOM 4409 C C . SER A 1 593 ? 2.776 6.093 43.398 1.00 81.81 593 SER A C 1
ATOM 4411 O O . SER A 1 593 ? 3.302 5.827 42.320 1.00 81.81 593 SER A O 1
ATOM 4413 N N . GLU A 1 594 ? 2.539 7.350 43.771 1.00 88.12 594 GLU A N 1
ATOM 4414 C CA . GLU A 1 594 ? 2.925 8.523 42.983 1.00 88.12 594 GLU A CA 1
ATOM 4415 C C . GLU A 1 594 ? 4.448 8.700 42.982 1.00 88.12 594 GLU A C 1
ATOM 4417 O O . GLU A 1 594 ? 5.036 8.851 41.914 1.00 88.12 594 GLU A O 1
ATOM 4422 N N . ALA A 1 595 ? 5.117 8.554 44.131 1.00 88.19 595 ALA A N 1
ATOM 4423 C CA . ALA A 1 595 ? 6.576 8.610 44.223 1.00 88.19 595 ALA A CA 1
ATOM 4424 C C . ALA A 1 595 ? 7.271 7.498 43.412 1.00 88.19 595 ALA A C 1
ATOM 4426 O O . ALA A 1 595 ? 8.289 7.744 42.762 1.00 88.19 595 ALA A O 1
ATOM 4427 N N . THR A 1 596 ? 6.725 6.275 43.403 1.00 86.69 596 THR A N 1
ATOM 4428 C CA . THR A 1 596 ? 7.267 5.174 42.583 1.00 86.69 596 THR A CA 1
ATOM 4429 C C . THR A 1 596 ? 6.982 5.357 41.091 1.00 86.69 596 THR A C 1
ATOM 4431 O O . THR A 1 596 ? 7.874 5.108 40.279 1.00 86.69 596 THR A O 1
ATOM 4434 N N . ALA A 1 597 ? 5.803 5.863 40.713 1.00 82.56 597 ALA A N 1
ATOM 4435 C CA . ALA A 1 597 ? 5.487 6.202 39.326 1.00 82.56 597 ALA A CA 1
ATOM 4436 C C . ALA A 1 597 ? 6.346 7.365 38.797 1.00 82.56 597 ALA A C 1
ATOM 4438 O O . ALA A 1 597 ? 6.880 7.278 37.690 1.00 82.56 597 ALA A O 1
ATOM 4439 N N . GLN A 1 598 ? 6.532 8.424 39.591 1.00 88.94 598 GLN A N 1
ATOM 4440 C CA . GLN A 1 598 ? 7.383 9.560 39.241 1.00 88.94 598 GLN A CA 1
ATOM 4441 C C . GLN A 1 598 ? 8.847 9.130 39.116 1.00 88.94 598 GLN A C 1
ATOM 4443 O O . GLN A 1 598 ? 9.485 9.455 38.117 1.00 88.94 598 GLN A O 1
ATOM 4448 N N . LYS A 1 599 ? 9.361 8.320 40.051 1.00 88.94 599 LYS A N 1
ATOM 4449 C CA . LYS A 1 599 ? 10.707 7.751 39.924 1.00 88.94 599 LYS A CA 1
ATOM 4450 C C . LYS A 1 599 ? 10.852 6.913 38.648 1.00 88.94 599 LYS A C 1
ATOM 4452 O O . LYS A 1 599 ? 11.833 7.077 37.934 1.00 88.94 599 LYS A O 1
ATOM 4457 N N . GLY A 1 600 ? 9.868 6.073 38.318 1.00 86.44 600 GLY A N 1
ATOM 4458 C CA . GLY A 1 600 ? 9.870 5.301 37.071 1.00 86.44 600 GLY A CA 1
ATOM 4459 C C . GLY A 1 600 ? 9.905 6.178 35.811 1.00 86.44 600 GLY A C 1
ATOM 4460 O O . GLY A 1 600 ? 10.566 5.826 34.837 1.00 86.44 600 GLY A O 1
ATOM 4461 N N . GLN A 1 601 ? 9.256 7.349 35.835 1.00 84.94 601 GLN A N 1
ATOM 4462 C CA . GLN A 1 601 ? 9.361 8.342 34.760 1.00 84.94 601 GLN A CA 1
ATOM 4463 C C . GLN A 1 601 ? 10.740 9.017 34.723 1.00 84.94 601 GLN A C 1
ATOM 4465 O O . GLN A 1 601 ? 11.287 9.211 33.640 1.00 84.94 601 GLN A O 1
ATOM 4470 N N . GLU A 1 602 ? 11.321 9.361 35.874 1.00 90.12 602 GLU A N 1
ATOM 4471 C CA . GLU A 1 602 ? 12.654 9.971 35.962 1.00 90.12 602 GLU A CA 1
ATOM 4472 C C . GLU A 1 602 ? 13.761 9.008 35.496 1.00 90.12 602 GLU A C 1
ATOM 4474 O O . GLU A 1 602 ? 14.603 9.408 34.687 1.00 90.12 602 GLU A O 1
ATOM 4479 N N . ASP A 1 603 ? 13.708 7.738 35.910 1.00 90.31 603 ASP A N 1
ATOM 4480 C CA . ASP A 1 603 ? 14.621 6.673 35.475 1.00 90.31 603 ASP A CA 1
ATOM 4481 C C . ASP A 1 603 ? 14.491 6.425 33.953 1.00 90.31 603 ASP A C 1
ATOM 4483 O O . ASP A 1 603 ? 15.496 6.432 33.238 1.00 90.31 603 ASP A O 1
ATOM 4487 N N . ALA A 1 604 ? 13.267 6.327 33.412 1.00 86.62 604 ALA A N 1
ATOM 4488 C CA . ALA A 1 604 ? 13.041 6.177 31.968 1.00 86.62 604 ALA A CA 1
ATOM 4489 C C . ALA A 1 604 ? 13.502 7.405 31.153 1.00 86.62 604 ALA A C 1
ATOM 4491 O O . ALA A 1 604 ? 14.044 7.271 30.055 1.00 86.62 604 ALA A O 1
ATOM 4492 N N . VAL A 1 605 ? 13.336 8.622 31.683 1.00 89.06 605 VAL A N 1
ATOM 4493 C CA . VAL A 1 605 ? 13.844 9.857 31.059 1.00 89.06 605 VAL A CA 1
ATOM 4494 C C . VAL A 1 605 ? 15.373 9.947 31.144 1.00 89.06 605 VAL A C 1
ATOM 4496 O O . VAL A 1 605 ? 15.991 10.547 30.261 1.00 89.06 605 VAL A O 1
ATOM 4499 N N . ALA A 1 606 ? 16.006 9.366 32.165 1.00 90.06 606 ALA A N 1
ATOM 4500 C CA . ALA A 1 606 ? 17.459 9.237 32.233 1.00 90.06 606 ALA A CA 1
ATOM 4501 C C . ALA A 1 606 ? 17.978 8.231 31.191 1.00 90.06 606 ALA A C 1
ATOM 4503 O O . ALA A 1 606 ? 18.903 8.557 30.445 1.00 90.06 606 ALA A O 1
ATOM 4504 N N . GLU A 1 607 ? 17.343 7.064 31.065 1.00 90.81 607 GLU A N 1
ATOM 4505 C CA . GLU A 1 607 ? 17.689 6.055 30.058 1.00 90.81 607 GLU A CA 1
ATOM 4506 C C . GLU A 1 607 ? 17.527 6.595 28.627 1.00 90.81 607 GLU A C 1
ATOM 4508 O O . GLU A 1 607 ? 18.467 6.517 27.836 1.00 90.81 607 GLU A O 1
ATOM 4513 N N . LEU A 1 608 ? 16.408 7.266 28.319 1.00 88.19 608 LEU A N 1
ATOM 4514 C CA . LEU A 1 608 ? 16.176 7.916 27.018 1.00 88.19 608 LEU A CA 1
ATOM 4515 C C . LEU A 1 608 ? 17.184 9.034 26.692 1.00 88.19 608 LEU A C 1
ATOM 4517 O O . LEU A 1 608 ? 17.470 9.288 25.521 1.00 88.19 608 LEU A O 1
ATOM 4521 N N . LYS A 1 609 ? 17.750 9.712 27.700 1.00 93.06 609 LYS A N 1
ATOM 4522 C CA . LYS A 1 609 ? 18.853 10.667 27.486 1.00 93.06 609 LYS A CA 1
ATOM 4523 C C . LYS A 1 609 ? 20.160 9.944 27.168 1.00 93.06 609 LYS A C 1
ATOM 4525 O O . LYS A 1 609 ? 20.874 10.378 26.268 1.00 93.06 609 LYS A O 1
ATOM 4530 N N . ILE A 1 610 ? 20.458 8.850 27.869 1.00 92.69 610 ILE A N 1
ATOM 4531 C CA . ILE A 1 610 ? 21.677 8.055 27.669 1.00 92.69 610 ILE A CA 1
ATOM 4532 C C . ILE A 1 610 ? 21.677 7.396 26.282 1.00 92.69 610 ILE A C 1
ATOM 4534 O O . ILE A 1 610 ? 22.690 7.463 25.582 1.00 92.69 610 ILE A O 1
ATOM 4538 N N . THR A 1 611 ? 20.552 6.819 25.845 1.00 89.75 611 THR A N 1
ATOM 4539 C CA . THR A 1 611 ? 20.428 6.226 24.502 1.00 89.75 611 THR A CA 1
ATOM 4540 C C . THR A 1 611 ? 20.540 7.285 23.407 1.00 89.75 611 THR A C 1
ATOM 4542 O O . THR A 1 611 ? 21.337 7.110 22.488 1.00 89.75 611 THR A O 1
ATOM 4545 N N . HIS A 1 612 ? 19.861 8.430 23.539 1.00 88.62 612 HIS A N 1
ATOM 4546 C CA . HIS A 1 612 ? 19.983 9.533 22.581 1.00 88.62 612 HIS A CA 1
ATOM 4547 C C . HIS A 1 612 ? 21.412 10.111 22.521 1.00 88.62 612 HIS A C 1
ATOM 4549 O O . HIS A 1 612 ? 21.922 10.377 21.433 1.00 88.62 612 HIS A O 1
ATOM 4555 N N . GLU A 1 613 ? 22.114 10.255 23.652 1.00 92.81 613 GLU A N 1
ATOM 4556 C CA . GLU A 1 613 ? 23.511 10.715 23.656 1.00 92.81 613 GLU A CA 1
ATOM 4557 C C . GLU A 1 613 ? 24.468 9.680 23.026 1.00 92.81 613 GLU A C 1
ATOM 4559 O O . GLU A 1 613 ? 25.428 10.051 22.344 1.00 92.81 613 GLU A O 1
ATOM 4564 N N . ALA A 1 614 ? 24.195 8.381 23.193 1.00 91.75 614 ALA A N 1
ATOM 4565 C CA . ALA A 1 614 ? 24.919 7.312 22.506 1.00 91.75 614 ALA A CA 1
ATOM 4566 C C . ALA A 1 614 ? 24.638 7.305 20.990 1.00 91.75 614 ALA A C 1
ATOM 4568 O O . ALA A 1 614 ? 25.573 7.199 20.194 1.00 91.75 614 ALA A O 1
ATOM 4569 N N . GLU A 1 615 ? 23.383 7.492 20.572 1.00 91.25 615 GLU A N 1
ATOM 4570 C CA . GLU A 1 615 ? 23.003 7.624 19.162 1.00 91.25 615 GLU A CA 1
ATOM 4571 C C . GLU A 1 615 ? 23.649 8.841 18.497 1.00 91.25 615 GLU A C 1
ATOM 4573 O O . GLU A 1 615 ? 24.128 8.720 17.369 1.00 91.25 615 GLU A O 1
ATOM 4578 N N . LEU A 1 616 ? 23.730 9.982 19.189 1.00 91.88 616 LEU A N 1
ATOM 4579 C CA . LEU A 1 616 ? 24.417 11.184 18.706 1.00 91.88 616 LEU A CA 1
ATOM 4580 C C . LEU A 1 616 ? 25.922 10.948 18.512 1.00 91.88 616 LEU A C 1
ATOM 4582 O O . LEU A 1 616 ? 26.468 11.322 17.473 1.00 91.88 616 LEU A O 1
ATOM 4586 N N . LYS A 1 617 ? 26.591 10.259 19.445 1.00 93.38 617 LYS A N 1
ATOM 4587 C CA . LYS A 1 617 ? 28.009 9.877 19.295 1.00 93.38 617 LYS A CA 1
ATOM 4588 C C . LYS A 1 617 ? 28.213 8.911 18.123 1.00 93.38 617 LYS A C 1
ATOM 4590 O O . LYS A 1 617 ? 29.116 9.107 17.318 1.00 93.38 617 LYS A O 1
ATOM 4595 N N . LEU A 1 618 ? 27.319 7.937 17.955 1.00 92.69 618 LEU A N 1
ATOM 4596 C CA . LEU A 1 618 ? 27.328 6.961 16.855 1.00 92.69 618 LEU A CA 1
ATOM 4597 C C . LEU A 1 618 ? 26.879 7.584 15.508 1.00 92.69 618 LEU A C 1
ATOM 4599 O O . LEU A 1 618 ? 27.156 7.056 14.425 1.00 92.69 618 LEU A O 1
ATOM 4603 N N . LEU A 1 619 ? 26.169 8.717 15.529 1.00 89.69 619 LEU A N 1
ATOM 4604 C CA . LEU A 1 619 ? 25.920 9.595 14.378 1.00 89.69 619 LEU A CA 1
ATOM 4605 C C . LEU A 1 619 ? 27.196 10.336 13.983 1.00 89.69 619 LEU A C 1
ATOM 4607 O O . LEU A 1 619 ? 27.581 10.253 12.816 1.00 89.69 619 LEU A O 1
ATOM 4611 N N . GLN A 1 620 ? 27.863 10.975 14.945 1.00 91.75 620 GLN A N 1
ATOM 4612 C CA . GLN A 1 620 ? 29.096 11.728 14.732 1.00 91.75 620 GLN A CA 1
ATOM 4613 C C . GLN A 1 620 ? 30.253 10.834 14.255 1.00 91.75 620 GLN A C 1
ATOM 4615 O O . GLN A 1 620 ? 30.852 11.134 13.229 1.00 91.75 620 GLN A O 1
ATOM 4620 N N . GLU A 1 621 ? 30.503 9.690 14.897 1.00 93.31 621 GLU A N 1
ATOM 4621 C CA . GLU A 1 621 ? 31.538 8.731 14.477 1.00 93.31 621 GLU A CA 1
ATOM 4622 C C . GLU A 1 621 ? 31.326 8.263 13.027 1.00 93.31 621 GLU A C 1
ATOM 4624 O O . GLU A 1 621 ? 32.266 8.187 12.237 1.00 93.31 621 GLU A O 1
ATOM 4629 N N . LYS A 1 622 ? 30.072 8.002 12.628 1.00 92.19 622 LYS A N 1
ATOM 4630 C CA . LYS A 1 622 ? 29.749 7.613 11.245 1.00 92.19 622 LYS A CA 1
ATOM 4631 C C . LYS A 1 622 ? 29.852 8.774 10.254 1.00 92.19 622 LYS A C 1
ATOM 4633 O O . LYS A 1 622 ? 30.126 8.514 9.084 1.00 92.19 622 LYS A O 1
ATOM 4638 N N . LEU A 1 623 ? 29.666 10.021 10.693 1.00 90.50 623 LEU A N 1
ATOM 4639 C CA . LEU A 1 623 ? 29.952 11.202 9.878 1.00 90.50 623 LEU A CA 1
ATOM 4640 C C . LEU A 1 623 ? 31.465 11.321 9.652 1.00 90.50 623 LEU A C 1
ATOM 4642 O O . LEU A 1 623 ? 31.895 11.281 8.502 1.00 90.50 623 LEU A O 1
ATOM 4646 N N . GLU A 1 624 ? 32.262 11.338 10.720 1.00 93.56 624 GLU A N 1
ATOM 4647 C CA . GLU A 1 624 ? 33.729 11.420 10.668 1.00 93.56 624 GLU A CA 1
ATOM 4648 C C . GLU A 1 624 ? 34.337 10.268 9.842 1.00 93.56 624 GLU A C 1
ATOM 4650 O O . GLU A 1 624 ? 35.188 10.491 8.981 1.00 93.56 624 GLU A O 1
ATOM 4655 N N . ALA A 1 625 ? 33.847 9.034 10.005 1.00 92.12 625 ALA A N 1
ATOM 4656 C CA . ALA A 1 625 ? 34.252 7.895 9.179 1.00 92.12 625 ALA A CA 1
ATOM 4657 C C . ALA A 1 625 ? 33.887 8.071 7.690 1.00 92.12 625 ALA A C 1
ATOM 4659 O O . ALA A 1 625 ? 34.658 7.667 6.816 1.00 92.12 625 ALA A O 1
ATOM 4660 N N . SER A 1 626 ? 32.740 8.689 7.380 1.00 86.31 626 SER A N 1
ATOM 4661 C CA . SER A 1 626 ? 32.334 8.970 5.996 1.00 86.31 626 SER A CA 1
ATOM 4662 C C . SER A 1 626 ? 33.153 10.096 5.356 1.00 86.31 626 SER A C 1
ATOM 4664 O O . SER A 1 626 ? 33.531 9.984 4.189 1.00 86.31 626 SER A O 1
ATOM 4666 N N . GLU A 1 627 ? 33.504 11.136 6.117 1.00 92.44 627 GLU A N 1
ATOM 4667 C CA . GLU A 1 627 ? 34.368 12.231 5.666 1.00 92.44 627 GLU A CA 1
ATOM 4668 C C . GLU A 1 627 ? 35.804 11.744 5.439 1.00 92.44 627 GLU A C 1
ATOM 4670 O O . GLU A 1 627 ? 36.405 12.056 4.407 1.00 92.44 627 GLU A O 1
ATOM 4675 N N . ASN A 1 628 ? 36.316 10.883 6.323 1.00 92.12 628 ASN A N 1
ATOM 4676 C CA . ASN A 1 628 ? 37.599 10.209 6.140 1.00 92.12 628 ASN A CA 1
ATOM 4677 C C . ASN A 1 628 ? 37.594 9.329 4.878 1.00 92.12 628 ASN A C 1
ATOM 4679 O O . ASN A 1 628 ? 38.431 9.539 4.001 1.00 92.12 628 ASN A O 1
ATOM 4683 N N . ALA A 1 629 ? 36.603 8.447 4.698 1.00 91.62 629 ALA A N 1
ATOM 4684 C CA . ALA A 1 629 ? 36.482 7.616 3.493 1.00 91.62 629 ALA A CA 1
ATOM 4685 C C . ALA A 1 629 ? 36.330 8.436 2.191 1.00 91.62 629 ALA A C 1
ATOM 4687 O O . ALA A 1 629 ? 36.793 8.014 1.125 1.00 91.62 629 ALA A O 1
ATOM 4688 N N . LEU A 1 630 ? 35.702 9.615 2.261 1.00 89.44 630 LEU A N 1
ATOM 4689 C CA . LEU A 1 630 ? 35.558 10.543 1.138 1.00 89.44 630 LEU A CA 1
ATOM 4690 C C . LEU A 1 630 ? 36.870 11.289 0.846 1.00 89.44 630 LEU A C 1
ATOM 4692 O O . LEU A 1 630 ? 37.219 11.460 -0.323 1.00 89.44 630 LEU A O 1
ATOM 4696 N N . SER A 1 631 ? 37.624 11.693 1.872 1.00 89.69 631 SER A N 1
ATOM 4697 C CA . SER A 1 631 ? 38.948 12.309 1.705 1.00 89.69 631 SER A CA 1
ATOM 4698 C C . SER A 1 631 ? 39.981 11.316 1.158 1.00 89.69 631 SER A C 1
ATOM 4700 O O . SER A 1 631 ? 40.694 11.656 0.215 1.00 89.69 631 SER A O 1
ATOM 4702 N N . GLU A 1 632 ? 39.981 10.063 1.625 1.00 91.81 632 GLU A N 1
ATOM 4703 C CA . GLU A 1 632 ? 40.751 8.961 1.034 1.00 91.81 632 GLU A CA 1
ATOM 4704 C C . GLU A 1 632 ? 40.387 8.745 -0.437 1.00 91.81 632 GLU A C 1
ATOM 4706 O O . GLU A 1 632 ? 41.272 8.623 -1.283 1.00 91.81 632 GLU A O 1
ATOM 4711 N N . SER A 1 633 ? 39.089 8.734 -0.765 1.00 87.31 633 SER A N 1
ATOM 4712 C CA . SER A 1 633 ? 38.631 8.544 -2.145 1.00 87.31 633 SER A CA 1
ATOM 4713 C C . SER A 1 633 ? 38.980 9.717 -3.064 1.00 87.31 633 SER A C 1
ATOM 4715 O O . SER A 1 633 ? 39.114 9.501 -4.268 1.00 87.31 633 SER A O 1
ATOM 4717 N N . ARG A 1 634 ? 39.131 10.939 -2.533 1.00 91.56 634 ARG A N 1
ATOM 4718 C CA . ARG A 1 634 ? 39.705 12.073 -3.276 1.00 91.56 634 ARG A CA 1
ATOM 4719 C C . ARG A 1 634 ? 41.201 11.876 -3.470 1.00 91.56 634 ARG A C 1
ATOM 4721 O O . ARG A 1 634 ? 41.647 11.863 -4.607 1.00 91.56 634 ARG A O 1
ATOM 4728 N N . ARG A 1 635 ? 41.939 11.595 -2.391 1.00 91.00 635 ARG A N 1
ATOM 4729 C CA . ARG A 1 635 ? 43.390 11.350 -2.406 1.00 91.00 635 ARG A CA 1
ATOM 4730 C C . ARG A 1 635 ? 43.779 10.279 -3.433 1.00 91.00 635 ARG A C 1
ATOM 4732 O O . ARG A 1 635 ? 44.668 10.513 -4.238 1.00 91.00 635 ARG A O 1
ATOM 4739 N N . ALA A 1 636 ? 43.055 9.158 -3.471 1.00 88.88 636 ALA A N 1
ATOM 4740 C CA . ALA A 1 636 ? 43.268 8.080 -4.439 1.00 88.88 636 ALA A CA 1
ATOM 4741 C C . ALA A 1 636 ? 42.885 8.459 -5.886 1.00 88.88 636 ALA A C 1
ATOM 4743 O O . ALA A 1 636 ? 43.494 7.969 -6.835 1.00 88.88 636 ALA A O 1
ATOM 4744 N N . LEU A 1 637 ? 41.890 9.333 -6.078 1.00 89.19 637 LEU A N 1
ATOM 4745 C CA . LEU A 1 637 ? 41.531 9.859 -7.398 1.00 89.19 637 LEU A CA 1
ATOM 4746 C C . LEU A 1 637 ? 42.558 10.887 -7.892 1.00 89.19 637 LEU A C 1
ATOM 4748 O O . LEU A 1 637 ? 42.862 10.896 -9.080 1.00 89.19 637 LEU A O 1
ATOM 4752 N N . ASP A 1 638 ? 43.124 11.698 -7.001 1.00 89.19 638 ASP A N 1
ATOM 4753 C CA . ASP A 1 638 ? 44.186 12.655 -7.313 1.00 89.19 638 ASP A CA 1
ATOM 4754 C C . ASP A 1 638 ? 45.519 11.938 -7.596 1.00 89.19 638 ASP A C 1
ATOM 4756 O O . ASP A 1 638 ? 46.176 12.254 -8.586 1.00 89.19 638 ASP A O 1
ATOM 4760 N N . GLU A 1 639 ? 45.869 10.899 -6.827 1.00 91.25 639 GLU A N 1
ATOM 4761 C CA . GLU A 1 639 ? 46.987 9.986 -7.128 1.00 91.25 639 GLU A CA 1
ATOM 4762 C C . GLU A 1 639 ? 46.789 9.256 -8.467 1.00 91.25 639 GLU A C 1
ATOM 4764 O O . GLU A 1 639 ? 47.719 9.166 -9.268 1.00 91.25 639 GLU A O 1
ATOM 4769 N N . GLY A 1 640 ? 45.571 8.782 -8.754 1.00 90.38 640 GLY A N 1
ATOM 4770 C CA . GLY A 1 640 ? 45.232 8.153 -10.033 1.00 90.38 640 GLY A CA 1
ATOM 4771 C C . GLY A 1 640 ? 45.301 9.121 -11.219 1.00 90.38 640 GLY A C 1
ATOM 4772 O O . GLY A 1 640 ? 45.819 8.760 -12.273 1.00 90.38 640 GLY A O 1
ATOM 4773 N N . ASN A 1 641 ? 44.837 10.364 -11.048 1.00 89.12 641 ASN A N 1
ATOM 4774 C CA . ASN A 1 641 ? 44.963 11.419 -12.057 1.00 89.12 641 ASN A CA 1
ATOM 4775 C C . ASN A 1 641 ? 46.440 11.777 -12.303 1.00 89.12 641 ASN A C 1
ATOM 4777 O O . ASN A 1 641 ? 46.840 11.902 -13.457 1.00 89.12 641 ASN A O 1
ATOM 4781 N N . ALA A 1 642 ? 47.249 11.902 -11.244 1.00 88.56 642 ALA A N 1
ATOM 4782 C CA . ALA A 1 642 ? 48.682 12.178 -11.351 1.00 88.56 642 ALA A CA 1
ATOM 4783 C C . ALA A 1 642 ? 49.423 11.037 -12.066 1.00 88.56 642 ALA A C 1
ATOM 4785 O O . ALA A 1 642 ? 50.144 11.287 -13.026 1.00 88.56 642 ALA A O 1
ATOM 4786 N N . SER A 1 643 ? 49.168 9.779 -11.692 1.00 87.31 643 SER A N 1
ATOM 4787 C CA . SER A 1 643 ? 49.768 8.619 -12.363 1.00 87.31 643 SER A CA 1
ATOM 4788 C C . SER A 1 643 ? 49.342 8.501 -13.832 1.00 87.31 643 SER A C 1
ATOM 4790 O O . SER A 1 643 ? 50.173 8.178 -14.678 1.00 87.31 643 SER A O 1
ATOM 4792 N N . ALA A 1 644 ? 48.083 8.806 -14.166 1.00 86.06 644 ALA A N 1
ATOM 4793 C CA . ALA A 1 644 ? 47.624 8.857 -15.555 1.00 86.06 644 ALA A CA 1
ATOM 4794 C C . ALA A 1 644 ? 48.277 10.010 -16.343 1.00 86.06 644 ALA A C 1
ATOM 4796 O O . ALA A 1 644 ? 48.603 9.843 -17.518 1.00 86.06 644 ALA A O 1
ATOM 4797 N N . GLN A 1 645 ? 48.511 11.158 -15.701 1.00 88.94 645 GLN A N 1
ATOM 4798 C CA . GLN A 1 645 ? 49.235 12.284 -16.291 1.00 88.94 645 GLN A CA 1
ATOM 4799 C C . GLN A 1 645 ? 50.717 11.945 -16.525 1.00 88.94 645 GLN A C 1
ATOM 4801 O O . GLN A 1 645 ? 51.230 12.233 -17.604 1.00 88.94 645 GLN A O 1
ATOM 4806 N N . ASP A 1 646 ? 51.386 11.284 -15.578 1.00 90.31 646 ASP A N 1
ATOM 4807 C CA . ASP A 1 646 ? 52.774 10.827 -15.725 1.00 90.31 646 ASP A CA 1
ATOM 4808 C C . ASP A 1 646 ? 52.918 9.780 -16.841 1.00 90.31 646 ASP A C 1
ATOM 4810 O O . ASP A 1 646 ? 53.872 9.837 -17.617 1.00 90.31 646 ASP A O 1
ATOM 4814 N N . LEU A 1 647 ? 51.959 8.855 -16.973 1.00 89.44 647 LEU A N 1
ATOM 4815 C CA . LEU A 1 647 ? 51.914 7.896 -18.084 1.00 89.44 647 LEU A CA 1
ATOM 4816 C C . LEU A 1 647 ? 51.695 8.594 -19.434 1.00 89.44 647 LEU A C 1
ATOM 4818 O O . LEU A 1 647 ? 52.393 8.281 -20.397 1.00 89.44 647 LEU A O 1
ATOM 4822 N N . ALA A 1 648 ? 50.795 9.579 -19.505 1.00 87.56 648 ALA A N 1
ATOM 4823 C CA . ALA A 1 648 ? 50.586 10.371 -20.717 1.00 87.56 648 ALA A CA 1
ATOM 4824 C C . ALA A 1 648 ? 51.829 11.201 -21.095 1.00 87.56 648 ALA A C 1
ATOM 4826 O O . ALA A 1 648 ? 52.141 11.335 -22.277 1.00 87.56 648 ALA A O 1
ATOM 4827 N N . ILE A 1 649 ? 52.575 11.723 -20.114 1.00 90.12 649 ILE A N 1
ATOM 4828 C CA . ILE A 1 649 ? 53.864 12.396 -20.345 1.00 90.12 649 ILE A CA 1
ATOM 4829 C C . ILE A 1 649 ? 54.897 11.402 -20.897 1.00 90.12 649 ILE A C 1
ATOM 4831 O O . ILE A 1 649 ? 55.539 11.698 -21.902 1.00 90.12 649 ILE A O 1
ATOM 4835 N N . GLN A 1 650 ? 55.009 10.204 -20.313 1.00 91.62 650 GLN A N 1
ATOM 4836 C CA . GLN A 1 650 ? 55.911 9.152 -20.803 1.00 91.62 650 GLN A CA 1
ATOM 4837 C C . GLN A 1 650 ? 55.568 8.701 -22.233 1.00 91.62 650 GLN A C 1
ATOM 4839 O O . GLN A 1 650 ? 56.475 8.502 -23.041 1.00 91.62 650 GLN A O 1
ATOM 4844 N N . GLU A 1 651 ? 54.283 8.582 -22.580 1.00 91.00 651 GLU A N 1
ATOM 4845 C CA . GLU A 1 651 ? 53.852 8.274 -23.948 1.00 91.00 651 GLU A CA 1
ATOM 4846 C C . GLU A 1 651 ? 54.174 9.422 -24.919 1.00 91.00 651 GLU A C 1
ATOM 4848 O O . GLU A 1 651 ? 54.715 9.181 -25.999 1.00 91.00 651 GLU A O 1
ATOM 4853 N N . ILE A 1 652 ? 53.927 10.677 -24.526 1.00 89.50 652 ILE A N 1
ATOM 4854 C CA . ILE A 1 652 ? 54.294 11.863 -25.314 1.00 89.50 652 ILE A CA 1
ATOM 4855 C C . ILE A 1 652 ? 55.809 11.919 -25.559 1.00 89.50 652 ILE A C 1
ATOM 4857 O O . ILE A 1 652 ? 56.226 12.208 -26.682 1.00 89.50 652 ILE A O 1
ATOM 4861 N N . ASP A 1 653 ? 56.637 11.615 -24.561 1.00 93.12 653 ASP A N 1
ATOM 4862 C CA . ASP A 1 653 ? 58.097 11.612 -24.700 1.00 93.12 653 ASP A CA 1
ATOM 4863 C C . ASP A 1 653 ? 58.608 10.423 -25.531 1.00 93.12 653 ASP A C 1
ATOM 4865 O O . ASP A 1 653 ? 59.510 10.594 -26.355 1.00 93.12 653 ASP A O 1
ATOM 4869 N N . ALA A 1 654 ? 57.985 9.245 -25.429 1.00 91.69 654 ALA A N 1
ATOM 4870 C CA . ALA A 1 654 ? 58.269 8.117 -26.319 1.00 91.69 654 ALA A CA 1
ATOM 4871 C C . ALA A 1 654 ? 57.890 8.423 -27.783 1.00 91.69 654 ALA A C 1
ATOM 4873 O O . ALA A 1 654 ? 58.635 8.090 -28.710 1.00 91.69 654 ALA A O 1
ATOM 4874 N N . LEU A 1 655 ? 56.762 9.107 -28.009 1.00 91.69 655 LEU A N 1
ATOM 4875 C CA . LEU A 1 655 ? 56.353 9.581 -29.332 1.00 91.69 655 LEU A CA 1
ATOM 4876 C C . LEU A 1 655 ? 57.296 10.671 -29.865 1.00 91.69 655 LEU A C 1
ATOM 4878 O O . LEU A 1 655 ? 57.660 10.615 -31.038 1.00 91.69 655 LEU A O 1
ATOM 4882 N N . ARG A 1 656 ? 57.767 11.599 -29.019 1.00 92.12 656 ARG A N 1
ATOM 4883 C CA . ARG A 1 656 ? 58.792 12.599 -29.380 1.00 92.12 656 ARG A CA 1
ATOM 4884 C C . ARG A 1 656 ? 60.094 11.939 -29.820 1.00 92.12 656 ARG A C 1
ATOM 4886 O O . ARG A 1 656 ? 60.545 12.211 -30.927 1.00 92.12 656 ARG A O 1
ATOM 4893 N N . GLN A 1 657 ? 60.637 11.005 -29.037 1.00 92.75 657 GLN A N 1
ATOM 4894 C CA . GLN A 1 657 ? 61.846 10.253 -29.409 1.00 92.75 657 GLN A CA 1
ATOM 4895 C C . GLN A 1 657 ? 61.663 9.471 -30.721 1.00 92.75 657 GLN A C 1
ATOM 4897 O O . GLN A 1 657 ? 62.585 9.375 -31.534 1.00 92.75 657 GLN A O 1
ATOM 4902 N N . LYS A 1 658 ? 60.459 8.941 -30.976 1.00 92.56 658 LYS A N 1
ATOM 4903 C CA . LYS A 1 658 ? 60.124 8.287 -32.248 1.00 92.56 658 LYS A CA 1
ATOM 4904 C C . LYS A 1 658 ? 60.074 9.281 -33.415 1.00 92.56 658 LYS A C 1
ATOM 4906 O O . LYS A 1 658 ? 60.583 8.957 -34.486 1.00 92.56 658 LYS A O 1
ATOM 4911 N N . CYS A 1 659 ? 59.521 10.478 -33.221 1.00 90.00 659 CYS A N 1
ATOM 4912 C CA . CYS A 1 659 ? 59.560 11.560 -34.208 1.00 90.00 659 CYS A CA 1
ATOM 4913 C C . CYS A 1 659 ? 60.996 12.026 -34.483 1.00 90.00 659 CYS A C 1
ATOM 4915 O O . CYS A 1 659 ? 61.392 12.050 -35.641 1.00 90.00 659 CYS A O 1
ATOM 4917 N N . GLU A 1 660 ? 61.808 12.275 -33.455 1.00 91.62 660 GLU A N 1
ATOM 4918 C CA . GLU A 1 660 ? 63.230 12.632 -33.587 1.00 91.62 660 GLU A CA 1
ATOM 4919 C C . GLU A 1 660 ? 64.031 11.541 -34.323 1.00 91.62 660 GLU A C 1
ATOM 4921 O O . GLU A 1 660 ? 64.859 11.837 -35.186 1.00 91.62 660 GLU A O 1
ATOM 4926 N N . SER A 1 661 ? 63.744 10.260 -34.058 1.00 89.19 661 SER A N 1
ATOM 4927 C CA . SER A 1 661 ? 64.338 9.137 -34.796 1.00 89.19 661 SER A CA 1
ATOM 4928 C C . SER A 1 661 ? 63.909 9.114 -36.268 1.00 89.19 661 SER A C 1
ATOM 4930 O O . SER A 1 661 ? 64.743 8.883 -37.145 1.00 89.19 661 SER A O 1
ATOM 4932 N N . LEU A 1 662 ? 62.635 9.384 -36.566 1.00 89.12 662 LEU A N 1
ATOM 4933 C CA . LEU A 1 662 ? 62.133 9.475 -37.939 1.00 89.12 662 LEU A CA 1
ATOM 4934 C C . LEU A 1 662 ? 62.699 10.698 -38.674 1.00 89.12 662 LEU A C 1
ATOM 4936 O O . LEU A 1 662 ? 63.084 10.570 -39.831 1.00 89.12 662 LEU A O 1
ATOM 4940 N N . GLU A 1 663 ? 62.840 11.847 -38.016 1.00 89.38 663 GLU A N 1
ATOM 4941 C CA . GLU A 1 663 ? 63.498 13.040 -38.563 1.00 89.38 663 GLU A CA 1
ATOM 4942 C C . GLU A 1 663 ? 64.995 12.798 -38.805 1.00 89.38 663 GLU A C 1
ATOM 4944 O O . GLU A 1 663 ? 65.526 13.196 -39.843 1.00 89.38 663 GLU A O 1
ATOM 4949 N N . SER A 1 664 ? 65.676 12.062 -37.921 1.00 85.12 664 SER A N 1
ATOM 4950 C CA . SER A 1 664 ? 67.058 11.606 -38.126 1.00 85.12 664 SER A CA 1
ATOM 4951 C C . SER A 1 664 ? 67.180 10.646 -39.321 1.00 85.12 664 SER A C 1
ATOM 4953 O O . SER A 1 664 ? 68.091 10.774 -40.143 1.00 85.12 664 SER A O 1
ATOM 4955 N N . GLN A 1 665 ? 66.228 9.724 -39.492 1.00 88.56 665 GLN A N 1
ATOM 4956 C CA . GLN A 1 665 ? 66.166 8.838 -40.660 1.00 88.56 665 GLN A CA 1
ATOM 4957 C C . GLN A 1 665 ? 65.852 9.602 -41.953 1.00 88.56 665 GLN A C 1
ATOM 4959 O O . GLN A 1 665 ? 66.457 9.315 -42.985 1.00 88.56 665 GLN A O 1
ATOM 4964 N N . LEU A 1 666 ? 64.958 10.594 -41.908 1.00 85.12 666 LEU A N 1
ATOM 4965 C CA . LEU A 1 666 ? 64.544 11.394 -43.062 1.00 85.12 666 LEU A CA 1
ATOM 4966 C C . LEU A 1 666 ? 65.661 12.359 -43.482 1.00 85.12 666 LEU A C 1
ATOM 4968 O O . LEU A 1 666 ? 65.995 12.411 -44.659 1.00 85.12 666 LEU A O 1
ATOM 4972 N N . THR A 1 667 ? 66.338 13.025 -42.544 1.00 82.94 667 THR A N 1
ATOM 4973 C CA . THR A 1 667 ? 67.547 13.824 -42.832 1.00 82.94 667 THR A CA 1
ATOM 4974 C C . THR A 1 667 ? 68.701 12.961 -43.351 1.00 82.94 667 THR A C 1
ATOM 4976 O O . THR A 1 667 ? 69.354 13.348 -44.319 1.00 82.94 667 THR A O 1
ATOM 4979 N N . THR A 1 668 ? 68.901 11.752 -42.811 1.00 84.75 668 THR A N 1
ATOM 4980 C CA . THR A 1 668 ? 69.853 10.766 -43.362 1.00 84.75 668 THR A CA 1
ATOM 4981 C C . THR A 1 668 ? 69.457 10.318 -44.776 1.00 84.75 668 THR A C 1
ATOM 4983 O O . THR A 1 668 ? 70.319 10.159 -45.641 1.00 84.75 668 THR A O 1
ATOM 4986 N N . GLY A 1 669 ? 68.161 10.133 -45.038 1.00 83.38 669 GLY A N 1
ATOM 4987 C CA . GLY A 1 669 ? 67.609 9.833 -46.359 1.00 83.38 669 GLY A CA 1
ATOM 4988 C C . GLY A 1 669 ? 67.848 10.967 -47.355 1.00 83.38 669 GLY A C 1
ATOM 4989 O O . GLY A 1 669 ? 68.370 10.723 -48.437 1.00 83.38 669 GLY A O 1
ATOM 4990 N N . THR A 1 670 ? 67.574 12.210 -46.961 1.00 85.19 670 THR A N 1
ATOM 4991 C CA . THR A 1 670 ? 67.859 13.421 -47.743 1.00 85.19 670 THR A CA 1
ATOM 4992 C C . THR A 1 670 ? 69.356 13.575 -48.014 1.00 85.19 670 THR A C 1
ATOM 4994 O O . THR A 1 670 ? 69.740 13.886 -49.136 1.00 85.19 670 THR A O 1
ATOM 4997 N N . GLY A 1 671 ? 70.221 13.278 -47.039 1.00 85.56 671 GLY A N 1
ATOM 4998 C CA . GLY A 1 671 ? 71.674 13.243 -47.233 1.00 85.56 671 GLY A CA 1
ATOM 4999 C C . GLY A 1 671 ? 72.107 12.211 -48.281 1.00 85.56 671 GLY A C 1
ATOM 5000 O O . GLY A 1 671 ? 72.913 12.526 -49.153 1.00 85.56 671 GLY A O 1
ATOM 5001 N N . LYS A 1 672 ? 71.520 11.006 -48.260 1.00 85.12 672 LYS A N 1
ATOM 5002 C CA . LYS A 1 672 ? 71.742 9.974 -49.291 1.00 85.12 672 LYS A CA 1
ATOM 5003 C C . LYS A 1 672 ? 71.210 10.398 -50.662 1.00 85.12 672 LYS A C 1
ATOM 5005 O O . LYS A 1 672 ? 71.886 10.166 -51.656 1.00 85.12 672 LYS A O 1
ATOM 5010 N N . ILE A 1 673 ? 70.038 11.032 -50.724 1.00 79.44 673 ILE A N 1
ATOM 5011 C CA . ILE A 1 673 ? 69.464 11.565 -51.970 1.00 79.44 673 ILE A CA 1
ATOM 5012 C C . ILE A 1 673 ? 70.380 12.645 -52.552 1.00 79.44 673 ILE A C 1
ATOM 5014 O O . ILE A 1 673 ? 70.694 12.581 -53.734 1.00 79.44 673 ILE A O 1
ATOM 5018 N N . ASN A 1 674 ? 70.872 13.579 -51.735 1.00 84.50 674 ASN A N 1
ATOM 5019 C CA . ASN A 1 674 ? 71.800 14.621 -52.178 1.00 84.50 674 ASN A CA 1
ATOM 5020 C C . ASN A 1 674 ? 73.132 14.030 -52.663 1.00 84.50 674 ASN A C 1
ATOM 5022 O O . ASN A 1 674 ? 73.601 14.420 -53.727 1.00 84.50 674 ASN A O 1
ATOM 5026 N N . ALA A 1 675 ? 73.693 13.043 -51.956 1.00 81.88 675 ALA A N 1
ATOM 5027 C CA . ALA A 1 675 ? 74.899 12.338 -52.396 1.00 81.88 675 ALA A CA 1
ATOM 5028 C C . ALA A 1 675 ? 74.690 11.597 -53.732 1.00 81.88 675 ALA A C 1
ATOM 5030 O O . ALA A 1 675 ? 75.555 11.651 -54.600 1.00 81.88 675 ALA A O 1
ATOM 5031 N N . LEU A 1 676 ? 73.525 10.971 -53.941 1.00 78.25 676 LEU A N 1
ATOM 5032 C CA . LEU A 1 676 ? 73.147 10.369 -55.226 1.00 78.25 676 LEU A CA 1
ATOM 5033 C C . LEU A 1 676 ? 72.902 11.418 -56.325 1.00 78.25 676 LEU A C 1
ATOM 5035 O O . LEU A 1 676 ? 73.079 11.117 -57.500 1.00 78.25 676 LEU A O 1
ATOM 5039 N N . LEU A 1 677 ? 72.512 12.646 -55.971 1.00 82.12 677 LEU A N 1
ATOM 5040 C CA . LEU A 1 677 ? 72.314 13.755 -56.910 1.00 82.12 677 LEU A CA 1
ATOM 5041 C C . LEU A 1 677 ? 73.663 14.361 -57.339 1.00 82.12 677 LEU A C 1
ATOM 5043 O O . LEU A 1 677 ? 73.865 14.625 -58.523 1.00 82.12 677 LEU A O 1
ATOM 5047 N N . GLU A 1 678 ? 74.614 14.500 -56.412 1.00 82.94 678 GLU A N 1
ATOM 5048 C CA . GLU A 1 678 ? 76.015 14.829 -56.711 1.00 82.94 678 GLU A CA 1
ATOM 5049 C C . GLU A 1 678 ? 76.693 13.713 -57.521 1.00 82.94 678 GLU A C 1
ATOM 5051 O O . GLU A 1 678 ? 77.355 14.000 -58.520 1.00 82.94 678 GLU A O 1
ATOM 5056 N N . GLU A 1 679 ? 76.474 12.439 -57.171 1.00 78.94 679 GLU A N 1
ATOM 5057 C CA . GLU A 1 679 ? 76.950 11.302 -57.965 1.00 78.94 679 GLU A CA 1
ATOM 5058 C C . GLU A 1 679 ? 76.320 11.304 -59.363 1.00 78.94 679 GLU A C 1
ATOM 5060 O O . GLU A 1 679 ? 77.040 11.139 -60.339 1.00 78.94 679 GLU A O 1
ATOM 5065 N N . MET A 1 680 ? 75.020 11.581 -59.504 1.00 78.81 680 MET A N 1
ATOM 5066 C CA . MET A 1 680 ? 74.353 11.709 -60.805 1.00 78.81 680 MET A CA 1
ATOM 5067 C C . MET A 1 680 ? 74.929 12.862 -61.642 1.00 78.81 680 MET A C 1
ATOM 5069 O O . MET A 1 680 ? 75.139 12.689 -62.840 1.00 78.81 680 MET A O 1
ATOM 5073 N N . GLN A 1 681 ? 75.225 14.022 -61.047 1.00 78.88 681 GLN A N 1
ATOM 5074 C CA . GLN A 1 681 ? 75.860 15.140 -61.761 1.00 78.88 681 GLN A CA 1
ATOM 5075 C C . GLN A 1 681 ? 77.308 14.816 -62.162 1.00 78.88 681 GLN A C 1
ATOM 5077 O O . GLN A 1 681 ? 77.719 15.107 -63.286 1.00 78.88 681 GLN A O 1
ATOM 5082 N N . SER A 1 682 ? 78.057 14.138 -61.288 1.00 75.75 682 SER A N 1
ATOM 5083 C CA . SER A 1 682 ? 79.388 13.604 -61.592 1.00 75.75 682 SER A CA 1
ATOM 5084 C C . SER A 1 682 ? 79.328 12.582 -62.735 1.00 75.75 682 SER A C 1
ATOM 5086 O O . SER A 1 682 ? 80.066 12.694 -63.712 1.00 75.75 682 SER A O 1
ATOM 5088 N N . LYS A 1 683 ? 78.362 11.655 -62.692 1.00 70.38 683 LYS A N 1
ATOM 5089 C CA . LYS A 1 683 ? 78.092 10.658 -63.737 1.00 70.38 683 LYS A CA 1
ATOM 5090 C C . LYS A 1 683 ? 77.569 11.272 -65.033 1.00 70.38 683 LYS A C 1
ATOM 5092 O O . LYS A 1 683 ? 77.803 10.683 -66.079 1.00 70.38 683 LYS A O 1
ATOM 5097 N N . GLN A 1 684 ? 76.938 12.446 -65.009 1.00 70.56 684 GLN A N 1
ATOM 5098 C CA . GLN A 1 684 ? 76.577 13.194 -66.217 1.00 70.56 684 GLN A CA 1
ATOM 5099 C C . GLN A 1 684 ? 77.813 13.831 -66.874 1.00 70.56 684 GLN A C 1
ATOM 5101 O O . GLN A 1 684 ? 77.975 13.736 -68.089 1.00 70.56 684 GLN A O 1
ATOM 5106 N N . ALA A 1 685 ? 78.732 14.404 -66.089 1.00 67.56 685 ALA A N 1
ATOM 5107 C CA . ALA A 1 685 ? 80.020 14.876 -66.607 1.00 67.56 685 ALA A CA 1
ATOM 5108 C C . ALA A 1 685 ? 80.902 13.711 -67.108 1.00 67.56 685 ALA A C 1
ATOM 5110 O O . ALA A 1 685 ? 81.582 13.824 -68.131 1.00 67.56 685 ALA A O 1
ATOM 5111 N N . GLU A 1 686 ? 80.847 12.561 -66.430 1.00 63.34 686 GLU A N 1
ATOM 5112 C CA . GLU A 1 686 ? 81.458 11.311 -66.886 1.00 63.34 686 GLU A CA 1
ATOM 5113 C C . GLU A 1 686 ? 80.754 10.772 -68.143 1.00 63.34 686 GLU A C 1
ATOM 5115 O O . GLU A 1 686 ? 81.433 10.282 -69.036 1.00 63.34 686 GLU A O 1
ATOM 5120 N N . ALA A 1 687 ? 79.434 10.934 -68.292 1.00 57.91 687 ALA A N 1
ATOM 5121 C CA . ALA A 1 687 ? 78.694 10.572 -69.502 1.00 57.91 687 ALA A CA 1
ATOM 5122 C C . ALA A 1 687 ? 79.101 11.435 -70.706 1.00 57.91 687 ALA A C 1
ATOM 5124 O O . ALA A 1 687 ? 79.293 10.895 -71.792 1.00 57.91 687 ALA A O 1
ATOM 5125 N N . ASP A 1 688 ? 79.343 12.737 -70.528 1.00 63.44 688 ASP A N 1
ATOM 5126 C CA . ASP A 1 688 ? 79.889 13.593 -71.591 1.00 63.44 688 ASP A CA 1
ATOM 5127 C C . ASP A 1 688 ? 81.333 13.201 -71.972 1.00 63.44 688 ASP A C 1
ATOM 5129 O O . ASP A 1 688 ? 81.750 13.366 -73.125 1.00 63.44 688 ASP A O 1
ATOM 5133 N N . ALA A 1 689 ? 82.114 12.636 -71.045 1.00 68.19 689 ALA A N 1
ATOM 5134 C CA . ALA A 1 689 ? 83.394 11.999 -71.364 1.00 68.19 689 ALA A CA 1
ATOM 5135 C C . ALA A 1 689 ? 83.198 10.640 -72.071 1.00 68.19 689 ALA A C 1
ATOM 5137 O O . ALA A 1 689 ? 83.858 10.365 -73.074 1.00 68.19 689 ALA A O 1
ATOM 5138 N N . ILE A 1 690 ? 82.244 9.824 -71.619 1.00 59.72 690 ILE A N 1
ATOM 5139 C CA . ILE A 1 690 ? 81.919 8.507 -72.181 1.00 59.72 690 ILE A CA 1
ATOM 5140 C C . ILE A 1 690 ? 81.282 8.626 -73.571 1.00 59.72 690 ILE A C 1
ATOM 5142 O O . ILE A 1 690 ? 81.528 7.779 -74.413 1.00 59.72 690 ILE A O 1
ATOM 5146 N N . HIS A 1 691 ? 80.587 9.711 -73.913 1.00 60.00 691 HIS A N 1
ATOM 5147 C CA . HIS A 1 691 ? 80.152 9.991 -75.290 1.00 60.00 691 HIS A CA 1
ATOM 5148 C C . HIS A 1 691 ? 81.323 10.206 -76.266 1.00 60.00 691 HIS A C 1
ATOM 5150 O O . HIS A 1 691 ? 81.129 10.155 -77.482 1.00 60.00 691 HIS A O 1
ATOM 5156 N N . ARG A 1 692 ? 82.547 10.415 -75.760 1.00 64.31 692 ARG A N 1
ATOM 5157 C CA . ARG A 1 692 ? 83.775 10.426 -76.567 1.00 64.31 692 ARG A CA 1
ATOM 5158 C C . ARG A 1 692 ? 84.391 9.027 -76.669 1.00 64.31 692 ARG A C 1
ATOM 5160 O O . ARG A 1 692 ? 84.766 8.649 -77.772 1.00 64.31 692 ARG A O 1
ATOM 5167 N N . THR A 1 693 ? 84.412 8.244 -75.584 1.00 64.38 693 THR A N 1
ATOM 5168 C CA . THR A 1 693 ? 84.935 6.859 -75.591 1.00 64.38 693 THR A CA 1
ATOM 5169 C C . THR A 1 693 ? 83.950 5.823 -76.141 1.00 64.38 693 THR A C 1
ATOM 5171 O O . THR A 1 693 ? 84.368 4.746 -76.546 1.00 64.38 693 THR A O 1
ATOM 5174 N N . LEU A 1 694 ? 82.653 6.129 -76.242 1.00 58.88 694 LEU A N 1
ATOM 5175 C CA . LEU A 1 694 ? 81.634 5.256 -76.840 1.00 58.88 694 LEU A CA 1
ATOM 5176 C C . LEU A 1 694 ? 81.946 4.936 -78.306 1.00 58.88 694 LEU A C 1
ATOM 5178 O O . LEU A 1 694 ? 81.665 3.832 -78.763 1.00 58.88 694 LEU A O 1
ATOM 5182 N N . ARG A 1 695 ? 82.610 5.865 -79.005 1.00 62.09 695 ARG A N 1
ATOM 5183 C CA . ARG A 1 695 ? 83.139 5.672 -80.362 1.00 62.09 695 ARG A CA 1
ATOM 5184 C C . ARG A 1 695 ? 84.286 4.652 -80.429 1.00 62.09 695 ARG A C 1
ATOM 5186 O O . ARG A 1 695 ? 84.491 4.059 -81.479 1.00 62.09 695 ARG A O 1
ATOM 5193 N N . ASP A 1 696 ? 84.972 4.413 -79.314 1.00 59.09 696 ASP A N 1
ATOM 5194 C CA . ASP A 1 696 ? 86.011 3.385 -79.163 1.00 59.09 696 ASP A CA 1
ATOM 5195 C C . ASP A 1 696 ? 85.442 2.073 -78.560 1.00 59.09 696 ASP A C 1
ATOM 5197 O O . ASP A 1 696 ? 86.106 1.037 -78.551 1.00 59.09 696 ASP A O 1
ATOM 5201 N N . VAL A 1 697 ? 84.198 2.094 -78.055 1.00 59.69 697 VAL A N 1
ATOM 5202 C CA . VAL A 1 697 ? 83.511 0.951 -77.416 1.00 59.69 697 VAL A CA 1
ATOM 5203 C C . VAL A 1 697 ? 82.631 0.159 -78.394 1.00 59.69 697 VAL A C 1
ATOM 5205 O O . VAL A 1 697 ? 82.309 -0.996 -78.111 1.00 59.69 697 VAL A O 1
ATOM 5208 N N . GLU A 1 698 ? 82.309 0.690 -79.579 1.00 58.47 698 GLU A N 1
ATOM 5209 C CA . GLU A 1 698 ? 81.621 -0.084 -80.631 1.00 58.47 698 GLU A CA 1
ATOM 5210 C C . GLU A 1 698 ? 82.415 -1.348 -81.034 1.00 58.47 698 GLU A C 1
ATOM 5212 O O . GLU A 1 698 ? 81.819 -2.413 -81.215 1.00 58.47 698 GLU A O 1
ATOM 5217 N N . ASP A 1 699 ? 83.753 -1.290 -81.040 1.00 56.69 699 ASP A N 1
ATOM 5218 C CA . ASP A 1 699 ? 84.617 -2.468 -81.227 1.00 56.69 699 ASP A CA 1
ATOM 5219 C C . ASP A 1 699 ? 84.582 -3.444 -80.030 1.00 56.69 699 ASP A C 1
ATOM 5221 O O . ASP A 1 699 ? 84.727 -4.657 -80.203 1.00 56.69 699 ASP A O 1
ATOM 5225 N N . HIS A 1 700 ? 84.318 -2.951 -78.815 1.00 56.72 700 HIS A N 1
ATOM 5226 C CA . HIS A 1 700 ? 84.200 -3.772 -77.603 1.00 56.72 700 HIS A CA 1
ATOM 5227 C C . HIS A 1 700 ? 82.844 -4.496 -77.492 1.00 56.72 700 HIS A C 1
ATOM 5229 O O . HIS A 1 700 ? 82.742 -5.544 -76.847 1.00 56.72 700 HIS A O 1
ATOM 5235 N N . SER A 1 701 ? 81.808 -3.990 -78.173 1.00 56.16 701 SER A N 1
ATOM 5236 C CA . SER A 1 701 ? 80.445 -4.550 -78.194 1.00 56.16 701 SER A CA 1
ATOM 5237 C C . SER A 1 701 ? 80.407 -6.038 -78.590 1.00 56.16 701 SER A C 1
ATOM 5239 O O . SER A 1 701 ? 79.619 -6.824 -78.056 1.00 56.16 701 SER A O 1
ATOM 5241 N N . ARG A 1 702 ? 81.339 -6.478 -79.450 1.00 56.31 702 ARG A N 1
ATOM 5242 C CA . ARG A 1 702 ? 81.460 -7.882 -79.890 1.00 56.31 702 ARG A CA 1
ATOM 5243 C C . ARG A 1 702 ? 81.808 -8.865 -78.765 1.00 56.31 702 ARG A C 1
ATOM 5245 O O . ARG A 1 702 ? 81.542 -10.054 -78.914 1.00 56.31 702 ARG A O 1
ATOM 5252 N N . GLN A 1 703 ? 82.382 -8.398 -77.654 1.00 57.19 703 GLN A N 1
ATOM 5253 C CA . GLN A 1 703 ? 82.791 -9.252 -76.534 1.00 57.19 703 GLN A CA 1
ATOM 5254 C C . GLN A 1 703 ? 81.723 -9.349 -75.425 1.00 57.19 703 GLN A C 1
ATOM 5256 O O . GLN A 1 703 ? 81.745 -10.288 -74.628 1.00 57.19 703 GLN A O 1
ATOM 5261 N N . GLU A 1 704 ? 80.742 -8.439 -75.393 1.00 54.66 704 GLU A N 1
ATOM 5262 C CA . GLU A 1 704 ? 79.710 -8.405 -74.345 1.00 54.66 704 GLU A CA 1
ATOM 5263 C C . GLU A 1 704 ? 78.637 -9.504 -74.503 1.00 54.66 704 GLU A C 1
ATOM 5265 O O . GLU A 1 704 ? 78.021 -9.926 -73.520 1.00 54.66 704 GLU A O 1
ATOM 5270 N N . GLY A 1 705 ? 78.429 -10.014 -75.726 1.00 59.50 705 GLY A N 1
ATOM 5271 C CA . GLY A 1 705 ? 77.416 -11.038 -76.023 1.00 59.50 705 GLY A CA 1
ATOM 5272 C C . GLY A 1 705 ? 77.547 -12.298 -75.157 1.00 59.50 705 GLY A C 1
ATOM 5273 O O . GLY A 1 705 ? 76.554 -12.801 -74.636 1.00 59.50 705 GLY A O 1
ATOM 5274 N N . ALA A 1 706 ? 78.781 -12.738 -74.888 1.00 59.28 706 ALA A N 1
ATOM 5275 C CA . ALA A 1 706 ? 79.069 -13.915 -74.063 1.00 59.28 706 ALA A CA 1
ATOM 5276 C C . ALA A 1 706 ? 78.759 -13.737 -72.558 1.00 59.28 706 ALA A C 1
ATOM 5278 O O . ALA A 1 706 ? 78.829 -14.705 -71.796 1.00 59.28 706 ALA A O 1
ATOM 5279 N N . GLN A 1 707 ? 78.434 -12.520 -72.097 1.00 55.22 707 GLN A N 1
ATOM 5280 C CA . GLN A 1 707 ? 78.092 -12.260 -70.693 1.00 55.22 707 GLN A CA 1
ATOM 5281 C C . GLN A 1 707 ? 76.576 -12.297 -70.421 1.00 55.22 707 GLN A C 1
ATOM 5283 O O . GLN A 1 707 ? 76.173 -12.448 -69.265 1.00 55.22 707 GLN A O 1
ATOM 5288 N N . LYS A 1 708 ? 75.728 -12.177 -71.453 1.00 53.78 708 LYS A N 1
ATOM 5289 C CA . LYS A 1 708 ? 74.267 -12.054 -71.292 1.00 53.78 708 LYS A CA 1
ATOM 5290 C C . LYS A 1 708 ? 73.596 -13.408 -71.012 1.00 53.78 708 LYS A C 1
ATOM 5292 O O . LYS A 1 708 ? 72.809 -13.493 -70.069 1.00 53.78 708 LYS A O 1
ATOM 5297 N N . ASP A 1 709 ? 74.036 -14.486 -71.667 1.00 62.72 709 ASP A N 1
ATOM 5298 C CA . ASP A 1 709 ? 73.599 -15.872 -71.387 1.00 62.72 709 ASP A CA 1
ATOM 5299 C C . ASP A 1 709 ? 73.763 -16.287 -69.915 1.00 62.72 709 ASP A C 1
ATOM 5301 O O . ASP A 1 709 ? 72.920 -16.989 -69.353 1.00 62.72 709 ASP A O 1
ATOM 5305 N N . LYS A 1 710 ? 74.839 -15.836 -69.255 1.00 67.12 710 LYS A N 1
ATOM 5306 C CA . LYS A 1 710 ? 75.109 -16.177 -67.848 1.00 67.12 710 LYS A CA 1
ATOM 5307 C C . LYS A 1 710 ? 74.162 -15.480 -66.868 1.00 67.12 710 LYS A C 1
ATOM 5309 O O . LYS A 1 710 ? 73.953 -15.996 -65.776 1.00 67.12 710 LYS A O 1
ATOM 5314 N N . LYS A 1 711 ? 73.591 -14.329 -67.242 1.00 61.66 711 LYS A N 1
ATOM 5315 C CA . LYS A 1 711 ? 72.648 -13.578 -66.397 1.00 61.66 711 LYS A CA 1
ATOM 5316 C C . LYS A 1 711 ? 71.223 -14.126 -66.492 1.00 61.66 711 LYS A C 1
ATOM 5318 O O . LYS A 1 711 ? 70.499 -14.039 -65.509 1.00 61.66 711 LYS A O 1
ATOM 5323 N N . MET A 1 712 ? 70.841 -14.732 -67.622 1.00 68.19 712 MET A N 1
ATOM 5324 C CA . MET A 1 712 ? 69.502 -15.311 -67.802 1.00 68.19 712 MET A CA 1
ATOM 5325 C C . MET A 1 712 ? 69.243 -16.466 -66.818 1.00 68.19 712 MET A C 1
ATOM 5327 O O . MET A 1 712 ? 68.272 -16.430 -66.067 1.00 68.19 712 MET A O 1
ATOM 5331 N N . LYS A 1 713 ? 70.168 -17.433 -66.735 1.00 69.12 713 LYS A N 1
ATOM 5332 C CA . LYS A 1 713 ? 70.028 -18.620 -65.865 1.00 69.12 713 LYS A CA 1
ATOM 5333 C C . LYS A 1 713 ? 69.918 -18.280 -64.373 1.00 69.12 713 LYS A C 1
ATOM 5335 O O . LYS A 1 713 ? 69.160 -18.915 -63.652 1.00 69.12 713 LYS A O 1
ATOM 5340 N N . ALA A 1 714 ? 70.613 -17.233 -63.924 1.00 67.62 714 ALA A N 1
ATOM 5341 C CA . ALA A 1 714 ? 70.570 -16.768 -62.533 1.00 67.62 714 ALA A CA 1
ATOM 5342 C C . ALA A 1 714 ? 69.255 -16.051 -62.145 1.00 67.62 714 ALA A C 1
ATOM 5344 O O . ALA A 1 714 ? 69.020 -15.799 -60.963 1.00 67.62 714 ALA A O 1
ATOM 5345 N N . LEU A 1 715 ? 68.408 -15.695 -63.119 1.00 63.50 715 LEU A N 1
ATOM 5346 C CA . LEU A 1 715 ? 67.047 -15.197 -62.881 1.00 63.50 715 LEU A CA 1
ATOM 5347 C C . LEU A 1 715 ? 66.023 -16.340 -62.900 1.00 63.50 715 LEU A C 1
ATOM 5349 O O . LEU A 1 715 ? 65.078 -16.328 -62.116 1.00 63.50 715 LEU A O 1
ATOM 5353 N N . GLU A 1 716 ? 66.245 -17.339 -63.754 1.00 70.69 716 GLU A N 1
ATOM 5354 C CA . GLU A 1 716 ? 65.434 -18.556 -63.873 1.00 70.69 716 GLU A CA 1
ATOM 5355 C C . GLU A 1 716 ? 65.469 -19.392 -62.577 1.00 70.69 716 GLU A C 1
ATOM 5357 O O . GLU A 1 716 ? 64.428 -19.798 -62.064 1.00 70.69 716 GLU A O 1
ATOM 5362 N N . GLU A 1 717 ? 66.652 -19.539 -61.971 1.00 71.00 717 GLU A N 1
ATOM 5363 C CA . GLU A 1 717 ? 66.853 -20.222 -60.683 1.00 71.00 717 GLU A CA 1
ATOM 5364 C C . GLU A 1 717 ? 66.121 -19.510 -59.523 1.00 71.00 717 GLU A C 1
ATOM 5366 O O . GLU A 1 717 ? 65.400 -20.142 -58.751 1.00 71.00 717 GLU A O 1
ATOM 5371 N N . LYS A 1 718 ? 66.182 -18.170 -59.468 1.00 70.19 718 LYS A N 1
ATOM 5372 C CA . LYS A 1 718 ? 65.452 -17.365 -58.468 1.00 70.19 718 LYS A CA 1
ATOM 5373 C C . LYS A 1 718 ? 63.934 -17.372 -58.647 1.00 70.19 718 LYS A C 1
ATOM 5375 O O . LYS A 1 718 ? 63.206 -17.210 -57.668 1.00 70.19 718 LYS A O 1
ATOM 5380 N N . ALA A 1 719 ? 63.442 -17.549 -59.873 1.00 70.25 719 ALA A N 1
ATOM 5381 C CA . ALA A 1 719 ? 62.011 -17.709 -60.114 1.00 70.25 719 ALA A CA 1
ATOM 5382 C C . ALA A 1 719 ? 61.489 -19.026 -59.508 1.00 70.25 719 ALA A C 1
ATOM 5384 O O . ALA A 1 719 ? 60.400 -19.041 -58.936 1.00 70.25 719 ALA A O 1
ATOM 5385 N N . ALA A 1 720 ? 62.283 -20.103 -59.557 1.00 72.12 720 ALA A N 1
ATOM 5386 C CA . ALA A 1 720 ? 61.933 -21.380 -58.936 1.00 72.12 720 ALA A CA 1
ATOM 5387 C C . ALA A 1 720 ? 61.907 -21.304 -57.395 1.00 72.12 720 ALA A C 1
ATOM 5389 O O . ALA A 1 720 ? 60.953 -21.780 -56.777 1.00 72.12 720 ALA A O 1
ATOM 5390 N N . GLU A 1 721 ? 62.896 -20.649 -56.770 1.00 73.38 721 GLU A N 1
ATOM 5391 C CA . GLU A 1 721 ? 62.922 -20.429 -55.310 1.00 73.38 721 GLU A CA 1
ATOM 5392 C C . GLU A 1 721 ? 61.688 -19.652 -54.813 1.00 73.38 721 GLU A C 1
ATOM 5394 O O . GLU A 1 721 ? 61.097 -19.997 -53.786 1.00 73.38 721 GLU A O 1
ATOM 5399 N N . ALA A 1 722 ? 61.262 -18.628 -55.562 1.00 71.00 722 ALA A N 1
ATOM 5400 C CA . ALA A 1 722 ? 60.091 -17.821 -55.225 1.00 71.00 722 ALA A CA 1
ATOM 5401 C C . ALA A 1 722 ? 58.776 -18.622 -55.286 1.00 71.00 722 ALA A C 1
ATOM 5403 O O . ALA A 1 722 ? 57.915 -18.443 -54.424 1.00 71.00 722 ALA A O 1
ATOM 5404 N N . VAL A 1 723 ? 58.626 -19.524 -56.264 1.00 76.31 723 VAL A N 1
ATOM 5405 C CA . VAL A 1 723 ? 57.448 -20.405 -56.376 1.00 76.31 723 VAL A CA 1
ATOM 5406 C C . VAL A 1 723 ? 57.386 -21.389 -55.204 1.00 76.31 723 VAL A C 1
ATOM 5408 O O . VAL A 1 723 ? 56.332 -21.518 -54.586 1.00 76.31 723 VAL A O 1
ATOM 5411 N N . PHE A 1 724 ? 58.511 -22.013 -54.838 1.00 81.38 724 PHE A N 1
ATOM 5412 C CA . PHE A 1 724 ? 58.574 -22.964 -53.720 1.00 81.38 724 PHE A CA 1
ATOM 5413 C C . PHE A 1 724 ? 58.181 -22.330 -52.373 1.00 81.38 724 PHE A C 1
ATOM 5415 O O . PHE A 1 724 ? 57.425 -22.922 -51.600 1.00 81.38 724 PHE A O 1
ATOM 5422 N N . LEU A 1 725 ? 58.644 -21.105 -52.096 1.00 81.00 725 LEU A N 1
ATOM 5423 C CA . LEU A 1 725 ? 58.254 -20.361 -50.890 1.00 81.00 725 LEU A CA 1
ATOM 5424 C C . LEU A 1 725 ? 56.762 -20.002 -50.877 1.00 81.00 725 LEU A C 1
ATOM 5426 O O . LEU A 1 725 ? 56.123 -20.065 -49.826 1.00 81.00 725 LEU A O 1
ATOM 5430 N N . LEU A 1 726 ? 56.195 -19.644 -52.031 1.00 78.31 726 LEU A N 1
ATOM 5431 C CA . LEU A 1 726 ? 54.778 -19.299 -52.149 1.00 78.31 726 LEU A CA 1
ATOM 5432 C C . LEU A 1 726 ? 53.896 -20.542 -51.933 1.00 78.31 726 LEU A C 1
ATOM 5434 O O . LEU A 1 726 ? 52.953 -20.493 -51.144 1.00 78.31 726 LEU A O 1
ATOM 5438 N N . GLU A 1 727 ? 54.260 -21.680 -52.529 1.00 83.12 727 GLU A N 1
ATOM 5439 C CA . GLU A 1 727 ? 53.595 -22.972 -52.313 1.00 83.12 727 GLU A CA 1
ATOM 5440 C C . GLU A 1 727 ? 53.668 -23.406 -50.836 1.00 83.12 727 GLU A C 1
ATOM 5442 O O . GLU A 1 727 ? 52.636 -23.708 -50.227 1.00 83.12 727 GLU A O 1
ATOM 5447 N N . GLN A 1 728 ? 54.843 -23.307 -50.200 1.00 82.44 728 GLN A N 1
ATOM 5448 C CA . GLN A 1 728 ? 55.008 -23.557 -48.763 1.00 82.44 728 GLN A CA 1
ATOM 5449 C C . GLN A 1 728 ? 54.095 -22.667 -47.899 1.00 82.44 728 GLN A C 1
ATOM 5451 O O . GLN A 1 728 ? 53.465 -23.167 -46.962 1.00 82.44 728 GLN A O 1
ATOM 5456 N N . HIS A 1 729 ? 53.974 -21.374 -48.214 1.00 78.81 729 HIS A N 1
ATOM 5457 C CA . HIS A 1 729 ? 53.064 -20.474 -47.502 1.00 78.81 729 HIS A CA 1
ATOM 5458 C C . HIS A 1 729 ? 51.585 -20.832 -47.710 1.00 78.81 729 HIS A C 1
ATOM 5460 O O . HIS A 1 729 ? 50.815 -20.759 -46.752 1.00 78.81 729 HIS A O 1
ATOM 5466 N N . THR A 1 730 ? 51.175 -21.277 -48.905 1.00 76.88 730 THR A N 1
ATOM 5467 C CA . THR A 1 730 ? 49.787 -21.734 -49.128 1.00 76.88 730 THR A CA 1
ATOM 5468 C C . THR A 1 730 ? 49.451 -22.998 -48.334 1.00 76.88 730 THR A C 1
ATOM 5470 O O . THR A 1 730 ? 48.371 -23.074 -47.749 1.00 76.88 730 THR A O 1
ATOM 5473 N N . LEU A 1 731 ? 50.389 -23.944 -48.212 1.00 81.50 731 LEU A N 1
ATOM 5474 C CA . LEU A 1 731 ? 50.221 -25.145 -47.386 1.00 81.50 731 LEU A CA 1
ATOM 5475 C C . LEU A 1 731 ? 50.135 -24.809 -45.887 1.00 81.50 731 LEU A C 1
ATOM 5477 O O . LEU A 1 731 ? 49.320 -25.388 -45.169 1.00 81.50 731 LEU A O 1
ATOM 5481 N N . GLN A 1 732 ? 50.922 -23.838 -45.410 1.00 80.50 732 GLN A N 1
ATOM 5482 C CA . GLN A 1 732 ? 50.817 -23.350 -44.030 1.00 80.50 732 GLN A CA 1
ATOM 5483 C C . GLN A 1 732 ? 49.484 -22.631 -43.770 1.00 80.50 732 GLN A C 1
ATOM 5485 O O . GLN A 1 732 ? 48.858 -22.878 -42.741 1.00 80.50 732 GLN A O 1
ATOM 5490 N N . ALA A 1 733 ? 49.013 -21.796 -44.702 1.00 73.69 733 ALA A N 1
ATOM 5491 C CA . ALA A 1 733 ? 47.717 -21.125 -44.590 1.00 73.69 733 ALA A CA 1
ATOM 5492 C C . ALA A 1 733 ? 46.548 -22.129 -44.562 1.00 73.69 733 ALA A C 1
ATOM 5494 O O . ALA A 1 733 ? 45.667 -22.019 -43.708 1.00 73.69 733 ALA A O 1
ATOM 5495 N N . ALA A 1 734 ? 46.581 -23.153 -45.422 1.00 75.75 734 ALA A N 1
ATOM 5496 C CA . ALA A 1 734 ? 45.606 -24.243 -45.412 1.00 75.75 734 ALA A CA 1
ATOM 5497 C C . ALA A 1 734 ? 45.604 -24.997 -44.068 1.00 75.75 734 ALA A C 1
ATOM 5499 O O . ALA A 1 734 ? 44.550 -25.154 -43.457 1.00 75.75 734 ALA A O 1
ATOM 5500 N N . GLY A 1 735 ? 46.781 -25.372 -43.550 1.00 83.31 735 GLY A N 1
ATOM 5501 C CA . GLY A 1 735 ? 46.908 -26.061 -42.259 1.00 83.31 735 GLY A CA 1
ATOM 5502 C C . GLY A 1 735 ? 46.530 -25.217 -41.031 1.00 83.31 735 GLY A C 1
ATOM 5503 O O . GLY A 1 735 ? 46.228 -25.775 -39.977 1.00 83.31 735 GLY A O 1
ATOM 5504 N N . VAL A 1 736 ? 46.524 -23.882 -41.135 1.00 79.81 736 VAL A N 1
ATOM 5505 C CA . VAL A 1 736 ? 45.951 -22.988 -40.108 1.00 79.81 736 VAL A CA 1
ATOM 5506 C C . VAL A 1 736 ? 44.428 -22.915 -40.243 1.00 79.81 736 VAL A C 1
ATOM 5508 O O . VAL A 1 736 ? 43.729 -23.008 -39.235 1.00 79.81 736 VAL A O 1
ATOM 5511 N N . SER A 1 737 ? 43.906 -22.826 -41.470 1.00 77.00 737 SER A N 1
ATOM 5512 C CA . SER A 1 737 ? 42.462 -22.850 -41.737 1.00 77.00 737 SER A CA 1
ATOM 5513 C C . SER A 1 737 ? 41.803 -24.156 -41.276 1.00 77.00 737 SER A C 1
ATOM 5515 O O . SER A 1 737 ? 40.718 -24.123 -40.701 1.00 77.00 737 SER A O 1
ATOM 5517 N N . GLU A 1 738 ? 42.455 -25.301 -41.489 1.00 80.88 738 GLU A N 1
ATOM 5518 C CA . GLU A 1 738 ? 41.965 -26.613 -41.052 1.00 80.88 738 GLU A CA 1
ATOM 5519 C C . GLU A 1 738 ? 41.912 -26.721 -39.520 1.00 80.88 738 GLU A C 1
ATOM 5521 O O . GLU A 1 738 ? 40.895 -27.136 -38.968 1.00 80.88 738 GLU A O 1
ATOM 5526 N N . LYS A 1 739 ? 42.949 -26.251 -38.813 1.00 84.38 739 LYS A N 1
ATOM 5527 C CA . LYS A 1 739 ? 42.955 -26.190 -37.340 1.00 84.38 739 LYS A CA 1
ATOM 5528 C C . LYS A 1 739 ? 41.892 -25.247 -36.783 1.00 84.38 739 LYS A C 1
ATOM 5530 O O . LYS A 1 739 ? 41.306 -25.542 -35.749 1.00 84.38 739 LYS A O 1
ATOM 5535 N N . HIS A 1 740 ? 41.621 -24.133 -37.463 1.00 76.00 740 HIS A N 1
ATOM 5536 C CA . HIS A 1 740 ? 40.545 -23.224 -37.070 1.00 76.00 740 HIS A CA 1
ATOM 5537 C C . HIS A 1 740 ? 39.160 -23.861 -37.274 1.00 76.00 740 HIS A C 1
ATOM 5539 O O . HIS A 1 740 ? 38.275 -23.677 -36.445 1.00 76.00 740 HIS A O 1
ATOM 5545 N N . ALA A 1 741 ? 38.969 -24.649 -38.337 1.00 81.94 741 ALA A N 1
ATOM 5546 C CA . ALA A 1 741 ? 37.744 -25.424 -38.536 1.00 81.94 741 ALA A CA 1
ATOM 5547 C C . ALA A 1 741 ? 37.579 -26.528 -37.473 1.00 81.94 741 ALA A C 1
ATOM 5549 O O . ALA A 1 741 ? 36.495 -26.671 -36.914 1.00 81.94 741 ALA A O 1
ATOM 5550 N N . GLN A 1 742 ? 38.655 -27.250 -37.140 1.00 83.81 742 GLN A N 1
ATOM 5551 C CA . GLN A 1 742 ? 38.663 -28.260 -36.073 1.00 83.81 742 GLN A CA 1
ATOM 5552 C C . GLN A 1 742 ? 38.311 -27.643 -34.711 1.00 83.81 742 GLN A C 1
ATOM 5554 O O . GLN A 1 742 ? 37.380 -28.111 -34.066 1.00 83.81 742 GLN A O 1
ATOM 5559 N N . ALA A 1 743 ? 38.956 -26.537 -34.326 1.00 80.44 743 ALA A N 1
ATOM 5560 C CA . ALA A 1 743 ? 38.667 -25.839 -33.071 1.00 80.44 743 ALA A CA 1
ATOM 5561 C C . ALA A 1 743 ? 37.225 -25.295 -32.991 1.00 80.44 743 ALA A C 1
ATOM 5563 O O . ALA A 1 743 ? 36.642 -25.255 -31.910 1.00 80.44 743 ALA A O 1
ATOM 5564 N N . LEU A 1 744 ? 36.623 -24.895 -34.120 1.00 80.06 744 LEU A N 1
ATOM 5565 C CA . LEU A 1 744 ? 35.214 -24.488 -34.163 1.00 80.06 744 LEU A CA 1
ATOM 5566 C C . LEU A 1 744 ? 34.250 -25.672 -33.985 1.00 80.06 744 LEU A C 1
ATOM 5568 O O . LEU A 1 744 ? 33.230 -25.505 -33.323 1.00 80.06 744 LEU A O 1
ATOM 5572 N N . GLU A 1 745 ? 34.545 -26.851 -34.540 1.00 83.81 745 GLU A N 1
ATOM 5573 C CA . GLU A 1 745 ? 33.722 -28.050 -34.313 1.00 83.81 745 GLU A CA 1
ATOM 5574 C C . GLU A 1 745 ? 33.913 -28.635 -32.906 1.00 83.81 745 GLU A C 1
ATOM 5576 O O . GLU A 1 745 ? 32.932 -29.040 -32.285 1.00 83.81 745 GLU A O 1
ATOM 5581 N N . GLU A 1 746 ? 35.128 -28.607 -32.350 1.00 83.75 746 GLU A N 1
ATOM 5582 C CA . GLU A 1 746 ? 35.375 -28.961 -30.944 1.00 83.75 746 GLU A CA 1
ATOM 5583 C C . GLU A 1 746 ? 34.589 -28.036 -30.002 1.00 83.75 746 GLU A C 1
ATOM 5585 O O . GLU A 1 746 ? 33.862 -28.517 -29.134 1.00 83.75 746 GLU A O 1
ATOM 5590 N N . LEU A 1 747 ? 34.625 -26.718 -30.228 1.00 80.38 747 LEU A N 1
ATOM 5591 C CA . LEU A 1 747 ? 33.886 -25.754 -29.409 1.00 80.38 747 LEU A CA 1
ATOM 5592 C C . LEU A 1 747 ? 32.359 -25.888 -29.569 1.00 80.38 747 LEU A C 1
ATOM 5594 O O . LEU A 1 747 ? 31.632 -25.771 -28.582 1.00 80.38 747 LEU A O 1
ATOM 5598 N N . LYS A 1 748 ? 31.846 -26.209 -30.767 1.00 84.25 748 LYS A N 1
ATOM 5599 C CA . LYS A 1 748 ? 30.427 -26.582 -30.953 1.00 84.25 748 LYS A CA 1
ATOM 5600 C C . LYS A 1 748 ? 30.063 -27.852 -30.184 1.00 84.25 748 LYS A C 1
ATOM 5602 O O . LYS A 1 748 ? 28.998 -27.896 -29.570 1.00 84.25 748 LYS A O 1
ATOM 5607 N N . ALA A 1 749 ? 30.921 -28.872 -30.207 1.00 80.94 749 ALA A N 1
ATOM 5608 C CA . ALA A 1 749 ? 30.696 -30.123 -29.489 1.00 80.94 749 ALA A CA 1
ATOM 5609 C C . ALA A 1 749 ? 30.698 -29.911 -27.964 1.00 80.94 749 ALA A C 1
ATOM 5611 O O . ALA A 1 749 ? 29.832 -30.455 -27.278 1.00 80.94 749 ALA A O 1
ATOM 5612 N N . GLU A 1 750 ? 31.592 -29.068 -27.437 1.00 82.12 750 GLU A N 1
ATOM 5613 C CA . GLU A 1 750 ? 31.583 -28.657 -26.027 1.00 82.12 750 GLU A CA 1
ATOM 5614 C C . GLU A 1 750 ? 30.306 -27.889 -25.655 1.00 82.12 750 GLU A C 1
ATOM 5616 O O . GLU A 1 750 ? 29.690 -28.196 -24.633 1.00 82.12 750 GLU A O 1
ATOM 5621 N N . TYR A 1 751 ? 29.852 -26.944 -26.488 1.00 76.88 751 TYR A N 1
ATOM 5622 C CA . TYR A 1 751 ? 28.586 -26.234 -26.262 1.00 76.88 751 TYR A CA 1
ATOM 5623 C C . TYR A 1 751 ? 27.371 -27.173 -26.301 1.00 76.88 751 TYR A C 1
ATOM 5625 O O . TYR A 1 751 ? 26.507 -27.083 -25.430 1.00 76.88 751 TYR A O 1
ATOM 5633 N N . ALA A 1 752 ? 27.316 -28.113 -27.249 1.00 80.88 752 ALA A N 1
ATOM 5634 C CA . ALA A 1 752 ? 26.243 -29.104 -27.333 1.00 80.88 752 ALA A CA 1
ATOM 5635 C C . ALA A 1 752 ? 26.232 -30.054 -26.119 1.00 80.88 752 ALA A C 1
ATOM 5637 O O . ALA A 1 752 ? 25.172 -30.323 -25.553 1.00 80.88 752 ALA A O 1
ATOM 5638 N N . ALA A 1 753 ? 27.405 -30.517 -25.673 1.00 80.50 753 ALA A N 1
ATOM 5639 C CA . ALA A 1 753 ? 27.541 -31.345 -24.474 1.00 80.50 753 ALA A CA 1
ATOM 5640 C C . ALA A 1 753 ? 27.153 -30.581 -23.195 1.00 80.50 753 ALA A C 1
ATOM 5642 O O . ALA A 1 753 ? 26.484 -31.134 -22.319 1.00 80.50 753 ALA A O 1
ATOM 5643 N N . ARG A 1 754 ? 27.516 -29.295 -23.103 1.00 81.31 754 ARG A N 1
ATOM 5644 C CA . ARG A 1 754 ? 27.116 -28.414 -22.001 1.00 81.31 754 ARG A CA 1
ATOM 5645 C C . ARG A 1 754 ? 25.601 -28.228 -21.958 1.00 81.31 754 ARG A C 1
ATOM 5647 O O . ARG A 1 754 ? 25.008 -28.462 -20.910 1.00 81.31 754 ARG A O 1
ATOM 5654 N N . LEU A 1 755 ? 24.980 -27.892 -23.091 1.00 76.25 755 LEU A N 1
ATOM 5655 C CA . LEU A 1 755 ? 23.531 -27.705 -23.199 1.00 76.25 755 LEU A CA 1
ATOM 5656 C C . LEU A 1 755 ? 22.764 -28.987 -22.832 1.00 76.25 755 LEU A C 1
ATOM 5658 O O . LEU A 1 755 ? 21.754 -28.926 -22.134 1.00 76.25 755 LEU A O 1
ATOM 5662 N N . ALA A 1 756 ? 23.271 -30.158 -23.233 1.00 79.38 756 ALA A N 1
ATOM 5663 C CA . ALA A 1 756 ? 22.701 -31.448 -22.845 1.00 79.38 756 ALA A CA 1
ATOM 5664 C C . ALA A 1 756 ? 22.775 -31.692 -21.325 1.00 79.38 756 ALA A C 1
ATOM 5666 O O . ALA A 1 756 ? 21.782 -32.102 -20.727 1.00 79.38 756 ALA A O 1
ATOM 5667 N N . SER A 1 757 ? 23.912 -31.390 -20.687 1.00 77.31 757 SER A N 1
ATOM 5668 C CA . SER A 1 757 ? 24.072 -31.513 -19.229 1.00 77.31 757 SER A CA 1
ATOM 5669 C C . SER A 1 757 ? 23.200 -30.512 -18.452 1.00 77.31 757 SER A C 1
ATOM 5671 O O . SER A 1 757 ? 22.672 -30.837 -17.390 1.00 77.31 757 SER A O 1
ATOM 5673 N N . GLU A 1 758 ? 22.984 -29.316 -18.998 1.00 74.62 758 GLU A N 1
ATOM 5674 C CA . GLU A 1 758 ? 22.116 -28.277 -18.429 1.00 74.62 758 GLU A CA 1
ATOM 5675 C C . GLU A 1 758 ? 20.621 -28.659 -18.551 1.00 74.62 758 GLU A C 1
ATOM 5677 O O . GLU A 1 758 ? 19.849 -28.497 -17.600 1.00 74.62 758 GLU A O 1
ATOM 5682 N N . LEU A 1 759 ? 20.230 -29.303 -19.661 1.00 74.62 759 LEU A N 1
ATOM 5683 C CA . LEU A 1 759 ? 18.914 -29.933 -19.866 1.00 74.62 759 LEU A CA 1
ATOM 5684 C C . LEU A 1 759 ? 18.675 -31.199 -19.024 1.00 74.62 759 LEU A C 1
ATOM 5686 O O . LEU A 1 759 ? 17.526 -31.605 -18.841 1.00 74.62 759 LEU A O 1
ATOM 5690 N N . GLU A 1 760 ? 19.725 -31.858 -18.540 1.00 74.50 760 GLU A N 1
ATOM 5691 C CA . GLU A 1 760 ? 19.619 -32.983 -17.604 1.00 74.50 760 GLU A CA 1
ATOM 5692 C C . GLU A 1 760 ? 19.471 -32.465 -16.165 1.00 74.50 760 GLU A C 1
ATOM 5694 O O . GLU A 1 760 ? 18.518 -32.818 -15.469 1.00 74.50 760 GLU A O 1
ATOM 5699 N N . ARG A 1 761 ? 20.310 -31.499 -15.771 1.00 74.19 761 ARG A N 1
ATOM 5700 C CA . ARG A 1 761 ? 20.275 -30.831 -14.459 1.00 74.19 761 ARG A CA 1
ATOM 5701 C C . ARG A 1 761 ? 18.941 -30.135 -14.162 1.00 74.19 761 ARG A C 1
ATOM 5703 O O . ARG A 1 761 ? 18.477 -30.143 -13.023 1.00 74.19 761 ARG A O 1
ATOM 5710 N N . THR A 1 762 ? 18.306 -29.542 -15.173 1.00 72.19 762 THR A N 1
ATOM 5711 C CA . THR A 1 762 ? 16.970 -28.928 -15.043 1.00 72.19 762 THR A CA 1
ATOM 5712 C C . THR A 1 762 ? 15.857 -29.966 -14.866 1.00 72.19 762 THR A C 1
ATOM 5714 O O . THR A 1 762 ? 14.921 -29.719 -14.107 1.00 72.19 762 THR A O 1
ATOM 5717 N N . LYS A 1 763 ? 15.974 -31.161 -15.464 1.00 74.62 763 LYS A N 1
ATOM 5718 C CA . LYS A 1 763 ? 15.039 -32.278 -15.225 1.00 74.62 763 LYS A CA 1
ATOM 5719 C C . LYS A 1 763 ? 15.202 -32.872 -13.829 1.00 74.62 763 LYS A C 1
ATOM 5721 O O . LYS A 1 763 ? 14.197 -33.129 -13.170 1.00 74.62 763 LYS A O 1
ATOM 5726 N N . GLU A 1 764 ? 16.438 -33.034 -13.354 1.00 74.88 764 GLU A N 1
ATOM 5727 C CA . GLU A 1 764 ? 16.706 -33.439 -11.967 1.00 74.88 764 GLU A CA 1
ATOM 5728 C C . GLU A 1 764 ? 16.074 -32.442 -10.980 1.00 74.88 764 GLU A C 1
ATOM 5730 O O . GLU A 1 764 ? 15.320 -32.847 -10.092 1.00 74.88 764 GLU A O 1
ATOM 5735 N N . ALA A 1 765 ? 16.286 -31.137 -11.192 1.00 73.19 765 ALA A N 1
ATOM 5736 C CA . ALA A 1 765 ? 15.671 -30.078 -10.391 1.00 73.19 765 ALA A CA 1
ATOM 5737 C C . ALA A 1 765 ? 14.130 -30.110 -10.429 1.00 73.19 765 ALA A C 1
ATOM 5739 O O . ALA A 1 765 ? 13.509 -30.028 -9.368 1.00 73.19 765 ALA A O 1
ATOM 5740 N N . SER A 1 766 ? 13.515 -30.303 -11.605 1.00 73.44 766 SER A N 1
ATOM 5741 C CA . SER A 1 766 ? 12.058 -30.472 -11.727 1.00 73.44 766 SER A CA 1
ATOM 5742 C C . SER A 1 766 ? 11.567 -31.673 -10.921 1.00 73.44 766 SER A C 1
ATOM 5744 O O . SER A 1 766 ? 10.681 -31.521 -10.091 1.00 73.44 766 SER A O 1
ATOM 5746 N N . SER A 1 767 ? 12.194 -32.845 -11.072 1.00 75.81 767 SER A N 1
ATOM 5747 C CA . SER A 1 767 ? 11.779 -34.063 -10.357 1.00 75.81 767 SER A CA 1
ATOM 5748 C C . SER A 1 767 ? 11.895 -33.941 -8.830 1.00 75.81 767 SER A C 1
ATOM 5750 O O . SER A 1 767 ? 11.068 -34.478 -8.094 1.00 75.81 767 SER A O 1
ATOM 5752 N N . SER A 1 768 ? 12.880 -33.175 -8.348 1.00 80.12 768 SER A N 1
ATOM 5753 C CA . SER A 1 768 ? 13.028 -32.823 -6.932 1.00 80.12 768 SER A CA 1
ATOM 5754 C C . SER A 1 768 ? 11.903 -31.890 -6.459 1.00 80.12 768 SER A C 1
ATOM 5756 O O . SER A 1 768 ? 11.343 -32.085 -5.380 1.00 80.12 768 SER A O 1
ATOM 5758 N N . HIS A 1 769 ? 11.511 -30.917 -7.290 1.00 79.50 769 HIS A N 1
ATOM 5759 C CA . HIS A 1 769 ? 10.386 -30.025 -7.012 1.00 79.50 769 HIS A CA 1
ATOM 5760 C C . HIS A 1 769 ? 9.040 -30.768 -7.015 1.00 79.50 769 HIS A C 1
ATOM 5762 O O . HIS A 1 769 ? 8.256 -30.600 -6.085 1.00 79.50 769 HIS A O 1
ATOM 5768 N N . ASP A 1 770 ? 8.802 -31.655 -7.984 1.00 83.19 770 ASP A N 1
ATOM 5769 C CA . ASP A 1 770 ? 7.609 -32.507 -8.044 1.00 83.19 770 ASP A CA 1
ATOM 5770 C C . ASP A 1 770 ? 7.499 -33.423 -6.812 1.00 83.19 770 ASP A C 1
ATOM 5772 O O . ASP A 1 770 ? 6.417 -33.558 -6.232 1.00 83.19 770 ASP A O 1
ATOM 5776 N N . SER A 1 771 ? 8.623 -33.987 -6.345 1.00 82.94 771 SER A N 1
ATOM 5777 C CA . SER A 1 771 ? 8.674 -34.748 -5.089 1.00 82.94 771 SER A CA 1
ATOM 5778 C C . SER A 1 771 ? 8.335 -33.872 -3.879 1.00 82.94 771 SER A C 1
ATOM 5780 O O . SER A 1 771 ? 7.507 -34.261 -3.060 1.00 82.94 771 SER A O 1
ATOM 5782 N N . ALA A 1 772 ? 8.905 -32.667 -3.781 1.00 83.62 772 ALA A N 1
ATOM 5783 C CA . ALA A 1 772 ? 8.620 -31.741 -2.683 1.00 83.62 772 ALA A CA 1
ATOM 5784 C C . ALA A 1 772 ? 7.154 -31.258 -2.678 1.00 83.62 772 ALA A C 1
ATOM 5786 O O . ALA A 1 772 ? 6.553 -31.118 -1.613 1.00 83.62 772 ALA A O 1
ATOM 5787 N N . LEU A 1 773 ? 6.550 -31.054 -3.854 1.00 83.50 773 LEU A N 1
ATOM 5788 C CA . LEU A 1 773 ? 5.121 -30.757 -3.996 1.00 83.50 773 LEU A CA 1
ATOM 5789 C C . LEU A 1 773 ? 4.240 -31.960 -3.629 1.00 83.50 773 LEU A C 1
ATOM 5791 O O . LEU A 1 773 ? 3.151 -31.769 -3.092 1.00 83.50 773 LEU A O 1
ATOM 5795 N N . SER A 1 774 ? 4.688 -33.191 -3.893 1.00 87.00 774 SER A N 1
ATOM 5796 C CA . SER A 1 774 ? 4.011 -34.406 -3.424 1.00 87.00 774 SER A CA 1
ATOM 5797 C C . SER A 1 774 ? 4.046 -34.505 -1.895 1.00 87.00 774 SER A C 1
ATOM 5799 O O . SER A 1 774 ? 2.998 -34.659 -1.273 1.00 87.00 774 SER A O 1
ATOM 5801 N N . ASP A 1 775 ? 5.220 -34.330 -1.282 1.00 85.69 775 ASP A N 1
ATOM 5802 C CA . ASP A 1 775 ? 5.406 -34.366 0.177 1.00 85.69 775 ASP A CA 1
ATOM 5803 C C . ASP A 1 775 ? 4.656 -33.238 0.909 1.00 85.69 775 ASP A C 1
ATOM 5805 O O . ASP A 1 775 ? 4.281 -33.378 2.074 1.00 85.69 775 ASP A O 1
ATOM 5809 N N . LEU A 1 776 ? 4.443 -32.096 0.248 1.00 84.19 776 LEU A N 1
ATOM 5810 C CA . LEU A 1 776 ? 3.644 -30.996 0.786 1.00 84.19 776 LEU A CA 1
ATOM 5811 C C . LEU A 1 776 ? 2.137 -31.286 0.694 1.00 84.19 776 LEU A C 1
ATOM 5813 O O . LEU A 1 776 ? 1.402 -30.978 1.632 1.00 84.19 776 LEU A O 1
ATOM 5817 N N . ARG A 1 777 ? 1.676 -31.922 -0.395 1.00 88.75 777 ARG A N 1
ATOM 5818 C CA . ARG A 1 777 ? 0.280 -32.370 -0.543 1.00 88.75 777 ARG A CA 1
ATOM 5819 C C . ARG A 1 777 ? -0.080 -33.440 0.485 1.00 88.75 777 ARG A C 1
ATOM 5821 O O . ARG A 1 777 ? -1.094 -33.287 1.157 1.00 88.75 777 ARG A O 1
ATOM 5828 N N . THR A 1 778 ? 0.764 -34.454 0.684 1.00 89.56 778 THR A N 1
ATOM 5829 C CA . THR A 1 778 ? 0.500 -35.507 1.683 1.00 89.56 778 THR A CA 1
ATOM 5830 C C . THR A 1 778 ? 0.446 -34.952 3.106 1.00 89.56 778 THR A C 1
ATOM 5832 O O . THR A 1 778 ? -0.450 -35.322 3.857 1.00 89.56 778 THR A O 1
ATOM 5835 N N . LYS A 1 779 ? 1.309 -33.989 3.464 1.00 89.56 779 LYS A N 1
ATOM 5836 C CA . LYS A 1 779 ? 1.220 -33.269 4.751 1.00 89.56 779 LYS A CA 1
ATOM 5837 C C . LYS A 1 779 ? -0.060 -32.444 4.893 1.00 89.56 779 LYS A C 1
ATOM 5839 O O . LYS A 1 779 ? -0.611 -32.361 5.985 1.00 89.56 779 LYS A O 1
ATOM 5844 N N . HIS A 1 780 ? -0.543 -31.829 3.814 1.00 86.50 780 HIS A N 1
ATOM 5845 C CA . HIS A 1 780 ? -1.812 -31.101 3.840 1.00 86.50 780 HIS A CA 1
ATOM 5846 C C . HIS A 1 780 ? -3.006 -32.053 4.022 1.00 86.50 780 HIS A C 1
ATOM 5848 O O . HIS A 1 780 ? -3.890 -31.778 4.830 1.00 86.50 780 HIS A O 1
ATOM 5854 N N . GLU A 1 781 ? -3.005 -33.202 3.343 1.00 92.00 781 GLU A N 1
ATOM 5855 C CA . GLU A 1 781 ? -4.010 -34.260 3.517 1.00 92.00 781 GLU A CA 1
ATOM 5856 C C . GLU A 1 781 ? -3.978 -34.868 4.933 1.00 92.00 781 GLU A C 1
ATOM 5858 O O . GLU A 1 781 ? -5.033 -35.068 5.533 1.00 92.00 781 GLU A O 1
ATOM 5863 N N . GLU A 1 782 ? -2.788 -35.088 5.501 1.00 91.81 782 GLU A N 1
ATOM 5864 C CA . GLU A 1 782 ? -2.585 -35.562 6.878 1.00 91.81 782 GLU A CA 1
ATOM 5865 C C . GLU A 1 782 ? -3.108 -34.551 7.915 1.00 91.81 782 GLU A C 1
ATOM 5867 O O . GLU A 1 782 ? -3.858 -34.927 8.816 1.00 91.81 782 GLU A O 1
ATOM 5872 N N . LEU A 1 783 ? -2.813 -33.255 7.749 1.00 88.44 783 LEU A N 1
ATOM 5873 C CA . LEU A 1 783 ? -3.354 -32.192 8.607 1.00 88.44 783 LEU A CA 1
ATOM 5874 C C . LEU A 1 783 ? -4.880 -32.055 8.481 1.00 88.44 783 LEU A C 1
ATOM 5876 O O . LEU A 1 783 ? -5.561 -31.870 9.488 1.00 88.44 783 LEU A O 1
ATOM 5880 N N . LEU A 1 784 ? -5.442 -32.195 7.275 1.00 89.38 784 LEU A N 1
ATOM 5881 C CA . LEU A 1 784 ? -6.896 -32.205 7.068 1.00 89.38 784 LEU A CA 1
ATOM 5882 C C . LEU A 1 784 ? -7.573 -33.444 7.676 1.00 89.38 784 LEU A C 1
ATOM 5884 O O . LEU A 1 784 ? -8.734 -33.358 8.078 1.00 89.38 784 LEU A O 1
ATOM 5888 N N . ALA A 1 785 ? -6.885 -34.586 7.743 1.00 90.19 785 ALA A N 1
ATOM 5889 C CA . ALA A 1 785 ? -7.375 -35.775 8.436 1.00 90.19 785 ALA A CA 1
ATOM 5890 C C . ALA A 1 785 ? -7.336 -35.583 9.962 1.00 90.19 785 ALA A C 1
ATOM 5892 O O . ALA A 1 785 ? -8.354 -35.789 10.624 1.00 90.19 785 ALA A O 1
ATOM 5893 N N . ALA A 1 786 ? -6.211 -35.104 10.502 1.00 88.75 786 ALA A N 1
ATOM 5894 C CA . ALA A 1 786 ? -6.046 -34.825 11.928 1.00 88.75 786 ALA A CA 1
ATOM 5895 C C . ALA A 1 786 ? -7.035 -33.761 12.435 1.00 88.75 786 ALA A C 1
ATOM 5897 O O . ALA A 1 786 ? -7.620 -33.926 13.504 1.00 88.75 786 ALA A O 1
ATOM 5898 N N . ASN A 1 787 ? -7.295 -32.703 11.655 1.00 84.75 787 ASN A N 1
ATOM 5899 C CA . ASN A 1 787 ? -8.277 -31.687 12.033 1.00 84.75 787 ASN A CA 1
ATOM 5900 C C . ASN A 1 787 ? -9.710 -32.248 12.067 1.00 84.75 787 ASN A C 1
ATOM 5902 O O . ASN A 1 787 ? -10.452 -31.952 12.995 1.00 84.75 787 ASN A O 1
ATOM 5906 N N . LYS A 1 788 ? -10.086 -33.136 11.134 1.00 90.62 788 LYS A N 1
ATOM 5907 C CA . LYS A 1 788 ? -11.390 -33.832 11.171 1.00 90.62 788 LYS A CA 1
ATOM 5908 C C . LYS A 1 788 ? -11.519 -34.790 12.358 1.00 90.62 788 LYS A C 1
ATOM 5910 O O . LYS A 1 788 ? -12.616 -34.965 12.886 1.00 90.62 788 LYS A O 1
ATOM 5915 N N . GLU A 1 789 ? -10.423 -35.409 12.795 1.00 91.81 789 GLU A N 1
ATOM 5916 C CA . GLU A 1 789 ? -10.405 -36.215 14.021 1.00 91.81 789 GLU A CA 1
ATOM 5917 C C . GLU A 1 789 ? -10.557 -35.332 15.275 1.00 91.81 789 GLU A C 1
ATOM 5919 O O . GLU A 1 789 ? -11.352 -35.655 16.160 1.00 91.81 789 GLU A O 1
ATOM 5924 N N . LEU A 1 790 ? -9.899 -34.168 15.325 1.00 88.12 790 LEU A N 1
ATOM 5925 C CA . LEU A 1 790 ? -10.091 -33.173 16.388 1.00 88.12 790 LEU A CA 1
ATOM 5926 C C . LEU A 1 790 ? -11.527 -32.623 16.421 1.00 88.12 790 LEU A C 1
ATOM 5928 O O . LEU A 1 790 ? -12.162 -32.653 17.471 1.00 88.12 790 LEU A O 1
ATOM 5932 N N . GLU A 1 791 ? -12.087 -32.215 15.280 1.00 89.25 791 GLU A N 1
ATOM 5933 C CA . GLU A 1 791 ? -13.493 -31.802 15.144 1.00 89.25 791 GLU A CA 1
ATOM 5934 C C . GLU A 1 791 ? -14.453 -32.902 15.627 1.00 89.25 791 GLU A C 1
ATOM 5936 O O . GLU A 1 791 ? -15.391 -32.627 16.380 1.00 89.25 791 GLU A O 1
ATOM 5941 N N . SER A 1 792 ? -14.192 -34.164 15.266 1.00 89.88 792 SER A N 1
ATOM 5942 C CA . SER A 1 792 ? -14.980 -35.312 15.723 1.00 89.88 792 SER A CA 1
ATOM 5943 C C . SER A 1 792 ? -14.869 -35.531 17.235 1.00 89.88 792 SER A C 1
ATOM 5945 O O . SER A 1 792 ? -15.885 -35.769 17.891 1.00 89.88 792 SER A O 1
ATOM 5947 N N . THR A 1 793 ? -13.667 -35.456 17.817 1.00 90.94 793 THR A N 1
ATOM 5948 C CA . THR A 1 793 ? -13.490 -35.623 19.271 1.00 90.94 793 THR A CA 1
ATOM 5949 C C . THR A 1 793 ? -14.149 -34.481 20.044 1.00 90.94 793 THR A C 1
ATOM 5951 O O . THR A 1 793 ? -14.906 -34.757 20.978 1.00 90.94 793 THR A O 1
ATOM 5954 N N . HIS A 1 794 ? -13.997 -33.228 19.599 1.00 87.56 794 HIS A N 1
ATOM 5955 C CA . HIS A 1 794 ? -14.722 -32.076 20.142 1.00 87.56 794 HIS A CA 1
ATOM 5956 C C . HIS A 1 794 ? -16.242 -32.261 20.061 1.00 87.56 794 HIS A C 1
ATOM 5958 O O . HIS A 1 794 ? -16.921 -32.091 21.072 1.00 87.56 794 HIS A O 1
ATOM 5964 N N . ALA A 1 795 ? -16.786 -32.686 18.916 1.00 87.56 795 ALA A N 1
ATOM 5965 C CA . ALA A 1 795 ? -18.219 -32.950 18.774 1.00 87.56 795 ALA A CA 1
ATOM 5966 C C . ALA A 1 795 ? -18.715 -34.027 19.759 1.00 87.56 795 ALA A C 1
ATOM 5968 O O . ALA A 1 795 ? -19.757 -33.848 20.390 1.00 87.56 795 ALA A O 1
ATOM 5969 N N . THR A 1 796 ? -17.956 -35.113 19.961 1.00 90.31 796 THR A N 1
ATOM 5970 C CA . THR A 1 796 ? -18.311 -36.131 20.970 1.00 90.31 796 THR A CA 1
ATOM 5971 C C . THR A 1 796 ? -18.180 -35.629 22.409 1.00 90.31 796 THR A C 1
ATOM 5973 O O . THR A 1 796 ? -18.976 -36.024 23.261 1.00 90.31 796 THR A O 1
ATOM 5976 N N . HIS A 1 797 ? -17.228 -34.736 22.697 1.00 89.88 797 HIS A N 1
ATOM 5977 C CA . HIS A 1 797 ? -17.068 -34.148 24.026 1.00 89.88 797 HIS A CA 1
ATOM 5978 C C . HIS A 1 797 ? -18.208 -33.173 24.351 1.00 89.88 797 HIS A C 1
ATOM 5980 O O . HIS A 1 797 ? -18.802 -33.280 25.422 1.00 89.88 797 HIS A O 1
ATOM 5986 N N . VAL A 1 798 ? -18.594 -32.311 23.403 1.00 88.56 798 VAL A N 1
ATOM 5987 C CA . VAL A 1 798 ? -19.767 -31.427 23.524 1.00 88.56 798 VAL A CA 1
ATOM 5988 C C . VAL A 1 798 ? -21.039 -32.245 23.754 1.00 88.56 798 VAL A C 1
ATOM 5990 O O . VAL A 1 798 ? -21.741 -31.994 24.727 1.00 88.56 798 VAL A O 1
ATOM 5993 N N . GLN A 1 799 ? -21.287 -33.297 22.964 1.00 90.06 799 GLN A N 1
ATOM 5994 C CA . GLN A 1 799 ? -22.440 -34.188 23.176 1.00 90.06 799 GLN A CA 1
ATOM 5995 C C . GLN A 1 799 ? -22.413 -34.892 24.546 1.00 90.06 799 GLN A C 1
ATOM 5997 O O . GLN A 1 799 ? -23.466 -35.128 25.140 1.00 90.06 799 GLN A O 1
ATOM 6002 N N . SER A 1 800 ? -21.227 -35.215 25.075 1.00 88.62 800 SER A N 1
ATOM 6003 C CA . SER A 1 800 ? -21.083 -35.767 26.428 1.00 88.62 800 SER A CA 1
ATOM 6004 C C . SER A 1 800 ? -21.431 -34.737 27.507 1.00 88.62 800 SER A C 1
ATOM 6006 O O . SER A 1 800 ? -22.137 -35.076 28.455 1.00 88.62 800 SER A O 1
ATOM 6008 N N . LEU A 1 801 ? -20.981 -33.487 27.359 1.00 87.75 801 LEU A N 1
ATOM 6009 C CA . LEU A 1 801 ? -21.286 -32.392 28.286 1.00 87.75 801 LEU A CA 1
ATOM 6010 C C . LEU A 1 801 ? -22.767 -31.988 28.231 1.00 87.75 801 LEU A C 1
ATOM 6012 O O . LEU A 1 801 ? -23.374 -31.760 29.272 1.00 87.75 801 LEU A O 1
ATOM 6016 N N . GLU A 1 802 ? -23.385 -31.968 27.048 1.00 86.56 802 GLU A N 1
ATOM 6017 C CA . GLU A 1 802 ? -24.832 -31.763 26.884 1.00 86.56 802 GLU A CA 1
ATOM 6018 C C . GLU A 1 802 ? -25.645 -32.878 27.561 1.00 86.56 802 GLU A C 1
ATOM 6020 O O . GLU A 1 802 ? -26.646 -32.609 28.232 1.00 86.56 802 GLU A O 1
ATOM 6025 N N . ALA A 1 803 ? -25.208 -34.136 27.425 1.00 86.12 803 ALA A N 1
ATOM 6026 C CA . ALA A 1 803 ? -25.837 -35.274 28.088 1.00 86.12 803 ALA A CA 1
ATOM 6027 C C . ALA A 1 803 ? -25.675 -35.225 29.618 1.00 86.12 803 ALA A C 1
ATOM 6029 O O . ALA A 1 803 ? -26.622 -35.548 30.339 1.00 86.12 803 ALA A O 1
ATOM 6030 N N . GLU A 1 804 ? -24.517 -34.790 30.121 1.00 88.69 804 GLU A N 1
ATOM 6031 C CA . GLU A 1 804 ? -24.260 -34.611 31.553 1.00 88.69 804 GLU A CA 1
ATOM 6032 C C . GLU A 1 804 ? -25.065 -33.439 32.135 1.00 88.69 804 GLU A C 1
ATOM 6034 O O . GLU A 1 804 ? -25.778 -33.625 33.122 1.00 88.69 804 GLU A O 1
ATOM 6039 N N . LEU A 1 805 ? -25.073 -32.276 31.472 1.00 87.69 805 LEU A N 1
ATOM 6040 C CA . LEU A 1 805 ? -25.920 -31.130 31.821 1.00 87.69 805 LEU A CA 1
ATOM 6041 C C . LEU A 1 805 ? -27.395 -31.545 31.898 1.00 87.69 805 LEU A C 1
ATOM 6043 O O . LEU A 1 805 ? -28.087 -31.238 32.869 1.00 87.69 805 LEU A O 1
ATOM 6047 N N . LYS A 1 806 ? -27.878 -32.298 30.903 1.00 91.56 806 LYS A N 1
ATOM 6048 C CA . LYS A 1 806 ? -29.247 -32.818 30.886 1.00 91.56 806 LYS A CA 1
ATOM 6049 C C . LYS A 1 806 ? -29.510 -33.799 32.032 1.00 91.56 806 LYS A C 1
ATOM 6051 O O . LYS A 1 806 ? -30.565 -33.716 32.658 1.00 91.56 806 LYS A O 1
ATOM 6056 N N . ALA A 1 807 ? -28.569 -34.687 32.349 1.00 88.75 807 ALA A N 1
ATOM 6057 C CA . ALA A 1 807 ? -28.690 -35.603 33.482 1.00 88.75 807 ALA A CA 1
ATOM 6058 C C . ALA A 1 807 ? -28.731 -34.860 34.832 1.00 88.75 807 ALA A C 1
ATOM 6060 O O . ALA A 1 807 ? -29.527 -35.224 35.700 1.00 88.75 807 ALA A O 1
ATOM 6061 N N . VAL A 1 808 ? -27.944 -33.790 34.991 1.00 87.50 808 VAL A N 1
ATOM 6062 C CA . VAL A 1 808 ? -27.970 -32.904 36.168 1.00 87.50 808 VAL A CA 1
ATOM 6063 C C . VAL A 1 808 ? -29.304 -32.161 36.268 1.00 87.50 808 VAL A C 1
ATOM 6065 O O . VAL A 1 808 ? -29.918 -32.170 37.334 1.00 87.50 808 VAL A O 1
ATOM 6068 N N . LEU A 1 809 ? -29.810 -31.593 35.168 1.00 86.81 809 LEU A N 1
ATOM 6069 C CA . LEU A 1 809 ? -31.122 -30.933 35.128 1.00 86.81 809 LEU A CA 1
ATOM 6070 C C . LEU A 1 809 ? -32.266 -31.902 35.467 1.00 86.81 809 LEU A C 1
ATOM 6072 O O . LEU A 1 809 ? -33.137 -31.565 36.269 1.00 86.81 809 LEU A O 1
ATOM 6076 N N . GLU A 1 810 ? -32.249 -33.128 34.933 1.00 87.81 810 GLU A N 1
ATOM 6077 C CA . GLU A 1 810 ? -33.219 -34.160 35.313 1.00 87.81 810 GLU A CA 1
ATOM 6078 C C . GLU A 1 810 ? -33.063 -34.612 36.778 1.00 87.81 810 GLU A C 1
ATOM 6080 O O . GLU A 1 810 ? -34.056 -34.957 37.420 1.00 87.81 810 GLU A O 1
ATOM 6085 N N . SER A 1 811 ? -31.844 -34.631 37.328 1.00 86.56 811 SER A N 1
ATOM 6086 C CA . SER A 1 811 ? -31.610 -34.936 38.746 1.00 86.56 811 SER A CA 1
ATOM 6087 C C . SER A 1 811 ? -32.185 -33.844 39.648 1.00 86.56 811 SER A C 1
ATOM 6089 O O . SER A 1 811 ? -32.936 -34.149 40.570 1.00 86.56 811 SER A O 1
ATOM 6091 N N . HIS A 1 812 ? -31.916 -32.575 39.338 1.00 85.12 812 HIS A N 1
ATOM 6092 C CA . HIS A 1 812 ? -32.437 -31.426 40.077 1.00 85.12 812 HIS A CA 1
ATOM 6093 C C . HIS A 1 812 ? -33.970 -31.334 39.986 1.00 85.12 812 HIS A C 1
ATOM 6095 O O . HIS A 1 812 ? -34.636 -31.080 40.987 1.00 85.12 812 HIS A O 1
ATOM 6101 N N . ALA A 1 813 ? -34.562 -31.642 38.825 1.00 86.31 813 ALA A N 1
ATOM 6102 C CA . ALA A 1 813 ? -36.016 -31.734 38.672 1.00 86.31 813 ALA A CA 1
ATOM 6103 C C . ALA A 1 813 ? -36.638 -32.842 39.549 1.00 86.31 813 ALA A C 1
ATOM 6105 O O . ALA A 1 813 ? -37.696 -32.633 40.146 1.00 86.31 813 ALA A O 1
ATOM 6106 N N . ARG A 1 814 ? -35.976 -34.003 39.678 1.00 87.88 814 ARG A N 1
ATOM 6107 C CA . ARG A 1 814 ? -36.394 -35.075 40.604 1.00 87.88 814 ARG A CA 1
ATOM 6108 C C . ARG A 1 814 ? -36.236 -34.655 42.065 1.00 87.88 814 ARG A C 1
ATOM 6110 O O . ARG A 1 814 ? -37.125 -34.930 42.864 1.00 87.88 814 ARG A O 1
ATOM 6117 N N . GLU A 1 815 ? -35.153 -33.963 42.408 1.00 88.62 815 GLU A N 1
ATOM 6118 C CA . GLU A 1 815 ? -34.901 -33.479 43.768 1.00 88.62 815 GLU A CA 1
ATOM 6119 C C . GLU A 1 815 ? -35.952 -32.440 44.196 1.00 88.62 815 GLU A C 1
ATOM 6121 O O . GLU A 1 815 ? -36.570 -32.605 45.249 1.00 88.62 815 GLU A O 1
ATOM 6126 N N . ILE A 1 816 ? -36.278 -31.469 43.330 1.00 83.88 816 ILE A N 1
ATOM 6127 C CA . ILE A 1 816 ? -37.403 -30.533 43.513 1.00 83.88 816 ILE A CA 1
ATOM 6128 C C . ILE A 1 816 ? -38.729 -31.283 43.708 1.00 83.88 816 ILE A C 1
ATOM 6130 O O . ILE A 1 816 ? -39.493 -30.935 44.607 1.00 83.88 816 ILE A O 1
ATOM 6134 N N . ALA A 1 817 ? -39.005 -32.324 42.914 1.00 86.12 817 ALA A N 1
ATOM 6135 C CA . ALA A 1 817 ? -40.224 -33.117 43.069 1.00 86.12 817 ALA A CA 1
ATOM 6136 C C . ALA A 1 817 ? -40.287 -33.810 44.444 1.00 86.12 817 ALA A C 1
ATOM 6138 O O . ALA A 1 817 ? -41.285 -33.665 45.148 1.00 86.12 817 ALA A O 1
ATOM 6139 N N . THR A 1 818 ? -39.210 -34.475 44.880 1.00 87.19 818 THR A N 1
ATOM 6140 C CA . THR A 1 818 ? -39.154 -35.114 46.212 1.00 87.19 818 THR A CA 1
ATOM 6141 C C . THR A 1 818 ? -39.215 -34.112 47.368 1.00 87.19 818 THR A C 1
ATOM 6143 O O . THR A 1 818 ? -39.790 -34.401 48.414 1.00 87.19 818 THR A O 1
ATOM 6146 N N . HIS A 1 819 ? -38.666 -32.911 47.179 1.00 83.38 819 HIS A N 1
ATOM 6147 C CA . HIS A 1 819 ? -38.710 -31.814 48.142 1.00 83.38 819 HIS A CA 1
ATOM 6148 C C . HIS A 1 819 ? -40.126 -31.237 48.280 1.00 83.38 819 HIS A C 1
ATOM 6150 O O . HIS A 1 819 ? -40.576 -30.992 49.398 1.00 83.38 819 HIS A O 1
ATOM 6156 N N . ASN A 1 820 ? -40.858 -31.088 47.173 1.00 85.88 820 ASN A N 1
ATOM 6157 C CA . ASN A 1 820 ? -42.266 -30.691 47.193 1.00 85.88 820 ASN A CA 1
ATOM 6158 C C . ASN A 1 820 ? -43.154 -31.777 47.820 1.00 85.88 820 ASN A C 1
ATOM 6160 O O . ASN A 1 820 ? -43.969 -31.454 48.676 1.00 85.88 820 ASN A O 1
ATOM 6164 N N . GLU A 1 821 ? -42.938 -33.056 47.493 1.00 87.12 821 GLU A N 1
ATOM 6165 C CA . GLU A 1 821 ? -43.639 -34.185 48.128 1.00 87.12 821 GLU A CA 1
ATOM 6166 C C . GLU A 1 821 ? -43.360 -34.256 49.648 1.00 87.12 821 GLU A C 1
ATOM 6168 O O . GLU A 1 821 ? -44.228 -34.633 50.435 1.00 87.12 821 GLU A O 1
ATOM 6173 N N . GLY A 1 822 ? -42.155 -33.864 50.081 1.00 86.00 822 GLY A N 1
ATOM 6174 C CA . GLY A 1 822 ? -41.797 -33.706 51.494 1.00 86.00 822 GLY A CA 1
ATOM 6175 C C . GLY A 1 822 ? -42.553 -32.563 52.181 1.00 86.00 822 GLY A C 1
ATOM 6176 O O . GLY A 1 822 ? -43.170 -32.787 53.220 1.00 86.00 822 GLY A O 1
ATOM 6177 N N . ARG A 1 823 ? -42.563 -31.368 51.572 1.00 81.81 823 ARG A N 1
ATOM 6178 C CA . ARG A 1 823 ? -43.321 -30.191 52.048 1.00 81.81 823 ARG A CA 1
ATOM 6179 C C . ARG A 1 823 ? -44.823 -30.458 52.135 1.00 81.81 823 ARG A C 1
ATOM 6181 O O . ARG A 1 823 ? -45.474 -30.016 53.073 1.00 81.81 823 ARG A O 1
ATOM 6188 N N . GLU A 1 824 ? -45.381 -31.172 51.160 1.00 87.25 824 GLU A N 1
ATOM 6189 C CA . GLU A 1 824 ? -46.803 -31.517 51.126 1.00 87.25 824 GLU A CA 1
ATOM 6190 C C . GLU A 1 824 ? -47.161 -32.462 52.282 1.00 87.25 824 GLU A C 1
ATOM 6192 O O . GLU A 1 824 ? -48.111 -32.200 53.018 1.00 87.25 824 GLU A O 1
ATOM 6197 N N . LYS A 1 825 ? -46.335 -33.490 52.533 1.00 87.69 825 LYS A N 1
ATOM 6198 C CA . LYS A 1 825 ? -46.486 -34.375 53.701 1.00 87.69 825 LYS A CA 1
ATOM 6199 C C . LYS A 1 825 ? -46.376 -33.611 55.016 1.00 87.69 825 LYS A C 1
ATOM 6201 O O . LYS A 1 825 ? -47.265 -33.747 55.850 1.00 87.69 825 LYS A O 1
ATOM 6206 N N . GLU A 1 826 ? -45.353 -32.774 55.177 1.00 86.62 826 GLU A N 1
ATOM 6207 C CA . GLU A 1 826 ? -45.184 -31.906 56.350 1.00 86.62 826 GLU A CA 1
ATOM 6208 C C . GLU A 1 826 ? -46.409 -31.002 56.571 1.00 86.62 826 GLU A C 1
ATOM 6210 O O . GLU A 1 826 ? -46.925 -30.907 57.684 1.00 86.62 826 GLU A O 1
ATOM 6215 N N . SER A 1 827 ? -46.945 -30.404 55.504 1.00 81.69 827 SER A N 1
ATOM 6216 C CA . SER A 1 827 ? -48.155 -29.587 55.580 1.00 81.69 827 SER A CA 1
ATOM 6217 C C . SER A 1 827 ? -49.389 -30.404 55.979 1.00 81.69 827 SER A C 1
ATOM 6219 O O . SER A 1 827 ? -50.211 -29.894 56.740 1.00 81.69 827 SER A O 1
ATOM 6221 N N . THR A 1 828 ? -49.530 -31.657 55.525 1.00 85.69 828 THR A N 1
ATOM 6222 C CA . THR A 1 828 ? -50.615 -32.544 55.990 1.00 85.69 828 THR A CA 1
ATOM 6223 C C . THR A 1 828 ? -50.426 -33.007 57.436 1.00 85.69 828 THR A C 1
ATOM 6225 O O . THR A 1 828 ? -51.403 -33.091 58.173 1.00 85.69 828 THR A O 1
ATOM 6228 N N . GLU A 1 829 ? -49.188 -33.240 57.876 1.00 87.69 829 GLU A N 1
ATOM 6229 C CA . GLU A 1 829 ? -48.844 -33.599 59.256 1.00 87.69 829 GLU A CA 1
ATOM 6230 C C . GLU A 1 829 ? -49.215 -32.453 60.215 1.00 87.69 829 GLU A C 1
ATOM 6232 O O . GLU A 1 829 ? -49.957 -32.658 61.175 1.00 87.69 829 GLU A O 1
ATOM 6237 N N . LEU A 1 830 ? -48.811 -31.218 59.893 1.00 87.88 830 LEU A N 1
ATOM 6238 C CA . LEU A 1 830 ? -49.177 -30.010 60.642 1.00 87.88 830 LEU A CA 1
ATOM 6239 C C . LEU A 1 830 ? -50.693 -29.746 60.618 1.00 87.88 830 LEU A C 1
ATOM 6241 O O . LEU A 1 830 ? -51.275 -29.387 61.643 1.00 87.88 830 LEU A O 1
ATOM 6245 N N . GLN A 1 831 ? -51.361 -29.970 59.482 1.00 87.12 831 GLN A N 1
ATOM 6246 C CA . GLN A 1 831 ? -52.818 -29.842 59.371 1.00 87.12 831 GLN A CA 1
ATOM 6247 C C . GLN A 1 831 ? -53.562 -30.875 60.237 1.00 87.12 831 GLN A C 1
ATOM 6249 O O . GLN A 1 831 ? -54.590 -30.537 60.832 1.00 87.12 831 GLN A O 1
ATOM 6254 N N . ASN A 1 832 ? -53.039 -32.100 60.351 1.00 88.44 832 ASN A N 1
ATOM 6255 C CA . ASN A 1 832 ? -53.572 -33.135 61.236 1.00 88.44 832 ASN A CA 1
ATOM 6256 C C . ASN A 1 832 ? -53.336 -32.781 62.713 1.00 88.44 832 ASN A C 1
ATOM 6258 O O . ASN A 1 832 ? -54.269 -32.861 63.507 1.00 88.44 832 ASN A O 1
ATOM 6262 N N . GLN A 1 833 ? -52.138 -32.314 63.080 1.00 88.50 833 GLN A N 1
ATOM 6263 C CA . GLN A 1 833 ? -51.829 -31.859 64.445 1.00 88.50 833 GLN A CA 1
ATOM 6264 C C . GLN A 1 833 ? -52.688 -30.654 64.867 1.00 88.50 833 GLN A C 1
ATOM 6266 O O . GLN A 1 833 ? -53.146 -30.592 66.011 1.00 88.50 833 GLN A O 1
ATOM 6271 N N . PHE A 1 834 ? -52.986 -29.729 63.948 1.00 85.19 834 PHE A N 1
ATOM 6272 C CA . PHE A 1 834 ? -53.942 -28.642 64.185 1.00 85.19 834 PHE A CA 1
ATOM 6273 C C . PHE A 1 834 ? -55.365 -29.167 64.440 1.00 85.19 834 PHE A C 1
ATOM 6275 O O . PHE A 1 834 ? -56.020 -28.743 65.389 1.00 85.19 834 PHE A O 1
ATOM 6282 N N . GLN A 1 835 ? -55.844 -30.134 63.651 1.00 89.81 835 GLN A N 1
ATOM 6283 C CA . GLN A 1 835 ? -57.162 -30.745 63.879 1.00 89.81 835 GLN A CA 1
ATOM 6284 C C . GLN A 1 835 ? -57.212 -31.561 65.181 1.00 89.81 835 GLN A C 1
ATOM 6286 O O . GLN A 1 835 ? -58.216 -31.521 65.890 1.00 89.81 835 GLN A O 1
ATOM 6291 N N . GLU A 1 836 ? -56.132 -32.256 65.549 1.00 87.50 836 GLU A N 1
ATOM 6292 C CA . GLU A 1 836 ? -56.056 -33.014 66.803 1.00 87.50 836 GLU A CA 1
ATOM 6293 C C . GLU A 1 836 ? -56.016 -32.085 68.028 1.00 87.50 836 GLU A C 1
ATOM 6295 O O . GLU A 1 836 ? -56.688 -32.345 69.025 1.00 87.50 836 GLU A O 1
ATOM 6300 N N . THR A 1 837 ? -55.276 -30.974 67.963 1.00 84.69 837 THR A N 1
ATOM 6301 C CA . THR A 1 837 ? -55.254 -29.960 69.035 1.00 84.69 837 THR A CA 1
ATOM 6302 C C . THR A 1 837 ? -56.578 -29.206 69.138 1.00 84.69 837 THR A C 1
ATOM 6304 O O . THR A 1 837 ? -57.068 -29.010 70.249 1.00 84.69 837 THR A O 1
ATOM 6307 N N . GLN A 1 838 ? -57.230 -28.886 68.015 1.00 84.81 838 GLN A N 1
ATOM 6308 C CA . GLN A 1 838 ? -58.590 -28.342 68.002 1.00 84.81 838 GLN A CA 1
ATOM 6309 C C . GLN A 1 838 ? -59.599 -29.314 68.640 1.00 84.81 838 GLN A C 1
ATOM 6311 O O . GLN A 1 838 ? -60.415 -28.900 69.465 1.00 84.81 838 GLN A O 1
ATOM 6316 N N . ALA A 1 839 ? -59.516 -30.611 68.322 1.00 86.31 839 ALA A N 1
ATOM 6317 C CA . ALA A 1 839 ? -60.368 -31.642 68.913 1.00 86.31 839 ALA A CA 1
ATOM 6318 C C . ALA A 1 839 ? -60.112 -31.833 70.420 1.00 86.31 839 ALA A C 1
ATOM 6320 O O . ALA A 1 839 ? -61.068 -31.968 71.184 1.00 86.31 839 ALA A O 1
ATOM 6321 N N . LYS A 1 840 ? -58.847 -31.788 70.867 1.00 88.19 840 LYS A N 1
ATOM 6322 C CA . LYS A 1 840 ? -58.478 -31.814 72.296 1.00 88.19 840 LYS A CA 1
ATOM 6323 C C . LYS A 1 840 ? -59.042 -30.606 73.041 1.00 88.19 840 LYS A C 1
ATOM 6325 O O . LYS A 1 840 ? -59.732 -30.798 74.035 1.00 88.19 840 LYS A O 1
ATOM 6330 N N . LEU A 1 841 ? -58.857 -29.393 72.518 1.00 84.69 841 LEU A N 1
ATOM 6331 C CA . LEU A 1 841 ? -59.407 -28.170 73.112 1.00 84.69 841 LEU A CA 1
ATOM 6332 C C . LEU A 1 841 ? -60.943 -28.220 73.193 1.00 84.69 841 LEU A C 1
ATOM 6334 O O . LEU A 1 841 ? -61.531 -27.847 74.204 1.00 84.69 841 LEU A O 1
ATOM 6338 N N . GLN A 1 842 ? -61.612 -28.729 72.154 1.00 85.94 842 GLN A N 1
ATOM 6339 C CA . GLN A 1 842 ? -63.068 -28.895 72.152 1.00 85.94 842 GLN A CA 1
ATOM 6340 C C . GLN A 1 842 ? -63.541 -29.969 73.152 1.00 85.94 842 GLN A C 1
ATOM 6342 O O . GLN A 1 842 ? -64.601 -29.812 73.765 1.00 85.94 842 GLN A O 1
ATOM 6347 N N . ALA A 1 843 ? -62.755 -31.028 73.369 1.00 84.19 843 ALA A N 1
ATOM 6348 C CA . ALA A 1 843 ? -63.006 -32.027 74.405 1.00 84.19 843 ALA A CA 1
ATOM 6349 C C . ALA A 1 843 ? -62.781 -31.466 75.822 1.00 84.19 843 ALA A C 1
ATOM 6351 O O . ALA A 1 843 ? -63.613 -31.700 76.695 1.00 84.19 843 ALA A O 1
ATOM 6352 N N . GLU A 1 844 ? -61.730 -30.673 76.047 1.00 82.81 844 GLU A N 1
ATOM 6353 C CA . GLU A 1 844 ? -61.457 -29.999 77.326 1.00 82.81 844 GLU A CA 1
ATOM 6354 C C . GLU A 1 844 ? -62.532 -28.960 77.671 1.00 82.81 844 GLU A C 1
ATOM 6356 O O . GLU A 1 844 ? -63.038 -28.950 78.791 1.00 82.81 844 GLU A O 1
ATOM 6361 N N . LEU A 1 845 ? -62.977 -28.153 76.701 1.00 82.88 845 LEU A N 1
ATOM 6362 C CA . LEU A 1 845 ? -64.116 -27.243 76.874 1.00 82.88 845 LEU A CA 1
ATOM 6363 C C . LEU A 1 845 ? -65.410 -28.003 77.208 1.00 82.88 845 LEU A C 1
ATOM 6365 O O . LEU A 1 845 ? -66.178 -27.567 78.066 1.00 82.88 845 LEU A O 1
ATOM 6369 N N . SER A 1 846 ? -65.637 -29.161 76.581 1.00 81.75 846 SER A N 1
ATOM 6370 C CA . SER A 1 846 ? -66.784 -30.029 76.893 1.00 81.75 846 SER A CA 1
ATOM 6371 C C . SER A 1 846 ? -66.673 -30.642 78.296 1.00 81.75 846 SER A C 1
ATOM 6373 O O . SER A 1 846 ? -67.671 -30.734 79.012 1.00 81.75 846 SER A O 1
ATOM 6375 N N . ALA A 1 847 ? -65.462 -31.016 78.721 1.00 80.75 847 ALA A N 1
ATOM 6376 C CA . ALA A 1 847 ? -65.185 -31.530 80.057 1.00 80.75 847 ALA A CA 1
ATOM 6377 C C . ALA A 1 847 ? -65.402 -30.451 81.131 1.00 80.75 847 ALA A C 1
ATOM 6379 O O . ALA A 1 847 ? -66.107 -30.714 82.103 1.00 80.75 847 ALA A O 1
ATOM 6380 N N . LEU A 1 848 ? -64.910 -29.226 80.921 1.00 78.56 848 LEU A N 1
ATOM 6381 C CA . LEU A 1 848 ? -65.128 -28.078 81.812 1.00 78.56 848 LEU A CA 1
ATOM 6382 C C . LEU A 1 848 ? -66.610 -27.674 81.900 1.00 78.56 848 LEU A C 1
ATOM 6384 O O . LEU A 1 848 ? -67.110 -27.370 82.980 1.00 78.56 848 LEU A O 1
ATOM 6388 N N . GLN A 1 849 ? -67.359 -27.743 80.793 1.00 79.31 849 GLN A N 1
ATOM 6389 C CA . GLN A 1 849 ? -68.818 -27.577 80.826 1.00 79.31 849 GLN A CA 1
ATOM 6390 C C . GLN A 1 849 ? -69.535 -28.713 81.574 1.00 79.31 849 GLN A C 1
ATOM 6392 O O . GLN A 1 849 ? -70.638 -28.502 82.079 1.00 79.31 849 GLN A O 1
ATOM 6397 N N . SER A 1 850 ? -68.940 -29.908 81.659 1.00 76.81 850 SER A N 1
ATOM 6398 C CA . SER A 1 850 ? -69.482 -31.007 82.464 1.00 76.81 850 SER A CA 1
ATOM 6399 C C . SER A 1 850 ? -69.132 -30.873 83.951 1.00 76.81 850 SER A C 1
ATOM 6401 O O . SER A 1 850 ? -70.020 -31.051 84.780 1.00 76.81 850 SER A O 1
ATOM 6403 N N . SER A 1 851 ? -67.905 -30.463 84.308 1.00 78.06 851 SER A N 1
ATOM 6404 C CA . SER A 1 851 ? -67.530 -30.218 85.707 1.00 78.06 851 SER A CA 1
ATOM 6405 C C . SER A 1 851 ? -68.305 -29.040 86.290 1.00 78.06 851 SER A C 1
ATOM 6407 O O . SER A 1 851 ? -68.866 -29.177 87.367 1.00 78.06 851 SER A O 1
ATOM 6409 N N . SER A 1 852 ? -68.472 -27.952 85.529 1.00 73.88 852 SER A N 1
ATOM 6410 C CA . SER A 1 852 ? -69.312 -26.808 85.911 1.00 73.88 852 SER A CA 1
ATOM 6411 C C . SER A 1 852 ? -70.765 -27.205 86.218 1.00 73.88 852 SER A C 1
ATOM 6413 O O . SER A 1 852 ? -71.376 -26.638 87.123 1.00 73.88 852 SER A O 1
ATOM 6415 N N . LYS A 1 853 ? -71.324 -28.199 85.510 1.00 75.94 853 LYS A N 1
ATOM 6416 C CA . LYS A 1 853 ? -72.661 -28.738 85.812 1.00 75.94 853 LYS A CA 1
ATOM 6417 C C . LYS A 1 853 ? -72.669 -29.602 87.068 1.00 75.94 853 LYS A C 1
ATOM 6419 O O . LYS A 1 853 ? -73.563 -29.439 87.884 1.00 75.94 853 LYS A O 1
ATOM 6424 N N . VAL A 1 854 ? -71.666 -30.460 87.256 1.00 74.38 854 VAL A N 1
ATOM 6425 C CA . VAL A 1 854 ? -71.530 -31.277 88.475 1.00 74.38 854 VAL A CA 1
ATOM 6426 C C . VAL A 1 854 ? -71.315 -30.398 89.715 1.00 74.38 854 VAL A C 1
ATOM 6428 O O . VAL A 1 854 ? -71.882 -30.681 90.764 1.00 74.38 854 VAL A O 1
ATOM 6431 N N . GLU A 1 855 ? -70.563 -29.303 89.602 1.00 75.50 855 GLU A N 1
ATOM 6432 C CA . GLU A 1 855 ? -70.387 -28.305 90.666 1.00 75.50 855 GLU A CA 1
ATOM 6433 C C . GLU A 1 855 ? -71.690 -27.544 90.955 1.00 75.50 855 GLU A C 1
ATOM 6435 O O . GLU A 1 855 ? -72.040 -27.356 92.119 1.00 75.50 855 GLU A O 1
ATOM 6440 N N . ALA A 1 856 ? -72.460 -27.174 89.924 1.00 71.62 856 ALA A N 1
ATOM 6441 C CA . ALA A 1 856 ? -73.782 -26.570 90.100 1.00 71.62 856 ALA A CA 1
ATOM 6442 C C . ALA A 1 856 ? -74.783 -27.533 90.773 1.00 71.62 856 ALA A C 1
ATOM 6444 O O . ALA A 1 856 ? -75.448 -27.142 91.730 1.00 71.62 856 ALA A O 1
ATOM 6445 N N . GLU A 1 857 ? -74.845 -28.796 90.339 1.00 73.69 857 GLU A N 1
ATOM 6446 C CA . GLU A 1 857 ? -75.678 -29.844 90.950 1.00 73.69 857 GLU A CA 1
ATOM 6447 C C . GLU A 1 857 ? -75.255 -30.141 92.401 1.00 73.69 857 GLU A C 1
ATOM 6449 O O . GLU A 1 857 ? -76.105 -30.368 93.264 1.00 73.69 857 GLU A O 1
ATOM 6454 N N . LEU A 1 858 ? -73.953 -30.094 92.705 1.00 76.06 858 LEU A N 1
ATOM 6455 C CA . LEU A 1 858 ? -73.422 -30.267 94.059 1.00 76.06 858 LEU A CA 1
ATOM 6456 C C . LEU A 1 858 ? -73.744 -29.064 94.960 1.00 76.06 858 LEU A C 1
ATOM 6458 O O . LEU A 1 858 ? -74.100 -29.256 96.123 1.00 76.06 858 LEU A O 1
ATOM 6462 N N . HIS A 1 859 ? -73.695 -27.836 94.439 1.00 74.00 859 HIS A N 1
ATOM 6463 C CA . HIS A 1 859 ? -74.159 -26.654 95.167 1.00 74.00 859 HIS A CA 1
ATOM 6464 C C . HIS A 1 859 ? -75.680 -26.655 95.379 1.00 74.00 859 HIS A C 1
ATOM 6466 O O . HIS A 1 859 ? -76.136 -26.288 96.461 1.00 74.00 859 HIS A O 1
ATOM 6472 N N . GLU A 1 860 ? -76.477 -27.119 94.414 1.00 80.00 860 GLU A N 1
ATOM 6473 C CA . GLU A 1 860 ? -77.929 -27.270 94.583 1.00 80.00 860 GLU A CA 1
ATOM 6474 C C . GLU A 1 860 ? -78.265 -28.326 95.655 1.00 80.00 860 GLU A C 1
ATOM 6476 O O . GLU A 1 860 ? -79.119 -28.087 96.514 1.00 80.00 860 GLU A O 1
ATOM 6481 N N . GLN A 1 861 ? -77.518 -29.437 95.707 1.00 76.31 861 GLN A N 1
ATOM 6482 C CA . GLN A 1 861 ? -77.608 -30.420 96.796 1.00 76.31 861 GLN A CA 1
ATOM 6483 C C . GLN A 1 861 ? -77.213 -29.828 98.161 1.00 76.31 861 GLN A C 1
ATOM 6485 O O . GLN A 1 861 ? -77.935 -30.031 99.138 1.00 76.31 861 GLN A O 1
ATOM 6490 N N . GLN A 1 862 ? -76.128 -29.049 98.242 1.00 77.69 862 GLN A N 1
ATOM 6491 C CA . GLN A 1 862 ? -75.725 -28.357 99.477 1.00 77.69 862 GLN A CA 1
ATOM 6492 C C . GLN A 1 862 ? -76.786 -27.354 99.956 1.00 77.69 862 GLN A C 1
ATOM 6494 O O . GLN A 1 862 ? -77.067 -27.277 101.152 1.00 77.69 862 GLN A O 1
ATOM 6499 N N . ILE A 1 863 ? -77.415 -26.609 99.041 1.00 76.19 863 ILE A N 1
ATOM 6500 C CA . ILE A 1 863 ? -78.507 -25.680 99.364 1.00 76.19 863 ILE A CA 1
ATOM 6501 C C . ILE A 1 863 ? -79.728 -26.446 99.895 1.00 76.19 863 ILE A C 1
ATOM 6503 O O . ILE A 1 863 ? -80.304 -26.041 100.907 1.00 76.19 863 ILE A O 1
ATOM 6507 N N . ALA A 1 864 ? -80.095 -27.573 99.277 1.00 76.62 864 ALA A N 1
ATOM 6508 C CA . ALA A 1 864 ? -81.192 -28.419 99.746 1.00 76.62 864 ALA A CA 1
ATOM 6509 C C . ALA A 1 864 ? -80.914 -29.041 101.132 1.00 76.62 864 ALA A C 1
ATOM 6511 O O . ALA A 1 864 ? -81.809 -29.094 101.980 1.00 76.62 864 ALA A O 1
ATOM 6512 N N . GLU A 1 865 ? -79.677 -29.467 101.404 1.00 77.94 865 GLU A N 1
ATOM 6513 C CA . GLU A 1 865 ? -79.281 -30.007 102.710 1.00 77.94 865 GLU A CA 1
ATOM 6514 C C . GLU A 1 865 ? -79.274 -28.926 103.807 1.00 77.94 865 GLU A C 1
ATOM 6516 O O . GLU A 1 865 ? -79.795 -29.157 104.903 1.00 77.94 865 GLU A O 1
ATOM 6521 N N . LEU A 1 866 ? -78.802 -27.712 103.500 1.00 76.62 866 LEU A N 1
ATOM 6522 C CA . LEU A 1 866 ? -78.887 -26.557 104.403 1.00 76.62 866 LEU A CA 1
ATOM 6523 C C . LEU A 1 866 ? -80.343 -26.157 104.702 1.00 76.62 866 LEU A C 1
ATOM 6525 O O . LEU A 1 866 ? -80.683 -25.902 105.859 1.00 76.62 866 LEU A O 1
ATOM 6529 N N . GLN A 1 867 ? -81.226 -26.157 103.697 1.00 75.19 867 GLN A N 1
ATOM 6530 C CA . GLN A 1 867 ? -82.661 -25.907 103.893 1.00 75.19 867 GLN A CA 1
ATOM 6531 C C . GLN A 1 867 ? -83.319 -26.982 104.774 1.00 75.19 867 GLN A C 1
ATOM 6533 O O . GLN A 1 867 ? -84.111 -26.654 105.661 1.00 75.19 867 GLN A O 1
ATOM 6538 N N . LYS A 1 868 ? -82.949 -28.259 104.602 1.00 79.25 868 LYS A N 1
ATOM 6539 C CA . LYS A 1 868 ? -83.413 -29.355 105.468 1.00 79.25 868 LYS A CA 1
ATOM 6540 C C . LYS A 1 868 ? -82.947 -29.171 106.918 1.00 79.25 868 LYS A C 1
ATOM 6542 O O . LYS A 1 868 ? -83.755 -29.292 107.838 1.00 79.25 868 LYS A O 1
ATOM 6547 N N . ALA A 1 869 ? -81.673 -28.840 107.130 1.00 74.94 869 ALA A N 1
ATOM 6548 C CA . ALA A 1 869 ? -81.119 -28.586 108.461 1.00 74.94 869 ALA A CA 1
ATOM 6549 C C . ALA A 1 869 ? -81.780 -27.378 109.160 1.00 74.94 869 ALA A C 1
ATOM 6551 O O . ALA A 1 869 ? -81.967 -27.386 110.382 1.00 74.94 869 ALA A O 1
ATOM 6552 N N . PHE A 1 870 ? -82.188 -26.360 108.396 1.00 72.75 870 PHE A N 1
ATOM 6553 C CA . PHE A 1 870 ? -82.918 -25.202 108.911 1.00 72.75 870 PHE A CA 1
ATOM 6554 C C . PHE A 1 870 ? -84.320 -25.571 109.430 1.00 72.75 870 PHE A C 1
ATOM 6556 O O . PHE A 1 870 ? -84.679 -25.210 110.550 1.00 72.75 870 PHE A O 1
ATOM 6563 N N . GLU A 1 871 ? -85.100 -26.360 108.684 1.00 75.31 871 GLU A N 1
ATOM 6564 C CA . GLU A 1 871 ? -86.415 -26.814 109.164 1.00 75.31 871 GLU A CA 1
ATOM 6565 C C . GLU A 1 871 ? -86.303 -27.819 110.333 1.00 75.31 871 GLU A C 1
ATOM 6567 O O . GLU A 1 871 ? -87.101 -27.761 111.271 1.00 75.31 871 GLU A O 1
ATOM 6572 N N . GLU A 1 872 ? -85.275 -28.679 110.368 1.00 74.44 872 GLU A N 1
ATOM 6573 C CA . GLU A 1 872 ? -85.024 -29.568 111.518 1.00 74.44 872 GLU A CA 1
ATOM 6574 C C . GLU A 1 872 ? -84.633 -28.815 112.805 1.00 74.44 872 GLU A C 1
ATOM 6576 O O . GLU A 1 872 ? -85.005 -29.231 113.907 1.00 74.44 872 GLU A O 1
ATOM 6581 N N . THR A 1 873 ? -83.885 -27.712 112.704 1.00 73.88 873 THR A N 1
ATOM 6582 C CA . THR A 1 873 ? -83.499 -26.894 113.872 1.00 73.88 873 THR A CA 1
ATOM 6583 C C . THR A 1 873 ? -84.654 -26.027 114.373 1.00 73.88 873 THR A C 1
ATOM 6585 O O . THR A 1 873 ? -84.890 -25.956 115.580 1.00 73.88 873 THR A O 1
ATOM 6588 N N . LYS A 1 874 ? -85.450 -25.469 113.457 1.00 75.50 874 LYS A N 1
ATOM 6589 C CA . LYS A 1 874 ? -86.723 -24.787 113.732 1.00 75.50 874 LYS A CA 1
ATOM 6590 C C . LYS A 1 874 ? -87.721 -25.691 114.472 1.00 75.50 874 LYS A C 1
ATOM 6592 O O . LYS A 1 874 ? -88.302 -25.266 115.470 1.00 75.50 874 LYS A O 1
ATOM 6597 N N . ALA A 1 875 ? -87.854 -26.957 114.062 1.00 69.12 875 ALA A N 1
ATOM 6598 C CA . ALA A 1 875 ? -88.690 -27.940 114.756 1.00 69.12 875 ALA A CA 1
ATOM 6599 C C . ALA A 1 875 ? -88.204 -28.252 116.189 1.00 69.12 875 ALA A C 1
ATOM 6601 O O . ALA A 1 875 ? -89.024 -28.402 117.095 1.00 69.12 875 ALA A O 1
ATOM 6602 N N . LYS A 1 876 ? -86.882 -28.309 116.421 1.00 72.75 876 LYS A N 1
ATOM 6603 C CA . LYS A 1 876 ? -86.303 -28.525 117.762 1.00 72.75 876 LYS A CA 1
ATOM 6604 C C . LYS A 1 876 ? -86.556 -27.346 118.700 1.00 72.75 876 LYS A C 1
ATOM 6606 O O . LYS A 1 876 ? -87.055 -27.560 119.801 1.00 72.75 876 LYS A O 1
ATOM 6611 N N . LEU A 1 877 ? -86.295 -26.116 118.249 1.00 66.12 877 LEU A N 1
ATOM 6612 C CA . LEU A 1 877 ? -86.547 -24.902 119.036 1.00 66.12 877 LEU A CA 1
ATOM 6613 C C . LEU A 1 877 ? -88.020 -24.769 119.445 1.00 66.12 877 LEU A C 1
ATOM 6615 O O . LEU A 1 877 ? -88.316 -24.357 120.565 1.00 66.12 877 LEU A O 1
ATOM 6619 N N . GLN A 1 878 ? -88.950 -25.161 118.571 1.00 58.72 878 GLN A N 1
ATOM 6620 C CA . GLN A 1 878 ? -90.375 -25.098 118.885 1.00 58.72 878 GLN A CA 1
ATOM 6621 C C . GLN A 1 878 ? -90.808 -26.135 119.941 1.00 58.72 878 GLN A C 1
ATOM 6623 O O . GLN A 1 878 ? -91.678 -25.830 120.750 1.00 58.72 878 GLN A O 1
ATOM 6628 N N . ALA A 1 879 ? -90.160 -27.305 120.002 1.00 58.66 879 ALA A N 1
ATOM 6629 C CA . ALA A 1 879 ? -90.370 -28.287 121.073 1.00 58.66 879 ALA A CA 1
ATOM 6630 C C . ALA A 1 879 ? -89.681 -27.894 122.399 1.00 58.66 879 ALA A C 1
ATOM 6632 O O . ALA A 1 879 ? -90.194 -28.179 123.480 1.00 58.66 879 ALA A O 1
ATOM 6633 N N . GLU A 1 880 ? -88.530 -27.221 122.336 1.00 61.41 880 GLU A N 1
ATOM 6634 C CA . GLU A 1 880 ? -87.779 -26.782 123.520 1.00 61.41 880 GLU A CA 1
ATOM 6635 C C . GLU A 1 880 ? -88.499 -25.651 124.280 1.00 61.41 880 GLU A C 1
ATOM 6637 O O . GLU A 1 880 ? -88.503 -25.633 125.511 1.00 61.41 880 GLU A O 1
ATOM 6642 N N . ILE A 1 881 ? -89.212 -24.771 123.566 1.00 56.09 881 ILE A N 1
ATOM 6643 C CA . ILE A 1 881 ? -90.051 -23.712 124.159 1.00 56.09 881 ILE A CA 1
ATOM 6644 C C . ILE A 1 881 ? -91.224 -24.282 124.984 1.00 56.09 881 ILE A C 1
ATOM 6646 O O . ILE A 1 881 ? -91.604 -23.685 125.994 1.00 56.09 881 ILE A O 1
ATOM 6650 N N . GLU A 1 882 ? -91.774 -25.446 124.619 1.00 52.75 882 GLU A N 1
ATOM 6651 C CA . GLU A 1 882 ? -92.854 -26.097 125.383 1.00 52.75 882 GLU A CA 1
ATOM 6652 C C . GLU A 1 882 ? -92.349 -26.810 126.656 1.00 52.75 882 GLU A C 1
ATOM 6654 O O . GLU A 1 882 ? -93.114 -27.009 127.601 1.00 52.75 882 GLU A O 1
ATOM 6659 N N . ALA A 1 883 ? -91.058 -27.156 126.732 1.00 46.41 883 ALA A N 1
ATOM 6660 C CA . ALA A 1 883 ? -90.500 -27.992 127.802 1.00 46.41 883 ALA A CA 1
ATOM 6661 C C . ALA A 1 883 ? -90.140 -27.243 129.107 1.00 46.41 883 ALA A C 1
ATOM 6663 O O . ALA A 1 883 ? -89.963 -27.872 130.151 1.00 46.41 883 ALA A O 1
ATOM 6664 N N . VAL A 1 884 ? -90.015 -25.911 129.080 1.00 50.94 884 VAL A N 1
ATOM 6665 C CA . VAL A 1 884 ? -89.383 -25.124 130.168 1.00 50.94 884 VAL A CA 1
ATOM 6666 C C . VAL A 1 884 ? -90.372 -24.654 131.262 1.00 50.94 884 VAL A C 1
ATOM 6668 O O . VAL A 1 884 ? -89.970 -24.054 132.257 1.00 50.94 884 VAL A O 1
ATOM 6671 N N . GLN A 1 885 ? -91.674 -24.948 131.155 1.00 42.72 885 GLN A N 1
ATOM 6672 C CA . GLN A 1 885 ? -92.697 -24.356 132.041 1.00 42.72 885 GLN A CA 1
ATOM 6673 C C . GLN A 1 885 ? -92.859 -24.970 133.456 1.00 42.72 885 GLN A C 1
ATOM 6675 O O . GLN A 1 885 ? -93.707 -24.485 134.209 1.00 42.72 885 GLN A O 1
ATOM 6680 N N . THR A 1 886 ? -92.086 -25.984 133.888 1.00 34.06 886 THR A N 1
ATOM 6681 C CA . THR A 1 886 ? -92.361 -26.687 135.171 1.00 34.06 886 THR A CA 1
ATOM 6682 C C . THR A 1 886 ? -91.199 -26.832 136.180 1.00 34.06 886 THR A C 1
ATOM 6684 O O . THR A 1 886 ? -90.461 -27.815 136.159 1.00 34.06 886 THR A O 1
ATOM 6687 N N . SER A 1 887 ? -91.230 -25.975 137.216 1.00 35.69 887 SER A N 1
ATOM 6688 C CA . SER A 1 887 ? -90.740 -26.176 138.613 1.00 35.69 887 SER A CA 1
ATOM 6689 C C . SER A 1 887 ? -89.243 -25.978 138.981 1.00 35.69 887 SER A C 1
ATOM 6691 O O . SER A 1 887 ? -88.373 -25.887 138.121 1.00 35.69 887 SER A O 1
ATOM 6693 N N . LYS A 1 888 ? -88.971 -25.784 140.294 1.00 38.78 888 LYS A N 1
ATOM 6694 C CA . LYS A 1 888 ? -87.719 -25.250 140.900 1.00 38.78 888 LYS A CA 1
ATOM 6695 C C . LYS A 1 888 ? -87.642 -25.530 142.432 1.00 38.78 888 LYS A C 1
ATOM 6697 O O . LYS A 1 888 ? -88.702 -25.620 143.042 1.00 38.78 888 LYS A O 1
ATOM 6702 N N . ALA A 1 889 ? -86.425 -25.501 143.027 1.00 39.16 889 ALA A N 1
ATOM 6703 C CA . ALA A 1 889 ? -86.067 -25.432 144.484 1.00 39.16 889 ALA A CA 1
ATOM 6704 C C . ALA A 1 889 ? -86.159 -26.735 145.345 1.00 39.16 889 ALA A C 1
ATOM 6706 O O . ALA A 1 889 ? -86.966 -27.596 145.014 1.00 39.16 889 ALA A O 1
ATOM 6707 N N . ALA A 1 890 ? -85.428 -26.949 146.472 1.00 41.84 890 ALA A N 1
ATOM 6708 C CA . ALA A 1 890 ? -84.167 -26.385 147.045 1.00 41.84 890 ALA A CA 1
ATOM 6709 C C . ALA A 1 890 ? -83.677 -27.166 148.327 1.00 41.84 890 ALA A C 1
ATOM 6711 O O . ALA A 1 890 ? -84.392 -28.050 148.791 1.00 41.84 890 ALA A O 1
ATOM 6712 N N . ASP A 1 891 ? -82.518 -26.762 148.899 1.00 41.56 891 ASP A N 1
ATOM 6713 C CA . ASP A 1 891 ? -82.037 -26.868 150.317 1.00 41.56 891 ASP A CA 1
ATOM 6714 C C . ASP A 1 891 ? -81.628 -28.220 150.989 1.00 41.56 891 ASP A C 1
ATOM 6716 O O . ASP A 1 891 ? -82.102 -29.281 150.595 1.00 41.56 891 ASP A O 1
ATOM 6720 N N . VAL A 1 892 ? -80.841 -28.279 152.100 1.00 49.31 892 VAL A N 1
ATOM 6721 C CA . VAL A 1 892 ? -79.558 -27.613 152.528 1.00 49.31 892 VAL A CA 1
ATOM 6722 C C . VAL A 1 892 ? -78.991 -28.250 153.847 1.00 49.31 892 VAL A C 1
ATOM 6724 O O . VAL A 1 892 ? -79.644 -29.091 154.464 1.00 49.31 892 VAL A O 1
ATOM 6727 N N . ASP A 1 893 ? -77.753 -27.897 154.236 1.00 33.56 893 ASP A N 1
ATOM 6728 C CA . ASP A 1 893 ? -76.895 -28.332 155.375 1.00 33.56 893 ASP A CA 1
ATOM 6729 C C . ASP A 1 893 ? -77.476 -28.547 156.798 1.00 33.56 893 ASP A C 1
ATOM 6731 O O . ASP A 1 893 ? -78.485 -27.950 157.156 1.00 33.56 893 ASP A O 1
ATOM 6735 N N . ALA A 1 894 ? -76.718 -29.287 157.656 1.00 39.38 894 ALA A N 1
ATOM 6736 C CA . ALA A 1 894 ? -76.430 -28.933 159.083 1.00 39.38 894 ALA A CA 1
ATOM 6737 C C . ALA A 1 894 ? -75.595 -29.957 159.940 1.00 39.38 894 ALA A C 1
ATOM 6739 O O . ALA A 1 894 ? -75.892 -30.136 161.125 1.00 39.38 894 ALA A O 1
ATOM 6740 N N . LYS A 1 895 ? -74.555 -30.666 159.440 1.00 53.00 895 LYS A N 1
ATOM 6741 C CA . LYS A 1 895 ? -73.770 -31.638 160.281 1.00 53.00 895 LYS A CA 1
ATOM 6742 C C . LYS A 1 895 ? -72.226 -31.608 160.200 1.00 53.00 895 LYS A C 1
ATOM 6744 O O . LYS A 1 895 ? -71.570 -32.497 160.737 1.00 53.00 895 LYS A O 1
ATOM 6749 N N . HIS A 1 896 ? -71.614 -30.583 159.607 1.00 43.91 896 HIS A N 1
ATOM 6750 C CA . HIS A 1 896 ? -70.182 -30.611 159.241 1.00 43.91 896 HIS A CA 1
ATOM 6751 C C . HIS A 1 896 ? -69.144 -30.476 160.382 1.00 43.91 896 HIS A C 1
ATOM 6753 O O . HIS A 1 896 ? -67.990 -30.859 160.200 1.00 43.91 896 HIS A O 1
ATOM 6759 N N . SER A 1 897 ? -69.504 -29.961 161.563 1.00 44.81 897 SER A N 1
ATOM 6760 C CA . SER A 1 897 ? -68.518 -29.360 162.487 1.00 44.81 897 SER A CA 1
ATOM 6761 C C . SER A 1 897 ? -67.473 -30.291 163.135 1.00 44.81 897 SER A C 1
ATOM 6763 O O . SER A 1 897 ? -66.514 -29.766 163.699 1.00 44.81 897 SER A O 1
ATOM 6765 N N . LYS A 1 898 ? -67.625 -31.628 163.119 1.00 52.75 898 LYS A N 1
ATOM 6766 C CA . LYS A 1 898 ? -66.679 -32.542 163.807 1.00 52.75 898 LYS A CA 1
ATOM 6767 C C . LYS A 1 898 ? -65.726 -33.310 162.880 1.00 52.75 898 LYS A C 1
ATOM 6769 O O . LYS A 1 898 ? -64.634 -33.643 163.314 1.00 52.75 898 LYS A O 1
ATOM 6774 N N . ALA A 1 899 ? -66.090 -33.544 161.618 1.00 58.81 899 ALA A N 1
ATOM 6775 C CA . ALA A 1 899 ? -65.241 -34.288 160.674 1.00 58.81 899 ALA A CA 1
ATOM 6776 C C . ALA A 1 899 ? -64.070 -33.458 160.106 1.00 58.81 899 ALA A C 1
ATOM 6778 O O . ALA A 1 899 ? -63.114 -34.014 159.575 1.00 58.81 899 ALA A O 1
ATOM 6779 N N . ILE A 1 900 ? -64.139 -32.126 160.215 1.00 59.75 900 ILE A N 1
ATOM 6780 C CA . ILE A 1 900 ? -63.159 -31.200 159.624 1.00 59.75 900 ILE A CA 1
ATOM 6781 C C . ILE A 1 900 ? -61.761 -31.363 160.246 1.00 59.75 900 ILE A C 1
ATOM 6783 O O . ILE A 1 900 ? -60.776 -31.299 159.519 1.00 59.75 900 ILE A O 1
ATOM 6787 N N . ALA A 1 901 ? -61.668 -31.619 161.556 1.00 60.94 901 ALA A N 1
ATOM 6788 C CA . ALA A 1 901 ? -60.382 -31.750 162.248 1.00 60.94 901 ALA A CA 1
ATOM 6789 C C . ALA A 1 901 ? -59.572 -32.963 161.753 1.00 60.94 901 ALA A C 1
ATOM 6791 O O . ALA A 1 901 ? -58.407 -32.819 161.388 1.00 60.94 901 ALA A O 1
ATOM 6792 N N . ASP A 1 902 ? -60.208 -34.135 161.669 1.00 58.25 902 ASP A N 1
ATOM 6793 C CA . ASP A 1 902 ? -59.546 -35.377 161.247 1.00 58.25 902 ASP A CA 1
ATOM 6794 C C . ASP A 1 902 ? -59.171 -35.339 159.747 1.00 58.25 902 ASP A C 1
ATOM 6796 O O . ASP A 1 902 ? -58.145 -35.885 159.339 1.00 58.25 902 ASP A O 1
ATOM 6800 N N . LEU A 1 903 ? -59.958 -34.634 158.921 1.00 64.69 903 LEU A N 1
ATOM 6801 C CA . LEU A 1 903 ? -59.661 -34.419 157.498 1.00 64.69 903 LEU A CA 1
ATOM 6802 C C . LEU A 1 903 ? -58.471 -33.474 157.259 1.00 64.69 903 LEU A C 1
ATOM 6804 O O . LEU A 1 903 ? -57.736 -33.664 156.289 1.00 64.69 903 LEU A O 1
ATOM 6808 N N . GLN A 1 904 ? -58.256 -32.473 158.119 1.00 60.34 904 GLN A N 1
ATOM 6809 C CA . GLN A 1 904 ? -57.184 -31.488 157.930 1.00 60.34 904 GLN A CA 1
ATOM 6810 C C . GLN A 1 904 ? -55.777 -32.094 158.044 1.00 60.34 904 GLN A C 1
ATOM 6812 O O . GLN A 1 904 ? -54.882 -31.651 157.327 1.00 60.34 904 GLN A O 1
ATOM 6817 N N . GLN A 1 905 ? -55.578 -33.131 158.868 1.00 67.94 905 GLN A N 1
ATOM 6818 C CA . GLN A 1 905 ? -54.286 -33.823 158.933 1.00 67.94 905 GLN A CA 1
ATOM 6819 C C . GLN A 1 905 ? -54.009 -34.642 157.660 1.00 67.94 905 GLN A C 1
ATOM 6821 O O . GLN A 1 905 ? -52.920 -34.549 157.096 1.00 67.94 905 GLN A O 1
ATOM 6826 N N . GLY A 1 906 ? -55.000 -35.392 157.163 1.00 68.12 906 GLY A N 1
ATOM 6827 C CA . GLY A 1 906 ? -54.846 -36.180 155.933 1.00 68.12 906 GLY A CA 1
ATOM 6828 C C . GLY A 1 906 ? -54.631 -35.323 154.679 1.00 68.12 906 GLY A C 1
ATOM 6829 O O . GLY A 1 906 ? -53.936 -35.742 153.753 1.00 68.12 906 GLY A O 1
ATOM 6830 N N . PHE A 1 907 ? -55.180 -34.103 154.646 1.00 69.56 907 PHE A N 1
ATOM 6831 C CA . PHE A 1 907 ? -55.072 -33.228 153.479 1.00 69.56 907 PHE A CA 1
ATOM 6832 C C . PHE A 1 907 ? -53.619 -32.826 153.175 1.00 69.56 907 PHE A C 1
ATOM 6834 O O . PHE A 1 907 ? -53.179 -32.972 152.036 1.00 69.56 907 PHE A O 1
ATOM 6841 N N . GLU A 1 908 ? -52.836 -32.401 154.172 1.00 74.75 908 GLU A N 1
ATOM 6842 C CA . GLU A 1 908 ? -51.438 -31.985 153.955 1.00 74.75 908 GLU A CA 1
ATOM 6843 C C . GLU A 1 908 ? -50.504 -33.158 153.583 1.00 74.75 908 GLU A C 1
ATOM 6845 O O . GLU A 1 908 ? -49.598 -32.988 152.760 1.00 74.75 908 GLU A O 1
ATOM 6850 N N . GLU A 1 909 ? -50.766 -34.373 154.079 1.00 73.19 909 GLU A N 1
ATOM 6851 C CA . GLU A 1 909 ? -50.056 -35.587 153.636 1.00 73.19 909 GLU A CA 1
ATOM 6852 C C . GLU A 1 909 ? -50.365 -35.931 152.166 1.00 73.19 909 GLU A C 1
ATOM 6854 O O . GLU A 1 909 ? -49.461 -36.275 151.403 1.00 73.19 909 GLU A O 1
ATOM 6859 N N . THR A 1 910 ? -51.619 -35.787 151.715 1.00 73.81 910 THR A N 1
ATOM 6860 C CA . THR A 1 910 ? -51.951 -35.989 150.288 1.00 73.81 910 THR A CA 1
ATOM 6861 C C . THR A 1 910 ? -51.402 -34.882 149.386 1.00 73.81 910 THR A C 1
ATOM 6863 O O . THR A 1 910 ? -50.911 -35.169 148.296 1.00 73.81 910 THR A O 1
ATOM 6866 N N . LYS A 1 911 ? -51.425 -33.628 149.849 1.00 77.38 911 LYS A N 1
ATOM 6867 C CA . LYS A 1 911 ? -50.972 -32.437 149.119 1.00 77.38 911 LYS A CA 1
ATOM 6868 C C . LYS A 1 911 ? -49.466 -32.448 148.864 1.00 77.38 911 LYS A C 1
ATOM 6870 O O . LYS A 1 911 ? -49.046 -32.221 147.735 1.00 77.38 911 LYS A O 1
ATOM 6875 N N . THR A 1 912 ? -48.657 -32.778 149.872 1.00 75.38 912 THR A N 1
ATOM 6876 C CA . THR A 1 912 ? -47.197 -32.929 149.704 1.00 75.38 912 THR A CA 1
ATOM 6877 C C . THR A 1 912 ? -46.834 -34.063 148.741 1.00 75.38 912 THR A C 1
ATOM 6879 O O . THR A 1 912 ? -45.891 -33.929 147.962 1.00 75.38 912 THR A O 1
ATOM 6882 N N . LYS A 1 913 ? -47.613 -35.151 148.731 1.00 77.81 913 LYS A N 1
ATOM 6883 C CA . LYS A 1 913 ? -47.415 -36.279 147.813 1.00 77.81 913 LYS A CA 1
ATOM 6884 C C . LYS A 1 913 ? -47.796 -35.946 146.364 1.00 77.81 913 LYS A C 1
ATOM 6886 O O . LYS A 1 913 ? -47.014 -36.228 145.461 1.00 77.81 913 LYS A O 1
ATOM 6891 N N . LEU A 1 914 ? -48.944 -35.294 146.155 1.00 75.88 914 LEU A N 1
ATOM 6892 C CA . LEU A 1 914 ? -49.386 -34.811 144.839 1.00 75.88 914 LEU A CA 1
ATOM 6893 C C . LEU A 1 914 ? -48.441 -33.755 144.257 1.00 75.88 914 LEU A C 1
ATOM 6895 O O . LEU A 1 914 ? -48.174 -33.787 143.062 1.00 75.88 914 LEU A O 1
ATOM 6899 N N . GLN A 1 915 ? -47.899 -32.857 145.086 1.00 79.25 915 GLN A N 1
ATOM 6900 C CA . GLN A 1 915 ? -46.913 -31.862 144.655 1.00 79.25 915 GLN A CA 1
ATOM 6901 C C . GLN A 1 915 ? -45.673 -32.538 144.041 1.00 79.25 915 GLN A C 1
ATOM 6903 O O . GLN A 1 915 ? -45.296 -32.227 142.914 1.00 79.25 915 GLN A O 1
ATOM 6908 N N . ALA A 1 916 ? -45.098 -33.526 144.738 1.00 77.94 916 ALA A N 1
ATOM 6909 C CA . ALA A 1 916 ? -43.938 -34.276 144.252 1.00 77.94 916 ALA A CA 1
ATOM 6910 C C . ALA A 1 916 ? -44.244 -35.119 142.996 1.00 77.94 916 ALA A C 1
ATOM 6912 O O . ALA A 1 916 ? -43.389 -35.264 142.124 1.00 77.94 916 ALA A O 1
ATOM 6913 N N . GLU A 1 917 ? -45.458 -35.665 142.881 1.00 79.81 917 GLU A N 1
ATOM 6914 C CA . GLU A 1 917 ? -45.896 -36.433 141.707 1.00 79.81 917 GLU A CA 1
ATOM 6915 C C . GLU A 1 917 ? -46.105 -35.531 140.476 1.00 79.81 917 GLU A C 1
ATOM 6917 O O . GLU A 1 917 ? -45.674 -35.880 139.377 1.00 79.81 917 GLU A O 1
ATOM 6922 N N . ILE A 1 918 ? -46.665 -34.330 140.659 1.00 78.75 918 ILE A N 1
ATOM 6923 C CA . ILE A 1 918 ? -46.787 -33.308 139.607 1.00 78.75 918 ILE A CA 1
ATOM 6924 C C . ILE A 1 918 ? -45.404 -32.835 139.143 1.00 78.75 918 ILE A C 1
ATOM 6926 O O . ILE A 1 918 ? -45.162 -32.774 137.939 1.00 78.75 918 ILE A O 1
ATOM 6930 N N . GLU A 1 919 ? -44.485 -32.542 140.065 1.00 80.81 919 GLU A N 1
ATOM 6931 C CA . GLU A 1 919 ? -43.117 -32.116 139.737 1.00 80.81 919 GLU A CA 1
ATOM 6932 C C . GLU A 1 919 ? -42.337 -33.217 138.994 1.00 80.81 919 GLU A C 1
ATOM 6934 O O . GLU A 1 919 ? -41.664 -32.932 138.002 1.00 80.81 919 GLU A O 1
ATOM 6939 N N . ALA A 1 920 ? -42.495 -34.487 139.386 1.00 78.56 920 ALA A N 1
ATOM 6940 C CA . ALA A 1 920 ? -41.906 -35.625 138.678 1.00 78.56 920 ALA A CA 1
ATOM 6941 C C . ALA A 1 920 ? -42.473 -35.801 137.255 1.00 78.56 920 ALA A C 1
ATOM 6943 O O . ALA A 1 920 ? -41.714 -36.023 136.309 1.00 78.56 920 ALA A O 1
ATOM 6944 N N . VAL A 1 921 ? -43.793 -35.663 137.076 1.00 77.94 921 VAL A N 1
ATOM 6945 C CA . VAL A 1 921 ? -44.444 -35.742 135.755 1.00 77.94 921 VAL A CA 1
ATOM 6946 C C . VAL A 1 921 ? -44.048 -34.559 134.864 1.00 77.94 921 VAL A C 1
ATOM 6948 O O . VAL A 1 921 ? -43.797 -34.754 133.675 1.00 77.94 921 VAL A O 1
ATOM 6951 N N . GLN A 1 922 ? -43.931 -33.348 135.417 1.00 77.00 922 GLN A N 1
ATOM 6952 C CA . GLN A 1 922 ? -43.456 -32.174 134.677 1.00 77.00 922 GLN A CA 1
ATOM 6953 C C . GLN A 1 922 ? -41.995 -32.332 134.238 1.00 77.00 922 GLN A C 1
ATOM 6955 O O . GLN A 1 922 ? -41.695 -32.098 133.068 1.00 77.00 922 GLN A O 1
ATOM 6960 N N . ALA A 1 923 ? -41.108 -32.805 135.120 1.00 76.88 923 ALA A N 1
ATOM 6961 C CA . ALA A 1 923 ? -39.713 -33.084 134.776 1.00 76.88 923 ALA A CA 1
ATOM 6962 C C . ALA A 1 923 ? -39.585 -34.176 133.696 1.00 76.88 923 ALA A C 1
ATOM 6964 O O . ALA A 1 923 ? -38.829 -34.011 132.739 1.00 76.88 923 ALA A O 1
ATOM 6965 N N . SER A 1 924 ? -40.365 -35.260 133.805 1.00 78.44 924 SER A N 1
ATOM 6966 C CA . SER A 1 924 ? -40.398 -36.326 132.795 1.00 78.44 924 SER A CA 1
ATOM 6967 C C . SER A 1 924 ? -40.869 -35.808 131.435 1.00 78.44 924 SER A C 1
ATOM 6969 O O . SER A 1 924 ? -40.262 -36.126 130.415 1.00 78.44 924 SER A O 1
ATOM 6971 N N . LYS A 1 925 ? -41.931 -34.994 131.408 1.00 79.75 925 LYS A N 1
ATOM 6972 C CA . LYS A 1 925 ? -42.510 -34.486 130.160 1.00 79.75 925 LYS A CA 1
ATOM 6973 C C . LYS A 1 925 ? -41.649 -33.402 129.503 1.00 79.75 925 LYS A C 1
ATOM 6975 O O . LYS A 1 925 ? -41.600 -33.341 128.281 1.00 79.75 925 LYS A O 1
ATOM 6980 N N . ALA A 1 926 ? -40.943 -32.586 130.287 1.00 76.62 926 ALA A N 1
ATOM 6981 C CA . ALA A 1 926 ? -39.946 -31.654 129.760 1.00 76.62 926 ALA A CA 1
ATOM 6982 C C . ALA A 1 926 ? -38.797 -32.407 129.063 1.00 76.62 926 ALA A C 1
ATOM 6984 O O . ALA A 1 926 ? -38.500 -32.130 127.906 1.00 76.62 926 ALA A O 1
ATOM 6985 N N . ALA A 1 927 ? -38.231 -33.427 129.720 1.00 77.81 927 ALA A N 1
ATOM 6986 C CA . ALA A 1 927 ? -37.159 -34.244 129.147 1.00 77.81 927 ALA A CA 1
ATOM 6987 C C . ALA A 1 927 ? -37.587 -35.019 127.883 1.00 77.81 927 ALA A C 1
ATOM 6989 O O . ALA A 1 927 ? -36.777 -35.218 126.979 1.00 77.81 927 ALA A O 1
ATOM 6990 N N . GLU A 1 928 ? -38.851 -35.445 127.803 1.00 79.94 928 GLU A N 1
ATOM 6991 C CA . GLU A 1 928 ? -39.421 -36.083 126.611 1.00 79.94 928 GLU A CA 1
ATOM 6992 C C . GLU A 1 928 ? -39.555 -35.088 125.444 1.00 79.94 928 GLU A C 1
ATOM 6994 O O . GLU A 1 928 ? -39.073 -35.371 124.348 1.00 79.94 928 GLU A O 1
ATOM 6999 N N . ILE A 1 929 ? -40.093 -33.889 125.698 1.00 80.19 929 ILE A N 1
ATOM 7000 C CA . ILE A 1 929 ? -40.218 -32.808 124.704 1.00 80.19 929 ILE A CA 1
ATOM 7001 C C . ILE A 1 929 ? -38.843 -32.354 124.188 1.00 80.19 929 ILE A C 1
ATOM 7003 O O . ILE A 1 929 ? -38.654 -32.233 122.979 1.00 80.19 929 ILE A O 1
ATOM 7007 N N . ASP A 1 930 ? -37.855 -32.163 125.067 1.00 82.50 930 ASP A N 1
ATOM 7008 C CA . ASP A 1 930 ? -36.494 -31.786 124.659 1.00 82.50 930 ASP A CA 1
ATOM 7009 C C . ASP A 1 930 ? -35.819 -32.887 123.818 1.00 82.50 930 ASP A C 1
ATOM 7011 O O . ASP A 1 930 ? -35.100 -32.594 122.858 1.00 82.50 930 ASP A O 1
ATOM 7015 N N . ALA A 1 931 ? -36.096 -34.164 124.110 1.00 80.50 931 ALA A N 1
ATOM 7016 C CA . ALA A 1 931 ? -35.611 -35.293 123.318 1.00 80.50 931 ALA A CA 1
ATOM 7017 C C . ALA A 1 931 ? -36.322 -35.441 121.958 1.00 80.50 931 ALA A C 1
ATOM 7019 O O . ALA A 1 931 ? -35.720 -35.955 121.011 1.00 80.50 931 ALA A O 1
ATOM 7020 N N . GLU A 1 932 ? -37.580 -35.014 121.828 1.00 82.06 932 GLU A N 1
ATOM 7021 C CA . GLU A 1 932 ? -38.283 -34.936 120.540 1.00 82.06 932 GLU A CA 1
ATOM 7022 C C . GLU A 1 932 ? -37.805 -33.742 119.704 1.00 82.06 932 GLU A C 1
ATOM 7024 O O . GLU A 1 932 ? -37.482 -33.916 118.526 1.00 82.06 932 GLU A O 1
ATOM 7029 N N . HIS A 1 933 ? -37.650 -32.562 120.312 1.00 82.69 933 HIS A N 1
ATOM 7030 C CA . HIS A 1 933 ? -37.069 -31.387 119.659 1.00 82.69 933 HIS A CA 1
ATOM 7031 C C . HIS A 1 933 ? -35.640 -31.652 119.162 1.00 82.69 933 HIS A C 1
ATOM 7033 O O . HIS A 1 933 ? -35.326 -31.318 118.020 1.00 82.69 933 HIS A O 1
ATOM 7039 N N . GLY A 1 934 ? -34.795 -32.312 119.963 1.00 86.75 934 GLY A N 1
ATOM 7040 C CA . GLY A 1 934 ? -33.446 -32.711 119.549 1.00 86.75 934 GLY A CA 1
ATOM 7041 C C . GLY A 1 934 ? -33.449 -33.575 118.282 1.00 86.75 934 GLY A C 1
ATOM 7042 O O . GLY A 1 934 ? -32.769 -33.247 117.310 1.00 86.75 934 GLY A O 1
ATOM 7043 N N . LYS A 1 935 ? -34.292 -34.617 118.236 1.00 86.50 935 LYS A N 1
ATOM 7044 C CA . LYS A 1 935 ? -34.446 -35.482 117.050 1.00 86.50 935 LYS A CA 1
ATOM 7045 C C . LYS A 1 935 ? -34.981 -34.724 115.834 1.00 86.50 935 LYS A C 1
ATOM 7047 O O . LYS A 1 935 ? -34.523 -34.969 114.721 1.00 86.50 935 LYS A O 1
ATOM 7052 N N . ALA A 1 936 ? -35.934 -33.810 116.023 1.00 87.06 936 ALA A N 1
ATOM 7053 C CA . ALA A 1 936 ? -36.473 -32.993 114.935 1.00 87.06 936 ALA A CA 1
ATOM 7054 C C . ALA A 1 936 ? -35.401 -32.060 114.338 1.00 87.06 936 ALA A C 1
ATOM 7056 O O . ALA A 1 936 ? -35.324 -31.907 113.118 1.00 87.06 936 ALA A O 1
ATOM 7057 N N . ILE A 1 937 ? -34.530 -31.495 115.181 1.00 84.31 937 ILE A N 1
ATOM 7058 C CA . ILE A 1 937 ? -33.385 -30.679 114.755 1.00 84.31 937 ILE A CA 1
ATOM 7059 C C . ILE A 1 937 ? -32.349 -31.538 114.013 1.00 84.31 937 ILE A C 1
ATOM 7061 O O . ILE A 1 937 ? -31.905 -31.142 112.938 1.00 84.31 937 ILE A O 1
ATOM 7065 N N . GLU A 1 938 ? -32.011 -32.735 114.504 1.00 86.44 938 GLU A N 1
ATOM 7066 C CA . GLU A 1 938 ? -31.112 -33.668 113.800 1.00 86.44 938 GLU A CA 1
ATOM 7067 C C . GLU A 1 938 ? -31.671 -34.105 112.432 1.00 86.44 938 GLU A C 1
ATOM 7069 O O . GLU A 1 938 ? -30.930 -34.165 111.448 1.00 86.44 938 GLU A O 1
ATOM 7074 N N . GLN A 1 939 ? -32.981 -34.353 112.327 1.00 87.75 939 GLN A N 1
ATOM 7075 C CA . GLN A 1 939 ? -33.645 -34.684 111.058 1.00 87.75 939 GLN A CA 1
ATOM 7076 C C . GLN A 1 939 ? -33.667 -33.501 110.077 1.00 87.75 939 GLN A C 1
ATOM 7078 O O . GLN A 1 939 ? -33.438 -33.687 108.880 1.00 87.75 939 GLN A O 1
ATOM 7083 N N . LEU A 1 940 ? -33.877 -32.274 110.564 1.00 87.81 940 LEU A N 1
ATOM 7084 C CA . LEU A 1 940 ? -33.769 -31.064 109.745 1.00 87.81 940 LEU A CA 1
ATOM 7085 C C . LEU A 1 940 ? -32.335 -30.838 109.255 1.00 87.81 940 LEU A C 1
ATOM 7087 O O . LEU A 1 940 ? -32.135 -30.612 108.061 1.00 87.81 940 LEU A O 1
ATOM 7091 N N . LEU A 1 941 ? -31.338 -30.952 110.136 1.00 89.38 941 LEU A N 1
ATOM 7092 C CA . LEU A 1 941 ? -29.927 -30.787 109.780 1.00 89.38 941 LEU A CA 1
ATOM 7093 C C . LEU A 1 941 ? -29.474 -31.844 108.768 1.00 89.38 941 LEU A C 1
ATOM 7095 O O . LEU A 1 941 ? -28.898 -31.486 107.745 1.00 89.38 941 LEU A O 1
ATOM 7099 N N . THR A 1 942 ? -29.799 -33.122 108.979 1.00 86.19 942 THR A N 1
ATOM 7100 C CA . THR A 1 942 ? -29.451 -34.194 108.026 1.00 86.19 942 THR A CA 1
ATOM 7101 C C . THR A 1 942 ? -30.169 -34.050 106.681 1.00 86.19 942 THR A C 1
ATOM 7103 O O . THR A 1 942 ? -29.548 -34.272 105.641 1.00 86.19 942 THR A O 1
ATOM 7106 N N . MET A 1 943 ? -31.429 -33.592 106.650 1.00 88.06 943 MET A N 1
ATOM 7107 C CA . MET A 1 943 ? -32.105 -33.245 105.391 1.00 88.06 943 MET A CA 1
ATOM 7108 C C . MET A 1 943 ? -31.441 -32.048 104.688 1.00 88.06 943 MET A C 1
ATOM 7110 O O . MET A 1 943 ? -31.357 -32.031 103.459 1.00 88.06 943 MET A O 1
ATOM 7114 N N . HIS A 1 944 ? -30.988 -31.035 105.431 1.00 87.00 944 HIS A N 1
ATOM 7115 C CA . HIS A 1 944 ? -30.311 -29.868 104.858 1.00 87.00 944 HIS A CA 1
ATOM 7116 C C . HIS A 1 944 ? -28.914 -30.220 104.329 1.00 87.00 944 HIS A C 1
ATOM 7118 O O . HIS A 1 944 ? -28.588 -29.824 103.213 1.00 87.00 944 HIS A O 1
ATOM 7124 N N . GLU A 1 945 ? -28.138 -31.028 105.052 1.00 91.50 945 GLU A N 1
ATOM 7125 C CA . GLU A 1 945 ? -26.847 -31.564 104.599 1.00 91.50 945 GLU A CA 1
ATOM 7126 C C . GLU A 1 945 ? -27.014 -32.375 103.300 1.00 91.50 945 GLU A C 1
ATOM 7128 O O . GLU A 1 945 ? -26.312 -32.136 102.318 1.00 91.50 945 GLU A O 1
ATOM 7133 N N . ALA A 1 946 ? -28.021 -33.256 103.235 1.00 87.94 946 ALA A N 1
ATOM 7134 C CA . ALA A 1 946 ? -28.331 -34.033 102.033 1.00 87.94 946 ALA A CA 1
ATOM 7135 C C . ALA A 1 946 ? -28.730 -33.149 100.835 1.00 87.94 946 ALA A C 1
ATOM 7137 O O . ALA A 1 946 ? -28.253 -33.368 99.720 1.00 87.94 946 ALA A O 1
ATOM 7138 N N . LYS A 1 947 ? -29.554 -32.112 101.052 1.00 90.56 947 LYS A N 1
ATOM 7139 C CA . LYS A 1 947 ? -29.905 -31.126 100.011 1.00 90.56 947 LYS A CA 1
ATOM 7140 C C . LYS A 1 947 ? -28.681 -30.337 99.534 1.00 90.56 947 LYS A C 1
ATOM 7142 O O . LYS A 1 947 ? -28.545 -30.097 98.337 1.00 90.56 947 LYS A O 1
ATOM 7147 N N . LEU A 1 948 ? -27.778 -29.961 100.442 1.00 90.62 948 LEU A N 1
ATOM 7148 C CA . LEU A 1 948 ? -26.537 -29.259 100.106 1.00 90.62 948 LEU A CA 1
ATOM 7149 C C . LEU A 1 948 ? -25.527 -30.159 99.377 1.00 90.62 948 LEU A C 1
ATOM 7151 O O . LEU A 1 948 ? -24.799 -29.646 98.531 1.00 90.62 948 LEU A O 1
ATOM 7155 N N . SER A 1 949 ? -25.491 -31.470 99.648 1.00 90.69 949 SER A N 1
ATOM 7156 C CA . SER A 1 949 ? -24.709 -32.429 98.845 1.00 90.69 949 SER A CA 1
ATOM 7157 C C . SER A 1 949 ? -25.276 -32.553 97.431 1.00 90.69 949 SER A C 1
ATOM 7159 O O . SER A 1 949 ? -24.557 -32.314 96.466 1.00 90.69 949 SER A O 1
ATOM 7161 N N . GLY A 1 950 ? -26.588 -32.792 97.300 1.00 91.81 950 GLY A N 1
ATOM 7162 C CA . GLY A 1 950 ? -27.259 -32.906 96.000 1.00 91.81 950 GLY A CA 1
ATOM 7163 C C . GLY A 1 950 ? -27.082 -31.669 95.112 1.00 91.81 950 GLY A C 1
ATOM 7164 O O . GLY A 1 950 ? -26.733 -31.802 93.943 1.00 91.81 950 GLY A O 1
ATOM 7165 N N . LEU A 1 951 ? -27.224 -30.461 95.672 1.00 90.94 951 LEU A N 1
ATOM 7166 C CA . LEU A 1 951 ? -26.992 -29.210 94.935 1.00 90.94 951 LEU A CA 1
ATOM 7167 C C . LEU A 1 951 ? -25.522 -29.001 94.531 1.00 90.94 951 LEU A C 1
ATOM 7169 O O . LEU A 1 951 ? -25.262 -28.410 93.484 1.00 90.94 951 LEU A O 1
ATOM 7173 N N . LYS A 1 952 ? -24.550 -29.483 95.322 1.00 91.88 952 LYS A N 1
ATOM 7174 C CA . LYS A 1 952 ? -23.126 -29.470 94.935 1.00 91.88 952 LYS A CA 1
ATOM 7175 C C . LYS A 1 952 ? -22.852 -30.468 93.814 1.00 91.88 952 LYS A C 1
ATOM 7177 O O . LYS A 1 952 ? -22.221 -30.099 92.831 1.00 91.88 952 LYS A O 1
ATOM 7182 N N . GLU A 1 953 ? -23.359 -31.692 93.929 1.00 91.56 953 GLU A N 1
ATOM 7183 C CA . GLU A 1 953 ? -23.207 -32.745 92.920 1.00 91.56 953 GLU A CA 1
ATOM 7184 C C . GLU A 1 953 ? -23.851 -32.343 91.582 1.00 91.56 953 GLU A C 1
ATOM 7186 O O . GLU A 1 953 ? -23.245 -32.521 90.524 1.00 91.56 953 GLU A O 1
ATOM 7191 N N . GLU A 1 954 ? -25.034 -31.721 91.611 1.00 90.94 954 GLU A N 1
ATOM 7192 C CA . GLU A 1 954 ? -25.710 -31.192 90.422 1.00 90.94 954 GLU A CA 1
ATOM 7193 C C . GLU A 1 954 ? -24.956 -30.001 89.803 1.00 90.94 954 GLU A C 1
ATOM 7195 O O . GLU A 1 954 ? -24.788 -29.941 88.580 1.00 90.94 954 GLU A O 1
ATOM 7200 N N . LEU A 1 955 ? -24.423 -29.085 90.621 1.00 90.06 955 LEU A N 1
ATOM 7201 C CA . LEU A 1 955 ? -23.600 -27.966 90.151 1.00 90.06 955 LEU A CA 1
ATOM 7202 C C . LEU A 1 955 ? -22.266 -28.440 89.550 1.00 90.06 955 LEU A C 1
ATOM 7204 O O . LEU A 1 955 ? -21.862 -27.950 88.493 1.00 90.06 955 LEU A O 1
ATOM 7208 N N . GLU A 1 956 ? -21.593 -29.408 90.174 1.00 91.25 956 GLU A N 1
ATOM 7209 C CA . GLU A 1 956 ? -20.369 -30.020 89.649 1.00 91.25 956 GLU A CA 1
ATOM 7210 C C . GLU A 1 956 ? -20.637 -30.785 88.350 1.00 91.25 956 GLU A C 1
ATOM 7212 O O . GLU A 1 956 ? -19.894 -30.611 87.383 1.00 91.25 956 GLU A O 1
ATOM 7217 N N . ALA A 1 957 ? -21.720 -31.565 88.268 1.00 90.19 957 ALA A N 1
ATOM 7218 C CA . ALA A 1 957 ? -22.124 -32.247 87.039 1.00 90.19 957 ALA A CA 1
ATOM 7219 C C . ALA A 1 957 ? -22.457 -31.252 85.911 1.00 90.19 957 ALA A C 1
ATOM 7221 O O . ALA A 1 957 ? -22.001 -31.425 84.776 1.00 90.19 957 ALA A O 1
ATOM 7222 N N . SER A 1 958 ? -23.189 -30.178 86.224 1.00 90.25 958 SER A N 1
ATOM 7223 C CA . SER A 1 958 ? -23.542 -29.102 85.290 1.00 90.25 958 SER A CA 1
ATOM 7224 C C . SER A 1 958 ? -22.301 -28.369 84.770 1.00 90.25 958 SER A C 1
ATOM 7226 O O . SER A 1 958 ? -22.130 -28.217 83.558 1.00 90.25 958 SER A O 1
ATOM 7228 N N . ASN A 1 959 ? -21.375 -27.989 85.655 1.00 90.94 959 ASN A N 1
ATOM 7229 C CA . ASN A 1 959 ? -20.127 -27.329 85.270 1.00 90.94 959 ASN A CA 1
ATOM 7230 C C . ASN A 1 959 ? -19.197 -28.265 84.488 1.00 90.94 959 ASN A C 1
ATOM 7232 O O . ASN A 1 959 ? -18.646 -27.861 83.466 1.00 90.94 959 ASN A O 1
ATOM 7236 N N . LYS A 1 960 ? -19.073 -29.535 84.892 1.00 92.50 960 LYS A N 1
ATOM 7237 C CA . LYS A 1 960 ? -18.286 -30.549 84.174 1.00 92.50 960 LYS A CA 1
ATOM 7238 C C . LYS A 1 960 ? -18.824 -30.800 82.764 1.00 92.50 960 LYS A C 1
ATOM 7240 O O . LYS A 1 960 ? -18.030 -30.928 81.833 1.00 92.50 960 LYS A O 1
ATOM 7245 N N . LYS A 1 961 ? -20.151 -30.800 82.588 1.00 92.50 961 LYS A N 1
ATOM 7246 C CA . LYS A 1 961 ? -20.788 -30.846 81.265 1.00 92.50 961 LYS A CA 1
ATOM 7247 C C . LYS A 1 961 ? -20.476 -29.589 80.446 1.00 92.50 961 LYS A C 1
ATOM 7249 O O . LYS A 1 961 ? -20.006 -29.719 79.323 1.00 92.50 961 LYS A O 1
ATOM 7254 N N . LYS A 1 962 ? -20.660 -28.386 81.006 1.00 90.94 962 LYS A N 1
ATOM 7255 C CA . LYS A 1 962 ? -20.343 -27.118 80.316 1.00 90.94 962 LYS A CA 1
ATOM 7256 C C . LYS A 1 962 ? -18.882 -27.047 79.862 1.00 90.94 962 LYS A C 1
ATOM 7258 O O . LYS A 1 962 ? -18.629 -26.641 78.736 1.00 90.94 962 LYS A O 1
ATOM 7263 N N . ILE A 1 963 ? -17.936 -27.475 80.702 1.00 91.06 963 ILE A N 1
ATOM 7264 C CA . ILE A 1 963 ? -16.504 -27.527 80.363 1.00 91.06 963 ILE A CA 1
ATOM 7265 C C . ILE A 1 963 ? -16.254 -28.506 79.209 1.00 91.06 963 ILE A C 1
ATOM 7267 O O . ILE A 1 963 ? -15.587 -28.143 78.246 1.00 91.06 963 ILE A O 1
ATOM 7271 N N . HIS A 1 964 ? -16.825 -29.713 79.265 1.00 92.00 964 HIS A N 1
ATOM 7272 C CA . HIS A 1 964 ? -16.718 -30.696 78.183 1.00 92.00 964 HIS A CA 1
ATOM 7273 C C . HIS A 1 964 ? -17.304 -30.177 76.858 1.00 92.00 964 HIS A C 1
ATOM 7275 O O . HIS A 1 964 ? -16.686 -30.325 75.806 1.00 92.00 964 HIS A O 1
ATOM 7281 N N . ASP A 1 965 ? -18.477 -29.546 76.902 1.00 89.94 965 ASP A N 1
ATOM 7282 C CA . ASP A 1 965 ? -19.165 -29.059 75.706 1.00 89.94 965 ASP A CA 1
ATOM 7283 C C . ASP A 1 965 ? -18.453 -27.826 75.105 1.00 89.94 965 ASP A C 1
ATOM 7285 O O . ASP A 1 965 ? -18.327 -27.736 73.883 1.00 89.94 965 ASP A O 1
ATOM 7289 N N . LEU A 1 966 ? -17.880 -26.943 75.938 1.00 89.81 966 LEU A N 1
ATOM 7290 C CA . LEU A 1 966 ? -16.978 -25.863 75.506 1.00 89.81 966 LEU A CA 1
ATOM 7291 C C . LEU A 1 966 ? -15.682 -26.402 74.886 1.00 89.81 966 LEU A C 1
ATOM 7293 O O . LEU A 1 966 ? -15.267 -25.925 73.832 1.00 89.81 966 LEU A O 1
ATOM 7297 N N . GLN A 1 967 ? -15.055 -27.404 75.505 1.00 92.75 967 GLN A N 1
ATOM 7298 C CA . GLN A 1 967 ? -13.825 -28.010 74.994 1.00 92.75 967 GLN A CA 1
ATOM 7299 C C . GLN A 1 967 ? -14.071 -28.698 73.643 1.00 92.75 967 GLN A C 1
ATOM 7301 O O . GLN A 1 967 ? -13.331 -28.478 72.690 1.00 92.75 967 GLN A O 1
ATOM 7306 N N . LYS A 1 968 ? -15.187 -29.422 73.506 1.00 92.31 968 LYS A N 1
ATOM 7307 C CA . LYS A 1 968 ? -15.623 -30.005 72.231 1.00 92.31 968 LYS A CA 1
ATOM 7308 C C . LYS A 1 968 ? -15.897 -28.939 71.160 1.00 92.31 968 LYS A C 1
ATOM 7310 O O . LYS A 1 968 ? -15.558 -29.154 69.995 1.00 92.31 968 LYS A O 1
ATOM 7315 N N . ALA A 1 969 ? -16.499 -27.804 71.522 1.00 87.19 969 ALA A N 1
ATOM 7316 C CA . ALA A 1 969 ? -16.721 -26.692 70.596 1.00 87.19 969 ALA A CA 1
ATOM 7317 C C . ALA A 1 969 ? -15.396 -26.054 70.140 1.00 87.19 969 ALA A C 1
ATOM 7319 O O . ALA A 1 969 ? -15.207 -25.827 68.946 1.00 87.19 969 ALA A O 1
ATOM 7320 N N . HIS A 1 970 ? -14.455 -25.845 71.064 1.00 89.94 970 HIS A N 1
ATOM 7321 C CA . HIS A 1 970 ? -13.106 -25.355 70.779 1.00 89.94 970 HIS A CA 1
ATOM 7322 C C . HIS A 1 970 ? -12.330 -26.296 69.845 1.00 89.94 970 HIS A C 1
ATOM 7324 O O . HIS A 1 970 ? -11.788 -25.853 68.835 1.00 89.94 970 HIS A O 1
ATOM 7330 N N . ASP A 1 971 ? -12.340 -27.602 70.113 1.00 92.50 971 ASP A N 1
ATOM 7331 C CA . ASP A 1 971 ? -11.648 -28.591 69.279 1.00 92.50 971 ASP A CA 1
ATOM 7332 C C . ASP A 1 971 ? -12.282 -28.695 67.876 1.00 92.50 971 ASP A C 1
ATOM 7334 O O . ASP A 1 971 ? -11.580 -28.873 66.879 1.00 92.50 971 ASP A O 1
ATOM 7338 N N . THR A 1 972 ? -13.601 -28.486 67.771 1.00 91.06 972 THR A N 1
ATOM 7339 C CA . THR A 1 972 ? -14.313 -28.372 66.483 1.00 91.06 972 THR A CA 1
ATOM 7340 C C . THR A 1 972 ? -13.921 -27.092 65.730 1.00 91.06 972 THR A C 1
ATOM 7342 O O . THR A 1 972 ? -13.734 -27.125 64.513 1.00 91.06 972 THR A O 1
ATOM 7345 N N . ALA A 1 973 ? -13.745 -25.969 66.434 1.00 89.50 973 ALA A N 1
ATOM 7346 C CA . ALA A 1 973 ? -13.274 -24.718 65.841 1.00 89.50 973 ALA A CA 1
ATOM 7347 C C . ALA A 1 973 ? -11.819 -24.830 65.349 1.00 89.50 973 ALA A C 1
ATOM 7349 O O . ALA A 1 973 ? -11.526 -24.412 64.230 1.00 89.50 973 ALA A O 1
ATOM 7350 N N . LEU A 1 974 ? -10.928 -25.465 66.122 1.00 90.94 974 LEU A N 1
ATOM 7351 C CA . LEU A 1 974 ? -9.554 -25.754 65.694 1.00 90.94 974 LEU A CA 1
ATOM 7352 C C . LEU A 1 974 ? -9.508 -26.673 64.466 1.00 90.94 974 LEU A C 1
ATOM 7354 O O . LEU A 1 974 ? -8.706 -26.433 63.564 1.00 90.94 974 LEU A O 1
ATOM 7358 N N . ALA A 1 975 ? -10.373 -27.690 64.398 1.00 90.44 975 ALA A N 1
ATOM 7359 C CA . ALA A 1 975 ? -10.481 -28.550 63.222 1.00 90.44 975 ALA A CA 1
ATOM 7360 C C . ALA A 1 975 ? -10.884 -27.749 61.970 1.00 90.44 975 ALA A C 1
ATOM 7362 O O . ALA A 1 975 ? -10.218 -27.862 60.943 1.00 90.44 975 ALA A O 1
ATOM 7363 N N . ASN A 1 976 ? -11.899 -26.883 62.080 1.00 90.12 976 ASN A N 1
ATOM 7364 C CA . ASN A 1 976 ? -12.355 -26.009 60.993 1.00 90.12 976 ASN A CA 1
ATOM 7365 C C . ASN A 1 976 ? -11.256 -25.021 60.549 1.00 90.12 976 ASN A C 1
ATOM 7367 O O . ASN A 1 976 ? -10.953 -24.931 59.365 1.00 90.12 976 ASN A O 1
ATOM 7371 N N . VAL A 1 977 ? -10.574 -24.348 61.485 1.00 90.38 977 VAL A N 1
ATOM 7372 C CA . VAL A 1 977 ? -9.449 -23.444 61.167 1.00 90.38 977 VAL A CA 1
ATOM 7373 C C . VAL A 1 977 ? -8.294 -24.192 60.490 1.00 90.38 977 VAL A C 1
ATOM 7375 O O . VAL A 1 977 ? -7.702 -23.680 59.540 1.00 90.38 977 VAL A O 1
ATOM 7378 N N . ASN A 1 978 ? -7.979 -25.417 60.920 1.00 89.62 978 ASN A N 1
ATOM 7379 C CA . ASN A 1 978 ? -6.936 -26.225 60.287 1.00 89.62 978 ASN A CA 1
ATOM 7380 C C . ASN A 1 978 ? -7.354 -26.761 58.901 1.00 89.62 978 ASN A C 1
ATOM 7382 O O . ASN A 1 978 ? -6.507 -26.903 58.017 1.00 89.62 978 ASN A O 1
ATOM 7386 N N . GLU A 1 979 ? -8.645 -27.018 58.679 1.00 91.38 979 GLU A N 1
ATOM 7387 C CA . GLU A 1 979 ? -9.187 -27.343 57.357 1.00 91.38 979 GLU A CA 1
ATOM 7388 C C . GLU A 1 979 ? -9.142 -26.125 56.422 1.00 91.38 979 GLU A C 1
ATOM 7390 O O . GLU A 1 979 ? -8.589 -26.233 55.331 1.00 91.38 979 GLU A O 1
ATOM 7395 N N . GLN A 1 980 ? -9.587 -24.946 56.868 1.00 87.06 980 GLN A N 1
ATOM 7396 C CA . GLN A 1 980 ? -9.463 -23.686 56.121 1.00 87.06 980 GLN A CA 1
ATOM 7397 C C . GLN A 1 980 ? -8.001 -23.370 55.774 1.00 87.06 980 GLN A C 1
ATOM 7399 O O . GLN A 1 980 ? -7.695 -23.021 54.637 1.00 87.06 980 GLN A O 1
ATOM 7404 N N . LEU A 1 981 ? -7.070 -23.570 56.711 1.00 89.31 981 LEU A N 1
ATOM 7405 C CA . LEU A 1 981 ? -5.630 -23.411 56.480 1.00 89.31 981 LEU A CA 1
ATOM 7406 C C . LEU A 1 981 ? -5.070 -24.454 55.495 1.00 89.31 981 LEU A C 1
ATOM 7408 O O . LEU A 1 981 ? -4.100 -24.176 54.788 1.00 89.31 981 LEU A O 1
ATOM 7412 N N . SER A 1 982 ? -5.677 -25.639 55.410 1.00 84.25 982 SER A N 1
ATOM 7413 C CA . SER A 1 982 ? -5.325 -26.666 54.421 1.00 84.25 982 SER A CA 1
ATOM 7414 C C . SER A 1 982 ? -5.887 -26.337 53.033 1.00 84.25 982 SER A C 1
ATOM 7416 O O . SER A 1 982 ? -5.167 -26.462 52.045 1.00 84.25 982 SER A O 1
ATOM 7418 N N . GLN A 1 983 ? -7.122 -25.836 52.954 1.00 84.50 983 GLN A N 1
ATOM 7419 C CA . GLN A 1 983 ? -7.742 -25.345 51.718 1.00 84.50 983 GLN A CA 1
ATOM 7420 C C . GLN A 1 983 ? -6.998 -24.113 51.173 1.00 84.50 983 GLN A C 1
ATOM 7422 O O . GLN A 1 983 ? -6.668 -24.068 49.991 1.00 84.50 983 GLN A O 1
ATOM 7427 N N . ALA A 1 984 ? -6.621 -23.164 52.038 1.00 81.19 984 ALA A N 1
ATOM 7428 C CA . ALA A 1 984 ? -5.803 -22.007 51.673 1.00 81.19 984 ALA A CA 1
ATOM 7429 C C . ALA A 1 984 ? -4.403 -22.412 51.175 1.00 81.19 984 ALA A C 1
ATOM 7431 O O . ALA A 1 984 ? -3.895 -21.820 50.226 1.00 81.19 984 ALA A O 1
ATOM 7432 N N . LYS A 1 985 ? -3.789 -23.453 51.759 1.00 83.94 985 LYS A N 1
ATOM 7433 C CA . LYS A 1 985 ? -2.531 -24.024 51.246 1.00 83.94 985 LYS A CA 1
ATOM 7434 C C . LYS A 1 985 ? -2.700 -24.715 49.896 1.00 83.94 985 LYS A C 1
ATOM 7436 O O . LYS A 1 985 ? -1.804 -24.587 49.073 1.00 83.94 985 LYS A O 1
ATOM 7441 N N . ALA A 1 986 ? -3.812 -25.412 49.661 1.00 81.12 986 ALA A N 1
ATOM 7442 C CA . ALA A 1 986 ? -4.104 -26.010 48.361 1.00 81.12 986 ALA A CA 1
ATOM 7443 C C . ALA A 1 986 ? -4.289 -24.926 47.284 1.00 81.12 986 ALA A C 1
ATOM 7445 O O . ALA A 1 986 ? -3.647 -24.996 46.243 1.00 81.12 986 ALA A O 1
ATOM 7446 N N . ALA A 1 987 ? -5.061 -23.873 47.574 1.00 76.69 987 ALA A N 1
ATOM 7447 C CA . ALA A 1 987 ? -5.225 -22.724 46.681 1.00 76.69 987 ALA A CA 1
ATOM 7448 C C . ALA A 1 987 ? -3.901 -21.972 46.427 1.00 76.69 987 ALA A C 1
ATOM 7450 O O . ALA A 1 987 ? -3.625 -21.573 45.303 1.00 76.69 987 ALA A O 1
ATOM 7451 N N . ALA A 1 988 ? -3.038 -21.831 47.439 1.00 72.38 988 ALA A N 1
ATOM 7452 C CA . ALA A 1 988 ? -1.704 -21.239 47.284 1.00 72.38 988 ALA A CA 1
ATOM 7453 C C . ALA A 1 988 ? -0.677 -22.161 46.585 1.00 72.38 988 ALA A C 1
ATOM 7455 O O . ALA A 1 988 ? 0.420 -21.710 46.256 1.00 72.38 988 ALA A O 1
ATOM 7456 N N . GLN A 1 989 ? -1.006 -23.441 46.381 1.00 74.69 989 GLN A N 1
ATOM 7457 C CA . GLN A 1 989 ? -0.223 -24.399 45.591 1.00 74.69 989 GLN A CA 1
ATOM 7458 C C . GLN A 1 989 ? -0.759 -24.571 44.164 1.00 74.69 989 GLN A C 1
ATOM 7460 O O . GLN A 1 989 ? -0.087 -25.199 43.347 1.00 74.69 989 GLN A O 1
ATOM 7465 N N . ASP A 1 990 ? -1.925 -24.006 43.847 1.00 79.25 990 ASP A N 1
ATOM 7466 C CA . ASP A 1 990 ? -2.482 -24.020 42.500 1.00 79.25 990 ASP A CA 1
ATOM 7467 C C . ASP A 1 990 ? -1.780 -22.975 41.619 1.00 79.25 990 ASP A C 1
ATOM 7469 O O . ASP A 1 990 ? -2.203 -21.826 41.486 1.00 79.25 990 ASP A O 1
ATOM 7473 N N . THR A 1 991 ? -0.651 -23.374 41.030 1.00 80.56 991 THR A N 1
ATOM 7474 C CA . THR A 1 991 ? 0.095 -22.533 40.088 1.00 80.56 991 THR A CA 1
ATOM 7475 C C . THR A 1 991 ? -0.459 -22.581 38.666 1.00 80.56 991 THR A C 1
ATOM 7477 O O . THR A 1 991 ? 0.110 -21.907 37.813 1.00 80.56 991 THR A O 1
ATOM 7480 N N . SER A 1 992 ? -1.560 -23.303 38.396 1.00 82.25 992 SER A N 1
ATOM 7481 C CA . SER A 1 992 ? -2.092 -23.520 37.037 1.00 82.25 992 SER A CA 1
ATOM 7482 C C . SER A 1 992 ? -2.251 -22.217 36.253 1.00 82.25 992 SER A C 1
ATOM 7484 O O . SER A 1 992 ? -1.593 -22.036 35.235 1.00 82.25 992 SER A O 1
ATOM 7486 N N . ALA A 1 993 ? -2.981 -21.239 36.794 1.00 78.38 993 ALA A N 1
ATOM 7487 C CA . ALA A 1 993 ? -3.162 -19.924 36.175 1.00 78.38 993 ALA A CA 1
ATOM 7488 C C . ALA A 1 993 ? -1.844 -19.142 35.967 1.00 78.38 993 ALA A C 1
ATOM 7490 O O . ALA A 1 993 ? -1.753 -18.289 35.085 1.00 78.38 993 ALA A O 1
ATOM 7491 N N . LEU A 1 994 ? -0.812 -19.419 36.772 1.00 81.12 994 LEU A N 1
ATOM 7492 C CA . LEU A 1 994 ? 0.522 -18.821 36.661 1.00 81.12 994 LEU A CA 1
ATOM 7493 C C . LEU A 1 994 ? 1.378 -19.524 35.593 1.00 81.12 994 LEU A C 1
ATOM 7495 O O . LEU A 1 994 ? 2.217 -18.886 34.960 1.00 81.12 994 LEU A O 1
ATOM 7499 N N . ASP A 1 995 ? 1.174 -20.823 35.391 1.00 84.88 995 ASP A N 1
ATOM 7500 C CA . ASP A 1 995 ? 1.831 -21.632 34.366 1.00 84.88 995 ASP A CA 1
ATOM 7501 C C . ASP A 1 995 ? 1.150 -21.469 32.992 1.00 84.88 995 ASP A C 1
ATOM 7503 O O . ASP A 1 995 ? 1.851 -21.324 31.992 1.00 84.88 995 ASP A O 1
ATOM 7507 N N . ASP A 1 996 ? -0.175 -21.306 32.944 1.00 86.62 996 ASP A N 1
ATOM 7508 C CA . ASP A 1 996 ? -0.934 -20.848 31.769 1.00 86.62 996 ASP A CA 1
ATOM 7509 C C . ASP A 1 996 ? -0.520 -19.424 31.353 1.00 86.62 996 ASP A C 1
ATOM 7511 O O . ASP A 1 996 ? -0.358 -19.116 30.167 1.00 86.62 996 ASP A O 1
ATOM 7515 N N . LEU A 1 997 ? -0.280 -18.531 32.324 1.00 87.56 997 LEU A N 1
ATOM 7516 C CA . LEU A 1 997 ? 0.294 -17.212 32.044 1.00 87.56 997 LEU A CA 1
ATOM 7517 C C . LEU A 1 997 ? 1.702 -17.324 31.446 1.00 87.56 997 LEU A C 1
ATOM 7519 O O . LEU A 1 997 ? 1.990 -16.632 30.474 1.00 87.56 997 LEU A O 1
ATOM 7523 N N . LYS A 1 998 ? 2.566 -18.218 31.949 1.00 89.81 998 LYS A N 1
ATOM 7524 C CA . LYS A 1 998 ? 3.885 -18.474 31.335 1.00 89.81 998 LYS A CA 1
ATOM 7525 C C . LYS A 1 998 ? 3.760 -19.051 29.925 1.00 89.81 998 LYS A C 1
ATOM 7527 O O . LYS A 1 998 ? 4.522 -18.630 29.061 1.00 89.81 998 LYS A O 1
ATOM 7532 N N . ALA A 1 999 ? 2.812 -19.958 29.684 1.00 89.56 999 ALA A N 1
ATOM 7533 C CA . ALA A 1 999 ? 2.543 -20.509 28.357 1.00 89.56 999 ALA A CA 1
ATOM 7534 C C . ALA A 1 999 ? 2.135 -19.397 27.380 1.00 89.56 999 ALA A C 1
ATOM 7536 O O . ALA A 1 999 ? 2.823 -19.177 26.390 1.00 89.56 999 ALA A O 1
ATOM 7537 N N . THR A 1 1000 ? 1.129 -18.584 27.725 1.00 88.62 1000 THR A N 1
ATOM 7538 C CA . THR A 1 1000 ? 0.714 -17.460 26.864 1.00 88.62 1000 THR A CA 1
ATOM 7539 C C . THR A 1 1000 ? 1.797 -16.386 26.691 1.00 88.62 1000 THR A C 1
ATOM 7541 O O . THR A 1 1000 ? 1.846 -15.745 25.645 1.00 88.62 1000 THR A O 1
ATOM 7544 N N . ILE A 1 1001 ? 2.701 -16.196 27.660 1.00 87.12 1001 ILE A N 1
ATOM 7545 C CA . ILE A 1 1001 ? 3.888 -15.336 27.498 1.00 87.12 1001 ILE A CA 1
ATOM 7546 C C . ILE A 1 1001 ? 4.896 -15.959 26.520 1.00 87.12 1001 ILE A C 1
ATOM 7548 O O . ILE A 1 1001 ? 5.442 -15.235 25.689 1.00 87.12 1001 ILE A O 1
ATOM 7552 N N . ALA A 1 1002 ? 5.128 -17.273 26.576 1.00 89.06 1002 ALA A N 1
ATOM 7553 C CA . ALA A 1 1002 ? 6.006 -17.977 25.642 1.00 89.06 1002 ALA A CA 1
ATOM 7554 C C . ALA A 1 1002 ? 5.441 -17.976 24.209 1.00 89.06 1002 ALA A C 1
ATOM 7556 O O . ALA A 1 1002 ? 6.182 -17.699 23.266 1.00 89.06 1002 ALA A O 1
ATOM 7557 N N . ASP A 1 1003 ? 4.131 -18.181 24.048 1.00 88.50 1003 ASP A N 1
ATOM 7558 C CA . ASP A 1 1003 ? 3.442 -18.096 22.755 1.00 88.50 1003 ASP A CA 1
ATOM 7559 C C . ASP A 1 1003 ? 3.523 -16.677 22.170 1.00 88.50 1003 ASP A C 1
ATOM 7561 O O . ASP A 1 1003 ? 3.835 -16.503 20.993 1.00 88.50 1003 ASP A O 1
ATOM 7565 N N . LEU A 1 1004 ? 3.333 -15.639 22.995 1.00 89.56 1004 LEU A N 1
ATOM 7566 C CA . LEU A 1 1004 ? 3.498 -14.243 22.573 1.00 89.56 1004 LEU A CA 1
ATOM 7567 C C . LEU A 1 1004 ? 4.958 -13.889 22.240 1.00 89.56 1004 LEU A C 1
ATOM 7569 O O . LEU A 1 1004 ? 5.194 -13.071 21.353 1.00 89.56 1004 LEU A O 1
ATOM 7573 N N . GLN A 1 1005 ? 5.941 -14.506 22.903 1.00 89.44 1005 GLN A N 1
ATOM 7574 C CA . GLN A 1 1005 ? 7.359 -14.376 22.544 1.00 89.44 1005 GLN A CA 1
ATOM 7575 C C . GLN A 1 1005 ? 7.687 -15.088 21.222 1.00 89.44 1005 GLN A C 1
ATOM 7577 O O . GLN A 1 1005 ? 8.485 -14.569 20.440 1.00 89.44 1005 GLN A O 1
ATOM 7582 N N . ALA A 1 1006 ? 7.049 -16.226 20.935 1.00 89.44 1006 ALA A N 1
ATOM 7583 C CA . ALA A 1 1006 ? 7.162 -16.909 19.648 1.00 89.44 1006 ALA A CA 1
ATOM 7584 C C . ALA A 1 1006 ? 6.510 -16.094 18.513 1.00 89.44 1006 ALA A C 1
ATOM 7586 O O . ALA A 1 1006 ? 7.160 -15.849 17.497 1.00 89.44 1006 ALA A O 1
ATOM 7587 N N . GLU A 1 1007 ? 5.286 -15.584 18.713 1.00 87.19 1007 GLU A N 1
ATOM 7588 C CA . GLU A 1 1007 ? 4.630 -14.655 17.778 1.00 87.19 1007 GLU A CA 1
ATOM 7589 C C . GLU A 1 1007 ? 5.487 -13.410 17.514 1.00 87.19 1007 GLU A C 1
ATOM 7591 O O . GLU A 1 1007 ? 5.577 -12.958 16.371 1.00 87.19 1007 GLU A O 1
ATOM 7596 N N . LEU A 1 1008 ? 6.125 -12.852 18.551 1.00 87.25 1008 LEU A N 1
ATOM 7597 C CA . LEU A 1 1008 ? 7.011 -11.702 18.399 1.00 87.25 1008 LEU A CA 1
ATOM 7598 C C . LEU A 1 1008 ? 8.211 -12.060 17.513 1.00 87.25 1008 LEU A C 1
ATOM 7600 O O . LEU A 1 1008 ? 8.433 -11.380 16.513 1.00 87.25 1008 LEU A O 1
ATOM 7604 N N . ALA A 1 1009 ? 8.916 -13.154 17.812 1.00 88.94 1009 ALA A N 1
ATOM 7605 C CA . ALA A 1 1009 ? 10.089 -13.593 17.057 1.00 88.94 1009 ALA A CA 1
ATOM 7606 C C . ALA A 1 1009 ? 9.773 -13.936 15.587 1.00 88.94 1009 ALA A C 1
ATOM 7608 O O . ALA A 1 1009 ? 10.522 -13.543 14.689 1.00 88.94 1009 ALA A O 1
ATOM 7609 N N . ASP A 1 1010 ? 8.656 -14.617 15.304 1.00 86.75 1010 ASP A N 1
ATOM 7610 C CA . ASP A 1 1010 ? 8.238 -14.867 13.919 1.00 86.75 1010 ASP A CA 1
ATOM 7611 C C . ASP A 1 1010 ? 7.739 -13.584 13.227 1.00 86.75 1010 ASP A C 1
ATOM 7613 O O . ASP A 1 1010 ? 7.958 -13.426 12.024 1.00 86.75 1010 ASP A O 1
ATOM 7617 N N . SER A 1 1011 ? 7.171 -12.613 13.957 1.00 78.44 1011 SER A N 1
ATOM 7618 C CA . SER A 1 1011 ? 6.835 -11.297 13.391 1.00 78.44 1011 SER A CA 1
ATOM 7619 C C . SER A 1 1011 ? 8.073 -10.453 13.063 1.00 78.44 1011 SER A C 1
ATOM 7621 O O . SER A 1 1011 ? 8.118 -9.843 11.996 1.00 78.44 1011 SER A O 1
ATOM 7623 N N . GLU A 1 1012 ? 9.117 -10.476 13.899 1.00 89.06 1012 GLU A N 1
ATOM 7624 C CA . GLU A 1 1012 ? 10.411 -9.836 13.620 1.00 89.06 1012 GLU A CA 1
ATOM 7625 C C . GLU A 1 1012 ? 11.089 -10.475 12.403 1.00 89.06 1012 GLU A C 1
ATOM 7627 O O . GLU A 1 1012 ? 11.579 -9.781 11.513 1.00 89.06 1012 GLU A O 1
ATOM 7632 N N . LYS A 1 1013 ? 11.053 -11.806 12.311 1.00 86.50 1013 LYS A N 1
ATOM 7633 C CA . LYS A 1 1013 ? 11.575 -12.588 11.184 1.00 86.50 1013 LYS A CA 1
ATOM 7634 C C . LYS A 1 1013 ? 10.810 -12.330 9.883 1.00 86.50 1013 LYS A C 1
ATOM 7636 O O . LYS A 1 1013 ? 11.437 -12.172 8.836 1.00 86.50 1013 LYS A O 1
ATOM 7641 N N . ALA A 1 1014 ? 9.483 -12.199 9.938 1.00 84.00 1014 ALA A N 1
ATOM 7642 C CA . ALA A 1 1014 ? 8.679 -11.739 8.807 1.00 84.00 1014 ALA A CA 1
ATOM 7643 C C . ALA A 1 1014 ? 9.028 -10.290 8.420 1.00 84.00 1014 ALA A C 1
ATOM 7645 O O . ALA A 1 1014 ? 9.176 -9.984 7.238 1.00 84.00 1014 ALA A O 1
ATOM 7646 N N . HIS A 1 1015 ? 9.243 -9.405 9.397 1.00 81.31 1015 HIS A N 1
ATOM 7647 C CA . HIS A 1 1015 ? 9.618 -8.014 9.146 1.00 81.31 1015 HIS A CA 1
ATOM 7648 C C . HIS A 1 1015 ? 11.035 -7.877 8.557 1.00 81.31 1015 HIS A C 1
ATOM 7650 O O . HIS A 1 1015 ? 11.272 -6.990 7.731 1.00 81.31 1015 HIS A O 1
ATOM 7656 N N . LEU A 1 1016 ? 11.961 -8.772 8.918 1.00 84.25 1016 LEU A N 1
ATOM 7657 C CA . LEU A 1 1016 ? 13.278 -8.911 8.292 1.00 84.25 1016 LEU A CA 1
ATOM 7658 C C . LEU A 1 1016 ? 13.164 -9.414 6.847 1.00 84.25 1016 LEU A C 1
ATOM 7660 O O . LEU A 1 1016 ? 13.782 -8.823 5.966 1.00 84.25 1016 LEU A O 1
ATOM 7664 N N . ALA A 1 1017 ? 12.325 -10.419 6.575 1.00 83.19 1017 ALA A N 1
ATOM 7665 C CA . ALA A 1 1017 ? 12.066 -10.894 5.213 1.00 83.19 1017 ALA A CA 1
ATOM 7666 C C . ALA A 1 1017 ? 11.437 -9.799 4.324 1.00 83.19 1017 ALA A C 1
ATOM 7668 O O . ALA A 1 1017 ? 11.871 -9.581 3.192 1.00 83.19 1017 ALA A O 1
ATOM 7669 N N . VAL A 1 1018 ? 10.477 -9.028 4.848 1.00 84.00 1018 VAL A N 1
ATOM 7670 C CA . VAL A 1 1018 ? 9.919 -7.846 4.161 1.00 84.00 1018 VAL A CA 1
ATOM 7671 C C . VAL A 1 1018 ? 10.995 -6.778 3.932 1.00 84.00 1018 VAL A C 1
ATOM 7673 O O . VAL A 1 1018 ? 11.054 -6.183 2.858 1.00 84.00 1018 VAL A O 1
ATOM 7676 N N . GLN A 1 1019 ? 11.907 -6.560 4.882 1.00 83.75 1019 GLN A N 1
ATOM 7677 C CA . GLN A 1 1019 ? 13.021 -5.626 4.695 1.00 83.75 1019 GLN A CA 1
ATOM 7678 C C . GLN A 1 1019 ? 14.036 -6.132 3.651 1.00 83.75 1019 GLN A C 1
ATOM 7680 O O . GLN A 1 1019 ? 14.633 -5.330 2.935 1.00 83.75 1019 GLN A O 1
ATOM 7685 N N . GLU A 1 1020 ? 14.230 -7.444 3.531 1.00 85.31 1020 GLU A N 1
ATOM 7686 C CA . GLU A 1 1020 ? 15.109 -8.058 2.534 1.00 85.31 1020 GLU A CA 1
ATOM 7687 C C . GLU A 1 1020 ? 14.505 -8.025 1.123 1.00 85.31 1020 GLU A C 1
ATOM 7689 O O . GLU A 1 1020 ? 15.182 -7.585 0.198 1.00 85.31 1020 GLU A O 1
ATOM 7694 N N . THR A 1 1021 ? 13.215 -8.343 0.960 1.00 84.38 1021 THR A N 1
ATOM 7695 C CA . THR A 1 1021 ? 12.502 -8.128 -0.318 1.00 84.38 1021 THR A CA 1
ATOM 7696 C C . THR A 1 1021 ? 12.473 -6.649 -0.713 1.00 84.38 1021 THR A C 1
ATOM 7698 O O . THR A 1 1021 ? 12.692 -6.332 -1.878 1.00 84.38 1021 THR A O 1
ATOM 7701 N N . SER A 1 1022 ? 12.310 -5.729 0.246 1.00 85.25 1022 SER A N 1
ATOM 7702 C CA . SER A 1 1022 ? 12.386 -4.280 -0.014 1.00 85.25 1022 SER A CA 1
ATOM 7703 C C . SER A 1 1022 ? 13.771 -3.867 -0.529 1.00 85.25 1022 SER A C 1
ATOM 7705 O O . SER A 1 1022 ? 13.863 -3.126 -1.505 1.00 85.25 1022 SER A O 1
ATOM 7707 N N . ARG A 1 1023 ? 14.855 -4.396 0.060 1.00 88.19 1023 ARG A N 1
ATOM 7708 C CA . ARG A 1 1023 ? 16.229 -4.199 -0.445 1.00 88.19 1023 ARG A CA 1
ATOM 7709 C C . ARG A 1 1023 ? 16.444 -4.817 -1.824 1.00 88.19 1023 ARG A C 1
ATOM 7711 O O . ARG A 1 1023 ? 17.202 -4.262 -2.611 1.00 88.19 1023 ARG A O 1
ATOM 7718 N N . GLU A 1 1024 ? 15.818 -5.951 -2.124 1.00 87.12 1024 GLU A N 1
ATOM 7719 C CA . GLU A 1 1024 ? 15.930 -6.578 -3.444 1.00 87.12 1024 GLU A CA 1
ATOM 7720 C C . GLU A 1 1024 ? 15.174 -5.779 -4.516 1.00 87.12 1024 GLU A C 1
ATOM 7722 O O . GLU A 1 1024 ? 15.679 -5.600 -5.618 1.00 87.12 1024 GLU A O 1
ATOM 7727 N N . ILE A 1 1025 ? 14.032 -5.183 -4.165 1.00 86.69 1025 ILE A N 1
ATOM 7728 C CA . ILE A 1 1025 ? 13.308 -4.221 -5.008 1.00 86.69 1025 ILE A CA 1
ATOM 7729 C C . ILE A 1 1025 ? 14.141 -2.940 -5.221 1.00 86.69 1025 ILE A C 1
ATOM 7731 O O . ILE A 1 1025 ? 14.249 -2.457 -6.347 1.00 86.69 1025 ILE A O 1
ATOM 7735 N N . GLU A 1 1026 ? 14.810 -2.417 -4.186 1.00 88.38 1026 GLU A N 1
ATOM 7736 C CA . GLU A 1 1026 ? 15.767 -1.301 -4.320 1.00 88.38 1026 GLU A CA 1
ATOM 7737 C C . GLU A 1 1026 ? 16.972 -1.661 -5.215 1.00 88.38 1026 GLU A C 1
ATOM 7739 O O . GLU A 1 1026 ? 17.425 -0.833 -6.015 1.00 88.38 1026 GLU A O 1
ATOM 7744 N N . ARG A 1 1027 ? 17.485 -2.899 -5.133 1.00 90.56 1027 ARG A N 1
ATOM 7745 C CA . ARG A 1 1027 ? 18.519 -3.422 -6.047 1.00 90.56 1027 ARG A CA 1
ATOM 7746 C C . ARG A 1 1027 ? 18.000 -3.542 -7.477 1.00 90.56 1027 ARG A C 1
ATOM 7748 O O . ARG A 1 1027 ? 18.708 -3.131 -8.391 1.00 90.56 1027 ARG A O 1
ATOM 7755 N N . HIS A 1 1028 ? 16.775 -4.024 -7.681 1.00 89.94 1028 HIS A N 1
ATOM 7756 C CA . HIS A 1 1028 ? 16.173 -4.121 -9.009 1.00 89.94 1028 HIS A CA 1
ATOM 7757 C C . HIS A 1 1028 ? 16.007 -2.737 -9.644 1.00 89.94 1028 HIS A C 1
ATOM 7759 O O . HIS A 1 1028 ? 16.518 -2.504 -10.736 1.00 89.94 1028 HIS A O 1
ATOM 7765 N N . PHE A 1 1029 ? 15.416 -1.770 -8.934 1.00 89.94 1029 PHE A N 1
ATOM 7766 C CA . PHE A 1 1029 ? 15.256 -0.410 -9.457 1.00 89.94 1029 PHE A CA 1
ATOM 7767 C C . PHE A 1 1029 ? 16.592 0.312 -9.689 1.00 89.94 1029 PHE A C 1
ATOM 7769 O O . PHE A 1 1029 ? 16.702 1.101 -10.626 1.00 89.94 1029 PHE A O 1
ATOM 7776 N N . SER A 1 1030 ? 17.633 0.051 -8.889 1.00 91.38 1030 SER A N 1
ATOM 7777 C CA . SER A 1 1030 ? 18.970 0.614 -9.146 1.00 91.38 1030 SER A CA 1
ATOM 7778 C C . SER A 1 1030 ? 19.710 -0.087 -10.298 1.00 91.38 1030 SER A C 1
ATOM 7780 O O . SER A 1 1030 ? 20.424 0.580 -11.053 1.00 91.38 1030 SER A O 1
ATOM 7782 N N . ALA A 1 1031 ? 19.481 -1.385 -10.516 1.00 90.94 1031 ALA A N 1
ATOM 7783 C CA . ALA A 1 1031 ? 19.928 -2.107 -11.709 1.00 90.94 1031 ALA A CA 1
ATOM 7784 C C . ALA A 1 1031 ? 19.202 -1.617 -12.978 1.00 90.94 1031 ALA A C 1
ATOM 7786 O O . ALA A 1 1031 ? 19.839 -1.381 -14.002 1.00 90.94 1031 ALA A O 1
ATOM 7787 N N . GLU A 1 1032 ? 17.893 -1.369 -12.912 1.00 90.56 1032 GLU A N 1
ATOM 7788 C CA . GLU A 1 1032 ? 17.124 -0.787 -14.016 1.00 90.56 1032 GLU A CA 1
ATOM 7789 C C . GLU A 1 1032 ? 17.534 0.660 -14.303 1.00 90.56 1032 GLU A C 1
ATOM 7791 O O . GLU A 1 1032 ? 17.738 1.008 -15.462 1.00 90.56 1032 GLU A O 1
ATOM 7796 N N . LEU A 1 1033 ? 17.742 1.498 -13.282 1.00 90.81 1033 LEU A N 1
ATOM 7797 C CA . LEU A 1 1033 ? 18.234 2.867 -13.472 1.00 90.81 1033 LEU A CA 1
ATOM 7798 C C . LEU A 1 1033 ? 19.629 2.900 -14.109 1.00 90.81 1033 LEU A C 1
ATOM 7800 O O . LEU A 1 1033 ? 19.865 3.712 -15.003 1.00 90.81 1033 LEU A O 1
ATOM 7804 N N . THR A 1 1034 ? 20.545 2.022 -13.692 1.00 93.56 1034 THR A N 1
ATOM 7805 C CA . THR A 1 1034 ? 21.883 1.935 -14.304 1.00 93.56 1034 THR A CA 1
ATOM 7806 C C . THR A 1 1034 ? 21.834 1.354 -15.718 1.00 93.56 1034 THR A C 1
ATOM 7808 O O . THR A 1 1034 ? 22.538 1.860 -16.593 1.00 93.56 1034 THR A O 1
ATOM 7811 N N . LYS A 1 1035 ? 20.944 0.391 -15.995 1.00 93.38 1035 LYS A N 1
ATOM 7812 C CA . LYS A 1 1035 ? 20.656 -0.089 -17.356 1.00 93.38 1035 LYS A CA 1
ATOM 7813 C C . LYS A 1 1035 ? 20.102 1.027 -18.249 1.00 93.38 1035 LYS A C 1
ATOM 7815 O O . LYS A 1 1035 ? 20.658 1.268 -19.311 1.00 93.38 1035 LYS A O 1
ATOM 7820 N N . ILE A 1 1036 ? 19.088 1.770 -17.800 1.00 89.12 1036 ILE A N 1
ATOM 7821 C CA . ILE A 1 1036 ? 18.494 2.898 -18.541 1.00 89.12 1036 ILE A CA 1
ATOM 7822 C C . ILE A 1 1036 ? 19.532 4.003 -18.796 1.00 89.12 1036 ILE A C 1
ATOM 7824 O O . ILE A 1 1036 ? 19.549 4.596 -19.874 1.00 89.12 1036 ILE A O 1
ATOM 7828 N N . GLN A 1 1037 ? 20.436 4.266 -17.846 1.00 91.12 1037 GLN A N 1
ATOM 7829 C CA . GLN A 1 1037 ? 21.554 5.195 -18.047 1.00 91.12 1037 GLN A CA 1
ATOM 7830 C C . GLN A 1 1037 ? 22.568 4.683 -19.082 1.00 91.12 1037 GLN A C 1
ATOM 7832 O O . GLN A 1 1037 ? 23.030 5.472 -19.907 1.00 91.12 1037 GLN A O 1
ATOM 7837 N N . ALA A 1 1038 ? 22.885 3.384 -19.083 1.00 91.44 1038 ALA A N 1
ATOM 7838 C CA . ALA A 1 1038 ? 23.753 2.766 -20.085 1.00 91.44 1038 ALA A CA 1
ATOM 7839 C C . ALA A 1 1038 ? 23.107 2.755 -21.484 1.00 91.44 1038 ALA A C 1
ATOM 7841 O O . ALA A 1 1038 ? 23.755 3.138 -22.457 1.00 91.44 1038 ALA A O 1
ATOM 7842 N N . ASP A 1 1039 ? 21.820 2.414 -21.582 1.00 90.44 1039 ASP A N 1
ATOM 7843 C CA . ASP A 1 1039 ? 21.045 2.453 -22.825 1.00 90.44 1039 ASP A CA 1
ATOM 7844 C C . ASP A 1 1039 ? 20.957 3.887 -23.374 1.00 90.44 1039 ASP A C 1
ATOM 7846 O O . ASP A 1 1039 ? 21.172 4.106 -24.566 1.00 90.44 1039 ASP A O 1
ATOM 7850 N N . HIS A 1 1040 ? 20.735 4.890 -22.514 1.00 91.12 1040 HIS A N 1
ATOM 7851 C CA . HIS A 1 1040 ? 20.767 6.307 -22.895 1.00 91.12 1040 HIS A CA 1
ATOM 7852 C C . HIS A 1 1040 ? 22.163 6.757 -23.360 1.00 91.12 1040 HIS A C 1
ATOM 7854 O O . HIS A 1 1040 ? 22.273 7.483 -24.349 1.00 91.12 1040 HIS A O 1
ATOM 7860 N N . ALA A 1 1041 ? 23.238 6.327 -22.688 1.00 91.56 1041 ALA A N 1
ATOM 7861 C CA . ALA A 1 1041 ? 24.608 6.619 -23.111 1.00 91.56 1041 ALA A CA 1
ATOM 7862 C C . ALA A 1 1041 ? 24.911 6.004 -24.489 1.00 91.56 1041 ALA A C 1
ATOM 7864 O O . ALA A 1 1041 ? 25.350 6.716 -25.391 1.00 91.56 1041 ALA A O 1
ATOM 7865 N N . ALA A 1 1042 ? 24.570 4.729 -24.695 1.00 92.25 1042 ALA A N 1
ATOM 7866 C CA . ALA A 1 1042 ? 24.721 4.042 -25.974 1.00 92.25 1042 ALA A CA 1
ATOM 7867 C C . ALA A 1 1042 ? 23.842 4.651 -27.085 1.00 92.25 1042 ALA A C 1
ATOM 7869 O O . ALA A 1 1042 ? 24.241 4.666 -28.251 1.00 92.25 1042 ALA A O 1
ATOM 7870 N N . LEU A 1 1043 ? 22.657 5.182 -26.758 1.00 91.88 1043 LEU A N 1
ATOM 7871 C CA . LEU A 1 1043 ? 21.830 5.937 -27.706 1.00 91.88 1043 LEU A CA 1
ATOM 7872 C C . LEU A 1 1043 ? 22.476 7.285 -28.068 1.00 91.88 1043 LEU A C 1
ATOM 7874 O O . LEU A 1 1043 ? 22.445 7.684 -29.231 1.00 91.88 1043 LEU A O 1
ATOM 7878 N N . GLY A 1 1044 ? 23.100 7.957 -27.095 1.00 92.69 1044 GLY A N 1
ATOM 7879 C CA . GLY A 1 1044 ? 23.880 9.179 -27.295 1.00 92.69 1044 GLY A CA 1
ATOM 7880 C C . GLY A 1 1044 ? 25.099 8.961 -28.193 1.00 92.69 1044 GLY A C 1
ATOM 7881 O O . GLY A 1 1044 ? 25.300 9.720 -29.140 1.00 92.69 1044 GLY A O 1
ATOM 7882 N N . GLU A 1 1045 ? 25.858 7.885 -27.972 1.00 93.56 1045 GLU A N 1
ATOM 7883 C CA . GLU A 1 1045 ? 26.972 7.482 -28.841 1.00 93.56 1045 GLU A CA 1
ATOM 7884 C C . GLU A 1 1045 ? 26.495 7.148 -30.260 1.00 93.56 1045 GLU A C 1
ATOM 7886 O O . GLU A 1 1045 ? 27.067 7.644 -31.231 1.00 93.56 1045 GLU A O 1
ATOM 7891 N N . LYS A 1 1046 ? 25.400 6.384 -30.407 1.00 92.75 1046 LYS A N 1
ATOM 7892 C CA . LYS A 1 1046 ? 24.779 6.096 -31.715 1.00 92.75 1046 LYS A CA 1
ATOM 7893 C C . LYS A 1 1046 ? 24.326 7.372 -32.428 1.00 92.75 1046 LYS A C 1
ATOM 7895 O O . LYS A 1 1046 ? 24.561 7.509 -33.627 1.00 92.75 1046 LYS A O 1
ATOM 7900 N N . TYR A 1 1047 ? 23.726 8.323 -31.710 1.00 92.44 1047 TYR A N 1
ATOM 7901 C CA . TYR A 1 1047 ? 23.350 9.625 -32.262 1.00 92.44 1047 TYR A CA 1
ATOM 7902 C C . TYR A 1 1047 ? 24.581 10.431 -32.697 1.00 92.44 1047 TYR A C 1
ATOM 7904 O O . TYR A 1 1047 ? 24.603 10.973 -33.800 1.00 92.44 1047 TYR A O 1
ATOM 7912 N N . GLN A 1 1048 ? 25.638 10.471 -31.883 1.00 93.19 1048 GLN A N 1
ATOM 7913 C CA . GLN A 1 1048 ? 26.867 11.193 -32.210 1.00 93.19 1048 GLN A CA 1
ATOM 7914 C C . GLN A 1 1048 ? 27.620 10.558 -33.394 1.00 93.19 1048 GLN A C 1
ATOM 7916 O O . GLN A 1 1048 ? 28.137 11.283 -34.244 1.00 93.19 1048 GLN A O 1
ATOM 7921 N N . ALA A 1 1049 ? 27.608 9.227 -33.513 1.00 91.69 1049 ALA A N 1
ATOM 7922 C CA . ALA A 1 1049 ? 28.118 8.502 -34.675 1.00 91.69 1049 ALA A CA 1
ATOM 7923 C C . ALA A 1 1049 ? 27.283 8.774 -35.941 1.00 91.69 1049 ALA A C 1
ATOM 7925 O O . ALA A 1 1049 ? 27.851 9.014 -37.006 1.00 91.69 1049 ALA A O 1
ATOM 7926 N N . ALA A 1 1050 ? 25.951 8.821 -35.835 1.00 89.06 1050 ALA A N 1
ATOM 7927 C CA . ALA A 1 1050 ? 25.077 9.197 -36.948 1.00 89.06 1050 ALA A CA 1
ATOM 7928 C C . ALA A 1 1050 ? 25.303 10.656 -37.391 1.00 89.06 1050 ALA A C 1
ATOM 7930 O O . ALA A 1 1050 ? 25.371 10.934 -38.586 1.00 89.06 1050 ALA A O 1
ATOM 7931 N N . VAL A 1 1051 ? 25.500 11.589 -36.451 1.00 92.31 1051 VAL A N 1
ATOM 7932 C CA . VAL A 1 1051 ? 25.873 12.984 -36.750 1.00 92.31 1051 VAL A CA 1
ATOM 7933 C C . VAL A 1 1051 ? 27.241 13.062 -37.440 1.00 92.31 1051 VAL A C 1
ATOM 7935 O O . VAL A 1 1051 ? 27.394 13.834 -38.387 1.00 92.31 1051 VAL A O 1
ATOM 7938 N N . ALA A 1 1052 ? 28.217 12.243 -37.033 1.00 92.38 1052 ALA A N 1
ATOM 7939 C CA . ALA A 1 1052 ? 29.507 12.151 -37.717 1.00 92.38 1052 ALA A CA 1
ATOM 7940 C C . ALA A 1 1052 ? 29.354 11.635 -39.161 1.00 92.38 1052 ALA A C 1
ATOM 7942 O O . ALA A 1 1052 ? 29.850 12.277 -40.084 1.00 92.38 1052 ALA A O 1
ATOM 7943 N N . GLN A 1 1053 ? 28.589 10.557 -39.376 1.00 92.19 1053 GLN A N 1
ATOM 7944 C CA . GLN A 1 1053 ? 28.285 10.031 -40.715 1.00 92.19 1053 GLN A CA 1
ATOM 7945 C C . GLN A 1 1053 ? 27.550 11.054 -41.595 1.00 92.19 1053 GLN A C 1
ATOM 7947 O O . GLN A 1 1053 ? 27.873 11.195 -42.772 1.00 92.19 1053 GLN A O 1
ATOM 7952 N N . VAL A 1 1054 ? 26.605 11.822 -41.041 1.00 90.62 1054 VAL A N 1
ATOM 7953 C CA . VAL A 1 1054 ? 25.943 12.922 -41.765 1.00 90.62 1054 VAL A CA 1
ATOM 7954 C C . VAL A 1 1054 ? 26.948 14.012 -42.154 1.00 90.62 1054 VAL A C 1
ATOM 7956 O O . VAL A 1 1054 ? 26.889 14.502 -43.278 1.00 90.62 1054 VAL A O 1
ATOM 7959 N N . GLY A 1 1055 ? 27.906 14.353 -41.286 1.00 91.94 1055 GLY A N 1
ATOM 7960 C CA . GLY A 1 1055 ? 28.990 15.289 -41.609 1.00 91.94 1055 GLY A CA 1
ATOM 7961 C C . GLY A 1 1055 ? 29.949 14.773 -42.693 1.00 91.94 1055 GLY A C 1
ATOM 7962 O O . GLY A 1 1055 ? 30.369 15.536 -43.564 1.00 91.94 1055 GLY A O 1
ATOM 7963 N N . GLU A 1 1056 ? 30.260 13.475 -42.690 1.00 92.00 1056 GLU A N 1
ATOM 7964 C CA . GLU A 1 1056 ? 31.049 12.825 -43.745 1.00 92.00 1056 GLU A CA 1
ATOM 7965 C C . GLU A 1 1056 ? 30.302 12.796 -45.085 1.00 92.00 1056 GLU A C 1
ATOM 7967 O O . GLU A 1 1056 ? 30.892 13.113 -46.119 1.00 92.00 1056 GLU A O 1
ATOM 7972 N N . LEU A 1 1057 ? 28.997 12.507 -45.078 1.00 89.81 1057 LEU A N 1
ATOM 7973 C CA . LEU A 1 1057 ? 28.143 12.571 -46.268 1.00 89.81 1057 LEU A CA 1
ATOM 7974 C C . LEU A 1 1057 ? 27.995 14.007 -46.792 1.00 89.81 1057 LEU A C 1
ATOM 7976 O O . LEU A 1 1057 ? 28.099 14.225 -47.996 1.00 89.81 1057 LEU A O 1
ATOM 7980 N N . GLU A 1 1058 ? 27.820 15.006 -45.921 1.00 92.12 1058 GLU A N 1
ATOM 7981 C CA . GLU A 1 1058 ? 27.760 16.418 -46.323 1.00 92.12 1058 GLU A CA 1
ATOM 7982 C C . GLU A 1 1058 ? 29.088 16.877 -46.952 1.00 92.12 1058 GLU A C 1
ATOM 7984 O O . GLU A 1 1058 ? 29.099 17.645 -47.919 1.00 92.12 1058 GLU A O 1
ATOM 7989 N N . LYS A 1 1059 ? 30.224 16.375 -46.448 1.00 91.75 1059 LYS A N 1
ATOM 7990 C CA . LYS A 1 1059 ? 31.534 16.581 -47.073 1.00 91.75 1059 LYS A CA 1
ATOM 7991 C C . LYS A 1 1059 ? 31.623 15.880 -48.433 1.00 91.75 1059 LYS A C 1
ATOM 7993 O O . LYS A 1 1059 ? 32.029 16.520 -49.397 1.00 91.75 1059 LYS A O 1
ATOM 7998 N N . LEU A 1 1060 ? 31.200 14.618 -48.537 1.00 88.94 1060 LEU A N 1
ATOM 7999 C CA . LEU A 1 1060 ? 31.208 13.863 -49.795 1.00 88.94 1060 LEU A CA 1
ATOM 8000 C C . LEU A 1 1060 ? 30.346 14.542 -50.876 1.00 88.94 1060 LEU A C 1
ATOM 8002 O O . LEU A 1 1060 ? 30.735 14.573 -52.041 1.00 88.94 1060 LEU A O 1
ATOM 8006 N N . VAL A 1 1061 ? 29.215 15.145 -50.493 1.00 89.44 1061 VAL A N 1
ATOM 8007 C CA . VAL A 1 1061 ? 28.370 15.957 -51.386 1.00 89.44 1061 VAL A CA 1
ATOM 8008 C C . VAL A 1 1061 ? 29.110 17.211 -51.864 1.00 89.44 1061 VAL A C 1
ATOM 8010 O O . VAL A 1 1061 ? 29.124 17.475 -53.063 1.00 89.44 1061 VAL A O 1
ATOM 8013 N N . LYS A 1 1062 ? 29.793 17.947 -50.975 1.00 89.69 1062 LYS A N 1
ATOM 8014 C CA . LYS A 1 1062 ? 30.607 19.124 -51.354 1.00 89.69 1062 LYS A CA 1
ATOM 8015 C C . LYS A 1 1062 ? 31.771 18.748 -52.278 1.00 89.69 1062 LYS A C 1
ATOM 8017 O O . LYS A 1 1062 ? 32.017 19.434 -53.271 1.00 89.69 1062 LYS A O 1
ATOM 8022 N N . ASP A 1 1063 ? 32.444 17.635 -51.994 1.00 89.88 1063 ASP A N 1
ATOM 8023 C CA . ASP A 1 1063 ? 33.507 17.094 -52.842 1.00 89.88 1063 ASP A CA 1
ATOM 8024 C C . ASP A 1 1063 ? 32.931 16.666 -54.214 1.00 89.88 1063 ASP A C 1
ATOM 8026 O O . ASP A 1 1063 ? 33.519 16.983 -55.251 1.00 89.88 1063 ASP A O 1
ATOM 8030 N N . SER A 1 1064 ? 31.735 16.064 -54.256 1.00 89.19 1064 SER A N 1
ATOM 8031 C CA . SER A 1 1064 ? 31.008 15.717 -55.490 1.00 89.19 1064 SER A CA 1
ATOM 8032 C C . SER A 1 1064 ? 30.565 16.939 -56.305 1.00 89.19 1064 SER A C 1
ATOM 8034 O O . SER A 1 1064 ? 30.665 16.912 -57.531 1.00 89.19 1064 SER A O 1
ATOM 8036 N N . ASP A 1 1065 ? 30.101 18.022 -55.678 1.00 90.06 1065 ASP A N 1
ATOM 8037 C CA . ASP A 1 1065 ? 29.782 19.270 -56.387 1.00 90.06 1065 ASP A CA 1
ATOM 8038 C C . ASP A 1 1065 ? 31.050 19.922 -56.964 1.00 90.06 1065 ASP A C 1
ATOM 8040 O O . ASP A 1 1065 ? 31.029 20.446 -58.082 1.00 90.06 1065 ASP A O 1
ATOM 8044 N N . SER A 1 1066 ? 32.194 19.807 -56.275 1.00 89.12 1066 SER A N 1
ATOM 8045 C CA . SER A 1 1066 ? 33.483 20.229 -56.837 1.00 89.12 1066 SER A CA 1
ATOM 8046 C C . SER A 1 1066 ? 33.857 19.405 -58.081 1.00 89.12 1066 SER A C 1
ATOM 8048 O O . SER A 1 1066 ? 34.194 19.983 -59.118 1.00 89.12 1066 SER A O 1
ATOM 8050 N N . GLN A 1 1067 ? 33.687 18.075 -58.044 1.00 90.31 1067 GLN A N 1
ATOM 8051 C CA . GLN A 1 1067 ? 33.915 17.191 -59.195 1.00 90.31 1067 GLN A CA 1
ATOM 8052 C C . GLN A 1 1067 ? 32.953 17.491 -60.350 1.00 90.31 1067 GLN A C 1
ATOM 8054 O O . GLN A 1 1067 ? 33.370 17.513 -61.507 1.00 90.31 1067 GLN A O 1
ATOM 8059 N N . LYS A 1 1068 ? 31.686 17.795 -60.054 1.00 91.69 1068 LYS A N 1
ATOM 8060 C CA . LYS A 1 1068 ? 30.686 18.220 -61.040 1.00 91.69 1068 LYS A CA 1
ATOM 8061 C C . LYS A 1 1068 ? 31.089 19.525 -61.731 1.00 91.69 1068 LYS A C 1
ATOM 8063 O O . LYS A 1 1068 ? 31.051 19.585 -62.956 1.00 91.69 1068 LYS A O 1
ATOM 8068 N N . SER A 1 1069 ? 31.563 20.523 -60.980 1.00 89.44 1069 SER A N 1
ATOM 8069 C CA . SER A 1 1069 ? 32.087 21.774 -61.556 1.00 89.44 1069 SER A CA 1
ATOM 8070 C C . SER A 1 1069 ? 33.329 21.545 -62.435 1.00 89.44 1069 SER A C 1
ATOM 8072 O O . SER A 1 1069 ? 33.504 22.193 -63.468 1.00 89.44 1069 SER A O 1
ATOM 8074 N N . HIS A 1 1070 ? 34.170 20.567 -62.078 1.00 91.94 1070 HIS A N 1
ATOM 8075 C CA . HIS A 1 1070 ? 35.328 20.171 -62.877 1.00 91.94 1070 HIS A CA 1
ATOM 8076 C C . HIS A 1 1070 ? 34.915 19.450 -64.170 1.00 91.94 1070 HIS A C 1
ATOM 8078 O O . HIS A 1 1070 ? 35.439 19.768 -65.237 1.00 91.94 1070 HIS A O 1
ATOM 8084 N N . LEU A 1 1071 ? 33.929 18.548 -64.108 1.00 92.12 1071 LEU A N 1
ATOM 8085 C CA . LEU A 1 1071 ? 33.340 17.895 -65.281 1.00 92.12 1071 LEU A CA 1
ATOM 8086 C C . LEU A 1 1071 ? 32.665 18.901 -66.220 1.00 92.12 1071 LEU A C 1
ATOM 8088 O O . LEU A 1 1071 ? 32.853 18.808 -67.428 1.00 92.12 1071 LEU A O 1
ATOM 8092 N N . GLU A 1 1072 ? 31.941 19.889 -65.693 1.00 92.94 1072 GLU A N 1
ATOM 8093 C CA . GLU A 1 1072 ? 31.336 20.965 -66.490 1.00 92.94 1072 GLU A CA 1
ATOM 8094 C C . GLU A 1 1072 ? 32.407 21.818 -67.198 1.00 92.94 1072 GLU A C 1
ATOM 8096 O O . GLU A 1 1072 ? 32.281 22.122 -68.386 1.00 92.94 1072 GLU A O 1
ATOM 8101 N N . SER A 1 1073 ? 33.523 22.106 -66.518 1.00 92.88 1073 SER A N 1
ATOM 8102 C CA . SER A 1 1073 ? 34.696 22.759 -67.117 1.00 92.88 1073 SER A CA 1
ATOM 8103 C C . SER A 1 1073 ? 35.341 21.912 -68.228 1.00 92.88 1073 SER A C 1
ATOM 8105 O O . SER A 1 1073 ? 35.611 22.424 -69.315 1.00 92.88 1073 SER A O 1
ATOM 8107 N N . ILE A 1 1074 ? 35.510 20.600 -68.015 1.00 92.69 1074 ILE A N 1
ATOM 8108 C CA . ILE A 1 1074 ? 36.019 19.664 -69.035 1.00 92.69 1074 ILE A CA 1
ATOM 8109 C C . ILE A 1 1074 ? 35.059 19.577 -70.229 1.00 92.69 1074 ILE A C 1
ATOM 8111 O O . ILE A 1 1074 ? 35.504 19.627 -71.373 1.00 92.69 1074 ILE A O 1
ATOM 8115 N N . MET A 1 1075 ? 33.745 19.493 -69.997 1.00 88.19 1075 MET A N 1
ATOM 8116 C CA . MET A 1 1075 ? 32.739 19.497 -71.065 1.00 88.19 1075 MET A CA 1
ATOM 8117 C C . MET A 1 1075 ? 32.798 20.790 -71.882 1.00 88.19 1075 MET A C 1
ATOM 8119 O O . MET A 1 1075 ? 32.724 20.738 -73.112 1.00 88.19 1075 MET A O 1
ATOM 8123 N N . LYS A 1 1076 ? 33.012 21.938 -71.228 1.00 92.81 1076 LYS A N 1
ATOM 8124 C CA . LYS A 1 1076 ? 33.220 23.215 -71.912 1.00 92.81 1076 LYS A CA 1
ATOM 8125 C C . LYS A 1 1076 ? 34.494 23.198 -72.764 1.00 92.81 1076 LYS A C 1
ATOM 8127 O O . LYS A 1 1076 ? 34.407 23.475 -73.958 1.00 92.81 1076 LYS A O 1
ATOM 8132 N N . GLN A 1 1077 ? 35.637 22.778 -72.219 1.00 91.69 1077 GLN A N 1
ATOM 8133 C CA . GLN A 1 1077 ? 36.892 22.637 -72.978 1.00 91.69 1077 GLN A CA 1
ATOM 8134 C C . GLN A 1 1077 ? 36.772 21.642 -74.147 1.00 91.69 1077 GLN A C 1
ATOM 8136 O O . GLN A 1 1077 ? 37.364 21.844 -75.210 1.00 91.69 1077 GLN A O 1
ATOM 8141 N N . LEU A 1 1078 ? 35.973 20.584 -73.995 1.00 91.88 1078 LEU A N 1
ATOM 8142 C CA . LEU A 1 1078 ? 35.687 19.615 -75.054 1.00 91.88 1078 LEU A CA 1
ATOM 8143 C C . LEU A 1 1078 ? 34.782 20.210 -76.148 1.00 91.88 1078 LEU A C 1
ATOM 8145 O O . LEU A 1 1078 ? 34.957 19.888 -77.322 1.00 91.88 1078 LEU A O 1
ATOM 8149 N N . SER A 1 1079 ? 33.870 21.126 -75.803 1.00 91.62 1079 SER A N 1
ATOM 8150 C CA . SER A 1 1079 ? 33.113 21.907 -76.794 1.00 91.62 1079 SER A CA 1
ATOM 8151 C C . SER A 1 1079 ? 33.995 22.932 -77.524 1.00 91.62 1079 SER A C 1
ATOM 8153 O O . SER A 1 1079 ? 33.998 22.971 -78.750 1.00 91.62 1079 SER A O 1
ATOM 8155 N N . GLU A 1 1080 ? 34.846 23.668 -76.802 1.00 93.25 1080 GLU A N 1
ATOM 8156 C CA . GLU A 1 1080 ? 35.769 24.656 -77.376 1.00 93.25 1080 GLU A CA 1
ATOM 8157 C C . GLU A 1 1080 ? 36.790 23.998 -78.324 1.00 93.25 1080 GLU A C 1
ATOM 8159 O O . GLU A 1 1080 ? 37.033 24.495 -79.424 1.00 93.25 1080 GLU A O 1
ATOM 8164 N N . SER A 1 1081 ? 37.347 22.841 -77.950 1.00 89.62 1081 SER A N 1
ATOM 8165 C CA . SER A 1 1081 ? 38.268 22.075 -78.806 1.00 89.62 1081 SER A CA 1
ATOM 8166 C C . SER A 1 1081 ? 37.568 21.378 -79.981 1.00 89.62 1081 SER A C 1
ATOM 8168 O O . SER A 1 1081 ? 38.149 21.282 -81.064 1.00 89.62 1081 SER A O 1
ATOM 8170 N N . ARG A 1 1082 ? 36.303 20.956 -79.831 1.00 92.94 1082 ARG A N 1
ATOM 8171 C CA . ARG A 1 1082 ? 35.464 20.492 -80.950 1.00 92.94 1082 ARG A CA 1
ATOM 8172 C C . ARG A 1 1082 ? 35.251 21.602 -81.978 1.00 92.94 1082 ARG A C 1
ATOM 8174 O O . ARG A 1 1082 ? 35.404 21.343 -83.171 1.00 92.94 1082 ARG A O 1
ATOM 8181 N N . ASP A 1 1083 ? 34.938 22.815 -81.536 1.00 92.88 1083 ASP A N 1
ATOM 8182 C CA . ASP A 1 1083 ? 34.688 23.951 -82.427 1.00 92.88 1083 ASP A CA 1
ATOM 8183 C C . ASP A 1 1083 ? 35.980 24.447 -83.091 1.00 92.88 1083 ASP A C 1
ATOM 8185 O O . ASP A 1 1083 ? 35.989 24.729 -84.291 1.00 92.88 1083 ASP A O 1
ATOM 8189 N N . GLN A 1 1084 ? 37.111 24.430 -82.374 1.00 92.56 1084 GLN A N 1
ATOM 8190 C CA . GLN A 1 1084 ? 38.439 24.624 -82.972 1.00 92.56 1084 GLN A CA 1
ATOM 8191 C C . GLN A 1 1084 ? 38.743 23.567 -84.045 1.00 92.56 1084 GLN A C 1
ATOM 8193 O O . GLN A 1 1084 ? 39.225 23.913 -85.121 1.00 92.56 1084 GLN A O 1
ATOM 8198 N N . LEU A 1 1085 ? 38.425 22.291 -83.808 1.00 91.50 1085 LEU A N 1
ATOM 8199 C CA . LEU A 1 1085 ? 38.638 21.212 -84.779 1.00 91.50 1085 LEU A CA 1
ATOM 8200 C C . LEU A 1 1085 ? 37.692 21.309 -85.989 1.00 91.50 1085 LEU A C 1
ATOM 8202 O O . LEU A 1 1085 ? 38.087 20.955 -87.102 1.00 91.50 1085 LEU A O 1
ATOM 8206 N N . LEU A 1 1086 ? 36.467 21.812 -85.811 1.00 91.81 1086 LEU A N 1
ATOM 8207 C CA . LEU A 1 1086 ? 35.568 22.152 -86.920 1.00 91.81 1086 LEU A CA 1
ATOM 8208 C C . LEU A 1 1086 ? 36.111 23.331 -87.736 1.00 91.81 1086 LEU A C 1
ATOM 8210 O O . LEU A 1 1086 ? 36.131 23.248 -88.964 1.00 91.81 1086 LEU A O 1
ATOM 8214 N N . LYS A 1 1087 ? 36.633 24.374 -87.078 1.00 92.19 1087 LYS A N 1
ATOM 8215 C CA . LYS A 1 1087 ? 37.297 25.492 -87.757 1.00 92.19 1087 LYS A CA 1
ATOM 8216 C C . LYS A 1 1087 ? 38.524 25.023 -88.543 1.00 92.19 1087 LYS A C 1
ATOM 8218 O O . LYS A 1 1087 ? 38.594 25.267 -89.738 1.00 92.19 1087 LYS A O 1
ATOM 8223 N N . VAL A 1 1088 ? 39.430 24.261 -87.928 1.00 89.56 1088 VAL A N 1
ATOM 8224 C CA . VAL A 1 1088 ? 40.623 23.714 -88.599 1.00 89.56 1088 VAL A CA 1
ATOM 8225 C C . VAL A 1 1088 ? 40.247 22.812 -89.782 1.00 89.56 1088 VAL A C 1
ATOM 8227 O O . VAL A 1 1088 ? 40.976 22.773 -90.770 1.00 89.56 1088 VAL A O 1
ATOM 8230 N N . LYS A 1 1089 ? 39.103 22.115 -89.752 1.00 91.75 1089 LYS A N 1
ATOM 8231 C CA . LYS A 1 1089 ? 38.587 21.387 -90.926 1.00 91.75 1089 LYS A CA 1
ATOM 8232 C C . LYS A 1 1089 ? 38.114 22.315 -92.049 1.00 91.75 1089 LYS A C 1
ATOM 8234 O O . LYS A 1 1089 ? 38.392 22.013 -93.205 1.00 91.75 1089 LYS A O 1
ATOM 8239 N N . ALA A 1 1090 ? 37.445 23.423 -91.728 1.00 91.00 1090 ALA A N 1
ATOM 8240 C CA . ALA A 1 1090 ? 37.052 24.432 -92.714 1.00 91.00 1090 ALA A CA 1
ATOM 8241 C C . ALA A 1 1090 ? 38.275 25.156 -93.311 1.00 91.00 1090 ALA A C 1
ATOM 8243 O O . ALA A 1 1090 ? 38.378 25.274 -94.530 1.00 91.00 1090 ALA A O 1
ATOM 8244 N N . ASP A 1 1091 ? 39.238 25.544 -92.471 1.00 91.06 1091 ASP A N 1
ATOM 8245 C CA . ASP A 1 1091 ? 40.496 26.170 -92.890 1.00 91.06 1091 ASP A CA 1
ATOM 8246 C C . ASP A 1 1091 ? 41.295 25.222 -93.814 1.00 91.06 1091 ASP A C 1
ATOM 8248 O O . ASP A 1 1091 ? 41.763 25.633 -94.874 1.00 91.06 1091 ASP A O 1
ATOM 8252 N N . ASN A 1 1092 ? 41.384 23.924 -93.481 1.00 88.88 1092 ASN A N 1
ATOM 8253 C CA . ASN A 1 1092 ? 42.003 22.921 -94.360 1.00 88.88 1092 ASN A CA 1
ATOM 8254 C C . ASN A 1 1092 ? 41.248 22.738 -95.687 1.00 88.88 1092 ASN A C 1
ATOM 8256 O O . ASN A 1 1092 ? 41.897 22.565 -96.715 1.00 88.88 1092 ASN A O 1
ATOM 8260 N N . ALA A 1 1093 ? 39.911 22.775 -95.695 1.00 90.81 1093 ALA A N 1
ATOM 8261 C CA . ALA A 1 1093 ? 39.135 22.693 -96.935 1.00 90.81 1093 ALA A CA 1
ATOM 8262 C C . ALA A 1 1093 ? 39.439 23.884 -97.862 1.00 90.81 1093 ALA A C 1
ATOM 8264 O O . ALA A 1 1093 ? 39.792 23.676 -99.018 1.00 90.81 1093 ALA A O 1
ATOM 8265 N N . ALA A 1 1094 ? 39.447 25.109 -97.326 1.00 90.69 1094 ALA A N 1
ATOM 8266 C CA . ALA A 1 1094 ? 39.822 26.307 -98.080 1.00 90.69 1094 ALA A CA 1
ATOM 8267 C C . ALA A 1 1094 ? 41.277 26.262 -98.598 1.00 90.69 1094 ALA A C 1
ATOM 8269 O O . ALA A 1 1094 ? 41.562 26.730 -99.702 1.00 90.69 1094 ALA A O 1
ATOM 8270 N N . ILE A 1 1095 ? 42.203 25.661 -97.839 1.00 91.31 1095 ILE A N 1
ATOM 8271 C CA . ILE A 1 1095 ? 43.582 25.407 -98.293 1.00 91.31 1095 ILE A CA 1
ATOM 8272 C C . ILE A 1 1095 ? 43.616 24.363 -99.422 1.00 91.31 1095 ILE A C 1
ATOM 8274 O O . ILE A 1 1095 ? 44.386 24.530 -100.368 1.00 91.31 1095 ILE A O 1
ATOM 8278 N N . PHE A 1 1096 ? 42.790 23.313 -99.371 1.00 89.62 1096 PHE A N 1
ATOM 8279 C CA . PHE A 1 1096 ? 42.680 22.335 -100.459 1.00 89.62 1096 PHE A CA 1
ATOM 8280 C C . PHE A 1 1096 ? 42.114 22.953 -101.741 1.00 89.62 1096 PHE A C 1
ATOM 8282 O O . PHE A 1 1096 ? 42.683 22.713 -102.806 1.00 89.62 1096 PHE A O 1
ATOM 8289 N N . ASP A 1 1097 ? 41.069 23.776 -101.646 1.00 91.81 1097 ASP A N 1
ATOM 8290 C CA . ASP A 1 1097 ? 40.485 24.476 -102.797 1.00 91.81 1097 ASP A CA 1
ATOM 8291 C C . ASP A 1 1097 ? 41.507 25.448 -103.419 1.00 91.81 1097 ASP A C 1
ATOM 8293 O O . ASP A 1 1097 ? 41.796 25.375 -104.613 1.00 91.81 1097 ASP A O 1
ATOM 8297 N N . SER A 1 1098 ? 42.180 26.258 -102.593 1.00 90.00 1098 SER A N 1
ATOM 8298 C CA . SER A 1 1098 ? 43.271 27.149 -103.024 1.00 90.00 1098 SER A CA 1
ATOM 8299 C C . SER A 1 1098 ? 44.454 26.391 -103.658 1.00 90.00 1098 SER A C 1
ATOM 8301 O O . SER A 1 1098 ? 45.044 26.837 -104.646 1.00 90.00 1098 SER A O 1
ATOM 8303 N N . LEU A 1 1099 ? 44.783 25.193 -103.159 1.00 89.94 1099 LEU A N 1
ATOM 8304 C CA . LEU A 1 1099 ? 45.797 24.320 -103.758 1.00 89.94 1099 LEU A CA 1
ATOM 8305 C C . LEU A 1 1099 ? 45.341 23.722 -105.101 1.00 89.94 1099 LEU A C 1
ATOM 8307 O O . LEU A 1 1099 ? 46.180 23.493 -105.976 1.00 89.94 1099 LEU A O 1
ATOM 8311 N N . VAL A 1 1100 ? 44.044 23.459 -105.286 1.00 91.69 1100 VAL A N 1
ATOM 8312 C CA . VAL A 1 1100 ? 43.472 23.054 -106.579 1.00 91.69 1100 VAL A CA 1
ATOM 8313 C C . VAL A 1 1100 ? 43.537 24.214 -107.572 1.00 91.69 1100 VAL A C 1
ATOM 8315 O O . VAL A 1 1100 ? 44.035 24.018 -108.680 1.00 91.69 1100 VAL A O 1
ATOM 8318 N N . ASP A 1 1101 ? 43.165 25.429 -107.169 1.00 90.38 1101 ASP A N 1
ATOM 8319 C CA . ASP A 1 1101 ? 43.280 26.621 -108.016 1.00 90.38 1101 ASP A CA 1
ATOM 8320 C C . ASP A 1 1101 ? 44.733 26.926 -108.396 1.00 90.38 1101 ASP A C 1
ATOM 8322 O O . ASP A 1 1101 ? 45.033 27.152 -109.568 1.00 90.38 1101 ASP A O 1
ATOM 8326 N N . CYS A 1 1102 ? 45.672 26.823 -107.453 1.00 86.06 1102 CYS A N 1
ATOM 8327 C CA . CYS A 1 1102 ? 47.101 26.969 -107.731 1.00 86.06 1102 CYS A CA 1
ATOM 8328 C C . CYS A 1 1102 ? 47.621 25.886 -108.701 1.00 86.06 1102 CYS A C 1
ATOM 8330 O O . CYS A 1 1102 ? 48.427 26.175 -109.589 1.00 86.06 1102 CYS A O 1
ATOM 8332 N N . LYS A 1 1103 ? 47.131 24.640 -108.613 1.00 89.81 1103 LYS A N 1
ATOM 8333 C CA . LYS A 1 1103 ? 47.437 23.587 -109.604 1.00 89.81 1103 LYS A CA 1
ATOM 8334 C C . LYS A 1 1103 ? 46.843 23.896 -110.980 1.00 89.81 1103 LYS A C 1
ATOM 8336 O O . LYS A 1 1103 ? 47.528 2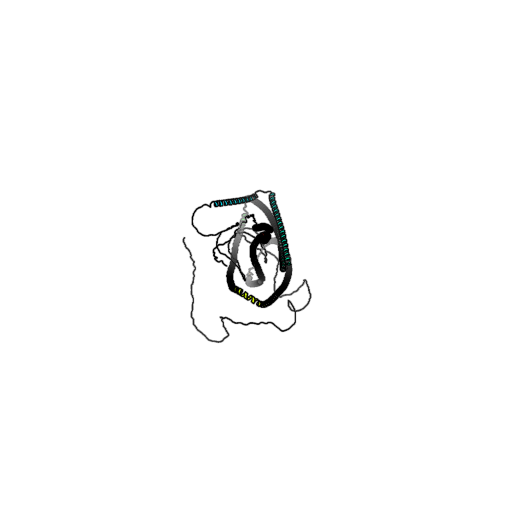3.696 -111.981 1.00 89.81 1103 LYS A O 1
ATOM 8341 N N . ASN A 1 1104 ? 45.619 24.417 -111.043 1.00 90.62 1104 ASN A N 1
ATOM 8342 C CA . ASN A 1 1104 ? 44.968 24.827 -112.290 1.00 90.62 1104 ASN A CA 1
ATOM 8343 C C . ASN A 1 1104 ? 45.712 26.000 -112.958 1.00 90.62 1104 ASN A C 1
ATOM 8345 O O . ASN A 1 1104 ? 45.943 25.981 -114.170 1.00 90.62 1104 ASN A O 1
ATOM 8349 N N . GLN A 1 1105 ? 46.165 26.980 -112.170 1.00 88.81 1105 GLN A N 1
ATOM 8350 C CA . GLN A 1 1105 ? 47.019 28.077 -112.635 1.00 88.81 1105 GLN A CA 1
ATOM 8351 C C . GLN A 1 1105 ? 48.352 27.555 -113.183 1.00 88.81 1105 GLN A C 1
ATOM 8353 O O . GLN A 1 1105 ? 48.703 27.873 -114.316 1.00 88.81 1105 GLN A O 1
ATOM 8358 N N . ASN A 1 1106 ? 49.061 26.694 -112.443 1.00 86.56 1106 ASN A N 1
ATOM 8359 C CA . ASN A 1 1106 ? 50.319 26.098 -112.912 1.00 86.56 1106 ASN A CA 1
ATOM 8360 C C . ASN A 1 1106 ? 50.135 25.261 -114.191 1.00 86.56 1106 ASN A C 1
ATOM 8362 O O . ASN A 1 1106 ? 50.970 25.337 -115.090 1.00 86.56 1106 ASN A O 1
ATOM 8366 N N . LYS A 1 1107 ? 49.024 24.521 -114.324 1.00 91.19 1107 LYS A N 1
ATOM 8367 C CA . LYS A 1 1107 ? 48.679 23.809 -115.566 1.00 91.19 1107 LYS A CA 1
ATOM 8368 C C . LYS A 1 1107 ? 48.494 24.778 -116.737 1.00 91.19 1107 LYS A C 1
ATOM 8370 O O . LYS A 1 1107 ? 49.077 24.558 -117.791 1.00 91.19 1107 LYS A O 1
ATOM 8375 N N . THR A 1 1108 ? 47.763 25.873 -116.532 1.00 89.81 1108 THR A N 1
ATOM 8376 C CA . THR A 1 1108 ? 47.555 26.916 -117.555 1.00 89.81 1108 THR A CA 1
ATOM 8377 C C . THR A 1 1108 ? 48.878 27.581 -117.960 1.00 89.81 1108 THR A C 1
ATOM 8379 O O . THR A 1 1108 ? 49.136 27.771 -119.145 1.00 89.81 1108 THR A O 1
ATOM 8382 N N . LEU A 1 1109 ? 49.758 27.884 -116.996 1.00 85.44 1109 LEU A N 1
ATOM 8383 C CA . LEU A 1 1109 ? 51.100 28.414 -117.267 1.00 85.44 1109 LEU A CA 1
ATOM 8384 C C . LEU A 1 1109 ? 51.953 27.421 -118.076 1.00 85.44 1109 LEU A C 1
ATOM 8386 O O . LEU A 1 1109 ? 52.628 27.835 -119.015 1.00 85.44 1109 LEU A O 1
ATOM 8390 N N . SER A 1 1110 ? 51.883 26.122 -117.765 1.00 89.00 1110 SER A N 1
ATOM 8391 C CA . SER A 1 1110 ? 52.564 25.064 -118.527 1.00 89.00 1110 SER A CA 1
ATOM 8392 C C . SER A 1 1110 ? 52.030 24.954 -119.959 1.00 89.00 1110 SER A C 1
ATOM 8394 O O . SER A 1 1110 ? 52.814 24.912 -120.901 1.00 89.00 1110 SER A O 1
ATOM 8396 N N . GLU A 1 1111 ? 50.708 24.985 -120.150 1.00 89.12 1111 GLU A N 1
ATOM 8397 C CA . GLU A 1 1111 ? 50.075 24.944 -121.478 1.00 89.12 1111 GLU A CA 1
ATOM 8398 C C . GLU A 1 1111 ? 50.450 26.163 -122.344 1.00 89.12 1111 GLU A C 1
ATOM 8400 O O . GLU A 1 1111 ? 50.639 26.021 -123.556 1.00 89.12 1111 GLU A O 1
ATOM 8405 N N . MET A 1 1112 ? 50.622 27.346 -121.735 1.00 86.88 1112 MET A N 1
ATOM 8406 C CA . MET A 1 1112 ? 51.152 28.533 -122.420 1.00 86.88 1112 MET A CA 1
ATOM 8407 C C . MET A 1 1112 ? 52.651 28.428 -122.734 1.00 86.88 1112 MET A C 1
ATOM 8409 O O . MET A 1 1112 ? 53.067 28.860 -123.808 1.00 86.88 1112 MET A O 1
ATOM 8413 N N . LEU A 1 1113 ? 53.463 27.854 -121.838 1.00 86.38 1113 LEU A N 1
ATOM 8414 C CA . LEU A 1 1113 ? 54.893 27.630 -122.087 1.00 86.38 1113 LEU A CA 1
ATOM 8415 C C . LEU A 1 1113 ? 55.103 26.656 -123.250 1.00 86.38 1113 LEU A C 1
ATOM 8417 O O . LEU A 1 1113 ? 55.806 26.997 -124.196 1.00 86.38 1113 LEU A O 1
ATOM 8421 N N . GLU A 1 1114 ? 54.413 25.514 -123.255 1.00 87.69 1114 GLU A N 1
ATOM 8422 C CA . GLU A 1 1114 ? 54.445 24.571 -124.380 1.00 87.69 1114 GLU A CA 1
ATOM 8423 C C . GLU A 1 1114 ? 53.969 25.209 -125.697 1.00 87.69 1114 GLU A C 1
ATOM 8425 O O . GLU A 1 1114 ? 54.429 24.827 -126.774 1.00 87.69 1114 GLU A O 1
ATOM 8430 N N . ALA A 1 1115 ? 53.033 26.165 -125.644 1.00 84.62 1115 ALA A N 1
ATOM 8431 C CA . ALA A 1 1115 ? 52.605 26.914 -126.824 1.00 84.62 1115 ALA A CA 1
ATOM 8432 C C . ALA A 1 1115 ? 53.701 27.864 -127.331 1.00 84.62 1115 ALA A C 1
ATOM 8434 O O . ALA A 1 1115 ? 53.984 27.865 -128.527 1.00 84.62 1115 ALA A O 1
ATOM 8435 N N . GLY A 1 1116 ? 54.368 28.595 -126.434 1.00 83.31 1116 GLY A N 1
ATOM 8436 C CA . GLY A 1 1116 ? 55.520 29.431 -126.778 1.00 83.31 1116 GLY A CA 1
ATOM 8437 C C . GLY A 1 1116 ? 56.706 28.625 -127.321 1.00 83.31 1116 GLY A C 1
ATOM 8438 O O . GLY A 1 1116 ? 57.330 29.033 -128.297 1.00 83.31 1116 GLY A O 1
ATOM 8439 N N . GLU A 1 1117 ? 56.988 27.453 -126.748 1.00 85.31 1117 GLU A N 1
ATOM 8440 C CA . GLU A 1 1117 ? 58.013 26.529 -127.250 1.00 85.31 1117 GLU A CA 1
ATOM 8441 C C . GLU A 1 1117 ? 57.665 25.984 -128.641 1.00 85.31 1117 GLU A C 1
ATOM 8443 O O . GLU A 1 1117 ? 58.540 25.907 -129.507 1.00 85.31 1117 GLU A O 1
ATOM 8448 N N . ARG A 1 1118 ? 56.394 25.645 -128.894 1.00 86.00 1118 ARG A N 1
ATOM 8449 C CA . ARG A 1 1118 ? 55.925 25.247 -130.230 1.00 86.00 1118 ARG A CA 1
ATOM 8450 C C . ARG A 1 1118 ? 56.124 26.376 -131.242 1.00 86.00 1118 ARG A C 1
ATOM 8452 O O . ARG A 1 1118 ? 56.808 26.148 -132.235 1.00 86.00 1118 ARG A O 1
ATOM 8459 N N . ASP A 1 1119 ? 55.644 27.587 -130.960 1.00 86.25 1119 ASP A N 1
ATOM 8460 C CA . ASP A 1 1119 ? 55.797 28.752 -131.848 1.00 86.25 1119 ASP A CA 1
ATOM 8461 C C . ASP A 1 1119 ? 57.271 29.125 -132.109 1.00 86.25 1119 ASP A C 1
ATOM 8463 O O . ASP A 1 1119 ? 57.620 29.529 -133.222 1.00 86.25 1119 ASP A O 1
ATOM 8467 N N . LEU A 1 1120 ? 58.156 28.972 -131.116 1.00 86.44 1120 LEU A N 1
ATOM 8468 C CA . LEU A 1 1120 ? 59.597 29.208 -131.271 1.00 86.44 1120 LEU A CA 1
ATOM 8469 C C . LEU A 1 1120 ? 60.266 28.166 -132.176 1.00 86.44 1120 LEU A C 1
ATOM 8471 O O . LEU A 1 1120 ? 61.027 28.544 -133.068 1.00 86.44 1120 LEU A O 1
ATOM 8475 N N . ASN A 1 1121 ? 59.962 26.877 -132.004 1.00 88.25 1121 ASN A N 1
ATOM 8476 C CA . ASN A 1 1121 ? 60.454 25.829 -132.906 1.00 88.25 1121 ASN A CA 1
ATOM 8477 C C . ASN A 1 1121 ? 59.945 26.055 -134.341 1.00 88.25 1121 ASN A C 1
ATOM 8479 O O . ASN A 1 1121 ? 60.725 26.019 -135.294 1.00 88.25 1121 ASN A O 1
ATOM 8483 N N . ASP A 1 1122 ? 58.672 26.433 -134.484 1.00 87.25 1122 ASP A N 1
ATOM 8484 C CA . ASP A 1 1122 ? 58.056 26.789 -135.763 1.00 87.25 1122 ASP A CA 1
ATOM 8485 C C . ASP A 1 1122 ? 58.756 27.993 -136.436 1.00 87.25 1122 ASP A C 1
ATOM 8487 O O . ASP A 1 1122 ? 58.754 28.108 -137.663 1.00 87.25 1122 ASP A O 1
ATOM 8491 N N . GLN A 1 1123 ? 59.368 28.909 -135.675 1.00 86.88 1123 GLN A N 1
ATOM 8492 C CA . GLN A 1 1123 ? 60.204 29.993 -136.212 1.00 86.88 1123 GLN A CA 1
ATOM 8493 C C . GLN A 1 1123 ? 61.627 29.536 -136.561 1.00 86.88 1123 GLN A C 1
ATOM 8495 O O . GLN A 1 1123 ? 62.181 29.994 -137.565 1.00 86.88 1123 GLN A O 1
ATOM 8500 N N . ILE A 1 1124 ? 62.223 28.640 -135.768 1.00 84.38 1124 ILE A N 1
ATOM 8501 C CA . ILE A 1 1124 ? 63.554 28.070 -136.029 1.00 84.38 1124 ILE A CA 1
ATOM 8502 C C . ILE A 1 1124 ? 63.558 27.339 -137.376 1.00 84.38 1124 ILE A C 1
ATOM 8504 O O . ILE A 1 1124 ? 64.408 27.642 -138.216 1.00 84.38 1124 ILE A O 1
ATOM 8508 N N . ASP A 1 1125 ? 62.571 26.482 -137.644 1.00 87.56 1125 ASP A N 1
ATOM 8509 C CA . ASP A 1 1125 ? 62.474 25.747 -138.913 1.00 87.56 1125 ASP A CA 1
ATOM 8510 C C . ASP A 1 1125 ? 62.309 26.679 -140.125 1.00 87.56 1125 ASP A C 1
ATOM 8512 O O . ASP A 1 1125 ? 62.955 26.488 -141.161 1.00 87.56 1125 ASP A O 1
ATOM 8516 N N . LYS A 1 1126 ? 61.517 27.754 -139.993 1.00 88.06 1126 LYS A N 1
ATOM 8517 C CA . LYS A 1 1126 ? 61.366 28.781 -141.044 1.00 88.06 1126 LYS A CA 1
ATOM 8518 C C . LYS A 1 1126 ? 62.686 29.513 -141.319 1.00 88.06 1126 LYS A C 1
ATOM 8520 O O . LYS A 1 1126 ? 63.048 29.711 -142.481 1.00 88.06 1126 LYS A O 1
ATOM 8525 N N . ASN A 1 1127 ? 63.431 29.871 -140.272 1.00 85.62 1127 ASN A N 1
ATOM 8526 C CA . ASN A 1 1127 ? 64.740 30.517 -140.400 1.00 85.62 1127 ASN A CA 1
ATOM 8527 C C . ASN A 1 1127 ? 65.794 29.575 -141.011 1.00 85.62 1127 ASN A C 1
ATOM 8529 O O . ASN A 1 1127 ? 66.554 30.001 -141.882 1.00 85.62 1127 ASN A O 1
ATOM 8533 N N . MET A 1 1128 ? 65.806 28.293 -140.631 1.00 87.94 1128 MET A N 1
ATOM 8534 C CA . MET A 1 1128 ? 66.678 27.274 -141.232 1.00 87.94 1128 MET A CA 1
ATOM 8535 C C . MET A 1 1128 ? 66.349 27.034 -142.712 1.00 87.94 1128 MET A C 1
ATOM 8537 O O . MET A 1 1128 ? 67.258 26.931 -143.538 1.00 87.94 1128 MET A O 1
ATOM 8541 N N . GLY A 1 1129 ? 65.063 27.020 -143.076 1.00 86.94 1129 GLY A N 1
ATOM 8542 C CA . GLY A 1 1129 ? 64.615 26.939 -144.468 1.00 86.94 1129 GLY A CA 1
ATOM 8543 C C . GLY A 1 1129 ? 65.137 28.093 -145.331 1.00 86.94 1129 GLY A C 1
ATOM 8544 O O . GLY A 1 1129 ? 65.666 27.856 -146.419 1.00 86.94 1129 GLY A O 1
ATOM 8545 N N . LEU A 1 1130 ? 65.058 29.333 -144.835 1.00 87.19 1130 LEU A N 1
ATOM 8546 C CA . LEU A 1 1130 ? 65.601 30.508 -145.529 1.00 87.19 1130 LEU A CA 1
ATOM 8547 C C . LEU A 1 1130 ? 67.133 30.520 -145.586 1.00 87.19 1130 LEU A C 1
ATOM 8549 O O . LEU A 1 1130 ? 67.695 30.910 -146.608 1.00 87.19 1130 LEU A O 1
ATOM 8553 N N . LEU A 1 1131 ? 67.817 30.074 -144.528 1.00 86.00 1131 LEU A N 1
ATOM 8554 C CA . LEU A 1 1131 ? 69.279 29.987 -144.502 1.00 86.00 1131 LEU A CA 1
ATOM 8555 C C . LEU A 1 1131 ? 69.806 29.028 -145.583 1.00 86.00 1131 LEU A C 1
ATOM 8557 O O . LEU A 1 1131 ? 70.762 29.361 -146.286 1.00 86.00 1131 LEU A O 1
ATOM 8561 N N . ASN A 1 1132 ? 69.141 27.884 -145.769 1.00 85.94 1132 ASN A N 1
ATOM 8562 C CA . ASN A 1 1132 ? 69.462 26.932 -146.834 1.00 85.94 1132 ASN A CA 1
ATOM 8563 C C . ASN A 1 1132 ? 69.251 27.547 -148.231 1.00 85.94 1132 ASN A C 1
ATOM 8565 O O . ASN A 1 1132 ? 70.155 27.493 -149.064 1.00 85.94 1132 ASN A O 1
ATOM 8569 N N . GLN A 1 1133 ? 68.110 28.214 -148.465 1.00 85.06 1133 GLN A N 1
ATOM 8570 C CA . GLN A 1 1133 ? 67.839 28.915 -149.733 1.00 85.06 1133 GLN A CA 1
ATOM 8571 C C . GLN A 1 1133 ? 68.885 29.999 -150.039 1.00 85.06 1133 GLN A C 1
ATOM 8573 O O . GLN A 1 1133 ? 69.271 30.185 -151.194 1.00 85.06 1133 GLN A O 1
ATOM 8578 N N . LEU A 1 1134 ? 69.379 30.699 -149.012 1.00 85.12 1134 LEU A N 1
ATOM 8579 C CA . LEU A 1 1134 ? 70.431 31.699 -149.173 1.00 85.12 1134 LEU A CA 1
ATOM 8580 C C . LEU A 1 1134 ? 71.763 31.059 -149.602 1.00 85.12 1134 LEU A C 1
ATOM 8582 O O . LEU A 1 1134 ? 72.412 31.563 -150.518 1.00 85.12 1134 LEU A O 1
ATOM 8586 N N . GLY A 1 1135 ? 72.129 29.919 -149.004 1.00 84.00 1135 GLY A N 1
ATOM 8587 C CA . GLY A 1 1135 ? 73.310 29.138 -149.389 1.00 84.00 1135 GLY A CA 1
ATOM 8588 C C . GLY A 1 1135 ? 73.256 28.631 -150.836 1.00 84.00 1135 GLY A C 1
ATOM 8589 O O . GLY A 1 1135 ? 74.254 28.716 -151.558 1.00 84.00 1135 GLY A O 1
ATOM 8590 N N . ASP A 1 1136 ? 72.084 28.184 -151.295 1.00 84.38 1136 ASP A N 1
ATOM 8591 C CA . ASP A 1 1136 ? 71.869 27.792 -152.692 1.00 84.38 1136 ASP A CA 1
ATOM 8592 C C . ASP A 1 1136 ? 72.030 28.981 -153.655 1.00 84.38 1136 ASP A C 1
ATOM 8594 O O . ASP A 1 1136 ? 72.663 28.842 -154.709 1.00 84.38 1136 ASP A O 1
ATOM 8598 N N . LEU A 1 1137 ? 71.526 30.174 -153.312 1.00 85.50 1137 LEU A N 1
ATOM 8599 C CA . LEU A 1 1137 ? 71.744 31.377 -154.126 1.00 85.50 1137 LEU A CA 1
ATOM 8600 C C . LEU A 1 1137 ? 73.222 31.788 -154.179 1.00 85.50 1137 LEU A C 1
ATOM 8602 O O . LEU A 1 1137 ? 73.725 32.086 -155.262 1.00 85.50 1137 LEU A O 1
ATOM 8606 N N . ASP A 1 1138 ? 73.939 31.770 -153.055 1.00 84.81 1138 ASP A N 1
ATOM 8607 C CA . ASP A 1 1138 ? 75.350 32.182 -153.007 1.00 84.81 1138 ASP A CA 1
ATOM 8608 C C . ASP A 1 1138 ? 76.268 31.186 -153.754 1.00 84.81 1138 ASP A C 1
ATOM 8610 O O . ASP A 1 1138 ? 77.224 31.574 -154.443 1.00 84.81 1138 ASP A O 1
ATOM 8614 N N . SER A 1 1139 ? 75.920 29.893 -153.717 1.00 85.31 1139 SER A N 1
ATOM 8615 C CA . SER A 1 1139 ? 76.516 28.841 -154.551 1.00 85.31 1139 SER A CA 1
ATOM 8616 C C . SER A 1 1139 ? 76.293 29.116 -156.044 1.00 85.31 1139 SER A C 1
ATOM 8618 O O . SER A 1 1139 ? 77.250 29.171 -156.829 1.00 85.31 1139 SER A O 1
ATOM 8620 N N . ASN A 1 1140 ? 75.047 29.402 -156.442 1.00 84.25 1140 ASN A N 1
ATOM 8621 C CA . ASN A 1 1140 ? 74.696 29.765 -157.815 1.00 84.25 1140 ASN A CA 1
ATOM 8622 C C . ASN A 1 1140 ? 75.471 31.010 -158.290 1.00 84.25 1140 ASN A C 1
ATOM 8624 O O . ASN A 1 1140 ? 76.212 30.930 -159.278 1.00 84.25 1140 ASN A O 1
ATOM 8628 N N . ILE A 1 1141 ? 75.413 32.122 -157.546 1.00 83.44 1141 ILE A N 1
ATOM 8629 C CA . ILE A 1 1141 ? 76.169 33.361 -157.811 1.00 83.44 1141 ILE A CA 1
ATOM 8630 C C . ILE A 1 1141 ? 77.668 33.064 -157.975 1.00 83.44 1141 ILE A C 1
ATOM 8632 O O . ILE A 1 1141 ? 78.317 33.593 -158.883 1.00 83.44 1141 ILE A O 1
ATOM 8636 N N . SER A 1 1142 ? 78.231 32.174 -157.156 1.00 84.50 1142 SER A N 1
ATOM 8637 C CA . SER A 1 1142 ? 79.642 31.781 -157.228 1.00 84.50 1142 SER A CA 1
ATOM 8638 C C . SER A 1 1142 ? 80.004 31.006 -158.503 1.00 84.50 1142 SER A C 1
ATOM 8640 O O . SER A 1 1142 ? 81.056 31.278 -159.097 1.00 84.50 1142 SER A O 1
ATOM 8642 N N . THR A 1 1143 ? 79.147 30.097 -158.986 1.00 83.75 1143 THR A N 1
ATOM 8643 C CA . THR A 1 1143 ? 79.370 29.408 -160.277 1.00 83.75 1143 THR A CA 1
ATOM 8644 C C . THR A 1 1143 ? 79.272 30.373 -161.462 1.00 83.75 1143 THR A C 1
ATOM 8646 O O . THR A 1 1143 ? 80.140 30.376 -162.338 1.00 83.75 1143 THR A O 1
ATOM 8649 N N . SER A 1 1144 ? 78.293 31.278 -161.451 1.00 81.50 1144 SER A N 1
ATOM 8650 C CA . SER A 1 1144 ? 78.128 32.304 -162.484 1.00 81.50 1144 SER A CA 1
ATOM 8651 C C . SER A 1 1144 ? 79.305 33.286 -162.518 1.00 81.50 1144 SER A C 1
ATOM 8653 O O . SER A 1 1144 ? 79.879 33.531 -163.582 1.00 81.50 1144 SER A O 1
ATOM 8655 N N . ARG A 1 1145 ? 79.783 33.758 -161.354 1.00 84.94 1145 ARG A N 1
ATOM 8656 C CA . ARG A 1 1145 ? 81.029 34.543 -161.234 1.00 84.94 1145 ARG A CA 1
ATOM 8657 C C . ARG A 1 1145 ? 82.243 33.813 -161.826 1.00 84.94 1145 ARG A C 1
ATOM 8659 O O . ARG A 1 1145 ? 83.159 34.472 -162.318 1.00 84.94 1145 ARG A O 1
ATOM 8666 N N . ARG A 1 1146 ? 82.302 32.476 -161.779 1.00 83.56 1146 ARG A N 1
ATOM 8667 C CA . ARG A 1 1146 ? 83.354 31.691 -162.456 1.00 83.56 1146 ARG A CA 1
ATOM 8668 C C . ARG A 1 1146 ? 83.184 31.760 -163.977 1.00 83.56 1146 ARG A C 1
ATOM 8670 O O . ARG A 1 1146 ? 84.116 32.181 -164.660 1.00 83.56 1146 ARG A O 1
ATOM 8677 N N . ARG A 1 1147 ? 81.979 31.479 -164.487 1.00 82.31 1147 ARG A N 1
ATOM 8678 C CA . ARG A 1 1147 ? 81.686 31.478 -165.931 1.00 82.31 1147 ARG A CA 1
ATOM 8679 C C . ARG A 1 1147 ? 81.854 32.853 -166.594 1.00 82.31 1147 ARG A C 1
ATOM 8681 O O . ARG A 1 1147 ? 82.278 32.921 -167.743 1.00 82.31 1147 ARG A O 1
ATOM 8688 N N . VAL A 1 1148 ? 81.599 33.949 -165.870 1.00 80.19 1148 VAL A N 1
ATOM 8689 C CA . VAL A 1 1148 ? 81.917 35.319 -166.324 1.00 80.19 1148 VAL A CA 1
ATOM 8690 C C . VAL A 1 1148 ? 83.414 35.471 -166.612 1.00 80.19 1148 VAL A C 1
ATOM 8692 O O . VAL A 1 1148 ? 83.770 35.908 -167.703 1.00 80.19 1148 VAL A O 1
ATOM 8695 N N . ARG A 1 1149 ? 84.292 35.067 -165.682 1.00 81.94 1149 ARG A N 1
ATOM 8696 C CA . ARG A 1 1149 ? 85.753 35.201 -165.850 1.00 81.94 1149 ARG A CA 1
ATOM 8697 C C . ARG A 1 1149 ? 86.285 34.359 -167.012 1.00 81.94 1149 ARG A C 1
ATOM 8699 O O . ARG A 1 1149 ? 87.158 34.822 -167.738 1.00 81.94 1149 ARG A O 1
ATOM 8706 N N . GLU A 1 1150 ? 85.743 33.155 -167.207 1.00 81.75 1150 GLU A N 1
ATOM 8707 C CA . GLU A 1 1150 ? 86.069 32.293 -168.354 1.00 81.75 1150 GLU A CA 1
ATOM 8708 C C . GLU A 1 1150 ? 85.743 32.994 -169.684 1.00 81.75 1150 GLU A C 1
ATOM 8710 O O . GLU A 1 1150 ? 86.616 33.154 -170.536 1.00 81.75 1150 GLU A O 1
ATOM 8715 N N . LEU A 1 1151 ? 84.514 33.498 -169.835 1.00 79.50 1151 LEU A N 1
ATOM 8716 C CA . LEU A 1 1151 ? 84.073 34.182 -171.055 1.00 79.50 1151 LEU A CA 1
ATOM 8717 C C . LEU A 1 1151 ? 84.786 35.528 -171.280 1.00 79.50 1151 LEU A C 1
ATOM 8719 O O . LEU A 1 1151 ? 85.014 35.920 -172.424 1.00 79.50 1151 LEU A O 1
ATOM 8723 N N . GLU A 1 1152 ? 85.163 36.244 -170.218 1.00 78.69 1152 GLU A N 1
ATOM 8724 C CA . GLU A 1 1152 ? 85.963 37.473 -170.320 1.00 78.69 1152 GLU A CA 1
ATOM 8725 C C . GLU A 1 1152 ? 87.406 37.179 -170.773 1.00 78.69 1152 GLU A C 1
ATOM 8727 O O . GLU A 1 1152 ? 87.946 37.926 -171.596 1.00 78.69 1152 GLU A O 1
ATOM 8732 N N . ALA A 1 1153 ? 87.995 36.053 -170.349 1.00 78.56 1153 ALA A N 1
ATOM 8733 C CA . ALA A 1 1153 ? 89.284 35.577 -170.854 1.00 78.56 1153 ALA A CA 1
ATOM 8734 C C . ALA A 1 1153 ? 89.209 35.145 -172.334 1.00 78.56 1153 ALA A C 1
ATOM 8736 O O . ALA A 1 1153 ? 90.045 35.571 -173.136 1.00 78.56 1153 ALA A O 1
ATOM 8737 N N . GLU A 1 1154 ? 88.180 34.383 -172.732 1.00 73.75 1154 GLU A N 1
ATOM 8738 C CA . GLU A 1 1154 ? 87.935 34.030 -174.143 1.00 73.75 1154 GLU A CA 1
ATOM 8739 C C . GLU A 1 1154 ? 87.797 35.289 -175.029 1.00 73.75 1154 GLU A C 1
ATOM 8741 O O . GLU A 1 1154 ? 88.351 35.356 -176.133 1.00 73.75 1154 GLU A O 1
ATOM 8746 N N . LEU A 1 1155 ? 87.114 36.332 -174.534 1.00 72.88 1155 LEU A N 1
ATOM 8747 C CA . LEU A 1 1155 ? 86.973 37.618 -175.229 1.00 72.88 1155 LEU A CA 1
ATOM 8748 C C . LEU A 1 1155 ? 88.298 38.371 -175.392 1.00 72.88 1155 LEU A C 1
ATOM 8750 O O . LEU A 1 1155 ? 88.514 39.007 -176.429 1.00 72.88 1155 LEU A O 1
ATOM 8754 N N . ALA A 1 1156 ? 89.167 38.333 -174.380 1.00 74.00 1156 ALA A N 1
ATOM 8755 C CA . ALA A 1 1156 ? 90.467 38.994 -174.418 1.00 74.00 1156 ALA A CA 1
ATOM 8756 C C . ALA A 1 1156 ? 91.374 38.379 -175.498 1.00 74.00 1156 ALA A C 1
ATOM 8758 O O . ALA A 1 1156 ? 91.943 39.112 -176.312 1.00 74.00 1156 ALA A O 1
ATOM 8759 N N . VAL A 1 1157 ? 91.427 37.044 -175.576 1.00 73.62 1157 VAL A N 1
ATOM 8760 C CA . VAL A 1 1157 ? 92.180 36.313 -176.613 1.00 73.62 1157 VAL A CA 1
ATOM 8761 C C . VAL A 1 1157 ? 91.651 36.647 -178.014 1.00 73.62 1157 VAL A C 1
ATOM 8763 O O . VAL A 1 1157 ? 92.420 37.040 -178.893 1.00 73.62 1157 VAL A O 1
ATOM 8766 N N . LEU A 1 1158 ? 90.328 36.604 -178.217 1.00 63.66 1158 LEU A N 1
ATOM 8767 C CA . LEU A 1 1158 ? 89.706 36.919 -179.513 1.00 63.66 1158 LEU A CA 1
ATOM 8768 C C . LEU A 1 1158 ? 89.910 38.373 -179.974 1.00 63.66 1158 LEU A C 1
ATOM 8770 O O . LEU A 1 1158 ? 89.869 38.645 -181.177 1.00 63.66 1158 LEU A O 1
ATOM 8774 N N . ARG A 1 1159 ? 90.151 39.318 -179.055 1.00 67.75 1159 ARG A N 1
ATOM 8775 C CA . ARG A 1 1159 ? 90.543 40.693 -179.410 1.00 67.75 1159 ARG A CA 1
ATOM 8776 C C . ARG A 1 1159 ? 91.985 40.775 -179.908 1.00 67.75 1159 ARG A C 1
ATOM 8778 O O . ARG A 1 1159 ? 92.226 41.498 -180.873 1.00 67.75 1159 ARG A O 1
ATOM 8785 N N . ALA A 1 1160 ? 92.915 40.029 -179.311 1.00 63.22 1160 ALA A N 1
ATOM 8786 C CA . ALA A 1 1160 ? 94.323 40.034 -179.712 1.00 63.22 1160 ALA A CA 1
ATOM 8787 C C . ALA A 1 1160 ? 94.525 39.499 -181.145 1.00 63.22 1160 ALA A C 1
ATOM 8789 O O . ALA A 1 1160 ? 95.169 40.156 -181.967 1.00 63.22 1160 ALA A O 1
ATOM 8790 N N . ASP A 1 1161 ? 93.906 38.365 -181.489 1.00 60.56 1161 ASP A N 1
ATOM 8791 C CA . ASP A 1 1161 ? 94.004 37.792 -182.842 1.00 60.56 1161 ASP A CA 1
ATOM 8792 C C . ASP A 1 1161 ? 93.312 38.653 -183.910 1.00 60.56 1161 ASP A C 1
ATOM 8794 O O . ASP A 1 1161 ? 93.779 38.734 -185.052 1.00 60.56 1161 ASP A O 1
ATOM 8798 N N . SER A 1 1162 ? 92.241 39.371 -183.548 1.00 58.88 1162 SER A N 1
ATOM 8799 C CA . SER A 1 1162 ? 91.536 40.259 -184.481 1.00 58.88 1162 SER A CA 1
ATOM 8800 C C . SER A 1 1162 ? 92.405 41.410 -185.007 1.00 58.88 1162 SER A C 1
ATOM 8802 O O . SER A 1 1162 ? 92.092 41.948 -186.068 1.00 58.88 1162 SER A O 1
ATOM 8804 N N . VAL A 1 1163 ? 93.479 41.788 -184.304 1.00 59.66 1163 VAL A N 1
ATOM 8805 C CA . VAL A 1 1163 ? 94.455 42.791 -184.774 1.00 59.66 1163 VAL A CA 1
ATOM 8806 C C . VAL A 1 1163 ? 95.441 42.173 -185.773 1.00 59.66 1163 VAL A C 1
ATOM 8808 O O . VAL A 1 1163 ? 95.839 42.822 -186.738 1.00 59.66 1163 VAL A O 1
ATOM 8811 N N . ARG A 1 1164 ? 95.804 40.898 -185.584 1.00 58.25 1164 ARG A N 1
ATOM 8812 C CA . ARG A 1 1164 ? 96.797 40.187 -186.406 1.00 58.25 1164 ARG A CA 1
ATOM 8813 C C . ARG A 1 1164 ? 96.227 39.743 -187.763 1.00 58.25 1164 ARG A C 1
ATOM 8815 O O . ARG A 1 1164 ? 96.919 39.817 -188.774 1.00 58.25 1164 ARG A O 1
ATOM 8822 N N . MET A 1 1165 ? 94.950 39.351 -187.801 1.00 56.84 1165 MET A N 1
ATOM 8823 C CA . MET A 1 1165 ? 94.266 38.832 -189.001 1.00 56.84 1165 MET A CA 1
ATOM 8824 C C . MET A 1 1165 ? 93.949 39.891 -190.076 1.00 56.84 1165 MET A C 1
ATOM 8826 O O . MET A 1 1165 ? 93.805 39.552 -191.252 1.00 56.84 1165 MET A O 1
ATOM 8830 N N . LEU A 1 1166 ? 93.874 41.179 -189.716 1.00 58.12 1166 LEU A N 1
ATOM 8831 C CA . LEU A 1 1166 ? 93.496 42.257 -190.648 1.00 58.12 1166 LEU A CA 1
ATOM 8832 C C . LEU A 1 1166 ? 94.486 42.467 -191.807 1.00 58.12 1166 LEU A C 1
ATOM 8834 O O . LEU A 1 1166 ? 94.110 43.049 -192.821 1.00 58.12 1166 LEU A O 1
ATOM 8838 N N . LYS A 1 1167 ? 95.722 41.962 -191.699 1.00 56.78 1167 LYS A N 1
ATOM 8839 C CA . LYS A 1 1167 ? 96.748 42.071 -192.751 1.00 56.78 1167 LYS A CA 1
ATOM 8840 C C . LYS A 1 1167 ? 96.655 40.984 -193.838 1.00 56.78 1167 LYS A C 1
ATOM 8842 O O . LYS A 1 1167 ? 97.417 41.043 -194.795 1.00 56.78 1167 LYS A O 1
ATOM 8847 N N . MET A 1 1168 ? 95.742 40.013 -193.692 1.00 55.19 1168 MET A N 1
ATOM 8848 C CA . MET A 1 1168 ? 95.592 38.836 -194.574 1.00 55.19 1168 MET A CA 1
ATOM 8849 C C . MET A 1 1168 ? 94.171 38.650 -195.152 1.00 55.19 1168 MET A C 1
ATOM 8851 O O . MET A 1 1168 ? 93.890 37.631 -195.773 1.00 55.19 1168 MET A O 1
ATOM 8855 N N . GLY A 1 1169 ? 93.264 39.620 -194.978 1.00 54.75 1169 GLY A N 1
ATOM 8856 C CA . GLY A 1 1169 ? 92.014 39.675 -195.754 1.00 54.75 1169 GLY A CA 1
ATOM 8857 C C . GLY A 1 1169 ? 90.868 38.736 -195.336 1.00 54.75 1169 GLY A C 1
ATOM 8858 O O . GLY A 1 1169 ? 90.019 38.437 -196.170 1.00 54.75 1169 GLY A O 1
ATOM 8859 N N . VAL A 1 1170 ? 90.783 38.297 -194.070 1.00 53.25 1170 VAL A N 1
ATOM 8860 C CA . VAL A 1 1170 ? 89.654 37.477 -193.560 1.00 53.25 1170 VAL A CA 1
ATOM 8861 C C . VAL A 1 1170 ? 89.039 38.090 -192.285 1.00 53.25 1170 VAL A C 1
ATOM 8863 O O . VAL A 1 1170 ? 89.747 38.631 -191.440 1.00 53.25 1170 VAL A O 1
ATOM 8866 N N . GLN A 1 1171 ? 87.704 38.045 -192.153 1.00 54.53 1171 GLN A N 1
ATOM 8867 C CA . GLN A 1 1171 ? 86.910 38.809 -191.166 1.00 54.53 1171 GLN A CA 1
ATOM 8868 C C . GLN A 1 1171 ? 86.720 38.104 -189.794 1.00 54.53 1171 GLN A C 1
ATOM 8870 O O . GLN A 1 1171 ? 86.065 37.062 -189.747 1.00 54.53 1171 GLN A O 1
ATOM 8875 N N . PRO A 1 1172 ? 87.139 38.696 -188.650 1.00 59.25 1172 PRO A N 1
ATOM 8876 C CA . PRO A 1 1172 ? 86.983 38.070 -187.319 1.00 59.25 1172 PRO A CA 1
ATOM 8877 C C . PRO A 1 1172 ? 85.629 38.285 -186.599 1.00 59.25 1172 PRO A C 1
ATOM 8879 O O . PRO A 1 1172 ? 85.364 37.658 -185.573 1.00 59.25 1172 PRO A O 1
ATOM 8882 N N . LYS A 1 1173 ? 84.766 39.196 -187.075 1.00 62.47 1173 LYS A N 1
ATOM 8883 C CA . LYS A 1 1173 ? 83.751 39.872 -186.228 1.00 62.47 1173 LYS A CA 1
ATOM 8884 C C . LYS A 1 1173 ? 82.656 38.994 -185.583 1.00 62.47 1173 LYS A C 1
ATOM 8886 O O . LYS A 1 1173 ? 82.098 39.408 -184.570 1.00 62.47 1173 LYS A O 1
ATOM 8891 N N . ARG A 1 1174 ? 82.325 37.804 -186.112 1.00 64.19 1174 ARG A N 1
ATOM 8892 C CA . ARG A 1 1174 ? 81.168 37.007 -185.628 1.00 64.19 1174 ARG A CA 1
ATOM 8893 C C . ARG A 1 1174 ? 81.338 36.416 -184.219 1.00 64.19 1174 ARG A C 1
ATOM 8895 O O . ARG A 1 1174 ? 80.399 36.497 -183.432 1.00 64.19 1174 ARG A O 1
ATOM 8902 N N . LYS A 1 1175 ? 82.500 35.841 -183.873 1.00 66.62 1175 LYS A N 1
ATOM 8903 C CA . LYS A 1 1175 ? 82.685 35.165 -182.565 1.00 66.62 1175 LYS A CA 1
ATOM 8904 C C . LYS A 1 1175 ? 82.606 36.140 -181.382 1.00 66.62 1175 LYS A C 1
ATOM 8906 O O . LYS A 1 1175 ? 81.978 35.830 -180.376 1.00 66.62 1175 LYS A O 1
ATOM 8911 N N . MET A 1 1176 ? 83.178 37.337 -181.537 1.00 68.88 1176 MET A N 1
ATOM 8912 C CA . MET A 1 1176 ? 83.217 38.369 -180.492 1.00 68.88 1176 MET A CA 1
ATOM 8913 C C . MET A 1 1176 ? 81.810 38.785 -180.027 1.00 68.88 1176 MET A C 1
ATOM 8915 O O . MET A 1 1176 ? 81.563 38.886 -178.826 1.00 68.88 1176 MET A O 1
ATOM 8919 N N . ALA A 1 1177 ? 80.869 38.938 -180.967 1.00 70.00 1177 ALA A N 1
ATOM 8920 C CA . ALA A 1 1177 ? 79.480 39.280 -180.665 1.00 70.00 1177 ALA A CA 1
ATOM 8921 C C . ALA A 1 1177 ? 78.753 38.183 -179.861 1.00 70.00 1177 ALA A C 1
ATOM 8923 O O . ALA A 1 1177 ? 77.971 38.500 -178.967 1.00 70.00 1177 ALA A O 1
ATOM 8924 N N . SER A 1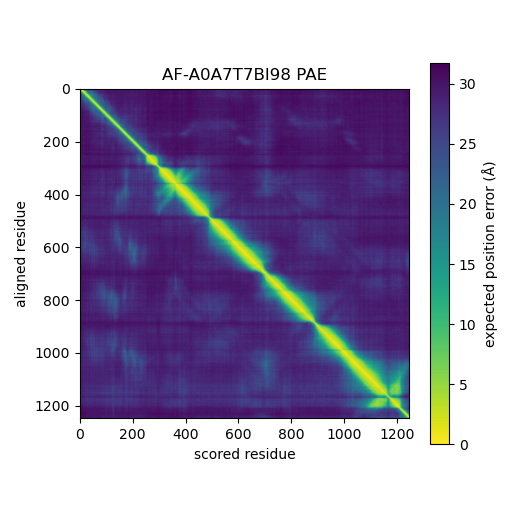 1178 ? 79.043 36.903 -180.127 1.00 74.94 1178 SER A N 1
ATOM 8925 C CA . SER A 1 1178 ? 78.425 35.773 -179.415 1.00 74.94 1178 SER A CA 1
ATOM 8926 C C . SER A 1 1178 ? 78.805 35.747 -177.931 1.00 74.94 1178 SER A C 1
ATOM 8928 O O . SER A 1 1178 ? 77.939 35.584 -177.073 1.00 74.94 1178 SER A O 1
ATOM 8930 N N . ILE A 1 1179 ? 80.088 35.959 -177.618 1.00 75.12 1179 ILE A N 1
ATOM 8931 C CA . ILE A 1 1179 ? 80.582 35.955 -176.232 1.00 75.12 1179 ILE A CA 1
ATOM 8932 C C . ILE A 1 1179 ? 80.109 37.211 -175.485 1.00 75.12 1179 ILE A C 1
ATOM 8934 O O . ILE A 1 1179 ? 79.688 37.118 -174.334 1.00 75.12 1179 ILE A O 1
ATOM 8938 N N . GLN A 1 1180 ? 80.063 38.376 -176.148 1.00 74.38 1180 GLN A N 1
ATOM 8939 C CA . GLN A 1 1180 ? 79.425 39.571 -175.572 1.00 74.38 1180 GLN A CA 1
ATOM 8940 C C . GLN A 1 1180 ? 77.924 39.363 -175.297 1.00 74.38 1180 GLN A C 1
ATOM 8942 O O . GLN A 1 1180 ? 77.422 39.869 -174.295 1.00 74.38 1180 GLN A O 1
ATOM 8947 N N . GLY A 1 1181 ? 77.221 38.597 -176.139 1.00 74.00 1181 GLY A N 1
ATOM 8948 C CA . GLY A 1 1181 ? 75.834 38.188 -175.906 1.00 74.00 1181 GLY A CA 1
ATOM 8949 C C . GLY A 1 1181 ? 75.680 37.335 -174.644 1.00 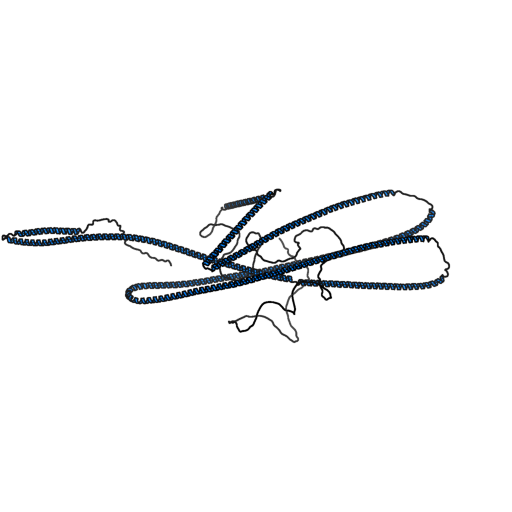74.00 1181 GLY A C 1
ATOM 8950 O O . GLY A 1 1181 ? 74.899 37.689 -173.761 1.00 74.00 1181 GLY A O 1
ATOM 8951 N N . GLN A 1 1182 ? 76.479 36.269 -174.512 1.00 74.06 1182 GLN A N 1
ATOM 8952 C CA . GLN A 1 1182 ? 76.469 35.406 -173.322 1.00 74.06 1182 GLN A CA 1
ATOM 8953 C C . GLN A 1 1182 ? 76.828 36.177 -172.044 1.00 74.06 1182 GLN A C 1
ATOM 8955 O O . GLN A 1 1182 ? 76.118 36.066 -171.048 1.00 74.06 1182 GLN A O 1
ATOM 8960 N N . LEU A 1 1183 ? 77.853 37.036 -172.078 1.00 78.19 1183 LEU A N 1
ATOM 8961 C CA . LEU A 1 1183 ? 78.210 37.883 -170.935 1.00 78.19 1183 LEU A CA 1
ATOM 8962 C C . LEU A 1 1183 ? 77.121 38.893 -170.567 1.00 78.19 1183 LEU A C 1
ATOM 8964 O O . LEU A 1 1183 ? 76.923 39.150 -169.382 1.00 78.19 1183 LEU A O 1
ATOM 8968 N N . LYS A 1 1184 ? 76.380 39.448 -171.536 1.00 79.88 1184 LYS A N 1
ATOM 8969 C CA . LYS A 1 1184 ? 75.218 40.300 -171.233 1.00 79.88 1184 LYS A CA 1
ATOM 8970 C C . LYS A 1 1184 ? 74.113 39.500 -170.532 1.00 79.88 1184 LYS A C 1
ATOM 8972 O O . LYS A 1 1184 ? 73.519 40.007 -169.583 1.00 79.88 1184 LYS A O 1
ATOM 8977 N N . HIS A 1 1185 ? 73.865 38.266 -170.969 1.00 78.31 1185 HIS A N 1
ATOM 8978 C CA . HIS A 1 1185 ? 72.825 37.404 -170.404 1.00 78.31 1185 HIS A CA 1
ATOM 8979 C C . HIS A 1 1185 ? 73.176 36.921 -168.985 1.00 78.31 1185 HIS A C 1
ATOM 8981 O O . HIS A 1 1185 ? 72.376 37.042 -168.066 1.00 78.31 1185 HIS A O 1
ATOM 8987 N N . ILE A 1 1186 ? 74.424 36.503 -168.756 1.00 77.06 1186 ILE A N 1
ATOM 8988 C CA . ILE A 1 1186 ? 74.910 36.117 -167.422 1.00 77.06 1186 ILE A CA 1
ATOM 8989 C C . ILE A 1 1186 ? 74.978 37.336 -166.481 1.00 77.06 1186 ILE A C 1
ATOM 8991 O O . ILE A 1 1186 ? 74.732 37.218 -165.283 1.00 77.06 1186 ILE A O 1
ATOM 8995 N N . ARG A 1 1187 ? 75.266 38.539 -166.997 1.00 79.38 1187 ARG A N 1
ATOM 8996 C CA . ARG A 1 1187 ? 75.239 39.778 -166.197 1.00 79.38 1187 ARG A CA 1
ATOM 8997 C C . ARG A 1 1187 ? 73.820 40.225 -165.824 1.00 79.38 1187 ARG A C 1
ATOM 8999 O O . ARG A 1 1187 ? 73.678 40.868 -164.792 1.00 79.38 1187 ARG A O 1
ATOM 9006 N N . THR A 1 1188 ? 72.800 39.868 -166.610 1.00 78.69 1188 THR A N 1
ATOM 9007 C CA . THR A 1 1188 ? 71.387 40.070 -166.228 1.00 78.69 1188 THR A CA 1
ATOM 9008 C C . THR A 1 1188 ? 70.953 39.033 -165.195 1.00 78.69 1188 THR A C 1
ATOM 9010 O O . THR A 1 1188 ? 70.600 39.436 -164.096 1.00 78.69 1188 THR A O 1
ATOM 9013 N N . ALA A 1 1189 ? 71.164 37.735 -165.447 1.00 77.44 1189 ALA A N 1
ATOM 9014 C CA . ALA A 1 1189 ? 70.841 36.677 -164.480 1.00 77.44 1189 ALA A CA 1
ATOM 9015 C C . ALA A 1 1189 ? 71.522 36.867 -163.104 1.00 77.44 1189 ALA A C 1
ATOM 9017 O O . ALA A 1 1189 ? 70.908 36.644 -162.067 1.00 77.44 1189 ALA A O 1
ATOM 9018 N N . ASN A 1 1190 ? 72.772 37.351 -163.069 1.00 79.00 1190 ASN A N 1
ATOM 9019 C CA . ASN A 1 1190 ? 73.424 37.737 -161.811 1.00 79.00 1190 ASN A CA 1
ATOM 9020 C C . ASN A 1 1190 ? 72.717 38.892 -161.093 1.00 79.00 1190 ASN A C 1
ATOM 9022 O O . ASN A 1 1190 ? 72.705 38.912 -159.869 1.00 79.00 1190 ASN A O 1
ATOM 9026 N N . HIS A 1 1191 ? 72.191 39.880 -161.820 1.00 79.75 1191 HIS A N 1
ATOM 9027 C CA . HIS A 1 1191 ? 71.479 41.000 -161.207 1.00 79.75 1191 HIS A CA 1
ATOM 9028 C C . HIS A 1 1191 ? 70.169 40.525 -160.577 1.00 79.75 1191 HIS A C 1
ATOM 9030 O O . HIS A 1 1191 ? 69.898 40.877 -159.433 1.00 79.75 1191 HIS A O 1
ATOM 9036 N N . ASP A 1 1192 ? 69.444 39.648 -161.273 1.00 80.31 1192 ASP A N 1
ATOM 9037 C CA . ASP A 1 1192 ? 68.232 39.002 -160.767 1.00 80.31 1192 ASP A CA 1
ATOM 9038 C C . ASP A 1 1192 ? 68.540 38.182 -159.496 1.00 80.31 1192 ASP A C 1
ATOM 9040 O O . ASP A 1 1192 ? 67.852 38.316 -158.486 1.00 80.31 1192 ASP A O 1
ATOM 9044 N N . TRP A 1 1193 ? 69.642 37.417 -159.486 1.00 84.50 1193 TRP A N 1
ATOM 9045 C CA . TRP A 1 1193 ? 70.100 36.675 -158.303 1.00 84.50 1193 TRP A CA 1
ATOM 9046 C C . TRP A 1 1193 ? 70.567 37.566 -157.145 1.00 84.50 1193 TRP A C 1
ATOM 9048 O O . TRP A 1 1193 ? 70.301 37.225 -155.997 1.00 84.50 1193 TRP A O 1
ATOM 9058 N N . TYR A 1 1194 ? 71.219 38.710 -157.390 1.00 78.81 1194 TYR A N 1
ATOM 9059 C CA . TYR A 1 1194 ? 71.527 39.661 -156.310 1.00 78.81 1194 TYR A CA 1
ATOM 9060 C C . TYR A 1 1194 ? 70.266 40.326 -155.754 1.00 78.81 1194 TYR A C 1
ATOM 9062 O O . TYR A 1 1194 ? 70.195 40.556 -154.548 1.00 78.81 1194 TYR A O 1
ATOM 9070 N N . SER A 1 1195 ? 69.276 40.619 -156.601 1.00 81.12 1195 SER A N 1
ATOM 9071 C CA . SER A 1 1195 ? 67.981 41.137 -156.155 1.00 81.12 1195 SER A CA 1
ATOM 9072 C C . SER A 1 1195 ? 67.241 40.113 -155.294 1.00 81.12 1195 SER A C 1
ATOM 9074 O O . SER A 1 1195 ? 66.737 40.475 -154.234 1.00 81.12 1195 SER A O 1
ATOM 9076 N N . GLU A 1 1196 ? 67.248 38.836 -155.681 1.00 83.19 1196 GLU A N 1
ATOM 9077 C CA . GLU A 1 1196 ? 66.628 37.760 -154.902 1.00 83.19 1196 GLU A CA 1
ATOM 9078 C C . GLU A 1 1196 ? 67.400 37.451 -153.608 1.00 83.19 1196 GLU A C 1
ATOM 9080 O O . GLU A 1 1196 ? 66.800 37.303 -152.547 1.00 83.19 1196 GLU A O 1
ATOM 9085 N N . HIS A 1 1197 ? 68.734 37.470 -153.640 1.00 82.12 1197 HIS A N 1
ATOM 9086 C CA . HIS A 1 1197 ? 69.570 37.349 -152.444 1.00 82.12 1197 HIS A CA 1
ATOM 9087 C C . HIS A 1 1197 ? 69.330 38.511 -151.461 1.00 82.12 1197 HIS A C 1
ATOM 9089 O O . HIS A 1 1197 ? 69.216 38.295 -150.255 1.00 82.12 1197 HIS A O 1
ATOM 9095 N N . HIS A 1 1198 ? 69.157 39.743 -151.956 1.00 81.38 1198 HIS A N 1
ATOM 9096 C CA . HIS A 1 1198 ? 68.727 40.871 -151.125 1.00 81.38 1198 HIS A CA 1
ATOM 9097 C C . HIS A 1 1198 ? 67.265 40.764 -150.662 1.00 81.38 1198 HIS A C 1
ATOM 9099 O O . HIS A 1 1198 ? 66.967 41.234 -149.563 1.00 81.38 1198 HIS A O 1
ATOM 9105 N N . ARG A 1 1199 ? 66.365 40.123 -151.426 1.00 87.62 1199 ARG A N 1
ATOM 9106 C CA . ARG A 1 1199 ? 64.995 39.818 -150.979 1.00 87.62 1199 ARG A CA 1
ATOM 9107 C C . ARG A 1 1199 ? 65.011 38.827 -149.816 1.00 87.62 1199 ARG A C 1
ATOM 9109 O O . ARG A 1 1199 ? 64.422 39.129 -148.783 1.00 87.62 1199 ARG A O 1
ATOM 9116 N N . LEU A 1 1200 ? 65.744 37.717 -149.937 1.00 82.94 1200 LEU A N 1
ATOM 9117 C CA . LEU A 1 1200 ? 65.869 36.709 -148.879 1.00 82.94 1200 LEU A CA 1
ATOM 9118 C C . LEU A 1 1200 ? 66.606 37.242 -147.642 1.00 82.94 1200 LEU A C 1
ATOM 9120 O O . LEU A 1 1200 ? 66.137 37.012 -146.533 1.00 82.94 1200 LEU A O 1
ATOM 9124 N N . ILE A 1 1201 ? 67.678 38.034 -147.789 1.00 79.75 1201 ILE A N 1
ATOM 9125 C CA . ILE A 1 1201 ? 68.277 38.761 -146.648 1.00 79.75 1201 ILE A CA 1
ATOM 9126 C C . ILE A 1 1201 ? 67.260 39.727 -146.028 1.00 79.75 1201 ILE A C 1
ATOM 9128 O O . ILE A 1 1201 ? 67.177 39.830 -144.807 1.00 79.75 1201 ILE A O 1
ATOM 9132 N N . GLY A 1 1202 ? 66.463 40.419 -146.845 1.00 76.75 1202 GLY A N 1
ATOM 9133 C CA . GLY A 1 1202 ? 65.395 41.303 -146.382 1.00 76.75 1202 GLY A CA 1
ATOM 9134 C C . GLY A 1 1202 ? 64.267 40.574 -145.646 1.00 76.75 1202 GLY A C 1
ATOM 9135 O O . GLY A 1 1202 ? 63.659 41.157 -144.754 1.00 76.75 1202 GLY A O 1
ATOM 9136 N N . GLU A 1 1203 ? 63.993 39.315 -145.980 1.00 79.44 1203 GLU A N 1
ATOM 9137 C CA . GLU A 1 1203 ? 62.992 38.471 -145.316 1.00 79.44 1203 GLU A CA 1
ATOM 9138 C C . GLU A 1 1203 ? 63.543 37.801 -144.057 1.00 79.44 1203 GLU A C 1
ATOM 9140 O O . GLU A 1 1203 ? 62.885 37.855 -143.022 1.00 79.44 1203 GLU A O 1
ATOM 9145 N N . LEU A 1 1204 ? 64.789 37.322 -144.073 1.00 76.88 1204 LEU A N 1
ATOM 9146 C CA . LEU A 1 1204 ? 65.497 36.863 -142.875 1.00 76.88 1204 LEU A CA 1
ATOM 9147 C C . LEU A 1 1204 ? 65.644 38.005 -141.850 1.00 76.88 1204 LEU A C 1
ATOM 9149 O O . LEU A 1 1204 ? 65.410 37.815 -140.660 1.00 76.88 1204 LEU A O 1
ATOM 9153 N N . ALA A 1 1205 ? 65.933 39.229 -142.307 1.00 70.38 1205 ALA A N 1
ATOM 9154 C CA . ALA A 1 1205 ? 65.991 40.427 -141.466 1.00 70.38 1205 ALA A CA 1
ATOM 9155 C C . ALA A 1 1205 ? 64.612 40.948 -141.010 1.00 70.38 1205 ALA A C 1
ATOM 9157 O O . ALA A 1 1205 ? 64.559 41.743 -140.070 1.00 70.38 1205 ALA A O 1
ATOM 9158 N N . LYS A 1 1206 ? 63.509 40.521 -141.646 1.00 70.44 1206 LYS A N 1
ATOM 9159 C CA . LYS A 1 1206 ? 62.135 40.749 -141.159 1.00 70.44 1206 LYS A CA 1
ATOM 9160 C C . LYS A 1 1206 ? 61.737 39.691 -140.138 1.00 70.44 1206 LYS A C 1
ATOM 9162 O O . LYS A 1 1206 ? 61.274 40.064 -139.071 1.00 70.44 1206 LYS A O 1
ATOM 9167 N N . LEU A 1 1207 ? 61.996 38.409 -140.391 1.00 68.50 1207 LEU A N 1
ATOM 9168 C CA . LEU A 1 1207 ? 61.745 37.323 -139.435 1.00 68.50 1207 LEU A CA 1
ATOM 9169 C C . LEU A 1 1207 ? 62.566 37.501 -138.152 1.00 68.50 1207 LEU A C 1
ATOM 9171 O O . LEU A 1 1207 ? 62.002 37.473 -137.064 1.00 68.50 1207 LEU A O 1
ATOM 9175 N N . SER A 1 1208 ? 63.840 37.885 -138.268 1.00 61.00 1208 SER A N 1
ATOM 9176 C CA . SER A 1 1208 ? 64.689 38.311 -137.141 1.00 61.00 1208 SER A CA 1
ATOM 9177 C C . SER A 1 1208 ? 64.188 39.569 -136.397 1.00 61.00 1208 SER A C 1
ATOM 9179 O O . SER A 1 1208 ? 64.786 39.953 -135.394 1.00 61.00 1208 SER A O 1
ATOM 9181 N N . ARG A 1 1209 ? 63.127 40.235 -136.876 1.00 60.56 1209 ARG A N 1
ATOM 9182 C CA . ARG A 1 1209 ? 62.426 41.356 -136.216 1.00 60.56 1209 ARG A CA 1
ATOM 9183 C C . ARG A 1 1209 ? 60.956 41.048 -135.893 1.00 60.56 1209 ARG A C 1
ATOM 9185 O O . ARG A 1 1209 ? 60.342 41.819 -135.170 1.00 60.56 1209 ARG A O 1
ATOM 9192 N N . GLN A 1 1210 ? 60.406 39.948 -136.409 1.00 54.97 1210 GLN A N 1
ATOM 9193 C CA . GLN A 1 1210 ? 59.066 39.435 -136.103 1.00 54.97 1210 GLN A CA 1
ATOM 9194 C C . GLN A 1 1210 ? 59.093 38.305 -135.063 1.00 54.97 1210 GLN A C 1
ATOM 9196 O O . GLN A 1 1210 ? 58.049 37.991 -134.502 1.00 54.97 1210 GLN A O 1
ATOM 9201 N N . GLY A 1 1211 ? 60.271 37.773 -134.715 1.00 50.78 1211 GLY A N 1
ATOM 9202 C CA . GLY A 1 1211 ? 60.492 36.914 -133.539 1.00 50.78 1211 GLY A CA 1
ATOM 9203 C C . GLY A 1 1211 ? 60.368 37.630 -132.184 1.00 50.78 1211 GLY A C 1
ATOM 9204 O O . GLY A 1 1211 ? 61.012 37.244 -131.216 1.00 50.78 1211 GLY A O 1
ATOM 9205 N N . SER A 1 1212 ? 59.571 38.697 -132.126 1.00 43.34 1212 SER A N 1
ATOM 9206 C CA . SER A 1 1212 ? 59.185 39.426 -130.921 1.00 43.34 1212 SER A CA 1
ATOM 9207 C C . SER A 1 1212 ? 57.711 39.815 -131.073 1.00 43.34 1212 SER A C 1
ATOM 9209 O O . SER A 1 1212 ? 57.421 40.801 -131.753 1.00 43.34 1212 SER A O 1
ATOM 9211 N N . PRO A 1 1213 ? 56.763 39.044 -130.513 1.00 45.91 1213 PRO A N 1
ATOM 9212 C CA . PRO A 1 1213 ? 55.353 39.400 -130.567 1.00 45.91 1213 PRO A CA 1
ATOM 9213 C C . PRO A 1 1213 ? 55.069 40.603 -129.656 1.00 45.91 1213 PRO A C 1
ATOM 9215 O O . PRO A 1 1213 ? 55.188 40.508 -128.435 1.00 45.91 1213 PRO A O 1
ATOM 9218 N N . ASP A 1 1214 ? 54.637 41.722 -130.243 1.00 40.03 1214 ASP A N 1
ATOM 9219 C CA . ASP A 1 1214 ? 54.028 42.837 -129.506 1.00 40.03 1214 ASP A CA 1
ATOM 9220 C C . ASP A 1 1214 ? 52.685 42.387 -128.899 1.00 40.03 1214 ASP A C 1
ATOM 9222 O O . ASP A 1 1214 ? 51.617 42.559 -129.493 1.00 40.03 1214 ASP A O 1
ATOM 9226 N N . SER A 1 1215 ? 52.710 41.813 -127.693 1.00 35.16 1215 SER A N 1
ATOM 9227 C CA . SER A 1 1215 ? 51.491 41.530 -126.928 1.00 35.16 1215 SER A CA 1
ATOM 9228 C C . SER A 1 1215 ? 50.992 42.798 -126.224 1.00 35.16 1215 SER A C 1
ATOM 9230 O O . SER A 1 1215 ? 51.114 42.957 -125.006 1.00 35.16 1215 SER A O 1
ATOM 9232 N N . LEU A 1 1216 ? 50.411 43.716 -127.000 1.00 37.84 1216 LEU A N 1
ATOM 9233 C CA . LEU A 1 1216 ? 49.649 44.857 -126.485 1.00 37.84 1216 LEU A CA 1
ATOM 9234 C C . LEU A 1 1216 ? 48.394 44.360 -125.749 1.00 37.84 1216 LEU A C 1
ATOM 9236 O O . LEU A 1 1216 ? 47.344 44.169 -126.356 1.00 37.84 1216 LEU A O 1
ATOM 9240 N N . ASN A 1 1217 ? 48.505 44.138 -124.435 1.00 35.38 1217 ASN A N 1
ATOM 9241 C CA . ASN A 1 1217 ? 47.371 43.729 -123.602 1.00 35.38 1217 ASN A CA 1
ATOM 9242 C C . ASN A 1 1217 ? 47.475 44.217 -122.135 1.00 35.38 1217 ASN A C 1
ATOM 9244 O O . ASN A 1 1217 ? 47.686 43.421 -121.221 1.00 35.38 1217 ASN A O 1
ATOM 9248 N N . PRO A 1 1218 ? 47.304 45.527 -121.865 1.00 38.66 1218 PRO A N 1
ATOM 9249 C CA . PRO A 1 1218 ? 47.139 46.045 -120.507 1.00 38.66 1218 PRO A CA 1
ATOM 9250 C C . PRO A 1 1218 ? 45.710 45.773 -119.995 1.00 38.66 1218 PRO A C 1
ATOM 9252 O O . PRO A 1 1218 ? 44.885 46.681 -119.904 1.00 38.66 1218 PRO A O 1
ATOM 9255 N N . SER A 1 1219 ? 45.408 44.513 -119.672 1.00 31.14 1219 SER A N 1
ATOM 9256 C CA . SER A 1 1219 ? 44.125 44.113 -119.076 1.00 31.14 1219 SER A CA 1
ATOM 9257 C C . SER A 1 1219 ? 44.244 43.906 -117.563 1.00 31.14 1219 SER A C 1
ATOM 9259 O O . SER A 1 1219 ? 45.022 43.082 -117.096 1.00 31.14 1219 SER A O 1
ATOM 9261 N N . THR A 1 1220 ? 43.420 44.643 -116.811 1.00 34.88 1220 THR A N 1
ATOM 9262 C CA . THR A 1 1220 ? 43.020 44.353 -115.418 1.00 34.88 1220 THR A CA 1
ATOM 9263 C C . THR A 1 1220 ? 44.133 44.063 -114.398 1.00 34.88 1220 THR A C 1
ATOM 9265 O O . THR A 1 1220 ? 44.123 43.031 -113.732 1.00 34.88 1220 THR A O 1
ATOM 9268 N N . THR A 1 1221 ? 44.996 45.047 -114.125 1.00 28.75 1221 THR A N 1
ATOM 9269 C CA . THR A 1 1221 ? 45.577 45.199 -112.775 1.00 28.75 1221 THR A CA 1
ATOM 9270 C C . THR A 1 1221 ? 44.532 45.805 -111.829 1.00 28.75 1221 THR A C 1
ATOM 9272 O O . THR A 1 1221 ? 44.589 46.987 -111.489 1.00 28.75 1221 THR A O 1
ATOM 9275 N N . SER A 1 1222 ? 43.530 45.014 -111.443 1.00 35.59 1222 SER A N 1
ATOM 9276 C CA . SER A 1 1222 ? 42.627 45.351 -110.335 1.00 35.59 1222 SER A CA 1
ATOM 9277 C C . SER A 1 1222 ? 43.322 45.071 -109.003 1.00 35.59 1222 SER A C 1
ATOM 9279 O O . SER A 1 1222 ? 43.908 44.001 -108.849 1.00 35.59 1222 SER A O 1
ATOM 9281 N N . ASN A 1 1223 ? 43.239 46.007 -108.052 1.00 33.44 1223 ASN A N 1
ATOM 9282 C CA . ASN A 1 1223 ? 43.867 45.903 -106.731 1.00 33.44 1223 ASN A CA 1
ATOM 9283 C C . ASN A 1 1223 ? 43.642 44.533 -106.067 1.00 33.44 1223 ASN A C 1
ATOM 9285 O O . ASN A 1 1223 ? 42.522 44.214 -105.670 1.00 33.44 1223 ASN A O 1
ATOM 9289 N N . LEU A 1 1224 ? 44.732 43.802 -105.835 1.00 35.88 1224 LEU A N 1
ATOM 9290 C CA . LEU A 1 1224 ? 44.882 43.013 -104.620 1.00 35.88 1224 LEU A CA 1
ATOM 9291 C C . LEU A 1 1224 ? 45.856 43.770 -103.721 1.00 35.88 1224 LEU A C 1
ATOM 9293 O O . LEU A 1 1224 ? 47.013 43.997 -104.071 1.00 35.88 1224 LEU A O 1
ATOM 9297 N N . GLU A 1 1225 ? 45.322 44.246 -102.605 1.00 32.19 1225 GLU A N 1
ATOM 9298 C CA . GLU A 1 1225 ? 46.020 45.063 -101.622 1.00 32.19 1225 GLU A CA 1
ATOM 9299 C C . GLU A 1 1225 ? 47.089 44.220 -100.918 1.00 32.19 1225 GLU A C 1
ATOM 9301 O O . GLU A 1 1225 ? 46.780 43.175 -100.351 1.00 32.19 1225 GLU A O 1
ATOM 9306 N N . VAL A 1 1226 ? 48.352 44.652 -100.985 1.00 33.47 1226 VAL A N 1
ATOM 9307 C CA . VAL A 1 1226 ? 49.479 43.971 -100.332 1.00 33.47 1226 VAL A CA 1
ATOM 9308 C C . VAL A 1 1226 ? 49.511 44.369 -98.853 1.00 33.47 1226 VAL A C 1
ATOM 9310 O O . VAL A 1 1226 ? 49.802 45.533 -98.564 1.00 33.47 1226 VAL A O 1
ATOM 9313 N N . PRO A 1 1227 ? 49.298 43.443 -97.900 1.00 40.31 1227 PRO A N 1
ATOM 9314 C CA . PRO A 1 1227 ? 49.618 43.688 -96.502 1.00 40.31 1227 PRO A CA 1
ATOM 9315 C C . PRO A 1 1227 ? 51.142 43.626 -96.343 1.00 40.31 1227 PRO A C 1
ATOM 9317 O O . PRO A 1 1227 ? 51.783 42.684 -96.810 1.00 40.31 1227 PRO A O 1
ATOM 9320 N N . SER A 1 1228 ? 51.732 44.632 -95.699 1.00 33.88 1228 SER A N 1
ATOM 9321 C CA . SER A 1 1228 ? 53.187 44.746 -95.550 1.00 33.88 1228 SER A CA 1
ATOM 9322 C C . SER A 1 1228 ? 53.825 43.533 -94.869 1.00 33.88 1228 SER A C 1
ATOM 9324 O O . SER A 1 1228 ? 53.352 43.076 -93.829 1.00 33.88 1228 SER A O 1
ATOM 9326 N N . ALA A 1 1229 ? 54.980 43.100 -95.380 1.00 32.06 1229 ALA A N 1
ATOM 9327 C CA . ALA A 1 1229 ? 55.916 42.289 -94.606 1.00 32.06 1229 ALA A CA 1
ATOM 9328 C C . ALA A 1 1229 ? 56.480 43.123 -93.430 1.00 32.06 1229 ALA A C 1
ATOM 9330 O O . ALA A 1 1229 ? 56.949 44.238 -93.676 1.00 32.06 1229 ALA A O 1
ATOM 9331 N N . PRO A 1 1230 ? 56.455 42.625 -92.176 1.00 40.41 1230 PRO A N 1
ATOM 9332 C CA . PRO A 1 1230 ? 56.976 43.353 -91.025 1.00 40.41 1230 PRO A CA 1
ATOM 9333 C C . PRO A 1 1230 ? 58.326 42.799 -90.532 1.00 40.41 1230 PRO A C 1
ATOM 9335 O O . PRO A 1 1230 ? 58.375 41.866 -89.739 1.00 40.41 1230 PRO A O 1
ATOM 9338 N N . GLU A 1 1231 ? 59.414 43.452 -90.931 1.00 42.19 1231 GLU A N 1
ATOM 9339 C CA . GLU A 1 1231 ? 60.673 43.537 -90.172 1.00 42.19 1231 GLU A CA 1
ATOM 9340 C C . GLU A 1 1231 ? 61.246 44.963 -90.351 1.00 42.19 1231 GLU A C 1
ATOM 9342 O O . GLU A 1 1231 ? 60.928 45.596 -91.365 1.00 42.19 1231 GLU A O 1
ATOM 9347 N N . PRO A 1 1232 ? 62.065 45.505 -89.418 1.00 47.88 1232 PRO A N 1
ATOM 9348 C CA . PRO A 1 1232 ? 62.780 44.799 -88.347 1.00 47.88 1232 PRO A CA 1
ATOM 9349 C C . PRO A 1 1232 ? 62.556 45.328 -86.907 1.00 47.88 1232 PRO A C 1
ATOM 9351 O O . PRO A 1 1232 ? 61.935 46.362 -86.670 1.00 47.88 1232 PRO A O 1
ATOM 9354 N N . GLU A 1 1233 ? 63.160 44.607 -85.953 1.00 38.66 1233 GLU A N 1
ATOM 9355 C CA . GLU A 1 1233 ? 63.624 45.061 -84.621 1.00 38.66 1233 GLU A CA 1
ATOM 9356 C C . GLU A 1 1233 ? 64.129 46.523 -84.595 1.00 38.66 1233 GLU A C 1
ATOM 9358 O O . GLU A 1 1233 ? 64.795 46.955 -85.545 1.00 38.66 1233 GLU A O 1
ATOM 9363 N N . PRO A 1 1234 ? 63.920 47.277 -83.487 1.00 48.97 1234 PRO A N 1
ATOM 9364 C CA . PRO A 1 1234 ? 65.026 47.344 -82.516 1.00 48.97 1234 PRO A CA 1
ATOM 9365 C C . PRO A 1 1234 ? 64.703 47.592 -81.014 1.00 48.97 1234 PRO A C 1
ATOM 9367 O O . PRO A 1 1234 ? 64.063 48.572 -80.635 1.00 48.97 1234 PRO A O 1
ATOM 9370 N N . THR A 1 1235 ? 65.464 46.888 -80.166 1.00 34.41 1235 THR A N 1
ATOM 9371 C CA . THR A 1 1235 ? 66.134 47.339 -78.910 1.00 34.41 1235 THR A CA 1
ATOM 9372 C C . THR A 1 1235 ? 65.388 47.466 -77.566 1.00 34.41 1235 THR A C 1
ATOM 9374 O O . THR A 1 1235 ? 64.505 48.295 -77.412 1.00 34.41 1235 THR A O 1
ATOM 9377 N N . ARG A 1 1236 ? 66.017 46.853 -76.532 1.00 31.72 1236 ARG A N 1
ATOM 9378 C CA . ARG A 1 1236 ? 66.147 47.279 -75.101 1.00 31.72 1236 ARG A CA 1
ATOM 9379 C C . ARG A 1 1236 ? 64.831 47.431 -74.274 1.00 31.72 1236 ARG A C 1
ATOM 9381 O O . ARG A 1 1236 ? 63.833 47.937 -74.740 1.00 31.72 1236 ARG A O 1
ATOM 9388 N N . THR A 1 1237 ? 64.751 47.090 -72.977 1.00 35.25 1237 THR A N 1
ATOM 9389 C CA . THR A 1 1237 ? 65.805 47.017 -71.942 1.00 35.25 1237 THR A CA 1
ATOM 9390 C C . THR A 1 1237 ? 65.422 46.124 -70.740 1.00 35.25 1237 THR A C 1
ATOM 9392 O O . THR A 1 1237 ? 64.344 46.266 -70.183 1.00 35.25 1237 THR A O 1
ATOM 9395 N N . ARG A 1 1238 ? 66.374 45.304 -70.269 1.00 33.19 1238 ARG A N 1
ATOM 9396 C CA . ARG A 1 1238 ? 66.716 45.000 -68.853 1.00 33.19 1238 ARG A CA 1
ATOM 9397 C C . ARG A 1 1238 ? 65.666 45.280 -67.741 1.00 33.19 1238 ARG A C 1
ATOM 9399 O O . ARG A 1 1238 ? 65.645 46.377 -67.189 1.00 33.19 1238 ARG A O 1
ATOM 9406 N N . ALA A 1 1239 ? 65.009 44.225 -67.254 1.00 34.34 1239 ALA A N 1
ATOM 9407 C CA . ALA A 1 1239 ? 64.529 44.087 -65.867 1.00 34.34 1239 ALA A CA 1
ATOM 9408 C C . ALA A 1 1239 ? 64.704 42.604 -65.453 1.00 34.34 1239 ALA A C 1
ATOM 9410 O O . ALA A 1 1239 ? 64.228 41.726 -66.158 1.00 34.34 1239 ALA A O 1
ATOM 9411 N N . ALA A 1 1240 ? 65.575 42.234 -64.508 1.00 36.56 1240 ALA A N 1
ATOM 9412 C CA . ALA A 1 1240 ? 65.522 42.490 -63.059 1.00 36.56 1240 ALA A CA 1
ATOM 9413 C C . ALA A 1 1240 ? 64.593 41.520 -62.295 1.00 36.56 1240 ALA A C 1
ATOM 9415 O O . ALA A 1 1240 ? 63.664 41.935 -61.608 1.00 36.56 1240 ALA A O 1
ATOM 9416 N N . THR A 1 1241 ? 64.878 40.217 -62.384 1.00 33.19 1241 THR A N 1
ATOM 9417 C CA . THR A 1 1241 ? 64.283 39.186 -61.522 1.00 33.19 1241 THR A CA 1
ATOM 9418 C C . THR A 1 1241 ? 64.763 39.378 -60.081 1.00 33.19 1241 THR A C 1
ATOM 9420 O O . THR A 1 1241 ? 65.926 39.117 -59.774 1.00 33.19 1241 THR A O 1
ATOM 9423 N N . VAL A 1 1242 ? 63.881 39.838 -59.193 1.00 35.62 1242 VAL A N 1
ATOM 9424 C CA . VAL A 1 1242 ? 64.138 39.907 -57.746 1.00 35.62 1242 VAL A CA 1
ATOM 9425 C C . VAL A 1 1242 ? 63.370 38.781 -57.066 1.00 35.62 1242 VAL A C 1
ATOM 9427 O O . VAL A 1 1242 ? 62.151 38.688 -57.184 1.00 35.62 1242 VAL A O 1
ATOM 9430 N N . SER A 1 1243 ? 64.093 37.922 -56.356 1.00 40.09 1243 SER A N 1
ATOM 9431 C CA . SER A 1 1243 ? 63.519 36.907 -55.479 1.00 40.09 1243 SER A CA 1
ATOM 9432 C C . SER A 1 1243 ? 62.947 37.544 -54.213 1.00 40.09 1243 SER A C 1
ATOM 9434 O O . SER A 1 1243 ? 63.589 38.405 -53.621 1.00 40.09 1243 SER A O 1
ATOM 9436 N N . PHE A 1 1244 ? 61.801 37.057 -53.728 1.00 32.38 1244 PHE A N 1
ATOM 9437 C CA . PHE A 1 1244 ? 61.548 37.019 -52.286 1.00 32.38 1244 PHE A CA 1
ATOM 9438 C C . PHE A 1 1244 ? 60.618 35.866 -51.884 1.00 32.38 1244 PHE A C 1
ATOM 9440 O O . PHE A 1 1244 ? 59.818 35.373 -52.675 1.00 32.38 1244 PHE A O 1
ATOM 9447 N N . PHE A 1 1245 ? 60.797 35.417 -50.644 1.00 36.88 1245 PHE A N 1
ATOM 9448 C CA . PHE A 1 1245 ? 60.178 34.242 -50.030 1.00 36.88 1245 PHE A CA 1
ATOM 9449 C C . PHE A 1 1245 ? 58.642 34.250 -50.008 1.00 36.88 1245 PHE A C 1
ATOM 9451 O O . PHE A 1 1245 ? 58.009 35.257 -49.693 1.00 36.88 1245 PHE A O 1
ATOM 9458 N N . SER A 1 1246 ? 58.067 33.048 -50.066 1.00 34.81 1246 SER A N 1
ATOM 9459 C CA . SER A 1 1246 ? 57.056 32.632 -49.086 1.00 34.81 1246 SER A CA 1
ATOM 9460 C C . SER A 1 1246 ? 57.194 31.141 -48.775 1.00 34.81 1246 SER A C 1
ATOM 9462 O O . SER A 1 1246 ? 57.728 30.380 -49.576 1.00 34.81 1246 SER A O 1
ATOM 9464 N N . ARG A 1 1247 ? 56.810 30.759 -47.554 1.00 43.88 1247 ARG A N 1
ATOM 9465 C CA . ARG A 1 1247 ? 57.129 29.456 -46.950 1.00 43.88 1247 ARG A CA 1
ATOM 9466 C C . ARG A 1 1247 ? 56.293 28.316 -47.539 1.00 43.88 1247 ARG A C 1
ATOM 9468 O O . ARG A 1 1247 ? 55.066 28.418 -47.539 1.00 43.88 1247 ARG A O 1
ATOM 9475 N N . ARG A 1 1248 ? 56.930 27.168 -47.763 1.00 33.12 1248 ARG A N 1
ATOM 9476 C CA . ARG A 1 1248 ? 56.677 26.013 -46.893 1.00 33.12 1248 ARG A CA 1
ATOM 9477 C C . ARG A 1 1248 ? 57.974 25.261 -46.622 1.00 33.12 1248 ARG A C 1
ATOM 9479 O O . ARG A 1 1248 ? 58.893 25.425 -47.450 1.00 33.12 1248 ARG A O 1
#

pLDDT: mean 70.43, std 22.52, range [25.19, 93.56]

Sequence (1248 aa):
MSSNDEPVVAPAPVEVDENEPPATPIESSVVSGGEELVMASPEVSKESPAVSPSKVSPGAPGTVKRPLSGTTTTKRPDSSSASHSMTGTTRTTTSTLNKPPTRPSTTTGTRKPLSTSTVSSHRSHMSVSSSADEKPRSVASSGDERRGISSTAKRMSMAGTTSTRAPLKSTSSSSDRRSSVAGITAERKPATTTARTATTTSKPVSRLTSSTTSASRTATTRPTSTTGTVRSATTTEAKKRLSTTSGSISRVGESEKLQALQAKLTESEETVASLKTELETVNEKLGQLSVSVEGPLGDAGDTEAIRADHTAEIEKLASAHAEELQALQARLDEAESQRKELEESSQKQLEEARQSAAAQGDDTTVSLLDELKSAHRTQLEALEKELAEYKSAATHFEEQISVLKKELEFQKLALEEEKALELENFKRELQGREQVMDNLNTEIVKLNALKEQEVRAAEESAQESVSGLQEQVASLEAKLAAAESASQGPEQNTLIAEKDQEITDLKRALEKIQAELQEARETAATELSSKVEELETAHKIAIASLKAEHETAITDISASHAEKLTAAMAESESSGAEHTAQLQELRNALEASEATAQKGQEDAVAELKITHEAELKLLQEKLEASENALSESRRALDEGNASAQDLAIQEIDALRQKCESLESQLTTGTGKINALLEEMQSKQAEADAIHRTLRDVEDHSRQEGAQKDKKMKALEEKAAEAVFLLEQHTLQAAGVSEKHAQALEELKAEYAARLASELERTKEASSSHDSALSDLRTKHEELLAANKELESTHATHVQSLEAELKAVLESHAREIATHNEGREKESTELQNQFQETQAKLQAELSALQSSSKVEAELHEQQIAELQKAFEETKAKLQAEIEAVQTSKAADVDAKHSKAIADLQQGFEETKTKLQAEIEAVQASKAAEIDAEHGKAIEQLLTMHEAKLSGLKEELEASNKKKIHDLQKAHDTALANVNEQLSQAKAAAQDTSALDDLKATIADLQAELADSEKAHLAVQETSREIERHFSAELTKIQADHAALGEKYQAAVAQVGELEKLVKDSDSQKSHLESIMKQLSESRDQLLKVKADNAAIFDSLVDCKNQNKTLSEMLEAGERDLNDQIDKNMGLLNQLGDLDSNISTSRRRVRELEAELAVLRADSVRMLKMGVQPKRKMASIQGQLKHIRTANHDWYSEHHRLIGELAKLSRQGSPDSLNPSTTSNLEVPSAPEPEPTRTRAATVSFFSRR

Secondary structure (DSSP, 8-state):
------------------------------------------------------------------------------------------S----------------------------------------------------------------------------------------------------------------------------------------------------------------SSSHHHHHHHHHHHHHHHHHHHHHHHHHHHHHHHHHHHHTTSS--S--SHHHHHHHHHHHHHHHHHHHHHHHHHHHHHHHHHHHHHHHHHHHHHHHHHHHHHHHHHHHHT-HHHHHHHHHHHHHHHHHHHHHHHHHHHHHHHHHHHHHHHHHHHHHHHHHHHHHHHHHHHHHHHHHHHHHHHHHHHHHHHHHHHHHHHHHHHHHHHHHHHHHHHHHHHHHHHHHHHHHHTTSS---------STHHHHHHHHHHHHHHHHHHHHHHHHHHHHHHHHHHHHHHHHHHHHHHHHHHHHHHHHHHHHHHHHHHHHHHHHHHHHHHHHHHHHHHHHHHHHHHHHHHHHHHHHHHHHHHHHHHHHHHHHHHHHHHHHHHHHHHHHHHHHHHHHHHHHHHHHHHHHHHHHHHHHHHHHHHHHHHHHHHHHHHHHHHHHHHHHHHHHHHHHHHTTTHHHHHHHHHHHHHHHHHHHHHHHHHHHHHHHHHHHHHHHHHHHHHHHHHHHHHHHHHHHHHHHHHHHHHHHHHHHHHHHHHHHHHHHHHHHHHHHHHHHHHHHHHHHHHHHHHHHHHHHHHHHHHHHHHHHHHHHHHHHHHHHHHHHHHHHHHHHHHHHHHHHHHHHHHHHHHHHHHHHHHHHT-S---------GGGHHHHHHHHHHHHHHHHHHHHHHHHHHHHHHHHHHHHHHHHHHHHHHHHHHHHHHHHHHHHHHHHHHHHHHHHHHHHHHHHHHHHHHHHHTT--HHHHHHHHHHHHHHHHHHHHHHHHHHHHHHHHHHHHHHHHHHHHHHHHHHHHHHHHHHHHHHHHHHHHHHHHHHHHHHHHHHHHHHHHHHHHHHHHHHHHHHHHHHHHHHHHHHHHHHHHHHHHHHHHHHHHHHHHHHHHHHHHHHHHHHHHHHHHHHHHHHHHHHHHHHHHHGGGTT---HHHHHHHHHHHHHHHHHHHHHHHHHHHHHHHHHHHHHHSS--------------PPP-------------------

Mean predicted aligned error: 26.73 Å

Organism: Penicillium digitatum (NCBI:txid36651)

Foldseek 3Di:
DDDDDDDDDDDDDDDDDDDDDDDDDDDDDDDDDDDDDDDDDDDDDDDDDDDDDDDDDDDDDDDDDDDDDDDDDDDDDDDDDDDDDDDDDDDDDDDDDDDDDDDDDDDDDDDDDDDDDDDDDDDDDDFYDDDDDDDDDDDDDDDDDDDDDDDDDDDDDDDDDDDDDDDDDDDDDDDDDDDDDDDDDDDDDDDDDDDDDDDDDDDDDDDDDDDDDDDDDDDDDDDDDDDDDDDDDDDDDDDDDDDDDDDDDDDDDVVVVVVVVVVVVVVVVVVVVVVVVVVVVVVVVVVVVVVPDDDDDDDCVVVVVVVVVVVVVVVVVVVVVVVVVVVVVVVVVVVVVVVVVVVVVVVVVLVVVLVVCVVVVNVVVNVVSVVVVVVVVVVVVVVVVVVVVVVVVVVVVVVVVVVVVVVVVVVVVVVVVVVVVVVVVVVVVVVVVVVVVVVVVVVVVVVVVVVVVVVVVVVVVVVVVVVVVVVVVVVVVVVVVPPDDDDDDDDDDDVVPVVVVVVVVVVVVVVVVVVVVVVVVVVVVVVVVVVVVVVVVVVVVVVVVVVVVVVVVVVVVVVVVVVVVVVVVVVVVVVVVVVVVVVVVVVVVVVVVVVVVVVVVVVVVVVVVVVVVVVVVVVVVVVVVVVVVVVVVVVVVVVVVVVVVVVVVVVVVVVVVVVVVVVVVVVVVVVVVVVVVVVVVVVVVVVVVVVVCVVVCVVVVVVCVVVVVVVVVVVVVVVVVVVVVVVVVVVVVVVVVVVVVVVVVVVVVVVVVVVVVVVVVVVVVVVVVVVVVVVVVVVVVVVVVVVVVVVVVVVVVVVVVVVVVVVVVVVVVVVVVVNVVVVVVVVVVVVVVVVVVVVVVVVVVVVVVVVVVVVVVVVVVVVVVVVVVVVVVVVVVVVVVVPPPDDDDDDDDDDPDPVVVVVVVVVVVVVVVVVVVVVVVVVVVVVVVVVVVVVVVVVVVVVVVVVVVVVVVVVCVVVVVVVVVVVVVVVVVVVVVVVVVVVVVVVVVPCVVVVVVVVVVVVVVVVVVVVVVVVVVVVVVVVVVVVVVVVVVVVVVVVVVVVVVVVVVVVVVVVVVVVVVVVVVVVVVVVVVVVVVVVVVVVVVVVVVVVVVVVVVVVVVVVVVVVVVVVVVVVLVVVVVVLVVVLVVLVVVLVVLVVVLVVLVVVLVVLVVVLVVLVVVQVVCPVPDDHSPPVNVVSVVVNVVSVVVSVVSVVVSVVSVVVSVVSVVVSDDPPPDPPDPDDPDDDDDDDDDDDDDDDDDDDDDDDD

Radius of gyration: 96.12 Å; Cα contacts (8 Å, |Δi|>4): 50; chains: 1; bounding box: 201×139×360 Å

Nearest PDB structures (foldseek):
  3zx6-assembly1_A  TM=4.086E-01  e=4.046E+00  Archaeoglobus fulgidus DSM 4304
  3ja6-assembly1_I  TM=3.997E-01  e=5.252E+00  Escherichia coli